Protein AF-A0A2E0UYL4-F1 (afdb_monomer)

Mean predicted aligned error: 21.03 Å

Radius of gyration: 40.2 Å; Cα contacts (8 Å, |Δi|>4): 1916; chains: 1; bounding box: 113×139×92 Å

Sequence (1053 aa):
MGMSSTVKRRVWIGVIVFVVMFIAVSFIFARQWLIHLPSVQQQIREKNGAVVMVTQPENHSSWPLDAVIPIQVDFQTEDSVQSLELYVDGNLVNQHNLTEGSAPEVIFWQPSRTGSTVLTARLITTAGLAYQSEAVTVFINDPAGAIVWLETAGGETLPELSQRFQAQPEIIQQENPDVNFNEPLSSGLLLKIKQQNLLNMAAVQLEPVDNPSQNPDLILPDLYLDSQPETVWSRVKVSLDNLSPVPKTQPNPPELSGFAVDCEAQLTFRDFSEMEDGFFVYRILPGSSDVKKIATLPADQSHHNLAYRDAPQALSAIYTVAAYNVLGESSSKPVEINFAPECSANQPVPASTGAFDYAVMVVDGDLKVEDHTVHFQQPVDLAYLYISVNQQDWERIPAGNQKFLSGAGDKFDLDIYLDQIINKNPATKLEVDMEIWGWSGKKLIDYGTIHVSVRRTVLRVCGLAGADCDDLLRTEINLPPASDPATLTYFFEWDTADRTETIDYVWQVAAKPFTGEEIRSTQSLIISRGVYNTKDPRFKFNLSYLYKDGPYDLGSWPYMGQSFDSNFFDDVYPPDTPFTLYVRVLPFDKDNNKLPTSNTVVLHYQTEWSDPLNPTYASNLPSRYQLEFLPETYRAPILVQESEWGCIVYDQNVYFTHPLFMAGAGIKEEDIKADPQNCNSPASPTCNGKQKPLQYTSGTKVCPNNYSEPSGFWNDVKTIITGVWDGVTGGWDYLAENLENAKNYLAEQIASVIPGCGAECTGYIKTGLEVGFTAVTGIPPTMPSYEEMVDEGIAYAVDMAAQEIGPMCDELCKEAIAAGLKEVIDYSRSTQPAPGCADEGQAHARGKEPFCPNLNGVTWHPSPGSIYEPAFIQLKISRPPAPGNIPQMAIPLETQKKYRVVIYSYGYNDSRVGDWFPICGFHEGLDGDNAIGYNDAGGGYHHKRQINVPLESALYLPKHLTLPSLSGGEGMEIPLVFDIQEYWRANHIYDVNQFGVNFEDFYQNCGNDWPYLYYDGITRLTAVEECLNDQNQWVPCSGGGMDVFETTNPAAP

Secondary structure (DSSP, 8-state):
----HHHHHHHHHHHHHHHHHHHHHHHHHHHHHHTTSPPHHHHS----PPEEEEEESPTT-EEETT--EEEEEEEE-SSPEEEEEEEETTEEEEEEE--S----EEEEE--SSSEEEEEEEEEEETTS-EEEPPPEEEEEESP--EEEEEE--SS--HHHHHHHHT--HHHHHHH-TTS-TTSPPPTT-EEEEEE--STTSS--------------------------------S----GGGSPPPPSSPPPPPEEEEEEETTEEEEEEE---SS-SEEEEEEE-TT----EEEEEEE--TT--EEEEEEPP-SS-EEEEEEEEETTEEEEPPPEEEPPPGGGG--PPPPPP-SSS-EEEEEEEESEEEETTEEEESS--SEEEEEEEETT-PPEEES-TT--S-TT-SSEEESHHHHHHHHHH---SEEEEEEEEEEEETTEEEEEEEEEEEEE-EEEEEESSTT--SSS-EESEEEEP--S-GGG-EEEEEEEETTTTS--EEEEEEESS---SSSTT--TTEEEEEEE-S----EEEEEGGGGSTTS-S------SS---EE-TTHHHHS-TT--EEEEEEEEEE-TT-PBPPPBPPEEEEESS---------SS-SSBP--EEEEEEEEEE--BPPPTTTTT-EEESS-EEE--GGGSGGGT--TTTT---TT-TT-TT-S--SS-PPPEEEPTT-EE-PPBP---S-TTSHHHHHHHSSTTTTTHHHHHHHHHHHHHHHHHHHHHHHHSTT--HHHHHHHHHHHHHHHHHHTS--SS---HHHHHHHHHHHHHHHHHHHHGGG--HHHHHHHHHHHHHHHHHHHHH---TT---HHHHHHTTB-------TT--EEEPTTSS-B-EEEEEEEEPPPPSSS--PPPPPHHHHTTEEEEEEEEEEE-TTTT-EEESSS------GGGGS--B-TT--B--EEE--S-EEE-SB--EEEEPP-PPTT-EEEEEEEEPBPP---TTHHHHHHHTT--HHHHHHHH--SHHHHHTTSEEEEEEEEEEE-TTS-EEEPBT--EEEEEEEPPPP-

Nearest PDB structures (foldseek):
  3n1f-assembly2_C  TM=7.687E-01  e=6.624E-03  Homo sapiens
  3n1g-assembly2_D  TM=6.951E-01  e=7.363E-03  Homo sapiens
  1tdq-assembly1_A  TM=2.647E-01  e=3.634E-06  Rattus norvegicus
  4gh7-assembly1_B  TM=2.540E-01  e=2.438E-05  Homo sapiens
  5i0e-assembly1_B  TM=2.339E-01  e=5.959E-03  Trueperella pyogenes

pLDDT: mean 76.4, std 19.01, range [26.25, 97.94]

Foldseek 3Di:
DDDDPVVVVVVVVVVVVVVVVVVVVVVVVVVVVVVPDDPPVVVPPPQPDKAKAFPPPAAAAEDELADFGKTKIFMDHPFAWQWKFKDKQNHTDDIGGDDDDRDIDIDTDHHPDFAKIWIKMWIAGPVRDIDIYDIGIYGYHHHQADWDWDFDQWQDALVNVCVVLVHDSVQQCVQVVVDDRVGRDGGGDITTDGRPDPPPPPDDDDDDDDDDDDDDDDDDDDDDDDDDDDDDDDDDCPPPVPDDPQDPDWFAAWAWDWEDDPQKIKIKIFGPGQAFQWKWKWKDDPPDPDIATQDTGGDDNPRDIDIDIGDGDQFKMKMWMWGGDPVGTDIYDIDIYGGDNVSNDDDDDDDDDDAFPWPQPDDGAQWDADPQKIFHPAFFPFKKKWKDKPNHDTDIPPDDLFPGDPPRTRIDHCCVPVVVVVVPDQDQWIWMKMWMWGHDPNDIDTRGIITIITWAKAKWKAADFPDDNPDDTDLEYEDPQDQFQQATKIKMAMDTPPPPAFFKKKKWKFQDDQPDDDQFRDPGTAWIDMDGGDPGRMDMDGCNLNAPPRDPPPDDDDDPPDIDHDNCSCVVAPTPRWTKMWMWMFIAGPVRRTDHIYHIRMYTYPDDPPPPPVVPQAFPFFAFKAKDWDQVFWDAKFAADLVQALKWFFQAKDWAPDPVLCVQQPDDPVVVCDDPPPPPDPPDPDDDPDPHTDIRHGGRMDHFAFDDDPPDPPVVVVLVPPAPPCQPVVLVVVVVVLVLVLLLVLLVQLLVVQPPRDPVLSVLLSVLLVQLVQQLLFFDDDDDDPVVRNLRSLLSSLVSSDVSSPPSCDVVSSVSSSVSSVVSVVVCQQPPFRSQQDPQSNQVVSSGGRDGRNQVPTDMGRDRSNDIAFIKIKMKMAGAAPDPPDWFDWDPPVQLQQKKKKKFKKFKAPVQQFPKDWLFADDPDRDDPSQPFDLDVPRDGTDIDGRHDIDMDTQFDMDMGRDDTHTHGDMGMRMDGTDGDADADRCSVVVCVVVVHDVVVRCSGGNGCSLVRAAQIKMKMKMFMWGQHPVRDTHGHRNTRMDMDMDGHHHDD

Structure (mmCIF, N/CA/C/O backbone):
data_AF-A0A2E0UYL4-F1
#
_entry.id   AF-A0A2E0UYL4-F1
#
loop_
_atom_site.group_PDB
_atom_site.id
_atom_site.type_symbol
_atom_site.label_atom_id
_atom_site.label_alt_id
_atom_site.label_comp_id
_atom_site.label_asym_id
_atom_site.label_entity_id
_atom_site.label_seq_id
_atom_site.pdbx_PDB_ins_code
_atom_site.Cartn_x
_atom_site.Cartn_y
_atom_site.Cartn_z
_atom_site.occupancy
_atom_site.B_iso_or_equiv
_atom_site.auth_seq_id
_atom_site.auth_comp_id
_atom_site.auth_asym_id
_atom_site.auth_atom_id
_atom_site.pdbx_PDB_model_num
ATOM 1 N N . MET A 1 1 ? -63.882 -59.070 34.289 1.00 48.66 1 MET A N 1
ATOM 2 C CA . MET A 1 1 ? -64.950 -58.228 33.703 1.00 48.66 1 MET A CA 1
ATOM 3 C C . MET A 1 1 ? -64.381 -57.515 32.484 1.00 48.66 1 MET A C 1
ATOM 5 O O . MET A 1 1 ? -63.601 -56.588 32.645 1.00 48.66 1 MET A O 1
ATOM 9 N N . GLY A 1 2 ? -64.665 -58.010 31.277 1.00 45.38 2 GLY A N 1
ATOM 10 C CA . GLY A 1 2 ? -64.175 -57.409 30.033 1.00 45.38 2 GLY A CA 1
ATOM 11 C C . GLY A 1 2 ? -65.104 -56.288 29.579 1.00 45.38 2 GLY A C 1
ATOM 12 O O . GLY A 1 2 ? -66.235 -56.558 29.186 1.00 45.38 2 GLY A O 1
ATOM 13 N N . MET A 1 3 ? -64.647 -55.035 29.645 1.00 44.16 3 MET A N 1
ATOM 14 C CA . MET A 1 3 ? -65.354 -53.923 29.004 1.00 44.16 3 MET A CA 1
ATOM 15 C C . MET A 1 3 ? -65.310 -54.114 27.484 1.00 44.16 3 MET A C 1
ATOM 17 O O . MET A 1 3 ? -64.235 -54.138 26.885 1.00 44.16 3 MET A O 1
ATOM 21 N N . SER A 1 4 ? -66.496 -54.255 26.887 1.00 58.97 4 SER A N 1
ATOM 22 C CA . SER A 1 4 ? -66.732 -54.358 25.443 1.00 58.97 4 SER A CA 1
ATOM 23 C C . SER A 1 4 ? -65.985 -53.268 24.662 1.00 58.97 4 SER A C 1
ATOM 25 O O . SER A 1 4 ? -65.967 -52.102 25.069 1.00 58.97 4 SER A O 1
ATOM 27 N N . SER A 1 5 ? -65.396 -53.631 23.518 1.00 60.19 5 SER A N 1
ATOM 28 C CA . SER A 1 5 ? -64.589 -52.751 22.652 1.00 60.19 5 SER A CA 1
ATOM 29 C C . SER A 1 5 ? -65.324 -51.479 22.206 1.00 60.19 5 SER A C 1
ATOM 31 O O . SER A 1 5 ? -64.700 -50.447 21.955 1.00 60.19 5 SER A O 1
ATOM 33 N N . THR A 1 6 ? -66.657 -51.503 22.195 1.00 61.97 6 THR A N 1
ATOM 34 C CA . THR A 1 6 ? -67.506 -50.339 21.912 1.00 61.97 6 THR A CA 1
ATOM 35 C C . THR A 1 6 ? -67.473 -49.276 23.011 1.00 61.97 6 THR A C 1
ATOM 37 O O . THR A 1 6 ? -67.615 -48.093 22.707 1.00 61.97 6 THR A O 1
ATOM 40 N N . VAL A 1 7 ? -67.223 -49.651 24.269 1.00 67.94 7 VAL A N 1
ATOM 41 C CA . VAL A 1 7 ? -67.116 -48.700 25.390 1.00 67.94 7 VAL A CA 1
ATOM 42 C C . VAL A 1 7 ? -65.754 -48.007 25.374 1.00 67.94 7 VAL A C 1
ATOM 44 O O . VAL A 1 7 ? -65.697 -46.786 25.494 1.00 67.94 7 VAL A O 1
ATOM 47 N N . LYS A 1 8 ? -64.664 -48.741 25.102 1.00 65.81 8 LYS A N 1
ATOM 48 C CA . LYS A 1 8 ? -63.320 -48.147 24.962 1.00 65.81 8 LYS A CA 1
ATOM 49 C C . LYS A 1 8 ? -63.257 -47.117 23.833 1.00 65.81 8 LYS A C 1
ATOM 51 O O . LYS A 1 8 ? -62.670 -46.056 24.015 1.00 65.81 8 LYS A O 1
ATOM 56 N N . ARG A 1 9 ? -63.909 -47.391 22.697 1.00 70.44 9 ARG A N 1
ATOM 57 C CA . ARG A 1 9 ? -63.929 -46.467 21.553 1.00 70.44 9 ARG A CA 1
ATOM 58 C C . ARG A 1 9 ? -64.723 -45.189 21.846 1.00 70.44 9 ARG A C 1
ATOM 60 O O . ARG A 1 9 ? -64.307 -44.115 21.435 1.00 70.44 9 ARG A O 1
ATOM 67 N N . ARG A 1 10 ? -65.824 -45.282 22.601 1.00 74.06 10 ARG A N 1
ATOM 68 C CA . ARG A 1 10 ? -66.617 -44.105 23.003 1.00 74.06 10 ARG A CA 1
ATOM 69 C C . ARG A 1 10 ? -65.906 -43.241 24.045 1.00 74.06 10 ARG A C 1
ATOM 71 O O . ARG A 1 10 ? -66.003 -42.023 23.968 1.00 74.06 10 ARG A O 1
ATOM 78 N N . VAL A 1 11 ? -65.152 -43.851 24.961 1.00 78.94 11 VAL A N 1
ATOM 79 C CA . VAL A 1 11 ? -64.342 -43.113 25.944 1.00 78.94 11 VAL A CA 1
ATOM 80 C C . VAL A 1 11 ? -63.179 -42.386 25.262 1.00 78.94 11 VAL A C 1
ATOM 82 O O . VAL A 1 11 ? -62.977 -41.207 25.521 1.00 78.94 11 VAL A O 1
ATOM 85 N N . TRP A 1 12 ? -62.476 -43.034 24.328 1.00 78.62 12 TRP A N 1
ATOM 86 C CA . TRP A 1 12 ? -61.375 -42.398 23.592 1.00 78.62 12 TRP A CA 1
ATOM 87 C C . TRP A 1 12 ? -61.822 -41.225 22.716 1.00 78.62 12 TRP A C 1
ATOM 89 O O . TRP A 1 12 ? -61.167 -40.188 22.708 1.00 78.62 12 TRP A O 1
ATOM 99 N N . ILE A 1 13 ? -62.966 -41.348 22.036 1.00 82.06 13 ILE A N 1
ATOM 100 C CA . ILE A 1 13 ? -63.533 -40.232 21.263 1.00 82.06 13 ILE A CA 1
ATOM 101 C C . ILE A 1 13 ? -63.910 -39.071 22.198 1.00 82.06 13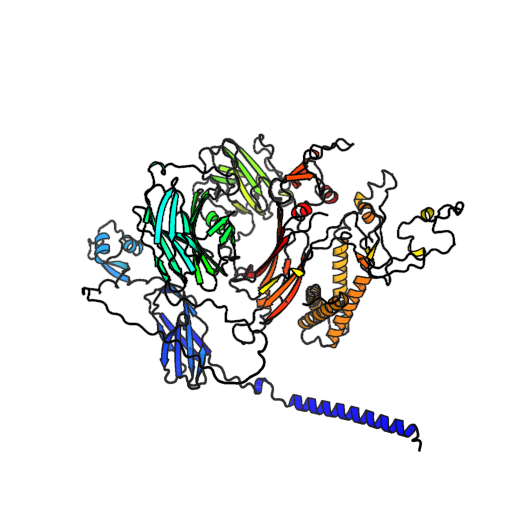 ILE A C 1
ATOM 103 O O . ILE A 1 13 ? -63.646 -37.919 21.870 1.00 82.06 13 ILE A O 1
ATOM 107 N N . GLY A 1 14 ? -64.450 -39.362 23.387 1.00 84.00 14 GLY A N 1
ATOM 108 C CA . GLY A 1 14 ? -64.742 -38.339 24.394 1.00 84.00 14 GLY A CA 1
ATOM 109 C C . GLY A 1 14 ? -63.496 -37.593 24.886 1.00 84.00 14 GLY A C 1
ATOM 110 O O . GLY A 1 14 ? -63.533 -36.373 25.008 1.00 84.00 14 GLY A O 1
ATOM 111 N N . VAL A 1 15 ? -62.383 -38.301 25.109 1.00 86.62 15 VAL A N 1
ATOM 112 C CA . VAL A 1 15 ? -61.111 -37.692 25.543 1.00 86.62 15 VAL A CA 1
ATOM 113 C C . VAL A 1 15 ? -60.525 -36.797 24.452 1.00 86.62 15 VAL A C 1
ATOM 115 O O . VAL A 1 15 ? -60.127 -35.675 24.745 1.00 86.62 15 VAL A O 1
ATOM 118 N N . ILE A 1 16 ? -60.531 -37.240 23.193 1.00 86.19 16 ILE A N 1
ATOM 119 C CA . ILE A 1 16 ? -59.999 -36.443 22.076 1.00 86.19 16 ILE A CA 1
ATOM 120 C C . ILE A 1 16 ? -60.816 -35.159 21.889 1.00 86.19 16 ILE A C 1
ATOM 122 O O . ILE A 1 16 ? -60.244 -34.079 21.775 1.00 86.19 16 ILE A O 1
ATOM 126 N N . VAL A 1 17 ? -62.149 -35.248 21.934 1.00 88.44 17 VAL A N 1
ATOM 127 C CA . VAL A 1 17 ? -63.020 -34.065 21.823 1.00 88.44 17 VAL A CA 1
ATOM 128 C C . VAL A 1 17 ? -62.790 -33.093 22.984 1.00 88.44 17 VAL A C 1
ATOM 130 O O . VAL A 1 17 ? -62.778 -31.881 22.774 1.00 88.44 17 VAL A O 1
ATOM 133 N N . PHE A 1 18 ? -62.559 -33.605 24.195 1.00 88.19 18 PHE A N 1
ATOM 134 C CA . PHE A 1 18 ? -62.275 -32.768 25.358 1.00 88.19 18 PHE A CA 1
ATOM 135 C C . PHE A 1 18 ? -60.924 -32.049 25.243 1.00 88.19 18 PHE A C 1
ATOM 137 O O . PHE A 1 18 ? -60.850 -30.856 25.519 1.00 88.19 18 PHE A O 1
ATOM 144 N N . VAL A 1 19 ? -59.877 -32.737 24.775 1.00 88.50 19 VAL A N 1
ATOM 145 C CA . VAL A 1 19 ? -58.544 -32.142 24.570 1.00 88.50 19 VAL A CA 1
ATOM 146 C C . VAL A 1 19 ? -58.582 -31.065 23.485 1.00 88.50 19 VAL A C 1
ATOM 148 O O . VAL A 1 19 ? -58.052 -29.977 23.691 1.00 88.50 19 VAL A O 1
ATOM 151 N N . VAL A 1 20 ? -59.271 -31.315 22.368 1.00 87.94 20 VAL A N 1
ATOM 152 C CA . VAL A 1 20 ? -59.408 -30.325 21.287 1.00 87.94 20 VAL A CA 1
ATOM 153 C C . VAL A 1 20 ? -60.190 -29.094 21.755 1.00 87.94 20 VAL A C 1
ATOM 155 O O . VAL A 1 20 ? -59.780 -27.970 21.471 1.00 87.94 20 VAL A O 1
ATOM 158 N N . MET A 1 21 ? -61.271 -29.274 22.526 1.00 89.50 21 MET A N 1
ATOM 159 C CA . MET A 1 21 ? -61.981 -28.135 23.120 1.00 89.50 21 MET A CA 1
ATOM 160 C C . MET A 1 21 ? -61.117 -27.371 24.122 1.00 89.50 21 MET A C 1
ATOM 162 O O . MET A 1 21 ? -61.168 -26.145 24.142 1.00 89.50 21 MET A O 1
ATOM 166 N N . PHE A 1 22 ? -60.312 -28.064 24.928 1.00 89.06 22 PHE A N 1
ATOM 167 C CA . PHE A 1 22 ? -59.435 -27.412 25.894 1.00 89.06 22 PHE A CA 1
ATOM 168 C C . PHE A 1 22 ? -58.374 -26.554 25.195 1.00 89.06 22 PHE A C 1
ATOM 170 O O . PHE A 1 22 ? -58.215 -25.390 25.544 1.00 89.06 22 PHE A O 1
ATOM 177 N N . ILE A 1 23 ? -57.736 -27.075 24.141 1.00 87.44 23 ILE A N 1
ATOM 178 C CA . ILE A 1 23 ? -56.755 -26.327 23.341 1.00 87.44 23 ILE A CA 1
ATOM 179 C C . ILE A 1 23 ? -57.410 -25.111 22.675 1.00 87.44 23 ILE A C 1
ATOM 181 O O . ILE A 1 23 ? -56.867 -24.012 22.752 1.00 87.44 23 ILE A O 1
ATOM 185 N N . ALA A 1 24 ? -58.599 -25.267 22.085 1.00 85.94 24 ALA A N 1
ATOM 186 C CA . ALA A 1 24 ? -59.314 -24.158 21.453 1.00 85.94 24 ALA A CA 1
ATOM 187 C C . ALA A 1 24 ? -59.693 -23.056 22.460 1.00 85.94 24 ALA A C 1
ATOM 189 O O . ALA A 1 24 ? -59.534 -21.870 22.171 1.00 85.94 24 ALA A O 1
ATOM 190 N N . VAL A 1 25 ? -60.144 -23.431 23.661 1.00 87.44 25 VAL A N 1
ATOM 191 C CA . VAL A 1 25 ? -60.469 -22.478 24.733 1.00 87.44 25 VAL A CA 1
ATOM 192 C C . VAL A 1 25 ? -59.208 -21.795 25.266 1.00 87.44 25 VAL A C 1
ATOM 194 O O . VAL A 1 25 ? -59.223 -20.579 25.448 1.00 87.44 25 VAL A O 1
ATOM 197 N N . SER A 1 26 ? -58.104 -22.527 25.445 1.00 79.56 26 SER A N 1
ATOM 198 C CA . SER A 1 26 ? -56.807 -21.952 25.820 1.00 79.56 26 SER A CA 1
ATOM 199 C C . SER A 1 26 ? -56.284 -20.974 24.768 1.00 79.56 26 SER A C 1
ATOM 201 O O . SER A 1 26 ? -55.766 -19.925 25.136 1.00 79.56 26 SER A O 1
ATOM 203 N N . PHE A 1 27 ? -56.484 -21.250 23.477 1.00 84.12 27 PHE A N 1
ATOM 204 C CA . PHE A 1 27 ? -56.085 -20.348 22.393 1.00 84.12 27 PHE A CA 1
ATOM 205 C C . PHE A 1 27 ? -56.922 -19.061 22.374 1.00 84.12 27 PHE A C 1
ATOM 207 O O . PHE A 1 27 ? -56.391 -17.971 22.171 1.00 84.12 27 PHE A O 1
ATOM 214 N N . ILE A 1 28 ? -58.228 -19.159 22.645 1.00 82.69 28 ILE A N 1
ATOM 215 C CA . ILE A 1 28 ? -59.113 -17.990 22.764 1.00 82.69 28 ILE A CA 1
ATOM 216 C C . ILE A 1 28 ? -58.736 -17.147 23.989 1.00 82.69 28 ILE A C 1
ATOM 218 O O . ILE A 1 28 ? -58.700 -15.921 23.889 1.00 82.69 28 ILE A O 1
ATOM 222 N N . PHE A 1 29 ? -58.406 -17.786 25.117 1.00 79.56 29 PHE A N 1
ATOM 223 C CA . PHE A 1 29 ? -57.945 -17.093 26.322 1.00 79.56 29 PHE A CA 1
ATOM 224 C C . PHE A 1 29 ? -56.581 -16.425 26.121 1.00 79.56 29 PHE A C 1
ATOM 226 O O . PHE A 1 29 ? -56.426 -15.262 26.478 1.00 79.56 29 PHE A O 1
ATOM 233 N N . ALA A 1 30 ? -55.621 -17.112 25.495 1.00 73.19 30 ALA A N 1
ATOM 234 C CA . ALA A 1 30 ? -54.313 -16.550 25.166 1.00 73.19 30 ALA A CA 1
ATOM 235 C C . ALA A 1 30 ? -54.443 -15.358 24.208 1.00 73.19 30 ALA A C 1
ATOM 237 O O . ALA A 1 30 ? -53.832 -14.316 24.428 1.00 73.19 30 ALA A O 1
ATOM 238 N N . ARG A 1 31 ? -55.314 -15.465 23.196 1.00 77.88 31 ARG A N 1
ATOM 239 C CA . ARG A 1 31 ? -55.600 -14.377 22.256 1.00 77.88 31 ARG A CA 1
ATOM 240 C C . ARG A 1 31 ? -56.281 -13.186 22.934 1.00 77.88 31 ARG A C 1
ATOM 242 O O . ARG A 1 31 ? -55.888 -12.056 22.675 1.00 77.88 31 ARG A O 1
ATOM 249 N N . GLN A 1 32 ? -57.277 -13.402 23.797 1.00 74.25 32 GLN A N 1
ATOM 250 C CA . GLN A 1 32 ? -57.901 -12.296 24.538 1.00 74.25 32 GLN A CA 1
ATOM 251 C C . GLN A 1 32 ? -56.935 -11.637 25.525 1.00 74.25 32 GLN A C 1
ATOM 253 O O . GLN A 1 32 ? -56.974 -10.420 25.680 1.00 74.25 32 GLN A O 1
ATOM 258 N N . TRP A 1 33 ? -56.051 -12.416 26.149 1.00 74.38 33 TRP A N 1
ATOM 259 C CA . TRP A 1 33 ? -55.024 -11.893 27.042 1.00 74.38 33 TRP A CA 1
ATOM 260 C C . TRP A 1 33 ? -53.981 -11.058 26.281 1.00 74.38 33 TRP A C 1
ATOM 262 O O . TRP A 1 33 ? -53.678 -9.946 26.700 1.00 74.38 33 TRP A O 1
ATOM 272 N N . LEU A 1 34 ? -53.539 -11.515 25.103 1.00 62.38 34 LEU A N 1
ATOM 273 C CA . LEU A 1 34 ? -52.629 -10.774 24.217 1.00 62.38 34 LEU A CA 1
ATOM 274 C C . LEU A 1 34 ? -53.230 -9.461 23.681 1.00 62.38 34 LEU A C 1
ATOM 276 O O . LEU A 1 34 ? -52.503 -8.490 23.512 1.00 62.38 34 LEU A O 1
ATOM 280 N N . ILE A 1 35 ? -54.549 -9.392 23.461 1.00 69.00 35 ILE A N 1
ATOM 281 C CA . ILE A 1 35 ? -55.239 -8.174 22.982 1.00 69.00 35 ILE A CA 1
ATOM 282 C C . ILE A 1 35 ? -55.480 -7.155 24.121 1.00 69.00 35 ILE A C 1
ATOM 284 O O . ILE A 1 35 ? -55.861 -6.015 23.862 1.00 69.00 35 ILE A O 1
ATOM 288 N N . HIS A 1 36 ? -55.290 -7.533 25.390 1.00 56.47 36 HIS A N 1
ATOM 289 C CA . HIS A 1 36 ? -55.456 -6.643 26.554 1.00 56.47 36 HIS A CA 1
ATOM 290 C C . HIS A 1 36 ? -54.142 -6.277 27.252 1.00 56.47 36 HIS A C 1
ATOM 292 O O . HIS A 1 36 ? -54.167 -5.560 28.254 1.00 56.47 36 HIS A O 1
ATOM 298 N N . LEU A 1 37 ? -52.997 -6.709 26.720 1.00 49.88 37 LEU A N 1
ATOM 299 C CA . LEU A 1 37 ? -51.716 -6.136 27.111 1.00 49.88 37 LEU A CA 1
ATOM 300 C C . LEU A 1 37 ? -51.650 -4.700 26.555 1.00 49.88 37 LEU A C 1
ATOM 302 O O . LEU A 1 37 ? -51.793 -4.519 25.344 1.00 49.88 37 LEU A O 1
ATOM 306 N N . PRO A 1 38 ? -51.466 -3.667 27.402 1.00 46.78 38 PRO A N 1
ATOM 307 C CA . PRO A 1 38 ? -51.198 -2.318 26.918 1.00 46.78 38 PRO A CA 1
ATOM 308 C C . PRO A 1 38 ? -49.975 -2.380 26.006 1.00 46.78 38 PRO A C 1
ATOM 310 O O . PRO A 1 38 ? -48.981 -3.005 26.389 1.00 46.78 38 PRO A O 1
ATOM 313 N N . SER A 1 39 ? -50.034 -1.759 24.823 1.00 49.41 39 SER A N 1
ATOM 314 C CA . SER A 1 39 ? -48.891 -1.713 23.903 1.00 49.41 39 SER A CA 1
ATOM 315 C C . SER A 1 39 ? -47.637 -1.267 24.656 1.00 49.41 39 SER A C 1
ATOM 317 O O . SER A 1 39 ? -47.732 -0.376 25.501 1.00 49.41 39 SER A O 1
ATOM 319 N N . VAL A 1 40 ? -46.470 -1.831 24.335 1.00 49.47 40 VAL A N 1
ATOM 320 C CA . VAL A 1 40 ? -45.180 -1.462 24.955 1.00 49.47 40 VAL A CA 1
ATOM 321 C C . VAL A 1 40 ? -44.953 0.064 24.926 1.00 49.47 40 VAL A C 1
ATOM 323 O O . VAL A 1 40 ? -44.466 0.633 25.898 1.00 49.47 40 VAL A O 1
ATOM 326 N N . GLN A 1 41 ? -45.467 0.751 23.900 1.00 43.59 41 GLN A N 1
ATOM 327 C CA . GLN A 1 41 ? -45.475 2.217 23.764 1.00 43.59 41 GLN A CA 1
ATOM 328 C C . GLN A 1 41 ? -46.310 2.992 24.808 1.00 43.59 41 GLN A C 1
ATOM 330 O O . GLN A 1 41 ? -46.115 4.187 24.968 1.00 43.59 41 GLN A O 1
ATOM 335 N N . GLN A 1 42 ? -47.244 2.359 25.525 1.00 44.91 42 GLN A N 1
ATOM 336 C CA . GLN A 1 42 ? -48.037 3.003 26.587 1.00 44.91 42 GLN A CA 1
ATOM 337 C C . GLN A 1 42 ? -47.480 2.749 27.993 1.00 44.91 42 GLN A C 1
ATOM 339 O O . GLN A 1 42 ? -47.828 3.476 28.922 1.00 44.91 42 GLN A O 1
ATOM 344 N N . GLN A 1 43 ? -46.634 1.727 28.167 1.00 42.25 43 GLN A N 1
ATOM 345 C CA . GLN A 1 43 ? -45.970 1.439 29.447 1.00 42.25 43 GLN A CA 1
ATOM 346 C C . GLN A 1 43 ? -44.635 2.179 29.575 1.00 42.25 43 GLN A C 1
ATOM 348 O O . GLN A 1 43 ? -44.221 2.514 30.683 1.00 42.25 43 GLN A O 1
ATOM 353 N N . ILE A 1 44 ? -44.012 2.519 28.446 1.00 42.81 44 ILE A N 1
ATOM 354 C CA . ILE A 1 44 ? -42.930 3.495 28.382 1.00 42.81 44 ILE A CA 1
ATOM 355 C C . ILE A 1 44 ? -43.592 4.856 28.181 1.00 42.81 44 ILE A C 1
ATOM 357 O O . ILE A 1 44 ? -43.801 5.309 27.061 1.00 42.81 44 ILE A O 1
ATOM 361 N N . ARG A 1 45 ? -43.972 5.518 29.276 1.00 36.69 45 ARG A N 1
ATOM 362 C CA . ARG A 1 45 ? -44.136 6.971 29.224 1.00 36.69 45 ARG A CA 1
ATOM 363 C C . ARG A 1 45 ? -42.724 7.498 28.983 1.00 36.69 45 ARG A C 1
ATOM 365 O O . ARG A 1 45 ? -41.954 7.559 29.938 1.00 36.69 45 ARG A O 1
ATOM 372 N N . GLU A 1 46 ? -42.361 7.751 27.723 1.00 45.50 46 GLU A N 1
ATOM 373 C CA . GLU A 1 46 ? -41.161 8.509 27.363 1.00 45.50 46 GLU A CA 1
ATOM 374 C C . GLU A 1 46 ? -41.201 9.778 28.209 1.00 45.50 46 GLU A C 1
ATOM 376 O O . GLU A 1 46 ? -42.003 10.685 27.988 1.00 45.50 46 GLU A O 1
ATOM 381 N N . LYS A 1 47 ? -40.418 9.787 29.287 1.00 49.03 47 LYS A N 1
ATOM 382 C CA . LYS A 1 47 ? -40.120 11.015 29.999 1.00 49.03 47 LYS A CA 1
ATOM 383 C C . LYS A 1 47 ? -39.277 11.770 28.982 1.00 49.03 47 LYS A C 1
ATOM 385 O O . LYS A 1 47 ? -38.175 11.309 28.700 1.00 49.03 47 LYS A O 1
ATOM 390 N N . ASN A 1 48 ? -39.844 12.798 28.350 1.00 61.62 48 ASN A N 1
ATOM 391 C CA . ASN A 1 48 ? -39.149 13.614 27.358 1.00 61.62 48 ASN A CA 1
ATOM 392 C C . ASN A 1 48 ? -37.806 14.031 27.970 1.00 61.62 48 ASN A C 1
ATOM 394 O O . ASN A 1 48 ? -37.775 14.840 28.898 1.00 61.62 48 ASN A O 1
ATOM 398 N N . GLY A 1 49 ? -36.722 13.373 27.548 1.00 77.94 49 GLY A N 1
ATOM 399 C CA . GLY A 1 49 ? -35.388 13.635 28.070 1.00 77.94 49 GLY A CA 1
ATOM 400 C C . GLY A 1 49 ? -35.025 15.081 27.777 1.00 77.94 49 GLY A C 1
ATOM 401 O O . GLY A 1 49 ? -35.469 15.638 26.771 1.00 77.94 49 GLY A O 1
ATOM 402 N N . ALA A 1 50 ? -34.250 15.711 28.657 1.00 87.31 50 ALA A N 1
ATOM 403 C CA . ALA A 1 50 ? -33.783 17.047 28.351 1.00 87.31 50 ALA A CA 1
ATOM 404 C C . ALA A 1 50 ? -32.835 16.995 27.147 1.00 87.31 50 ALA A C 1
ATOM 4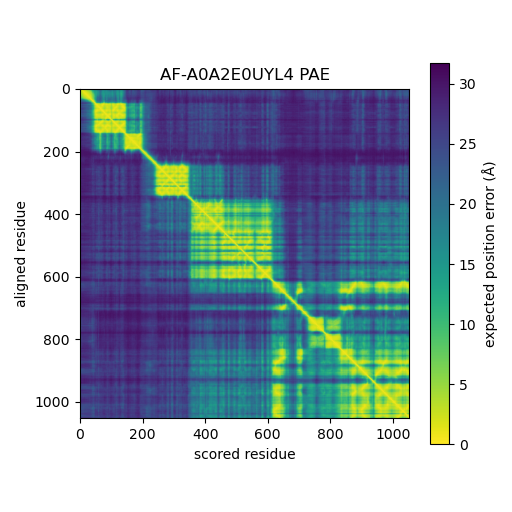06 O O . ALA A 1 50 ? -31.919 16.172 27.108 1.00 87.31 50 ALA A O 1
ATOM 407 N N . VAL A 1 51 ? -33.040 17.888 26.186 1.00 91.38 51 VAL A N 1
ATOM 408 C CA . VAL A 1 51 ? -32.104 18.108 25.078 1.00 91.38 51 VAL A CA 1
ATOM 409 C C . VAL A 1 51 ? -31.224 19.290 25.459 1.00 91.38 51 VAL A C 1
ATOM 411 O O . VAL A 1 51 ? -31.756 20.317 25.874 1.00 91.38 51 VAL A O 1
ATOM 414 N N . VAL A 1 52 ? -29.903 19.151 25.334 1.00 95.38 52 VAL A N 1
ATOM 415 C CA . VAL A 1 52 ? -28.909 20.206 25.596 1.00 95.38 52 VAL A CA 1
ATOM 416 C C . VAL A 1 52 ? -28.041 20.345 24.352 1.00 95.38 52 VAL A C 1
ATOM 418 O O . VAL A 1 52 ? -27.511 19.352 23.864 1.00 95.38 52 VAL A O 1
ATOM 421 N N . MET A 1 53 ? -27.889 21.555 23.824 1.00 96.00 53 MET A N 1
ATOM 422 C CA . MET A 1 53 ? -27.124 21.828 22.606 1.00 96.00 53 MET A CA 1
ATOM 423 C C . MET A 1 53 ? -26.267 23.074 22.797 1.00 96.00 53 MET A C 1
ATOM 425 O O . MET A 1 53 ? -26.760 24.102 23.251 1.00 96.00 53 MET A O 1
ATOM 429 N N . VAL A 1 54 ? -24.994 23.000 22.415 1.00 97.12 54 VAL A N 1
ATOM 430 C CA . VAL A 1 54 ? -24.141 24.185 22.262 1.00 97.12 54 VAL A CA 1
ATOM 431 C C . VAL A 1 54 ? -24.397 24.734 20.859 1.00 97.12 54 VAL A C 1
ATOM 433 O O . VAL A 1 54 ? -24.032 24.095 19.877 1.00 97.12 54 VAL A O 1
ATOM 436 N N . THR A 1 55 ? -25.086 25.870 20.752 1.00 95.75 55 THR A N 1
ATOM 437 C CA . THR A 1 55 ? -25.475 26.471 19.464 1.00 95.75 55 THR A CA 1
ATOM 438 C C . THR A 1 55 ? -24.490 27.526 18.976 1.00 95.75 55 THR A C 1
ATOM 440 O O . THR A 1 55 ? -24.417 27.783 17.775 1.00 95.75 55 THR A O 1
ATOM 443 N N . GLN A 1 56 ? -23.696 28.098 19.882 1.00 94.12 56 GLN A N 1
ATOM 444 C CA . GLN A 1 56 ? -22.507 28.885 19.559 1.00 94.12 56 GLN A CA 1
ATOM 445 C C . GLN A 1 56 ? -21.380 28.531 20.532 1.00 94.12 56 GLN A C 1
ATOM 447 O O . GLN A 1 56 ? -21.675 28.259 21.695 1.00 94.12 56 GLN A O 1
ATOM 452 N N . PRO A 1 57 ? -20.109 28.559 20.108 1.00 96.81 57 PRO A N 1
ATOM 453 C CA . PRO A 1 57 ? -19.642 28.783 18.737 1.00 96.81 57 PRO A CA 1
ATOM 454 C C . PRO A 1 57 ? -19.997 27.615 17.790 1.00 96.81 57 PRO A C 1
ATOM 456 O O . PRO A 1 57 ? -20.336 26.528 18.248 1.00 96.81 57 PRO A O 1
ATOM 459 N N . GLU A 1 58 ? -19.949 27.833 16.471 1.00 93.69 58 GLU A N 1
ATOM 460 C CA . GLU A 1 58 ? -20.175 26.753 15.494 1.00 93.69 58 GLU A CA 1
ATOM 461 C C . GLU A 1 58 ? -19.069 25.691 15.594 1.00 93.69 58 GLU A C 1
ATOM 463 O O . GLU A 1 58 ? -17.903 26.015 15.859 1.00 93.69 58 GLU A O 1
ATOM 468 N N . ASN A 1 59 ? -19.422 24.422 15.362 1.00 94.88 59 ASN A N 1
ATOM 469 C CA . ASN A 1 59 ? -18.446 23.336 15.330 1.00 94.88 59 ASN A CA 1
ATOM 470 C C . ASN A 1 59 ? -17.408 23.595 14.229 1.00 94.88 59 ASN A C 1
ATOM 472 O O . ASN A 1 59 ? -17.758 23.934 13.102 1.00 94.88 59 ASN A O 1
ATOM 476 N N . HIS A 1 60 ? -16.136 23.438 14.578 1.00 90.75 60 HIS A N 1
ATOM 477 C CA . HIS A 1 60 ? -14.950 23.759 13.785 1.00 90.75 60 HIS A CA 1
ATOM 478 C C . HIS A 1 60 ? -14.711 25.253 13.510 1.00 90.75 60 HIS A C 1
ATOM 480 O O . HIS A 1 60 ? -13.881 25.593 12.667 1.00 90.75 60 HIS A O 1
ATOM 486 N N . SER A 1 61 ? -15.368 26.163 14.233 1.00 92.69 61 SER A N 1
ATOM 487 C CA . SER A 1 61 ? -15.046 27.593 14.140 1.00 92.69 61 SER A CA 1
ATOM 488 C C . SER A 1 61 ? -13.667 27.921 14.723 1.00 92.69 61 SER A C 1
ATOM 490 O O . SER A 1 61 ? -13.152 27.227 15.605 1.00 92.69 61 SER A O 1
ATOM 492 N N . SER A 1 62 ? -13.059 28.992 14.212 1.00 88.94 62 SER A N 1
ATOM 493 C CA . SER A 1 62 ? -11.708 29.411 14.574 1.00 88.94 62 SER A CA 1
ATOM 494 C C . SER A 1 62 ? -11.713 30.747 15.312 1.00 88.94 62 SER A C 1
ATOM 496 O O . SER A 1 62 ? -12.352 31.704 14.874 1.00 88.94 62 SER A O 1
ATOM 498 N N . TRP A 1 63 ? -10.998 30.800 16.432 1.00 95.44 63 TRP A N 1
ATOM 499 C CA . TRP A 1 63 ? -10.948 31.942 17.340 1.00 95.44 63 TRP A CA 1
ATOM 500 C C . TRP A 1 63 ? -9.503 32.206 17.757 1.00 95.44 63 TRP A C 1
ATOM 502 O O . TRP A 1 63 ? -8.741 31.261 17.929 1.00 95.44 63 TRP A O 1
ATOM 512 N N . PRO A 1 64 ? -9.076 33.461 17.926 1.00 90.62 64 PRO A N 1
ATOM 513 C CA . PRO A 1 64 ? -7.739 33.733 18.431 1.00 90.62 64 PRO A CA 1
ATOM 514 C C . PRO A 1 64 ? -7.660 33.494 19.948 1.00 90.62 64 PRO A C 1
ATOM 516 O O . PRO A 1 64 ? -8.656 33.634 20.658 1.00 90.62 64 PRO A O 1
ATOM 519 N N . LEU A 1 65 ? -6.467 33.166 20.453 1.00 91.94 65 LEU A N 1
ATOM 520 C CA . LEU A 1 65 ? -6.197 32.893 21.874 1.00 91.94 65 LEU A CA 1
ATOM 521 C C . LEU A 1 65 ? -6.676 34.009 22.823 1.00 91.94 65 LEU A C 1
ATOM 523 O O . LEU A 1 65 ? -7.047 33.755 23.966 1.00 91.94 65 LEU A O 1
ATOM 527 N N . ASP A 1 66 ? -6.663 35.256 22.357 1.00 88.06 66 ASP A N 1
ATOM 528 C CA . ASP A 1 66 ? -7.077 36.443 23.105 1.00 88.06 66 ASP A CA 1
ATOM 529 C C . ASP A 1 66 ? -8.561 36.817 22.922 1.00 88.06 66 ASP A C 1
ATOM 531 O O . ASP A 1 66 ? -9.015 37.798 23.516 1.00 88.06 66 ASP A O 1
ATOM 535 N N . ALA A 1 67 ? -9.343 36.046 22.156 1.00 91.12 67 ALA A N 1
ATOM 536 C CA . ALA A 1 67 ? -10.785 36.254 22.052 1.00 91.12 67 ALA A CA 1
ATOM 537 C C . ALA A 1 67 ? -11.541 35.701 23.264 1.00 91.12 67 ALA A C 1
ATOM 539 O O . ALA A 1 67 ? -11.296 34.600 23.752 1.00 91.12 67 ALA A O 1
ATOM 540 N N . VAL A 1 68 ? -12.555 36.455 23.686 1.00 93.25 68 VAL A N 1
ATOM 541 C CA . VAL A 1 68 ? -13.601 35.960 24.582 1.00 93.25 68 VAL A CA 1
ATOM 542 C C . VAL A 1 68 ? -14.695 35.338 23.717 1.00 93.25 68 VAL A C 1
ATOM 544 O O . VAL A 1 68 ? -15.428 36.048 23.029 1.00 93.25 68 VAL A O 1
ATOM 547 N N . ILE A 1 69 ? -14.786 34.013 23.736 1.00 95.75 69 ILE A N 1
ATOM 548 C CA . ILE A 1 69 ? -15.706 33.220 22.923 1.00 95.75 69 ILE A CA 1
ATOM 549 C C . ILE A 1 69 ? -17.060 33.128 23.648 1.00 95.75 69 ILE A C 1
ATOM 551 O O . ILE A 1 69 ? -17.107 32.645 24.785 1.00 95.75 69 ILE A O 1
ATOM 555 N N . PRO A 1 70 ? -18.171 33.586 23.037 1.00 95.88 70 PRO A N 1
ATOM 556 C CA . PRO A 1 70 ? -19.505 33.389 23.588 1.00 95.88 70 PRO A CA 1
ATOM 557 C C . PRO A 1 70 ? -19.974 31.954 23.321 1.00 95.88 70 PRO A C 1
ATOM 559 O O . PRO A 1 70 ? -20.093 31.532 22.172 1.00 95.88 70 PRO A O 1
ATOM 562 N N . ILE A 1 71 ? -20.255 31.211 24.388 1.00 97.12 71 ILE A N 1
ATOM 563 C CA . ILE A 1 71 ? -20.779 29.849 24.323 1.00 97.12 71 ILE A CA 1
ATOM 564 C C . ILE A 1 71 ? -22.265 29.895 24.653 1.00 97.12 71 ILE A C 1
ATOM 566 O O . ILE A 1 71 ? -22.641 30.017 25.818 1.00 97.12 71 ILE A O 1
ATOM 570 N N . GLN A 1 72 ? -23.105 29.836 23.625 1.00 97.38 72 GLN A N 1
ATOM 571 C CA . GLN A 1 72 ? -24.553 29.798 23.784 1.00 97.38 72 GLN A CA 1
ATOM 572 C C . GLN A 1 72 ? -25.013 28.347 23.910 1.00 97.38 72 GLN A C 1
ATOM 574 O O . GLN A 1 72 ? -24.760 27.530 23.023 1.00 97.38 72 GLN A O 1
ATOM 579 N N . VAL A 1 73 ? -25.694 28.034 25.011 1.00 96.25 73 VAL A N 1
ATOM 580 C CA . VAL A 1 73 ? -26.263 26.714 25.273 1.00 96.25 73 VAL A CA 1
ATOM 581 C C . VAL A 1 73 ? -27.779 26.813 25.311 1.00 96.25 73 VAL A C 1
ATOM 583 O O . VAL A 1 73 ? -28.349 27.479 26.176 1.00 96.25 73 VAL A O 1
ATOM 586 N N . ASP A 1 74 ? -28.423 26.102 24.394 1.00 95.44 74 ASP A N 1
ATOM 587 C CA . ASP A 1 74 ? -29.870 25.947 24.351 1.00 95.44 74 ASP A CA 1
ATOM 588 C C . ASP A 1 74 ? -30.252 24.601 24.965 1.00 95.44 74 ASP A C 1
ATOM 590 O O . ASP A 1 74 ? -29.647 23.568 24.671 1.00 95.44 74 ASP A O 1
ATOM 594 N N . PHE A 1 75 ? -31.276 24.589 25.813 1.00 93.56 75 PHE A N 1
ATOM 595 C CA . PHE A 1 75 ? -31.797 23.346 26.365 1.00 93.56 75 PHE A CA 1
ATOM 596 C C . PHE A 1 75 ? -33.318 23.365 26.507 1.00 93.56 75 PHE A C 1
ATOM 598 O O . PHE A 1 75 ? -33.937 24.403 26.744 1.00 93.56 75 PHE A O 1
ATOM 605 N N . GLN A 1 76 ? -33.934 22.192 26.374 1.00 92.25 76 GLN A N 1
ATOM 606 C CA . GLN A 1 76 ? -35.364 21.977 26.603 1.00 92.25 76 GLN A CA 1
ATOM 607 C C . GLN A 1 76 ? -35.536 20.837 27.595 1.00 92.25 76 GLN A C 1
ATOM 609 O O . GLN A 1 76 ? -35.045 19.741 27.356 1.00 92.25 76 GLN A O 1
ATOM 614 N N . THR A 1 77 ? -36.220 21.097 28.709 1.00 90.19 77 THR A N 1
ATOM 615 C CA . THR A 1 77 ? -36.486 20.118 29.770 1.00 90.19 77 THR A CA 1
ATOM 616 C C . THR A 1 77 ? -37.827 20.409 30.435 1.00 90.19 77 THR A C 1
ATOM 618 O O . THR A 1 77 ? -38.193 21.571 30.613 1.00 90.19 77 THR A O 1
ATOM 621 N N . GLU A 1 78 ? -38.556 19.358 30.815 1.00 89.25 78 GLU A N 1
ATOM 622 C CA . GLU A 1 78 ? -39.750 19.472 31.667 1.00 89.25 78 GLU A CA 1
ATOM 623 C C . GLU A 1 78 ? -39.392 19.542 33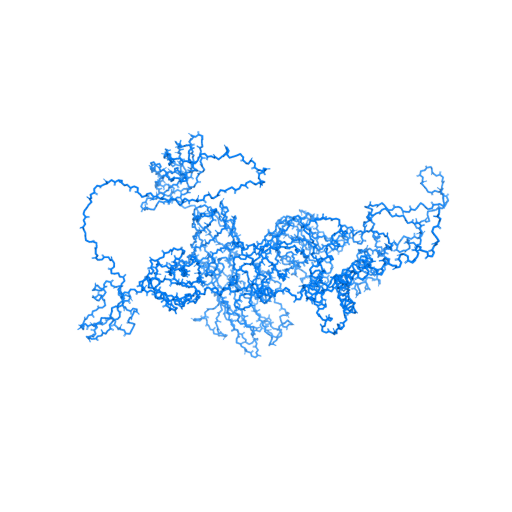.163 1.00 89.25 78 GLU A C 1
ATOM 625 O O . GLU A 1 78 ? -40.174 20.047 33.967 1.00 89.25 78 GLU A O 1
ATOM 630 N N . ASP A 1 79 ? -38.211 19.044 33.544 1.00 88.44 79 ASP A N 1
ATOM 631 C CA . ASP A 1 79 ? -37.705 19.081 34.917 1.00 88.44 79 ASP A CA 1
ATOM 632 C C . ASP A 1 79 ? -37.050 20.449 35.210 1.00 88.44 79 ASP A C 1
ATOM 634 O O . ASP A 1 79 ? -36.310 20.977 34.374 1.00 88.44 79 ASP A O 1
ATOM 638 N N . SER A 1 80 ? -37.261 21.008 36.411 1.00 90.44 80 SER A N 1
ATOM 639 C CA . SER A 1 80 ? -36.602 22.254 36.835 1.00 90.44 80 SER A CA 1
ATOM 640 C C . SER A 1 80 ? -35.082 22.091 36.851 1.00 90.44 80 SER A C 1
ATOM 642 O O . SER A 1 80 ? -34.564 21.128 37.425 1.00 90.44 80 SER A O 1
ATOM 644 N N . VAL A 1 81 ? -34.364 23.045 36.259 1.00 93.56 81 VAL A N 1
ATOM 645 C CA . VAL A 1 81 ? -32.898 23.039 36.157 1.00 93.56 81 VAL A CA 1
ATOM 646 C C . VAL A 1 81 ? -32.259 23.553 37.446 1.00 93.56 81 VAL A C 1
ATOM 648 O O . VAL A 1 81 ? -32.725 24.532 38.017 1.00 93.56 81 VAL A O 1
ATOM 651 N N . GLN A 1 82 ? -31.203 22.881 37.905 1.00 94.19 82 GLN A N 1
ATOM 652 C CA . GLN A 1 82 ? -30.386 23.284 39.049 1.00 94.19 82 GLN A CA 1
ATOM 653 C C . GLN A 1 82 ? -29.146 24.062 38.592 1.00 94.19 82 GLN A C 1
ATOM 655 O O . GLN A 1 82 ? -28.889 25.160 39.085 1.00 94.19 82 GLN A O 1
ATOM 660 N N . SER A 1 83 ? -28.385 23.514 37.642 1.00 95.31 83 SER A N 1
ATOM 661 C CA . SER A 1 83 ? -27.177 24.160 37.125 1.00 95.31 83 SER A CA 1
ATOM 662 C C . SER A 1 83 ? -26.859 23.755 35.690 1.00 95.31 83 SER A C 1
ATOM 664 O O . SER A 1 83 ? -27.218 22.667 35.245 1.00 95.31 83 SER A O 1
ATOM 666 N N . LEU A 1 84 ? -26.137 24.626 34.992 1.00 96.75 84 LEU A N 1
ATOM 667 C CA . LEU A 1 84 ? -25.502 24.362 33.710 1.00 96.75 84 LEU A CA 1
ATOM 668 C C . LEU A 1 84 ? -23.983 24.428 33.882 1.00 96.75 84 LEU A C 1
ATOM 670 O O . LEU A 1 84 ? -23.450 25.405 34.400 1.00 96.75 84 LEU A O 1
ATOM 674 N N . GLU A 1 85 ? -23.289 23.387 33.454 1.00 97.69 85 GLU A N 1
ATOM 675 C CA . GLU A 1 85 ? -21.840 23.245 33.558 1.00 97.69 85 GLU A CA 1
ATOM 676 C C . GLU A 1 85 ? -21.209 23.255 32.165 1.00 97.69 85 GLU A C 1
ATOM 678 O O . GLU A 1 85 ? -21.714 22.605 31.252 1.00 97.69 85 GLU A O 1
ATOM 683 N N . LEU A 1 86 ? -20.096 23.967 32.003 1.00 97.88 86 LEU A N 1
ATOM 684 C CA . LEU A 1 86 ? -19.309 23.998 30.773 1.00 97.88 86 LEU A CA 1
ATOM 685 C C . LEU A 1 86 ? -17.982 23.273 30.982 1.00 97.88 86 LEU A C 1
ATOM 687 O O . LEU A 1 86 ? -17.194 23.627 31.864 1.00 97.88 86 LEU A O 1
ATOM 691 N N . TYR A 1 87 ? -17.717 22.320 30.100 1.00 97.62 87 TYR A N 1
ATOM 692 C CA . TYR A 1 87 ? -16.499 21.536 30.048 1.00 97.62 87 TYR A CA 1
ATOM 693 C C . TYR A 1 87 ? -15.669 21.887 28.817 1.00 97.62 87 TYR A C 1
ATOM 695 O O . TYR A 1 87 ? -16.200 22.001 27.712 1.00 97.62 87 TYR A O 1
ATOM 703 N N . VAL A 1 88 ? -14.359 21.999 29.020 1.00 96.56 88 VAL A N 1
ATOM 704 C CA . VAL A 1 88 ? -13.354 22.283 27.994 1.00 96.56 88 VAL A CA 1
ATOM 705 C C . VAL A 1 88 ? -12.282 21.203 28.083 1.00 96.56 88 VAL A C 1
ATOM 707 O O . VAL A 1 88 ? -11.633 21.054 29.120 1.00 96.56 88 VAL A O 1
ATOM 710 N N . ASP A 1 89 ? -12.132 20.406 27.026 1.00 94.31 89 ASP A N 1
ATOM 711 C CA . ASP A 1 89 ? -11.230 19.244 26.986 1.00 94.31 89 ASP A CA 1
ATOM 712 C C . ASP A 1 89 ? -11.442 18.288 28.180 1.00 94.31 89 ASP A C 1
ATOM 714 O O . ASP A 1 89 ? -10.498 17.780 28.782 1.00 94.31 89 ASP A O 1
ATOM 718 N N . GLY A 1 90 ? -12.708 18.091 28.568 1.00 91.94 90 GLY A N 1
ATOM 719 C CA . GLY A 1 90 ? -13.110 17.246 29.699 1.00 91.94 90 GLY A CA 1
ATOM 720 C C . GLY A 1 90 ? -12.962 17.887 31.086 1.00 91.94 90 GLY A C 1
ATOM 721 O O . GLY A 1 90 ? -13.408 17.297 32.069 1.00 91.94 90 GLY A O 1
ATOM 722 N N . ASN A 1 91 ? -12.409 19.099 31.190 1.00 94.00 91 ASN A N 1
ATOM 723 C CA . ASN A 1 91 ? -12.258 19.820 32.457 1.00 94.00 91 ASN A CA 1
ATOM 724 C C . ASN A 1 91 ? -13.412 20.801 32.674 1.00 94.00 91 ASN A C 1
ATOM 726 O O . ASN A 1 91 ? -13.771 21.537 31.761 1.00 94.00 91 ASN A O 1
ATOM 730 N N . LEU A 1 92 ? -13.976 20.846 33.883 1.00 95.94 92 LEU A N 1
ATOM 731 C CA . LEU A 1 92 ? -15.014 21.818 34.239 1.00 95.94 92 LEU A CA 1
ATOM 732 C C . LEU A 1 92 ? -14.398 23.222 34.316 1.00 95.94 92 LEU A C 1
ATOM 734 O O . LEU A 1 92 ? -13.546 23.472 35.167 1.00 95.94 92 LEU A O 1
ATOM 738 N N . VAL A 1 93 ? -14.841 24.136 33.452 1.00 94.81 93 VAL A N 1
ATOM 739 C CA . VAL A 1 93 ? -14.317 25.514 33.388 1.00 94.81 93 VAL A CA 1
ATOM 740 C C . VAL A 1 93 ? -15.304 26.534 33.946 1.00 94.81 93 VAL A C 1
ATOM 742 O O . VAL A 1 93 ? -14.886 27.553 34.493 1.00 94.81 93 VAL A O 1
ATOM 745 N N . ASN A 1 94 ? -16.610 26.278 33.842 1.00 96.12 94 ASN A N 1
ATOM 746 C CA . ASN A 1 94 ? -17.634 27.180 34.367 1.00 96.12 94 ASN A CA 1
ATOM 747 C C . ASN A 1 94 ? -18.862 26.401 34.867 1.00 96.12 94 ASN A C 1
ATOM 749 O O . ASN A 1 94 ? -19.197 25.354 34.318 1.00 96.12 94 ASN A O 1
ATOM 753 N N . GLN A 1 95 ? -19.542 26.923 35.889 1.00 96.12 95 GLN A N 1
ATOM 754 C CA . GLN A 1 95 ? -20.808 26.404 36.403 1.00 96.12 95 GLN A CA 1
ATOM 755 C C . GLN A 1 95 ? -21.745 27.573 36.715 1.00 96.12 95 GLN A C 1
ATOM 757 O O . GLN A 1 95 ? -21.429 28.440 37.532 1.00 96.12 95 GLN A O 1
ATOM 762 N N . HIS A 1 96 ? -22.918 27.573 36.088 1.00 93.25 96 HIS A N 1
ATOM 763 C CA . HIS A 1 96 ? -23.953 28.580 36.269 1.00 93.25 96 HIS A CA 1
ATOM 764 C C . HIS A 1 96 ? -25.171 27.970 36.972 1.00 93.25 96 HIS A C 1
ATOM 766 O O . HIS A 1 96 ? -25.741 26.986 36.503 1.00 93.25 96 HIS A O 1
ATOM 772 N N . ASN A 1 97 ? -25.580 28.541 38.106 1.00 93.44 97 ASN A N 1
ATOM 773 C CA . ASN A 1 97 ? -26.792 28.116 38.810 1.00 93.44 97 ASN A CA 1
ATOM 774 C C . ASN A 1 97 ? -27.996 28.839 38.209 1.00 93.44 97 ASN A C 1
ATOM 776 O O . ASN A 1 97 ? -28.073 30.064 38.276 1.00 93.44 97 ASN A O 1
ATOM 780 N N . LEU A 1 98 ? -28.933 28.084 37.638 1.00 91.81 98 LEU A N 1
ATOM 781 C CA . LEU A 1 98 ? -30.068 28.645 36.910 1.00 91.81 98 LEU A CA 1
ATOM 782 C C . LEU A 1 98 ? -31.271 28.805 37.844 1.00 91.81 98 LEU A C 1
ATOM 784 O O . LEU A 1 98 ? -31.752 27.845 38.442 1.00 91.81 98 LEU A O 1
ATOM 788 N N . THR A 1 99 ? -31.782 30.028 37.966 1.00 80.31 99 THR A N 1
ATOM 789 C CA . THR A 1 99 ? -33.009 30.333 38.716 1.00 80.31 99 THR A CA 1
ATOM 790 C C . THR A 1 99 ? -34.201 30.406 37.756 1.00 80.31 99 THR A C 1
ATOM 792 O O . THR A 1 99 ? -34.568 31.491 37.328 1.00 80.31 99 THR A O 1
ATOM 795 N N . GLU A 1 100 ? -34.762 29.243 37.407 1.00 73.75 100 GLU A N 1
ATOM 796 C CA . GLU A 1 100 ? -36.019 29.016 36.654 1.00 73.75 100 GLU A CA 1
ATOM 797 C C . GLU A 1 100 ? -36.185 29.707 35.274 1.00 73.75 100 GLU A C 1
ATOM 799 O O . GLU A 1 100 ? -36.518 30.885 35.172 1.00 73.75 100 GLU A O 1
ATOM 804 N N . GLY A 1 101 ? -36.096 28.920 34.188 1.00 63.16 101 GLY A N 1
ATOM 805 C CA . GLY A 1 101 ? -36.548 29.310 32.842 1.00 63.16 101 GLY A CA 1
ATOM 806 C C . GLY A 1 101 ? -35.841 28.571 31.696 1.00 63.16 101 GLY A C 1
ATOM 807 O O . GLY A 1 101 ? -34.678 28.204 31.814 1.00 63.16 101 GLY A O 1
ATOM 808 N N . SER A 1 102 ? -36.550 28.358 30.581 1.00 63.00 102 SER A N 1
ATOM 809 C CA . SER A 1 102 ? -36.054 27.755 29.330 1.00 63.00 102 SER A CA 1
ATOM 810 C C . SER A 1 102 ? -35.463 28.817 28.389 1.00 63.00 102 SER A C 1
ATOM 812 O O . SER A 1 102 ? -35.989 29.044 27.295 1.00 63.00 102 SER A O 1
ATOM 814 N N . ALA A 1 103 ? -34.446 29.544 28.850 1.00 74.75 103 ALA A N 1
ATOM 815 C CA . ALA A 1 103 ? -33.747 30.540 28.042 1.00 74.75 103 ALA A CA 1
ATOM 816 C C . ALA A 1 103 ? -32.375 30.006 27.593 1.00 74.75 103 ALA A C 1
ATOM 818 O O . ALA A 1 103 ? -31.773 29.228 28.335 1.00 74.75 103 ALA A O 1
ATOM 819 N N . PRO A 1 104 ? -31.876 30.436 26.418 1.00 79.50 104 PRO A N 1
ATOM 820 C CA . PRO A 1 104 ? -30.473 30.276 26.062 1.00 79.50 104 PRO A CA 1
ATOM 821 C C . PRO A 1 104 ? -29.595 30.873 27.155 1.00 79.50 104 PRO A C 1
ATOM 823 O O . PRO A 1 104 ? -29.807 32.027 27.537 1.00 79.50 104 PRO A O 1
ATOM 826 N N . GLU A 1 105 ? -28.603 30.125 27.621 1.00 92.31 105 GLU A N 1
ATOM 827 C CA . GLU A 1 105 ? -27.587 30.654 28.529 1.00 92.31 105 GLU A CA 1
ATOM 828 C C . GLU A 1 105 ? -26.312 30.938 27.736 1.00 92.31 105 GLU A C 1
ATOM 830 O O . GLU A 1 105 ? -25.868 30.098 26.953 1.00 92.31 105 GLU A O 1
ATOM 835 N N . VAL A 1 106 ? -25.723 32.123 27.919 1.00 93.44 106 VAL A N 1
ATOM 836 C CA . VAL A 1 106 ? -24.479 32.511 27.238 1.00 93.44 106 VAL A CA 1
ATOM 837 C C . VAL A 1 106 ? -23.346 32.563 28.252 1.00 93.44 106 VAL A C 1
ATOM 839 O O . VAL A 1 106 ? -23.296 33.444 29.110 1.00 93.44 106 VAL A O 1
ATOM 842 N N . ILE A 1 107 ? -22.404 31.635 28.120 1.00 95.00 107 ILE A N 1
ATOM 843 C CA . ILE A 1 107 ? -21.204 31.542 28.947 1.00 95.00 107 ILE A CA 1
ATOM 844 C C . ILE A 1 107 ? -20.033 32.119 28.155 1.00 95.00 107 ILE A C 1
ATOM 846 O O . ILE A 1 107 ? -19.722 31.654 27.065 1.00 95.00 107 ILE A O 1
ATOM 850 N N . PHE A 1 108 ? -19.350 33.120 28.699 1.00 93.00 108 PHE A N 1
ATOM 851 C CA . PHE A 1 108 ? -18.144 33.664 28.076 1.00 93.00 108 PHE A CA 1
ATOM 852 C C . PHE A 1 108 ? -16.915 32.883 28.540 1.00 93.00 108 PHE A C 1
ATOM 854 O O . PHE A 1 108 ? -16.670 32.759 29.743 1.00 93.00 108 PHE A O 1
ATOM 861 N N . TRP A 1 109 ? -16.137 32.374 27.589 1.00 96.25 109 TRP A N 1
ATOM 862 C CA . TRP A 1 109 ? -14.916 31.618 27.848 1.00 96.25 109 TRP A CA 1
ATOM 863 C C . TRP A 1 109 ? -13.749 32.197 27.050 1.00 96.25 109 TRP A C 1
ATOM 865 O O . TRP A 1 109 ? -13.891 32.500 25.870 1.00 96.25 109 TRP A O 1
ATOM 875 N N . GLN A 1 110 ? -12.593 32.351 27.694 1.00 96.38 110 GLN A N 1
ATOM 876 C CA . GLN A 1 110 ? -11.354 32.742 27.028 1.00 96.38 110 GLN A CA 1
ATOM 877 C C . GLN A 1 110 ? -10.393 31.543 27.002 1.00 96.38 110 GLN A C 1
ATOM 879 O O . GLN A 1 110 ? -10.108 30.986 28.070 1.00 96.38 110 GLN A O 1
ATOM 884 N N . PRO A 1 111 ? -9.886 31.140 25.825 1.00 95.25 111 PRO A N 1
ATOM 885 C CA . PRO A 1 111 ? -8.915 30.061 25.716 1.00 95.25 111 PRO A CA 1
ATOM 886 C C . PRO A 1 111 ? -7.599 30.359 26.444 1.00 95.25 111 PRO A C 1
ATOM 888 O O . PRO A 1 111 ? -7.136 31.495 26.489 1.00 95.25 111 PRO A O 1
ATOM 891 N N . SER A 1 112 ? -6.968 29.320 26.996 1.00 90.88 112 SER A N 1
ATOM 892 C CA . SER A 1 112 ? -5.673 29.422 27.692 1.00 90.88 112 SER A CA 1
ATOM 893 C C . SER A 1 112 ? -4.487 28.882 26.886 1.00 90.88 112 SER A C 1
ATOM 895 O O . SER A 1 112 ? -3.342 29.094 27.280 1.00 90.88 112 SER A O 1
ATOM 897 N N . ARG A 1 113 ? -4.744 28.190 25.769 1.00 92.94 113 ARG A N 1
ATOM 898 C CA . ARG A 1 113 ? -3.736 27.630 24.858 1.00 92.94 113 ARG A CA 1
ATOM 899 C C . ARG A 1 113 ? -4.242 27.619 23.418 1.00 92.94 113 ARG A C 1
ATOM 901 O O . ARG A 1 113 ? -5.451 27.576 23.201 1.00 92.94 113 ARG A O 1
ATOM 908 N N . THR A 1 114 ? -3.319 27.642 22.464 1.00 90.94 114 THR A N 1
ATOM 909 C CA . THR A 1 114 ? -3.611 27.423 21.043 1.00 90.94 114 THR A CA 1
ATOM 910 C C . THR A 1 114 ? -3.852 25.935 20.757 1.00 90.94 114 THR A C 1
ATOM 912 O O . THR A 1 114 ? -3.509 25.070 21.568 1.00 90.94 114 THR A O 1
ATOM 915 N N . GLY A 1 115 ? -4.466 25.632 19.613 1.00 93.38 115 GLY A N 1
ATOM 916 C CA . GLY A 1 115 ? -4.793 24.276 19.171 1.00 93.38 115 GLY A CA 1
ATOM 917 C C . GLY A 1 115 ? -6.293 23.973 19.151 1.00 93.38 115 GLY A C 1
ATOM 918 O O . GLY A 1 115 ? -7.137 24.858 19.269 1.00 93.38 115 GLY A O 1
ATOM 919 N N . SER A 1 116 ? -6.634 22.701 18.946 1.00 92.19 116 SER A N 1
ATOM 920 C CA . SER A 1 116 ? -8.024 22.239 18.939 1.00 92.19 116 SER A CA 1
ATOM 921 C C . SER A 1 116 ? -8.510 21.973 20.363 1.00 92.19 116 SER A C 1
ATOM 923 O O . SER A 1 116 ? -7.828 21.290 21.127 1.00 92.19 116 SER A O 1
ATOM 925 N N . THR A 1 117 ? -9.693 22.487 20.696 1.00 94.06 117 THR A N 1
ATOM 926 C CA . THR A 1 117 ? -10.328 22.301 22.002 1.00 94.06 117 THR A CA 1
ATOM 927 C C . THR A 1 117 ? -11.785 21.879 21.838 1.00 94.06 117 THR A C 1
ATOM 929 O O . THR A 1 117 ? -12.497 22.383 20.970 1.00 94.06 117 THR A O 1
ATOM 932 N N . VAL A 1 118 ? -12.236 20.955 22.685 1.00 95.56 118 VAL A N 1
ATOM 933 C CA . VAL A 1 118 ? -13.596 20.408 22.680 1.00 95.56 118 VAL A CA 1
ATOM 934 C C . VAL A 1 118 ? -14.430 21.025 23.799 1.00 95.56 118 VAL A C 1
ATOM 936 O O . VAL A 1 118 ? -14.087 20.921 24.977 1.00 95.56 118 VAL A O 1
ATOM 939 N N . LEU A 1 119 ? -15.561 21.619 23.428 1.00 97.19 119 LEU A N 1
ATOM 940 C CA . LEU A 1 119 ? -16.564 22.200 24.311 1.00 97.19 119 LEU A CA 1
ATOM 941 C C . LEU A 1 119 ? -17.732 21.224 24.481 1.00 97.19 119 LEU A C 1
ATOM 943 O O . LEU A 1 119 ? -18.291 20.732 23.502 1.00 97.19 119 LEU A O 1
ATOM 947 N N . THR A 1 120 ? -18.133 20.964 25.723 1.00 97.25 120 THR A N 1
ATOM 948 C CA . THR A 1 120 ? -19.383 20.249 26.036 1.00 97.25 120 THR A CA 1
ATOM 949 C C . THR A 1 120 ? -20.114 20.957 27.166 1.00 97.25 120 THR A C 1
ATOM 951 O O . THR A 1 120 ? -19.489 21.476 28.089 1.00 97.25 120 THR A O 1
ATOM 954 N N . ALA A 1 121 ? -21.442 20.981 27.112 1.00 97.69 121 ALA A N 1
ATOM 955 C CA . ALA A 1 121 ? -22.279 21.525 28.171 1.00 97.69 121 ALA A CA 1
ATOM 956 C C . ALA A 1 121 ? -23.034 20.397 28.882 1.00 97.69 121 ALA A C 1
ATOM 958 O O . ALA A 1 121 ? -23.503 19.456 28.241 1.00 97.69 121 ALA A O 1
ATOM 959 N N . ARG A 1 122 ? -23.169 20.480 30.207 1.00 97.44 122 ARG A N 1
ATOM 960 C CA . ARG A 1 122 ? -23.895 19.509 31.030 1.00 97.44 122 ARG A CA 1
ATOM 961 C C . ARG A 1 122 ? -24.956 20.210 31.873 1.00 97.44 122 ARG A C 1
ATOM 963 O O . ARG A 1 122 ? -24.646 21.038 32.722 1.00 97.44 122 ARG A O 1
ATOM 970 N N . LEU A 1 123 ? -26.215 19.868 31.640 1.00 96.19 123 LEU A N 1
ATOM 971 C CA . LEU A 1 123 ? -27.374 20.361 32.376 1.00 96.19 123 LEU A CA 1
ATOM 972 C C . LEU A 1 123 ? -27.681 19.418 33.540 1.00 96.19 123 LEU A C 1
ATOM 974 O O . LEU A 1 123 ? -27.923 18.234 33.320 1.00 96.19 123 LEU A O 1
ATOM 978 N N . ILE A 1 124 ? -27.725 19.937 34.764 1.00 95.31 124 ILE A N 1
ATOM 979 C CA . ILE A 1 124 ? -28.138 19.198 35.961 1.00 95.31 124 ILE A CA 1
ATOM 980 C C . ILE A 1 124 ? -29.502 19.719 36.400 1.00 95.31 124 ILE A C 1
ATOM 982 O O . ILE A 1 124 ? -29.688 20.913 36.635 1.00 95.31 124 ILE A O 1
ATOM 986 N N . THR A 1 125 ? -30.471 18.821 36.518 1.00 94.00 125 THR A N 1
ATOM 987 C CA . THR A 1 125 ? -31.816 19.135 37.016 1.00 94.00 125 THR A CA 1
ATOM 988 C C . THR A 1 125 ? -31.874 19.069 38.540 1.00 94.00 125 THR A C 1
ATOM 990 O O . THR A 1 125 ? -31.083 18.384 39.179 1.00 94.00 125 THR A O 1
ATOM 993 N N . THR A 1 126 ? -32.872 19.714 39.138 1.00 92.12 126 THR A N 1
ATOM 994 C CA . THR A 1 126 ? -33.169 19.642 40.583 1.00 92.12 126 THR A CA 1
ATOM 995 C C . THR A 1 126 ? -33.468 18.223 41.084 1.00 92.12 126 THR A C 1
ATOM 997 O O . THR A 1 126 ? -33.374 17.965 42.281 1.00 92.12 126 THR A O 1
ATOM 1000 N N . ALA A 1 127 ? -33.791 17.292 40.179 1.00 90.62 127 ALA A N 1
ATOM 1001 C CA . ALA A 1 127 ? -33.942 15.867 40.470 1.00 90.62 127 ALA A CA 1
ATOM 1002 C C . ALA A 1 127 ? -32.604 15.096 40.486 1.00 90.62 127 ALA A C 1
ATOM 1004 O O . ALA A 1 127 ? -32.604 13.889 40.716 1.00 90.62 127 ALA A O 1
ATOM 1005 N N . GLY A 1 128 ? -31.476 15.764 40.218 1.00 90.12 128 GLY A N 1
ATOM 1006 C CA . GLY A 1 128 ? -30.147 15.155 40.123 1.00 90.12 128 GLY A CA 1
ATOM 1007 C C . GLY A 1 128 ? -29.868 14.448 38.794 1.00 90.12 128 GLY A C 1
ATOM 1008 O O . GLY A 1 128 ? -28.852 13.769 38.674 1.00 90.12 128 GLY A O 1
ATOM 1009 N N . LEU A 1 129 ? -30.746 14.585 37.793 1.00 92.06 129 LEU A N 1
ATOM 1010 C CA . LEU A 1 129 ? -30.511 14.039 36.452 1.00 92.06 129 LEU A CA 1
ATOM 1011 C C . LEU A 1 129 ? -29.573 14.965 35.679 1.00 92.06 129 LEU A C 1
ATOM 1013 O O . LEU A 1 129 ? -29.811 16.175 35.654 1.00 92.06 129 LEU A O 1
ATOM 1017 N N . ALA A 1 130 ? -28.555 14.385 35.043 1.00 94.00 130 ALA A N 1
ATOM 1018 C CA . ALA A 1 130 ? -27.588 15.089 34.214 1.00 94.00 130 ALA A CA 1
ATOM 1019 C C . ALA A 1 130 ? -27.803 14.758 32.730 1.00 94.00 130 ALA A C 1
ATOM 1021 O O . ALA A 1 130 ? -27.937 13.590 32.368 1.00 94.00 130 ALA A O 1
ATOM 1022 N N . TYR A 1 131 ? -27.796 15.783 31.884 1.00 94.75 131 TYR A N 1
ATOM 1023 C CA . TYR A 1 131 ? -27.918 15.676 30.431 1.00 94.75 131 TYR A CA 1
ATOM 1024 C C . TYR A 1 131 ? -26.749 16.413 29.788 1.00 94.75 131 TYR A C 1
ATOM 1026 O O . TYR A 1 131 ? -26.423 17.519 30.211 1.00 94.75 131 TYR A O 1
ATOM 1034 N N . GLN A 1 132 ? -26.098 15.813 28.799 1.00 96.31 132 GLN A N 1
ATOM 1035 C CA . GLN A 1 132 ? -24.889 16.359 28.183 1.00 96.31 132 GLN A CA 1
ATOM 1036 C C . GLN A 1 132 ? -25.146 16.693 26.714 1.00 96.31 132 GLN A C 1
ATOM 1038 O O . GLN A 1 132 ? -25.862 15.959 26.035 1.00 96.31 132 GLN A O 1
ATOM 1043 N N . SER A 1 133 ? -24.581 17.801 26.238 1.00 97.19 133 SER A N 1
ATOM 1044 C CA . SER A 1 133 ? -24.622 18.174 24.829 1.00 97.19 133 SER A CA 1
ATOM 1045 C C . SER A 1 133 ? -23.702 17.301 23.984 1.00 97.19 133 SER A C 1
ATOM 1047 O O . SER A 1 133 ? -22.761 16.682 24.488 1.00 97.19 133 SER A O 1
ATOM 1049 N N . GLU A 1 134 ? -23.901 17.347 22.671 1.00 94.88 134 GLU A N 1
ATOM 1050 C CA . GLU A 1 134 ? -22.857 16.942 21.732 1.00 94.88 134 GLU A CA 1
ATOM 1051 C C . GLU A 1 134 ? -21.600 17.814 21.902 1.00 94.88 134 GLU A C 1
ATOM 1053 O O . GLU A 1 134 ? -21.647 18.929 22.438 1.00 94.88 134 GLU A O 1
ATOM 1058 N N . ALA A 1 135 ? -20.462 17.266 21.479 1.00 94.75 135 ALA A N 1
ATOM 1059 C CA . ALA A 1 135 ? -19.168 17.924 21.538 1.00 94.75 135 ALA A CA 1
ATOM 1060 C C . ALA A 1 135 ? -19.004 18.914 20.377 1.00 94.75 135 ALA A C 1
ATOM 1062 O O . ALA A 1 135 ? -19.129 18.537 19.214 1.00 94.75 135 ALA A O 1
ATOM 1063 N N . VAL A 1 136 ? -18.667 20.164 20.696 1.00 95.75 136 VAL A N 1
ATOM 1064 C CA . VAL A 1 136 ? -18.335 21.209 19.719 1.00 95.75 136 VAL A CA 1
ATOM 1065 C C . VAL A 1 136 ? -16.831 21.435 19.751 1.00 95.75 136 VAL A C 1
ATOM 1067 O O . VAL A 1 136 ? -16.278 21.832 20.771 1.00 95.75 136 VAL A O 1
ATOM 1070 N N . THR A 1 137 ? -16.151 21.179 18.642 1.00 94.06 137 THR A N 1
ATOM 1071 C CA . THR A 1 137 ? -14.711 21.423 18.506 1.00 94.06 137 THR A CA 1
ATOM 1072 C C . THR A 1 137 ? -14.480 22.848 18.020 1.00 94.06 137 THR A C 1
ATOM 1074 O O . THR A 1 137 ? -15.116 23.274 17.067 1.00 94.06 137 THR A O 1
ATOM 1077 N N . VAL A 1 138 ? -13.550 23.587 18.619 1.00 94.56 138 VAL A N 1
ATOM 1078 C CA . VAL A 1 138 ? -13.104 24.902 18.132 1.00 94.56 138 VAL A CA 1
ATOM 1079 C C . VAL A 1 138 ? -11.593 24.922 17.941 1.00 94.56 138 VAL A C 1
ATOM 1081 O O . VAL A 1 138 ? -10.864 24.199 18.622 1.00 94.56 138 VAL A O 1
ATOM 1084 N N . PHE A 1 139 ? -11.117 25.742 17.005 1.00 93.94 139 PHE A N 1
ATOM 1085 C CA . PHE A 1 139 ? -9.694 25.917 16.718 1.00 93.94 139 PHE A CA 1
ATOM 1086 C C . PHE A 1 139 ? -9.200 27.247 17.270 1.00 93.94 139 PHE A C 1
ATOM 1088 O O . PHE A 1 139 ? -9.610 28.312 16.806 1.00 93.94 139 PHE A O 1
ATOM 1095 N N . ILE A 1 140 ? -8.316 27.180 18.260 1.00 96.56 140 ILE A N 1
ATOM 1096 C CA . ILE A 1 140 ? -7.724 28.348 18.895 1.00 96.56 140 ILE A CA 1
ATOM 1097 C C . ILE A 1 140 ? -6.404 28.678 18.203 1.00 96.56 140 ILE A C 1
ATOM 1099 O O . ILE A 1 140 ? -5.410 27.970 18.368 1.00 96.56 140 ILE A O 1
ATOM 1103 N N . ASN A 1 141 ? -6.391 29.751 17.423 1.00 88.69 141 ASN A N 1
ATOM 1104 C CA . ASN A 1 141 ? -5.185 30.240 16.761 1.00 88.69 141 ASN A CA 1
ATOM 1105 C C . ASN A 1 141 ? -4.363 31.108 17.713 1.00 88.69 141 ASN A C 1
ATOM 1107 O O . ASN A 1 141 ? -4.837 31.509 18.780 1.00 88.69 141 ASN A O 1
ATOM 1111 N N . ASP A 1 142 ? -3.153 31.462 17.287 1.00 84.81 142 ASP A N 1
ATOM 1112 C CA . ASP A 1 142 ? -2.344 32.480 17.952 1.00 84.81 142 ASP A CA 1
ATOM 1113 C C . ASP A 1 142 ? -3.157 33.754 18.246 1.00 84.81 142 ASP A C 1
ATOM 1115 O O . ASP A 1 142 ? -4.086 34.091 17.495 1.00 84.81 142 ASP A O 1
ATOM 1119 N N . PRO A 1 143 ? -2.842 34.467 19.345 1.00 81.75 143 PRO A N 1
ATOM 1120 C CA . PRO A 1 143 ? -3.550 35.687 19.707 1.00 81.75 143 PRO A CA 1
ATOM 1121 C C . PRO A 1 143 ? -3.546 36.653 18.520 1.00 81.75 143 PRO A C 1
ATOM 1123 O O . PRO A 1 143 ? -2.506 36.914 17.906 1.00 81.75 143 PRO A O 1
ATOM 1126 N N . ALA A 1 144 ? -4.719 37.191 18.182 1.00 72.44 144 ALA A N 1
ATOM 1127 C CA . ALA A 1 144 ? -4.849 38.110 17.059 1.00 72.44 144 ALA A CA 1
ATOM 1128 C C . ALA A 1 144 ? -4.103 39.421 17.339 1.00 72.44 144 ALA A C 1
ATOM 1130 O O . ALA A 1 144 ? -3.806 40.160 16.402 1.00 72.44 144 ALA A O 1
ATOM 1131 N N . GLY A 1 145 ? -3.762 39.692 18.602 1.00 71.06 145 GLY A N 1
ATOM 1132 C CA . GLY A 1 145 ? -3.085 40.903 19.022 1.00 71.06 145 GLY A CA 1
ATOM 1133 C C . GLY A 1 145 ? -4.041 42.092 19.004 1.00 71.06 145 GLY A C 1
ATOM 1134 O O . GLY A 1 145 ? -5.030 42.139 18.268 1.00 71.06 145 GLY A O 1
ATOM 1135 N N . ALA A 1 146 ? -3.737 43.108 19.808 1.00 69.00 146 ALA A N 1
ATOM 1136 C CA . ALA A 1 146 ? -4.491 44.350 19.754 1.00 69.00 146 ALA A CA 1
ATOM 1137 C C . ALA A 1 146 ? -4.174 45.073 18.433 1.00 69.00 146 ALA A C 1
ATOM 1139 O O . ALA A 1 146 ? -3.028 45.452 18.177 1.00 69.00 146 ALA A O 1
ATOM 1140 N N . ILE A 1 147 ? -5.191 45.273 17.591 1.00 73.44 147 ILE A N 1
ATOM 1141 C CA . ILE A 1 147 ? -5.088 46.140 16.415 1.00 73.44 147 ILE A CA 1
ATOM 1142 C C . ILE A 1 147 ? -5.304 47.578 16.884 1.00 73.44 147 ILE A C 1
ATOM 1144 O O . ILE A 1 147 ? -6.400 47.950 17.304 1.00 73.44 147 ILE A O 1
ATOM 1148 N N . VAL A 1 148 ? -4.260 48.394 16.795 1.00 81.44 148 VAL A N 1
ATOM 1149 C CA . VAL A 1 148 ? -4.322 49.830 17.064 1.00 81.44 148 VAL A CA 1
ATOM 1150 C C . VAL A 1 148 ? -4.349 50.564 15.730 1.00 81.44 148 VAL A C 1
ATOM 1152 O O . VAL A 1 148 ? -3.452 50.401 14.904 1.00 81.44 148 VAL A O 1
ATOM 1155 N N . TRP A 1 149 ? -5.376 51.387 15.521 1.00 85.31 149 TRP A N 1
ATOM 1156 C CA . TRP A 1 149 ? -5.404 52.341 14.416 1.00 85.31 149 TRP A CA 1
ATOM 1157 C C . TRP A 1 149 ? -4.648 53.596 14.832 1.00 85.31 149 TRP A C 1
ATOM 1159 O O . TRP A 1 149 ? -5.015 54.258 15.803 1.00 85.31 149 TRP A O 1
ATOM 1169 N N . LEU A 1 150 ? -3.582 53.908 14.108 1.00 91.62 150 LEU A N 1
ATOM 1170 C CA . LEU A 1 150 ? -2.757 55.079 14.341 1.00 91.62 150 LEU A CA 1
ATOM 1171 C C . LEU A 1 150 ? -3.004 56.120 13.257 1.00 91.62 150 LEU A C 1
ATOM 1173 O O . LEU A 1 150 ? -2.818 55.827 12.087 1.00 91.62 150 LEU A O 1
ATOM 1177 N N . GLU A 1 151 ? -3.299 57.355 13.646 1.00 94.69 151 GLU A N 1
ATOM 1178 C CA . GLU A 1 151 ? -3.236 58.502 12.739 1.00 94.69 151 GLU A CA 1
ATOM 1179 C C . GLU A 1 151 ? -1.817 59.100 12.749 1.00 94.69 151 GLU A C 1
ATOM 1181 O O . GLU A 1 151 ? -1.292 59.448 13.811 1.00 94.69 151 GLU A O 1
ATOM 1186 N N . THR A 1 152 ? -1.166 59.182 11.587 1.00 94.56 152 THR A N 1
ATOM 1187 C CA . THR A 1 152 ? 0.223 59.656 11.464 1.00 94.56 152 THR A CA 1
ATOM 1188 C C . THR A 1 152 ? 0.341 61.173 11.634 1.00 94.56 152 THR A C 1
ATOM 1190 O O . THR A 1 152 ? -0.497 61.947 11.168 1.00 94.56 152 THR A O 1
ATOM 1193 N N . ALA A 1 153 ? 1.431 61.645 12.241 1.00 88.00 153 ALA A N 1
ATOM 1194 C CA . ALA A 1 153 ? 1.657 63.078 12.472 1.00 88.00 153 ALA A CA 1
ATOM 1195 C C . ALA A 1 153 ? 2.172 63.839 11.231 1.00 88.00 153 ALA A C 1
ATOM 1197 O O . ALA A 1 153 ? 2.074 65.066 11.173 1.00 88.00 153 ALA A O 1
ATOM 1198 N N . GLY A 1 154 ? 2.642 63.132 10.201 1.00 86.38 154 GLY A N 1
ATOM 1199 C CA . GLY A 1 154 ? 3.277 63.717 9.021 1.00 86.38 154 GLY A CA 1
ATOM 1200 C C . GLY A 1 154 ? 4.792 63.823 9.184 1.00 86.38 154 GLY A C 1
ATOM 1201 O O . GLY A 1 154 ? 5.274 64.409 10.148 1.00 86.38 154 GLY A O 1
ATOM 1202 N N . GLY A 1 155 ? 5.544 63.255 8.244 1.00 92.31 155 GLY A N 1
ATOM 1203 C CA . GLY A 1 155 ? 7.000 63.130 8.320 1.00 92.31 155 GLY A CA 1
ATOM 1204 C C . GLY A 1 155 ? 7.498 61.900 9.088 1.00 92.31 155 GLY A C 1
ATOM 1205 O O . GLY A 1 155 ? 8.703 61.677 9.107 1.00 92.31 155 GLY A O 1
ATOM 1206 N N . GLU A 1 156 ? 6.602 61.106 9.686 1.00 95.69 156 GLU A N 1
ATOM 1207 C CA . GLU A 1 156 ? 6.953 59.859 10.381 1.00 95.69 156 GLU A CA 1
ATOM 1208 C C . GLU A 1 156 ? 7.440 58.798 9.384 1.00 95.69 156 GLU A C 1
ATOM 1210 O O . GLU A 1 156 ? 6.919 58.690 8.272 1.00 95.69 156 GLU A O 1
ATOM 1215 N N . THR A 1 157 ? 8.428 58.003 9.787 1.00 95.44 157 THR A N 1
ATOM 1216 C CA . THR A 1 157 ? 8.989 56.907 8.983 1.00 95.44 157 THR A CA 1
ATOM 1217 C C . THR A 1 157 ? 8.664 55.538 9.583 1.00 95.44 157 THR A C 1
ATOM 1219 O O . THR A 1 157 ? 8.399 55.408 10.780 1.00 95.44 157 THR A O 1
ATOM 1222 N N . LEU A 1 158 ? 8.699 54.484 8.763 1.00 93.69 158 LEU A N 1
ATOM 1223 C CA . LEU A 1 158 ? 8.420 53.116 9.214 1.00 93.69 158 LEU A CA 1
ATOM 1224 C C . LEU A 1 158 ? 9.318 52.648 10.381 1.00 93.69 158 LEU A C 1
ATOM 1226 O O . LEU A 1 158 ? 8.772 52.076 11.324 1.00 93.69 158 LEU A O 1
ATOM 1230 N N . PRO A 1 159 ? 10.641 52.924 10.409 1.00 93.12 159 PRO A N 1
ATOM 1231 C CA . PRO A 1 159 ? 11.480 52.579 11.559 1.00 93.12 159 PRO A CA 1
ATOM 1232 C C . PRO A 1 159 ? 11.068 53.296 12.853 1.00 93.12 159 PRO A C 1
ATOM 1234 O O . PRO A 1 159 ? 11.074 52.687 13.921 1.00 93.12 159 PRO A O 1
ATOM 1237 N N . GLU A 1 160 ? 10.663 54.568 12.772 1.00 92.12 160 GLU A N 1
ATOM 1238 C CA . GLU A 1 160 ? 10.197 55.332 13.939 1.00 92.12 160 GLU A CA 1
ATOM 1239 C C . GLU A 1 160 ? 8.881 54.769 14.487 1.00 92.12 160 GLU A C 1
ATOM 1241 O O . GLU A 1 160 ? 8.712 54.642 15.702 1.00 92.12 160 GLU A O 1
ATOM 1246 N N . LEU A 1 161 ? 7.960 54.384 13.598 1.00 93.00 161 LEU A N 1
ATOM 1247 C CA . LEU A 1 161 ? 6.708 53.731 13.975 1.00 93.00 161 LEU A CA 1
ATOM 1248 C C . LEU A 1 161 ? 6.950 52.337 14.565 1.00 93.00 161 LEU A C 1
ATOM 1250 O O . LEU A 1 161 ? 6.410 52.021 15.624 1.00 93.00 161 LEU A O 1
ATOM 1254 N N . SER A 1 162 ? 7.806 51.536 13.932 1.00 91.31 162 SER A N 1
ATOM 1255 C CA . SER A 1 162 ? 8.218 50.218 14.420 1.00 91.31 162 SER A CA 1
ATOM 1256 C C . SER A 1 162 ? 8.776 50.296 15.842 1.00 91.31 162 SER A C 1
ATOM 1258 O O . SER A 1 162 ? 8.313 49.584 16.736 1.00 91.31 162 SER A O 1
ATOM 1260 N N . GLN A 1 163 ? 9.689 51.238 16.089 1.00 90.75 163 GLN A N 1
ATOM 1261 C CA . GLN A 1 163 ? 10.272 51.449 17.408 1.00 90.75 163 GLN A CA 1
ATOM 1262 C C . GLN A 1 163 ? 9.236 51.941 18.431 1.00 90.75 163 GLN A C 1
ATOM 1264 O O . GLN A 1 163 ? 9.248 51.490 19.577 1.00 90.75 163 GLN A O 1
ATOM 1269 N N . ARG A 1 164 ? 8.322 52.842 18.037 1.00 90.38 164 ARG A N 1
ATOM 1270 C CA . ARG A 1 164 ? 7.301 53.398 18.942 1.00 90.38 164 ARG A CA 1
ATOM 1271 C C . ARG A 1 164 ? 6.277 52.359 19.391 1.00 90.38 164 ARG A C 1
ATOM 1273 O O . ARG A 1 164 ? 5.847 52.406 20.541 1.00 90.38 164 ARG A O 1
ATOM 1280 N N . PHE A 1 165 ? 5.884 51.446 18.505 1.00 87.94 165 PHE A N 1
ATOM 1281 C CA . PHE A 1 165 ? 4.852 50.442 18.787 1.00 87.94 165 PHE A CA 1
ATOM 1282 C C . PHE A 1 165 ? 5.404 49.042 19.062 1.00 87.94 165 PHE A C 1
ATOM 1284 O O . PHE A 1 165 ? 4.610 48.128 19.268 1.00 87.94 165 PHE A O 1
ATOM 1291 N N . GLN A 1 166 ? 6.733 48.886 19.097 1.00 87.06 166 GLN A N 1
ATOM 1292 C CA . GLN A 1 166 ? 7.418 47.601 19.278 1.00 87.06 166 GLN A CA 1
ATOM 1293 C C . GLN A 1 166 ? 6.923 46.525 18.291 1.00 87.06 166 GLN A C 1
ATOM 1295 O O . GLN A 1 166 ? 6.768 45.361 18.651 1.00 87.06 166 GLN A O 1
ATOM 1300 N N . ALA A 1 167 ? 6.648 46.921 17.047 1.00 85.94 167 ALA A N 1
ATOM 1301 C CA . ALA A 1 167 ? 6.205 46.027 15.979 1.00 85.94 167 ALA A CA 1
ATOM 1302 C C . ALA A 1 167 ? 7.269 45.977 14.880 1.00 85.94 167 ALA A C 1
ATOM 1304 O O . ALA A 1 167 ? 7.857 47.008 14.557 1.00 85.94 167 ALA A O 1
ATOM 1305 N N . GLN A 1 168 ? 7.531 44.800 14.309 1.00 87.12 168 GLN A N 1
ATOM 1306 C CA . GLN A 1 168 ? 8.495 44.654 13.211 1.00 87.12 168 GLN A CA 1
ATOM 1307 C C . GLN A 1 168 ? 8.063 45.515 12.002 1.00 87.12 168 GLN A C 1
ATOM 1309 O O . GLN A 1 168 ? 6.866 45.535 11.685 1.00 87.12 168 GLN A O 1
ATOM 1314 N N . PRO A 1 169 ? 8.987 46.236 11.332 1.00 90.75 169 PRO A N 1
ATOM 1315 C CA . PRO A 1 169 ? 8.679 47.057 10.156 1.00 90.75 169 PRO A CA 1
ATOM 1316 C C . PRO A 1 169 ? 7.897 46.296 9.079 1.00 90.75 169 PRO A C 1
ATOM 1318 O O . PRO A 1 169 ? 6.940 46.825 8.515 1.00 90.75 169 PRO A O 1
ATOM 1321 N N . GLU A 1 170 ? 8.258 45.034 8.851 1.00 89.88 170 GLU A N 1
ATOM 1322 C CA . GLU A 1 170 ? 7.673 44.156 7.838 1.00 89.88 170 GLU A CA 1
ATOM 1323 C C . GLU A 1 170 ? 6.196 43.874 8.132 1.00 89.88 170 GLU A C 1
ATOM 1325 O O . GLU A 1 170 ? 5.379 43.859 7.217 1.00 89.88 170 GLU A O 1
ATOM 1330 N N . ILE A 1 171 ? 5.828 43.736 9.410 1.00 84.50 171 ILE A N 1
ATOM 1331 C CA . ILE A 1 171 ? 4.445 43.482 9.837 1.00 84.50 171 ILE A CA 1
ATOM 1332 C C . ILE A 1 171 ? 3.588 44.738 9.659 1.00 84.50 171 ILE A C 1
ATOM 1334 O O . ILE A 1 171 ? 2.461 44.657 9.172 1.00 84.50 171 ILE A O 1
ATOM 1338 N N . ILE A 1 172 ? 4.118 45.918 10.003 1.00 91.19 172 ILE A N 1
ATOM 1339 C CA . ILE A 1 172 ? 3.419 47.189 9.754 1.00 91.19 172 ILE A CA 1
ATOM 1340 C C . ILE A 1 172 ? 3.231 47.394 8.243 1.00 91.19 172 ILE A C 1
ATOM 1342 O O . ILE A 1 172 ? 2.163 47.832 7.818 1.00 91.19 172 ILE A O 1
ATOM 1346 N N . GLN A 1 173 ? 4.229 47.050 7.426 1.00 93.56 173 GLN A N 1
ATOM 1347 C CA . GLN A 1 173 ? 4.133 47.157 5.972 1.00 93.56 173 GLN A CA 1
ATOM 1348 C C . GLN A 1 173 ? 3.137 46.157 5.371 1.00 93.56 173 GLN A C 1
ATOM 1350 O O . GLN A 1 173 ? 2.331 46.538 4.524 1.00 93.56 173 GLN A O 1
ATOM 1355 N N . GLN A 1 174 ? 3.138 44.909 5.838 1.00 88.44 174 GLN A N 1
ATOM 1356 C CA . GLN A 1 174 ? 2.223 43.862 5.381 1.00 88.44 174 GLN A CA 1
ATOM 1357 C C . GLN A 1 174 ? 0.754 44.192 5.686 1.00 88.44 174 GLN A C 1
ATOM 1359 O O . GLN A 1 174 ? -0.119 43.922 4.865 1.00 88.44 174 GLN A O 1
ATOM 1364 N N . GLU A 1 175 ? 0.473 44.804 6.839 1.00 90.69 175 GLU A N 1
ATOM 1365 C CA . GLU A 1 175 ? -0.886 45.210 7.232 1.00 90.69 175 GLU A CA 1
ATOM 1366 C C . GLU A 1 175 ? -1.357 46.506 6.547 1.00 90.69 175 GLU A C 1
ATOM 1368 O O . GLU A 1 175 ? -2.541 46.839 6.608 1.00 90.69 175 GLU A O 1
ATOM 1373 N N . ASN A 1 176 ? -0.450 47.239 5.889 1.00 94.06 176 ASN A N 1
ATOM 1374 C CA . ASN A 1 176 ? -0.736 48.491 5.186 1.00 94.06 176 ASN A CA 1
ATOM 1375 C C . ASN A 1 176 ? -0.093 48.489 3.782 1.00 94.06 176 ASN A C 1
ATOM 1377 O O . ASN A 1 176 ? 0.730 49.361 3.488 1.00 94.06 176 ASN A O 1
ATOM 1381 N N . PRO A 1 177 ? -0.450 47.531 2.900 1.00 92.50 177 PRO A N 1
ATOM 1382 C CA . PRO A 1 177 ? 0.241 47.316 1.624 1.00 92.50 177 PRO A CA 1
ATOM 1383 C C . PRO A 1 177 ? 0.138 48.511 0.665 1.00 92.50 177 PRO A C 1
ATOM 1385 O O . PRO A 1 177 ? 1.002 48.696 -0.190 1.00 92.50 177 PRO A O 1
ATOM 1388 N N . ASP A 1 178 ? -0.887 49.349 0.833 1.00 93.50 178 ASP A N 1
ATOM 1389 C CA . ASP A 1 178 ? -1.129 50.535 0.005 1.00 93.50 178 ASP A CA 1
ATOM 1390 C C . ASP A 1 178 ? -0.289 51.756 0.423 1.00 93.50 178 ASP A C 1
ATOM 1392 O O . ASP A 1 178 ? -0.337 52.806 -0.224 1.00 93.50 178 ASP A O 1
ATOM 1396 N N . VAL A 1 179 ? 0.477 51.653 1.513 1.00 93.44 179 VAL A N 1
ATOM 1397 C CA . VAL A 1 179 ? 1.288 52.751 2.042 1.00 93.44 179 VAL A CA 1
ATOM 1398 C C . VAL A 1 179 ? 2.734 52.603 1.578 1.00 93.44 179 VAL A C 1
ATOM 1400 O O . VAL A 1 179 ? 3.419 51.627 1.879 1.00 93.44 179 VAL A O 1
ATOM 1403 N N . ASN A 1 180 ? 3.239 53.610 0.862 1.00 94.06 180 ASN A N 1
ATOM 1404 C CA . ASN A 1 180 ? 4.645 53.653 0.471 1.00 94.06 180 ASN A CA 1
ATOM 1405 C C . ASN A 1 180 ? 5.522 54.117 1.644 1.00 94.06 180 ASN A C 1
ATOM 1407 O O . ASN A 1 180 ? 5.716 55.311 1.856 1.00 94.06 180 ASN A O 1
ATOM 1411 N N . PHE A 1 181 ? 6.089 53.163 2.376 1.00 94.06 181 PHE A N 1
ATOM 1412 C CA . PHE A 1 181 ? 6.963 53.424 3.523 1.00 94.06 181 PHE A CA 1
ATOM 1413 C C . PHE A 1 181 ? 8.392 53.874 3.165 1.00 94.06 181 PHE A C 1
ATOM 1415 O O . PHE A 1 181 ? 9.177 54.168 4.068 1.00 94.06 181 PHE A O 1
ATOM 1422 N N . ASN A 1 182 ? 8.741 53.960 1.873 1.00 91.81 182 ASN A N 1
ATOM 1423 C CA . ASN A 1 182 ? 10.035 54.494 1.423 1.00 91.81 182 ASN A CA 1
ATOM 1424 C C . ASN A 1 182 ? 10.083 56.033 1.429 1.00 91.81 182 ASN A C 1
ATOM 1426 O O . ASN A 1 182 ? 11.146 56.619 1.220 1.00 91.81 182 ASN A O 1
ATOM 1430 N N . GLU A 1 183 ? 8.946 56.689 1.663 1.00 93.06 183 GLU A N 1
ATOM 1431 C CA . GLU A 1 183 ? 8.826 58.139 1.790 1.00 93.06 183 GLU A CA 1
ATOM 1432 C C . GLU A 1 183 ? 8.265 58.504 3.177 1.00 93.06 183 GLU A C 1
ATOM 1434 O O . GLU A 1 183 ? 7.533 57.708 3.771 1.00 93.06 183 GLU A O 1
ATOM 1439 N N . PRO A 1 184 ? 8.589 59.692 3.729 1.00 93.94 184 PRO A N 1
ATOM 1440 C CA . PRO A 1 184 ? 7.976 60.154 4.970 1.00 93.94 184 PRO A CA 1
ATOM 1441 C C . PRO A 1 184 ? 6.450 60.206 4.838 1.00 93.94 184 PRO A C 1
ATOM 1443 O O . PRO A 1 184 ? 5.917 60.770 3.881 1.00 93.94 184 PRO A O 1
ATOM 1446 N N . LEU A 1 185 ? 5.744 59.641 5.814 1.00 95.56 185 LEU A N 1
ATOM 1447 C CA . LEU A 1 185 ? 4.296 59.465 5.753 1.00 95.56 185 LEU A CA 1
ATOM 1448 C C . LEU A 1 185 ? 3.575 60.815 5.815 1.00 95.56 185 LEU A C 1
ATOM 1450 O O . LEU A 1 185 ? 3.965 61.702 6.572 1.00 95.56 185 LEU A O 1
ATOM 1454 N N . SER A 1 186 ? 2.499 60.989 5.047 1.00 92.81 186 SER A N 1
ATOM 1455 C CA . SER A 1 186 ? 1.655 62.189 5.125 1.00 92.81 186 SER A CA 1
ATOM 1456 C C . SER A 1 186 ? 0.925 62.263 6.468 1.00 92.81 186 SER A C 1
ATOM 1458 O O . SER A 1 186 ? 0.593 61.229 7.034 1.00 92.81 186 SER A O 1
ATOM 1460 N N . SER A 1 187 ? 0.650 63.468 6.972 1.00 93.50 187 SER A N 1
ATOM 1461 C CA . SER A 1 187 ? -0.146 63.668 8.196 1.00 93.50 187 SER A CA 1
ATOM 1462 C C . SER A 1 187 ? -1.595 63.212 7.991 1.00 93.50 187 SER A C 1
ATOM 1464 O O . SER A 1 187 ? -2.147 63.437 6.912 1.00 93.50 187 SER A O 1
ATOM 1466 N N . GLY A 1 188 ? -2.206 62.596 9.003 1.00 87.50 188 GLY A N 1
ATOM 1467 C CA . GLY A 1 188 ? -3.599 62.136 8.970 1.00 87.50 188 GLY A CA 1
ATOM 1468 C C . GLY A 1 188 ? -3.821 60.765 8.319 1.00 87.50 188 GLY A C 1
ATOM 1469 O O . GLY A 1 188 ? -4.965 60.372 8.098 1.00 87.50 188 GLY A O 1
ATOM 1470 N N . LEU A 1 189 ? -2.756 60.034 7.970 1.00 93.62 189 LEU A N 1
ATOM 1471 C CA . LEU A 1 189 ? -2.872 58.690 7.402 1.00 93.62 189 LEU A CA 1
ATOM 1472 C C . LEU A 1 189 ? -3.194 57.694 8.521 1.00 93.62 189 LEU A C 1
ATOM 1474 O O . LEU A 1 189 ? -2.480 57.638 9.519 1.00 93.62 189 LEU A O 1
ATOM 1478 N N . LEU A 1 190 ? -4.256 56.905 8.354 1.00 92.56 190 LEU A N 1
ATOM 1479 C CA . LEU A 1 190 ? -4.616 55.849 9.298 1.00 92.56 190 LEU A CA 1
ATOM 1480 C C . LEU A 1 190 ? -3.848 54.568 8.971 1.00 92.56 190 LEU A C 1
ATOM 1482 O O . LEU A 1 190 ? -4.071 53.960 7.928 1.00 92.56 190 LEU A O 1
ATOM 1486 N N . LEU A 1 191 ? -2.971 54.159 9.881 1.00 92.81 191 LEU A N 1
ATOM 1487 C CA . LEU A 1 191 ? -2.215 52.916 9.814 1.00 92.81 191 LEU A CA 1
ATOM 1488 C C . LEU A 1 191 ? -2.795 51.876 10.762 1.00 92.81 191 LEU A C 1
ATOM 1490 O O . LEU A 1 191 ? -3.082 52.161 11.926 1.00 92.81 191 LEU A O 1
ATOM 1494 N N . LYS A 1 192 ? -2.911 50.647 10.272 1.00 92.00 192 LYS A N 1
ATOM 1495 C CA . LYS A 1 192 ? -3.272 49.471 11.055 1.00 92.00 192 LYS A CA 1
ATOM 1496 C C . LYS A 1 192 ? -2.006 48.866 11.661 1.00 92.00 192 LYS A C 1
ATOM 1498 O O . LYS A 1 192 ? -1.158 48.365 10.929 1.00 92.00 192 LYS A O 1
ATOM 1503 N N . ILE A 1 193 ? -1.855 48.914 12.983 1.00 88.00 193 ILE A N 1
ATOM 1504 C CA . ILE A 1 193 ? -0.681 48.362 13.676 1.00 88.00 193 ILE A CA 1
ATOM 1505 C C . ILE A 1 193 ? -1.124 47.217 14.584 1.00 88.00 193 ILE A C 1
ATOM 1507 O O . ILE A 1 193 ? -1.916 47.414 15.504 1.00 88.00 193 ILE A O 1
ATOM 1511 N N . LYS A 1 194 ? -0.595 46.017 14.340 1.00 79.50 194 LYS A N 1
ATOM 1512 C CA . LYS A 1 194 ? -0.823 44.826 15.167 1.00 79.50 194 LYS A CA 1
ATOM 1513 C C . LYS A 1 194 ? 0.218 44.806 16.296 1.00 79.50 194 LYS A C 1
ATOM 1515 O O . LYS A 1 194 ? 1.399 44.589 16.034 1.00 79.50 194 LYS A O 1
ATOM 1520 N N . GLN A 1 195 ? -0.180 45.088 17.539 1.00 74.31 195 GLN A N 1
ATOM 1521 C CA . GLN A 1 195 ? 0.733 45.021 18.689 1.00 74.31 195 GLN A CA 1
ATOM 1522 C C . GLN A 1 195 ? 0.931 43.564 19.113 1.00 74.31 195 GLN A C 1
ATOM 1524 O O . GLN A 1 195 ? -0.011 42.919 19.568 1.00 74.31 195 GLN A O 1
ATOM 1529 N N . GLN A 1 196 ? 2.156 43.049 18.985 1.00 61.59 196 GLN A N 1
ATOM 1530 C CA . GLN A 1 196 ? 2.450 41.635 19.249 1.00 61.59 196 GLN A CA 1
ATOM 1531 C C . GLN A 1 196 ? 2.792 41.292 20.708 1.00 61.59 196 GLN A C 1
ATOM 1533 O O . GLN A 1 196 ? 3.000 40.123 20.993 1.00 61.59 196 GLN A O 1
ATOM 1538 N N . ASN A 1 197 ? 2.824 42.235 21.660 1.00 53.03 197 ASN A N 1
ATOM 1539 C CA . ASN A 1 197 ? 3.071 41.898 23.071 1.00 53.03 197 ASN A CA 1
ATOM 1540 C C . ASN A 1 197 ? 2.681 43.032 24.034 1.00 53.03 197 ASN A C 1
ATOM 1542 O O . ASN A 1 197 ? 3.397 44.022 24.146 1.00 53.03 197 ASN A O 1
ATOM 1546 N N . LEU A 1 198 ? 1.593 42.870 24.796 1.00 47.75 198 LEU A N 1
ATOM 1547 C CA . LEU A 1 198 ? 1.288 43.725 25.960 1.00 47.75 198 LEU A CA 1
ATOM 1548 C C . LEU A 1 198 ? 1.579 43.046 27.311 1.00 47.75 198 LEU A C 1
ATOM 1550 O O . LEU A 1 198 ? 1.523 43.705 28.346 1.00 47.75 198 LEU A O 1
ATOM 1554 N N . LEU A 1 199 ? 1.942 41.758 27.332 1.00 46.53 199 LEU A N 1
ATOM 1555 C CA . LEU A 1 199 ? 2.106 41.005 28.585 1.00 46.53 199 LEU A CA 1
ATOM 1556 C C . LEU A 1 199 ? 3.486 41.146 29.259 1.00 46.53 199 LEU A C 1
ATOM 1558 O O . LEU A 1 199 ? 3.631 40.734 30.405 1.00 46.53 199 LEU A O 1
ATOM 1562 N N . ASN A 1 200 ? 4.470 41.807 28.635 1.00 43.88 200 ASN A N 1
ATOM 1563 C CA . ASN A 1 200 ? 5.837 41.907 29.183 1.00 43.88 200 ASN A CA 1
ATOM 1564 C C . ASN A 1 200 ? 6.197 43.232 29.887 1.00 43.88 200 ASN A C 1
ATOM 1566 O O . ASN A 1 200 ? 7.351 43.419 30.265 1.00 43.88 200 ASN A O 1
ATOM 1570 N N . MET A 1 201 ? 5.254 44.153 30.126 1.00 38.06 201 MET A N 1
ATOM 1571 C CA . MET A 1 201 ? 5.569 45.460 30.744 1.00 38.06 201 MET A CA 1
ATOM 1572 C C . MET A 1 201 ? 5.223 45.613 32.240 1.00 38.06 201 MET A C 1
ATOM 1574 O O . MET A 1 201 ? 5.391 46.706 32.778 1.00 38.06 201 MET A O 1
ATOM 1578 N N . ALA A 1 202 ? 4.803 44.557 32.952 1.00 38.47 202 ALA A N 1
ATOM 1579 C CA . ALA A 1 202 ? 4.371 44.669 34.358 1.00 38.47 202 ALA A CA 1
ATOM 1580 C C . ALA A 1 202 ? 5.186 43.874 35.405 1.00 38.47 202 ALA A C 1
ATOM 1582 O O . ALA A 1 202 ? 4.747 43.777 36.548 1.00 38.47 202 ALA A O 1
ATOM 1583 N N . ALA A 1 203 ? 6.377 43.356 35.086 1.00 35.28 203 ALA A N 1
ATOM 1584 C CA . ALA A 1 203 ? 7.249 42.703 36.074 1.00 35.28 203 ALA A CA 1
ATOM 1585 C C . ALA A 1 203 ? 8.499 43.551 36.372 1.00 35.28 203 ALA A C 1
ATOM 1587 O O . ALA A 1 203 ? 9.601 43.281 35.900 1.00 35.28 203 ALA A O 1
ATOM 1588 N N . VAL A 1 204 ? 8.314 44.615 37.159 1.00 33.41 204 VAL A N 1
ATOM 1589 C CA . VAL A 1 204 ? 9.400 45.411 37.749 1.00 33.41 204 VAL A CA 1
ATOM 1590 C C . VAL A 1 204 ? 9.799 44.802 39.099 1.00 33.41 204 VAL A C 1
ATOM 1592 O O . VAL A 1 204 ? 8.990 44.753 40.017 1.00 33.41 204 VAL A O 1
ATOM 1595 N N . GLN A 1 205 ? 11.060 44.361 39.171 1.00 38.41 205 GLN A N 1
ATOM 1596 C CA . GLN A 1 205 ? 11.960 44.238 40.333 1.00 38.41 205 GLN A CA 1
ATOM 1597 C C . GLN A 1 205 ? 11.373 43.891 41.715 1.00 38.41 205 GLN A C 1
ATOM 1599 O O . GLN A 1 205 ? 10.906 44.781 42.419 1.00 38.41 205 GLN A O 1
ATOM 1604 N N . LEU A 1 206 ? 11.655 42.670 42.193 1.00 28.58 206 LEU A N 1
ATOM 1605 C CA . LEU A 1 206 ? 12.149 42.432 43.559 1.00 28.58 206 LEU A CA 1
ATOM 1606 C C . LEU A 1 206 ? 13.209 41.307 43.552 1.00 28.58 206 LEU A C 1
ATOM 1608 O O . LEU A 1 206 ? 13.070 40.311 42.850 1.00 28.58 206 LEU A O 1
ATOM 1612 N N . GLU A 1 207 ? 14.288 41.541 44.300 1.00 32.16 207 GLU A N 1
ATOM 1613 C CA . GLU A 1 207 ? 15.493 40.713 44.484 1.00 32.16 207 GLU A CA 1
ATOM 1614 C C . GLU A 1 207 ? 15.257 39.374 45.228 1.00 32.16 207 GLU A C 1
ATOM 1616 O O . GLU A 1 207 ? 14.194 39.190 45.827 1.00 32.16 207 GLU A O 1
ATOM 1621 N N . PRO A 1 208 ? 16.234 38.433 45.215 1.00 36.66 208 PRO A N 1
ATOM 1622 C CA . PRO A 1 208 ? 16.046 37.069 45.701 1.00 36.66 208 PRO A CA 1
ATOM 1623 C C . PRO A 1 208 ? 16.099 36.987 47.232 1.00 36.66 208 PRO A C 1
ATOM 1625 O O . PRO A 1 208 ? 17.021 37.501 47.866 1.00 36.66 208 PRO A O 1
ATOM 1628 N N . VAL A 1 209 ? 15.137 36.273 47.818 1.00 29.05 209 VAL A N 1
ATOM 1629 C CA . VAL A 1 209 ? 15.168 35.830 49.218 1.00 29.05 209 VAL A CA 1
ATOM 1630 C C . VAL A 1 209 ? 14.979 34.313 49.260 1.00 29.05 209 VAL A C 1
ATOM 1632 O O . VAL A 1 209 ? 14.215 33.744 48.486 1.00 29.05 209 VAL A O 1
ATOM 1635 N N . ASP A 1 210 ? 15.747 33.713 50.162 1.00 30.55 210 ASP A N 1
ATOM 1636 C CA . ASP A 1 210 ? 15.972 32.303 50.464 1.00 30.55 210 ASP A CA 1
ATOM 1637 C C . ASP A 1 210 ? 14.794 31.312 50.354 1.00 30.55 210 ASP A C 1
ATOM 1639 O O . ASP A 1 210 ? 13.636 31.597 50.652 1.00 30.55 210 ASP A O 1
ATOM 1643 N N . ASN A 1 211 ? 15.188 30.073 50.042 1.00 35.41 211 ASN A N 1
ATOM 1644 C CA . ASN A 1 211 ? 14.462 28.807 50.199 1.00 35.41 211 ASN A CA 1
ATOM 1645 C C . ASN A 1 211 ? 13.782 28.702 51.592 1.00 35.41 211 ASN A C 1
ATOM 1647 O O . ASN A 1 211 ? 14.431 29.013 52.597 1.00 35.41 211 ASN A O 1
ATOM 1651 N N . PRO A 1 212 ? 12.526 28.214 51.704 1.00 33.50 212 PRO A N 1
ATOM 1652 C CA . PRO A 1 212 ? 12.356 26.787 52.009 1.00 33.50 212 PRO A CA 1
ATOM 1653 C C . PRO A 1 212 ? 11.109 26.109 51.393 1.00 33.50 212 PRO A C 1
ATOM 1655 O O . PRO A 1 212 ? 10.101 26.731 51.076 1.00 33.50 212 PRO A O 1
ATOM 1658 N N . SER A 1 213 ? 11.197 24.777 51.324 1.00 35.50 213 SER A N 1
ATOM 1659 C CA . SER A 1 213 ? 10.148 23.759 51.141 1.00 35.50 213 SER A CA 1
ATOM 1660 C C . SER A 1 213 ? 8.696 24.140 51.495 1.00 35.50 213 SER A C 1
ATOM 1662 O O . SER A 1 213 ? 8.463 24.625 52.601 1.00 35.50 213 SER A O 1
ATOM 1664 N N . GLN A 1 214 ? 7.723 23.701 50.680 1.00 31.33 214 GLN A N 1
ATOM 1665 C CA . GLN A 1 214 ? 6.677 22.736 51.081 1.00 31.33 214 GLN A CA 1
ATOM 1666 C C . GLN A 1 214 ? 5.768 22.299 49.906 1.00 31.33 214 GLN A C 1
ATOM 1668 O O . GLN A 1 214 ? 5.306 23.108 49.112 1.00 31.33 214 GLN A O 1
ATOM 1673 N N . ASN A 1 215 ? 5.560 20.981 49.858 1.00 34.94 215 ASN A N 1
ATOM 1674 C CA . ASN A 1 215 ? 4.485 20.169 49.273 1.00 34.94 215 ASN A CA 1
ATOM 1675 C C . ASN A 1 215 ? 3.164 20.884 48.886 1.00 34.94 215 ASN A C 1
ATOM 1677 O O . ASN A 1 215 ? 2.614 21.611 49.714 1.00 34.94 215 ASN A O 1
ATOM 1681 N N . PRO A 1 216 ? 2.550 20.524 47.743 1.00 33.75 216 PRO A N 1
ATOM 1682 C CA . PRO A 1 216 ? 1.104 20.392 47.654 1.00 33.75 216 PRO A CA 1
ATOM 1683 C C . PRO A 1 216 ? 0.710 18.918 47.491 1.00 33.75 216 PRO A C 1
ATOM 1685 O O . PRO A 1 216 ? 1.024 18.267 46.495 1.00 33.75 216 PRO A O 1
ATOM 1688 N N . ASP A 1 217 ? -0.010 18.424 48.496 1.00 31.28 217 ASP A N 1
ATOM 1689 C CA . ASP A 1 217 ? -0.678 17.129 48.510 1.00 31.28 217 ASP A CA 1
ATOM 1690 C C . ASP A 1 217 ? -1.561 16.938 47.266 1.00 31.28 217 ASP A C 1
ATOM 1692 O O . ASP A 1 217 ? -2.541 17.656 47.054 1.00 31.28 217 ASP A O 1
ATOM 1696 N N . LEU A 1 218 ? -1.249 15.913 46.473 1.00 28.56 218 LEU A N 1
ATOM 1697 C CA . LEU A 1 218 ? -2.175 15.318 45.515 1.00 28.56 218 LEU A CA 1
ATOM 1698 C C . LEU A 1 218 ? -3.078 14.344 46.280 1.00 28.56 218 LEU A C 1
ATOM 1700 O O . LEU A 1 218 ? -2.706 13.208 46.574 1.00 28.56 218 LEU A O 1
ATOM 1704 N N . ILE A 1 219 ? -4.274 14.816 46.627 1.00 30.27 219 ILE A N 1
ATOM 1705 C CA . ILE A 1 219 ? -5.363 13.979 47.132 1.00 30.27 219 ILE A CA 1
ATOM 1706 C C . ILE A 1 219 ? -5.895 13.158 45.951 1.00 30.27 219 ILE A C 1
ATOM 1708 O O . ILE A 1 219 ? -6.522 13.697 45.040 1.00 30.27 219 ILE A O 1
ATOM 1712 N N . LEU A 1 220 ? -5.630 11.850 45.963 1.00 32.28 220 LEU A N 1
ATOM 1713 C CA . LEU A 1 220 ? -6.321 10.878 45.114 1.00 32.28 220 LEU A CA 1
ATOM 1714 C C . LEU A 1 220 ? -7.793 10.766 45.564 1.00 32.28 220 LEU A C 1
ATOM 1716 O O . LEU A 1 220 ? -8.047 10.779 46.770 1.00 32.28 220 LEU A O 1
ATOM 1720 N N . PRO A 1 221 ? -8.768 10.638 44.646 1.00 31.38 221 PRO A N 1
ATOM 1721 C CA . PRO A 1 221 ? -10.160 10.439 45.024 1.00 31.38 221 PRO A CA 1
ATOM 1722 C C . PRO A 1 221 ? -10.359 9.053 45.649 1.00 31.38 221 PRO A C 1
ATOM 1724 O O . PRO A 1 221 ? -9.998 8.037 45.052 1.00 31.38 221 PRO A O 1
ATOM 1727 N N . ASP A 1 222 ? -10.978 9.024 46.831 1.00 31.94 222 ASP A N 1
ATOM 1728 C CA . ASP A 1 222 ? -11.504 7.818 47.472 1.00 31.94 222 ASP A CA 1
ATOM 1729 C C . ASP A 1 222 ? -12.501 7.117 46.533 1.00 31.94 222 ASP A C 1
ATOM 1731 O O . ASP A 1 222 ? -13.621 7.585 46.309 1.00 31.94 222 ASP A O 1
ATOM 1735 N N . LEU A 1 223 ? -12.106 5.962 45.997 1.00 30.73 223 LEU A N 1
ATOM 1736 C CA . LEU A 1 223 ? -13.027 5.025 45.362 1.00 30.73 223 LEU A CA 1
ATOM 1737 C C . LEU A 1 223 ? -13.839 4.327 46.457 1.00 30.73 223 LEU A C 1
ATOM 1739 O O . LEU A 1 223 ? -13.360 3.438 47.162 1.00 30.73 223 LEU A O 1
ATOM 1743 N N . TYR A 1 224 ? -15.089 4.764 46.582 1.00 29.84 224 TYR A N 1
ATOM 1744 C CA . TYR A 1 224 ? -16.129 4.153 47.399 1.00 29.84 224 TYR A CA 1
ATOM 1745 C C . TYR A 1 224 ? -16.374 2.709 46.920 1.00 29.84 224 TYR A C 1
ATOM 1747 O O . TYR A 1 224 ? -17.018 2.479 45.897 1.00 29.84 224 TYR A O 1
ATOM 1755 N N . LEU A 1 225 ? -15.834 1.727 47.647 1.00 32.31 225 LEU A N 1
ATOM 1756 C CA . LEU A 1 225 ? -16.204 0.319 47.505 1.00 32.31 225 LEU A CA 1
ATOM 1757 C C . LEU A 1 225 ? -17.515 0.097 48.271 1.00 32.31 225 LEU A C 1
ATOM 1759 O O . LEU A 1 225 ? -17.504 -0.039 49.496 1.00 32.31 225 LEU A O 1
ATOM 1763 N N . ASP A 1 226 ? -18.640 0.075 47.556 1.00 30.34 226 ASP A N 1
ATOM 1764 C CA . ASP A 1 226 ? -19.892 -0.423 48.120 1.00 30.34 226 ASP A CA 1
ATOM 1765 C C . ASP A 1 226 ? -19.882 -1.960 48.171 1.00 30.34 226 ASP A C 1
ATOM 1767 O O . ASP A 1 226 ? -19.260 -2.666 47.374 1.00 30.34 226 ASP A O 1
ATOM 1771 N N . SER A 1 227 ? -20.524 -2.459 49.209 1.00 34.91 227 SER A N 1
ATOM 1772 C CA . SER A 1 227 ? -20.319 -3.750 49.836 1.00 34.91 227 SER A CA 1
ATOM 1773 C C . SER A 1 227 ? -21.278 -4.850 49.346 1.00 34.91 227 SER A C 1
ATOM 1775 O O . SER A 1 227 ? -22.483 -4.735 49.532 1.00 34.91 227 SER A O 1
ATOM 1777 N N . GLN A 1 228 ? -20.682 -5.980 48.918 1.00 37.53 228 GLN A N 1
ATOM 1778 C CA . GLN A 1 228 ? -21.120 -7.387 49.126 1.00 37.53 228 GLN A CA 1
ATOM 1779 C C . GLN A 1 228 ? -22.312 -7.947 48.296 1.00 37.53 228 GLN A C 1
ATOM 1781 O O . GLN A 1 228 ? -23.170 -7.184 47.865 1.00 37.53 228 GLN A O 1
ATOM 1786 N N . PRO A 1 229 ? -22.489 -9.292 48.186 1.00 45.38 229 PRO A N 1
ATOM 1787 C CA . PRO A 1 229 ? -21.529 -10.400 48.338 1.00 45.38 229 PRO A CA 1
ATOM 1788 C C . PRO A 1 229 ? -21.537 -11.443 47.188 1.00 45.38 229 PRO A C 1
ATOM 1790 O O . PRO A 1 229 ? -22.550 -11.719 46.557 1.00 45.38 229 PRO A O 1
ATOM 1793 N N . GLU A 1 230 ? -20.376 -12.084 47.029 1.00 36.84 230 GLU A N 1
ATOM 1794 C CA . GLU A 1 230 ? -20.149 -13.509 46.726 1.00 36.84 230 GLU A CA 1
ATOM 1795 C C . GLU A 1 230 ? -20.975 -14.208 45.623 1.00 36.84 230 GLU A C 1
ATOM 1797 O O . GLU A 1 230 ? -22.111 -14.626 45.821 1.00 36.84 230 GLU A O 1
ATOM 1802 N N . THR A 1 231 ? -20.321 -14.555 44.509 1.00 38.66 231 THR A N 1
ATOM 1803 C CA . THR A 1 231 ? -19.860 -15.934 44.228 1.00 38.66 231 THR A CA 1
ATOM 1804 C C . THR A 1 231 ? -19.194 -16.022 42.845 1.00 38.66 231 THR A C 1
ATOM 1806 O O . THR A 1 231 ? -19.567 -15.324 41.912 1.00 38.66 231 THR A O 1
ATOM 1809 N N . VAL A 1 232 ? -18.234 -16.948 42.719 1.00 37.00 232 VAL A N 1
ATOM 1810 C CA . VAL A 1 232 ? -17.594 -17.425 41.472 1.00 37.00 232 VAL A CA 1
ATOM 1811 C C . VAL A 1 232 ? -16.385 -16.628 40.945 1.00 37.00 232 VAL A C 1
ATOM 1813 O O . VAL A 1 232 ? -16.353 -16.210 39.798 1.00 37.00 232 VAL A O 1
ATOM 1816 N N . TRP A 1 233 ? -15.309 -16.553 41.737 1.00 29.55 233 TRP A N 1
ATOM 1817 C CA . TRP A 1 233 ? -13.939 -16.506 41.195 1.00 29.55 233 TRP A CA 1
ATOM 1818 C C . TRP A 1 233 ? -13.018 -17.410 42.022 1.00 29.55 233 TRP A C 1
ATOM 1820 O O . TRP A 1 233 ? -12.427 -17.007 43.018 1.00 29.55 233 TRP A O 1
ATOM 1830 N N . SER A 1 234 ? -12.890 -18.670 41.607 1.00 32.94 234 SER A N 1
ATOM 1831 C CA . SER A 1 234 ? -11.792 -19.540 42.032 1.00 32.94 234 SER A CA 1
ATOM 1832 C C . SER A 1 234 ? -11.250 -20.270 40.808 1.00 32.94 234 SER A C 1
ATOM 1834 O O . SER A 1 234 ? -11.721 -21.360 40.491 1.00 32.94 234 SER A O 1
ATOM 1836 N N . ARG A 1 235 ? -10.312 -19.629 40.101 1.00 36.19 235 ARG A N 1
ATOM 1837 C CA . ARG A 1 235 ? -9.244 -20.214 39.261 1.00 36.19 235 ARG A CA 1
ATOM 1838 C C . ARG A 1 235 ? -8.623 -19.103 38.419 1.00 36.19 235 ARG A C 1
ATOM 1840 O O . ARG A 1 235 ? -8.986 -18.942 37.274 1.00 36.19 235 ARG A O 1
ATOM 1847 N N . VAL A 1 236 ? -7.728 -18.335 39.023 1.00 33.47 236 VAL A N 1
ATOM 1848 C CA . VAL A 1 236 ? -6.453 -17.868 38.459 1.00 33.47 236 VAL A CA 1
ATOM 1849 C C . VAL A 1 236 ? -5.749 -17.247 39.667 1.00 33.47 236 VAL A C 1
ATOM 1851 O O . VAL A 1 236 ? -6.036 -16.134 40.093 1.00 33.47 236 VAL A O 1
ATOM 1854 N N . LYS A 1 237 ? -4.899 -18.040 40.318 1.00 29.73 237 LYS A N 1
ATOM 1855 C CA . LYS A 1 237 ? -3.992 -17.562 41.359 1.00 29.73 237 LYS A CA 1
ATOM 1856 C C . LYS A 1 237 ? -2.684 -17.245 40.635 1.00 29.73 237 LYS A C 1
ATOM 1858 O O . LYS A 1 237 ? -1.788 -18.082 40.619 1.00 29.73 237 LYS A O 1
ATOM 1863 N N . VAL A 1 238 ? -2.611 -16.098 39.950 1.00 37.38 238 VAL A N 1
ATOM 1864 C CA . VAL A 1 238 ? -1.300 -15.561 39.557 1.00 37.38 238 VAL A CA 1
ATOM 1865 C C . VAL A 1 238 ? -0.629 -15.127 40.850 1.00 37.38 238 VAL A C 1
ATOM 1867 O O . VAL A 1 238 ? -1.184 -14.355 41.631 1.00 37.38 238 VAL A O 1
ATOM 1870 N N . SER A 1 239 ? 0.527 -15.719 41.110 1.00 34.12 239 SER A N 1
ATOM 1871 C CA . SER A 1 239 ? 1.390 -15.387 42.231 1.00 34.12 239 SER A CA 1
ATOM 1872 C C . SER A 1 239 ? 1.853 -13.935 42.088 1.00 34.12 239 SER A C 1
ATOM 1874 O O . SER A 1 239 ? 2.766 -13.651 41.321 1.00 34.12 239 SER A O 1
ATOM 1876 N N . LEU A 1 240 ? 1.213 -13.019 42.819 1.00 39.81 240 LEU A N 1
ATOM 1877 C CA . LEU A 1 240 ? 1.628 -11.615 42.967 1.00 39.81 240 LEU A CA 1
ATOM 1878 C C . LEU A 1 240 ? 2.950 -11.461 43.745 1.00 39.81 240 LEU A C 1
ATOM 1880 O O . LEU A 1 240 ? 3.462 -10.354 43.863 1.00 39.81 240 LEU A O 1
ATOM 1884 N N . ASP A 1 241 ? 3.538 -12.563 44.213 1.00 39.62 241 ASP A N 1
ATOM 1885 C CA . ASP A 1 241 ? 4.819 -12.577 44.928 1.00 39.62 241 ASP A CA 1
ATOM 1886 C C . ASP A 1 241 ? 6.045 -12.337 44.011 1.00 39.62 241 ASP A C 1
ATOM 1888 O O . ASP A 1 241 ? 7.166 -12.294 44.507 1.00 39.62 241 ASP A O 1
ATOM 1892 N N . ASN A 1 242 ? 5.847 -12.152 42.694 1.00 39.66 242 ASN A N 1
ATOM 1893 C CA . ASN A 1 242 ? 6.912 -11.890 41.708 1.00 39.66 242 ASN A CA 1
ATOM 1894 C C . ASN A 1 242 ? 6.899 -10.469 41.109 1.00 39.66 242 ASN A C 1
ATOM 1896 O O . ASN A 1 242 ? 7.612 -10.216 40.139 1.00 39.66 242 ASN A O 1
ATOM 1900 N N . LEU A 1 243 ? 6.111 -9.531 41.643 1.00 43.12 243 LEU A N 1
ATOM 1901 C CA . LEU A 1 243 ? 6.261 -8.129 41.244 1.00 43.12 243 LEU A CA 1
ATOM 1902 C C . LEU A 1 243 ? 7.535 -7.569 41.884 1.00 43.12 243 LEU A C 1
ATOM 1904 O O . LEU A 1 243 ? 7.623 -7.478 43.110 1.00 43.12 243 LEU A O 1
ATOM 1908 N N . SER A 1 244 ? 8.516 -7.210 41.049 1.00 53.41 244 SER A N 1
ATOM 1909 C CA . SER A 1 244 ? 9.711 -6.481 41.476 1.00 53.41 244 SER A CA 1
ATOM 1910 C C . SER A 1 244 ? 9.306 -5.289 42.353 1.00 53.41 244 SER A C 1
ATOM 1912 O O . SER A 1 244 ? 8.330 -4.601 42.034 1.00 53.41 244 SER A O 1
ATOM 1914 N N . PRO A 1 245 ? 9.998 -5.047 43.480 1.00 64.75 245 PRO A N 1
ATOM 1915 C CA . PRO A 1 245 ? 9.652 -3.951 44.371 1.00 64.75 245 PRO A CA 1
ATOM 1916 C C . PRO A 1 245 ? 9.713 -2.630 43.601 1.00 64.75 245 PRO A C 1
ATOM 1918 O O . PRO A 1 245 ? 10.742 -2.301 43.020 1.00 64.75 245 PRO A O 1
ATOM 1921 N N . VAL A 1 246 ? 8.612 -1.872 43.612 1.00 67.31 246 VAL A N 1
ATOM 1922 C CA . VAL A 1 246 ? 8.583 -0.510 43.061 1.00 67.31 246 VAL A CA 1
ATOM 1923 C C . VAL A 1 246 ? 9.708 0.293 43.730 1.00 67.31 246 VAL A C 1
ATOM 1925 O O . VAL A 1 246 ? 9.730 0.351 44.971 1.00 67.31 246 VAL A O 1
ATOM 1928 N N . PRO A 1 247 ? 10.641 0.886 42.959 1.00 74.25 247 PRO A N 1
ATOM 1929 C CA . PRO A 1 247 ? 11.740 1.666 43.511 1.00 74.25 247 PRO A CA 1
ATOM 1930 C C . PRO A 1 247 ? 11.202 2.760 44.433 1.00 74.25 247 PRO A C 1
ATOM 1932 O O . PRO A 1 247 ? 10.224 3.431 44.110 1.00 74.25 247 PRO A O 1
ATOM 1935 N N . LYS A 1 248 ? 11.816 2.932 45.608 1.00 85.69 248 LYS A N 1
ATOM 1936 C CA . LYS A 1 248 ? 11.428 3.980 46.578 1.00 85.69 248 LYS A CA 1
ATOM 1937 C C . LYS A 1 248 ? 12.314 5.219 46.510 1.00 85.69 248 LYS A C 1
ATOM 1939 O O . LYS A 1 248 ? 11.999 6.224 47.142 1.00 85.69 248 LYS A O 1
ATOM 1944 N N . THR A 1 249 ? 13.426 5.139 45.787 1.00 90.69 249 THR A N 1
ATOM 1945 C CA . THR A 1 249 ? 14.387 6.228 45.613 1.00 90.69 249 THR A CA 1
ATOM 1946 C C . THR A 1 249 ? 14.888 6.254 44.172 1.00 90.69 249 THR A C 1
ATOM 1948 O O . THR A 1 249 ? 14.905 5.220 43.500 1.00 90.69 249 THR A O 1
ATOM 1951 N N . GLN A 1 250 ? 15.313 7.431 43.709 1.00 90.12 250 GLN A N 1
ATOM 1952 C CA . GLN A 1 250 ? 16.122 7.548 42.494 1.00 90.12 250 GLN A CA 1
ATOM 1953 C C . GLN A 1 250 ? 17.385 6.674 42.611 1.00 90.12 250 GLN A C 1
ATOM 1955 O O . GLN A 1 250 ? 17.849 6.431 43.736 1.00 90.12 250 GLN A O 1
ATOM 1960 N N . PRO A 1 251 ? 17.926 6.181 41.486 1.00 95.25 251 PRO A N 1
ATOM 1961 C CA . PRO A 1 251 ? 19.122 5.349 41.493 1.00 95.25 251 PRO A CA 1
ATOM 1962 C C . PRO A 1 251 ? 20.336 6.168 41.950 1.00 95.25 251 PRO A C 1
ATOM 1964 O O . PRO A 1 251 ? 20.356 7.394 41.836 1.00 95.25 251 PRO A O 1
ATOM 1967 N N . ASN A 1 252 ? 21.364 5.513 42.485 1.00 95.06 252 ASN A N 1
ATOM 1968 C CA . ASN A 1 252 ? 22.630 6.191 42.771 1.00 95.06 252 ASN A CA 1
ATOM 1969 C C . ASN A 1 252 ? 23.345 6.545 41.450 1.00 95.06 252 ASN A C 1
ATOM 1971 O O . ASN A 1 252 ? 23.313 5.740 40.521 1.00 95.06 252 ASN A O 1
ATOM 1975 N N . PRO A 1 253 ? 24.009 7.713 41.344 1.00 96.12 253 PRO A N 1
ATOM 1976 C CA . PRO A 1 253 ? 24.736 8.071 40.130 1.00 96.12 253 PRO A CA 1
ATOM 1977 C C . PRO A 1 253 ? 25.928 7.125 39.903 1.00 96.12 253 PRO A C 1
ATOM 1979 O O . PRO A 1 253 ? 26.643 6.817 40.865 1.00 96.12 253 PRO A O 1
ATOM 1982 N N . PRO A 1 254 ? 26.196 6.701 38.656 1.00 96.31 254 PRO A N 1
ATOM 1983 C CA . PRO A 1 254 ? 27.324 5.826 38.358 1.00 96.31 254 PRO A CA 1
ATOM 1984 C C . PRO A 1 254 ? 28.662 6.582 38.444 1.00 96.31 254 PRO A C 1
ATOM 1986 O O . PRO A 1 254 ? 28.733 7.803 38.261 1.00 96.31 254 PRO A O 1
ATOM 1989 N N . GLU A 1 255 ? 29.759 5.864 38.697 1.00 97.50 255 GLU A N 1
ATOM 1990 C CA . GLU A 1 255 ? 31.118 6.417 38.572 1.00 97.50 255 GLU A CA 1
ATOM 1991 C C . GLU A 1 255 ? 31.624 6.203 37.153 1.00 97.50 255 GLU A C 1
ATOM 1993 O O . GLU A 1 255 ? 31.809 5.068 36.732 1.00 97.50 255 GLU A O 1
ATOM 1998 N N . LEU A 1 256 ? 31.846 7.299 36.425 1.00 97.94 256 LEU A N 1
ATOM 1999 C CA . LEU A 1 256 ? 32.297 7.297 35.037 1.00 97.94 256 LEU A CA 1
ATOM 2000 C C . LEU A 1 256 ? 33.797 7.592 34.940 1.00 97.94 256 LEU A C 1
ATOM 2002 O O . LEU A 1 256 ? 34.314 8.515 35.570 1.00 97.94 256 LEU A O 1
ATOM 2006 N N . SER A 1 257 ? 34.473 6.847 34.074 1.00 96.94 257 SER A N 1
ATOM 2007 C CA . SER A 1 257 ? 35.822 7.109 33.577 1.00 96.94 257 SER A CA 1
ATOM 2008 C C . SER A 1 257 ? 35.854 6.898 32.062 1.00 96.94 257 SER A C 1
ATOM 2010 O O . SER A 1 257 ? 34.997 6.211 31.510 1.00 96.94 257 SER A O 1
ATOM 2012 N N . GLY A 1 258 ? 36.824 7.480 31.362 1.00 96.50 258 GLY A N 1
ATOM 2013 C CA . GLY A 1 258 ? 36.953 7.259 29.927 1.00 96.50 258 GLY A CA 1
ATOM 2014 C C . GLY A 1 258 ? 38.265 7.774 29.357 1.00 96.50 258 GLY A C 1
ATOM 2015 O O . GLY A 1 258 ? 38.936 8.607 29.967 1.00 96.50 258 GLY A O 1
ATOM 2016 N N . PHE A 1 259 ? 38.652 7.229 28.210 1.00 96.50 259 PHE A N 1
ATOM 2017 C CA . PHE A 1 259 ? 39.867 7.586 27.481 1.00 96.50 259 PHE A CA 1
ATOM 2018 C C . PHE A 1 259 ? 39.682 7.330 25.980 1.00 96.50 259 PHE A C 1
ATOM 2020 O O . PHE A 1 259 ? 38.794 6.581 25.581 1.00 96.50 259 PHE A O 1
ATOM 2027 N N . ALA A 1 260 ? 40.503 7.966 25.145 1.00 94.62 260 ALA A N 1
ATOM 2028 C CA . ALA A 1 260 ? 40.482 7.746 23.701 1.00 94.62 260 ALA A CA 1
ATOM 2029 C C . ALA A 1 260 ? 41.331 6.518 23.318 1.00 94.62 260 ALA A C 1
ATOM 2031 O O . ALA A 1 260 ? 42.465 6.386 23.787 1.00 94.62 260 ALA A O 1
ATOM 2032 N N . VAL A 1 261 ? 40.807 5.651 22.448 1.00 93.06 261 VAL A N 1
ATOM 2033 C CA . VAL A 1 261 ? 41.515 4.513 21.830 1.00 93.06 261 VAL A CA 1
ATOM 2034 C C . VAL A 1 261 ? 41.186 4.513 20.347 1.00 93.06 261 VAL A C 1
ATOM 2036 O O . VAL A 1 261 ? 40.016 4.467 19.999 1.00 93.06 261 VAL A O 1
ATOM 2039 N N . ASP A 1 262 ? 42.195 4.577 19.477 1.00 89.56 262 ASP A N 1
ATOM 2040 C CA . ASP A 1 262 ? 42.005 4.519 18.018 1.00 89.56 262 ASP A CA 1
ATOM 2041 C C . ASP A 1 262 ? 40.939 5.506 17.496 1.00 89.56 262 ASP A C 1
ATOM 2043 O O . ASP A 1 262 ? 40.114 5.181 16.651 1.00 89.56 262 ASP A O 1
ATOM 2047 N N . CYS A 1 263 ? 40.964 6.732 18.028 1.00 90.25 263 CYS A N 1
ATOM 2048 C CA . CYS A 1 263 ? 40.003 7.806 17.760 1.00 90.25 263 CYS A CA 1
ATOM 2049 C C . CYS A 1 263 ? 38.581 7.602 18.303 1.00 90.25 263 CYS A C 1
ATOM 2051 O O . CYS A 1 263 ? 37.799 8.540 18.212 1.00 90.25 263 CYS A O 1
ATOM 2053 N N . GLU A 1 264 ? 38.267 6.474 18.938 1.00 92.38 264 GLU A N 1
ATOM 2054 C CA . GLU A 1 264 ? 37.002 6.209 19.636 1.00 92.38 264 GLU A CA 1
ATOM 2055 C C . GLU A 1 264 ? 37.085 6.605 21.116 1.00 92.38 264 GLU A C 1
ATOM 2057 O O . GLU A 1 264 ? 38.137 6.481 21.753 1.00 92.38 264 GLU A O 1
ATOM 2062 N N . ALA A 1 265 ? 35.974 7.066 21.698 1.00 95.44 265 ALA A N 1
ATOM 2063 C CA . ALA A 1 265 ? 35.893 7.250 23.146 1.00 95.44 265 ALA A CA 1
ATOM 2064 C C . ALA A 1 265 ? 35.502 5.926 23.797 1.00 95.44 265 ALA A C 1
ATOM 2066 O O . ALA A 1 265 ? 34.406 5.414 23.581 1.00 95.44 265 ALA A O 1
ATOM 2067 N N . GLN A 1 266 ? 36.384 5.390 24.638 1.00 96.75 266 GLN A N 1
ATOM 2068 C CA . GLN A 1 266 ? 36.088 4.230 25.460 1.00 96.75 266 GLN A CA 1
ATOM 2069 C C . GLN A 1 266 ? 35.685 4.698 26.858 1.00 96.75 266 GLN A C 1
ATOM 2071 O O . GLN A 1 266 ? 36.517 5.156 27.644 1.00 96.75 266 GLN A O 1
ATOM 2076 N N . LEU A 1 267 ? 34.394 4.587 27.164 1.00 97.50 267 LEU A N 1
ATOM 2077 C CA . LEU A 1 267 ? 33.824 4.863 28.477 1.00 97.50 267 LEU A CA 1
ATOM 2078 C C . LEU A 1 267 ? 33.816 3.583 29.306 1.00 97.50 267 LEU A C 1
ATOM 2080 O O . LEU A 1 267 ? 33.503 2.502 28.813 1.00 97.50 267 LEU A O 1
ATOM 2084 N N . THR A 1 268 ? 34.154 3.699 30.583 1.00 96.75 268 THR A N 1
ATOM 2085 C CA . THR A 1 268 ? 33.988 2.640 31.575 1.00 96.75 268 THR A CA 1
ATOM 2086 C C . THR A 1 268 ? 33.317 3.236 32.795 1.00 96.75 268 THR A C 1
ATOM 2088 O O . THR A 1 268 ? 33.849 4.180 33.386 1.00 96.75 268 THR A O 1
ATOM 2091 N N . PHE A 1 269 ? 32.164 2.699 33.175 1.00 96.94 269 PHE A N 1
ATOM 2092 C CA . PHE A 1 269 ? 31.419 3.177 34.329 1.00 96.94 269 PHE A CA 1
ATOM 2093 C C . PHE A 1 269 ? 31.007 2.038 35.252 1.00 96.94 269 PHE A C 1
ATOM 2095 O O . PHE A 1 269 ? 30.837 0.900 34.821 1.00 96.94 269 PHE A O 1
ATOM 2102 N N . ARG A 1 270 ? 30.899 2.348 36.541 1.00 96.12 270 ARG A N 1
ATOM 2103 C CA . ARG A 1 270 ? 30.513 1.396 37.578 1.00 96.12 270 ARG A CA 1
ATOM 2104 C C . ARG A 1 270 ? 29.184 1.794 38.186 1.00 96.12 270 ARG A C 1
ATOM 2106 O O . ARG A 1 270 ? 29.018 2.942 38.603 1.00 96.12 270 ARG A O 1
ATOM 2113 N N . ASP A 1 271 ? 28.283 0.827 38.263 1.00 94.62 271 ASP A N 1
ATOM 2114 C CA . ASP A 1 271 ? 26.986 1.014 38.888 1.00 94.62 271 ASP A CA 1
ATOM 2115 C C . ASP A 1 271 ? 27.041 0.881 40.419 1.00 94.62 271 ASP A C 1
ATOM 2117 O O . ASP A 1 271 ? 27.708 0.001 40.974 1.00 94.62 271 ASP A O 1
ATOM 2121 N N . PHE A 1 272 ? 26.321 1.771 41.099 1.00 92.88 272 PHE A N 1
ATOM 2122 C CA . PHE A 1 272 ? 26.130 1.789 42.552 1.00 92.88 272 PHE A CA 1
ATOM 2123 C C . PHE A 1 272 ? 24.659 1.695 42.959 1.00 92.88 272 PHE A C 1
ATOM 2125 O O . PHE A 1 272 ? 24.330 1.870 44.138 1.00 92.88 272 PHE A O 1
ATOM 2132 N N . SER A 1 273 ? 23.771 1.494 41.996 1.00 89.94 273 SER A N 1
ATOM 2133 C CA . SER A 1 273 ? 22.353 1.294 42.200 1.00 89.94 273 SER A CA 1
ATOM 2134 C C . SER A 1 273 ? 22.012 -0.207 42.108 1.00 89.94 273 SER A C 1
ATOM 2136 O O . SER A 1 273 ? 22.796 -1.005 41.610 1.00 89.94 273 SER A O 1
ATOM 2138 N N . GLU A 1 274 ? 20.899 -0.607 42.728 1.00 90.06 274 GLU A N 1
ATOM 2139 C CA . GLU A 1 274 ? 20.278 -1.944 42.579 1.00 90.06 274 GLU A CA 1
ATOM 2140 C C . GLU A 1 274 ? 18.837 -1.814 42.031 1.00 90.06 274 GLU A C 1
ATOM 2142 O O . GLU A 1 274 ? 18.082 -2.784 41.966 1.00 90.06 274 GLU A O 1
ATOM 2147 N N . MET A 1 275 ? 18.406 -0.580 41.743 1.00 90.25 275 MET A N 1
ATOM 2148 C CA . MET A 1 275 ? 17.019 -0.194 41.447 1.00 90.25 275 MET A CA 1
ATOM 2149 C C . MET A 1 275 ? 16.898 0.694 40.198 1.00 90.25 275 MET A C 1
ATOM 2151 O O . MET A 1 275 ? 15.930 1.444 40.063 1.00 90.25 275 MET A O 1
ATOM 2155 N N . GLU A 1 276 ? 17.901 0.681 39.336 1.00 93.38 276 GLU A N 1
ATOM 2156 C CA . GLU A 1 276 ? 17.916 1.316 38.026 1.00 93.38 276 GLU A CA 1
ATOM 2157 C C . GLU A 1 276 ? 17.249 0.402 36.996 1.00 93.38 276 GLU A C 1
ATOM 2159 O O . GLU A 1 276 ? 17.386 -0.818 37.034 1.00 93.38 276 GLU A O 1
ATOM 2164 N N . ASP A 1 277 ? 16.516 1.009 36.072 1.00 92.31 277 ASP A N 1
ATOM 2165 C CA . ASP A 1 277 ? 15.962 0.338 34.899 1.00 92.31 277 ASP A CA 1
ATOM 2166 C C . ASP A 1 277 ? 16.996 0.332 33.748 1.00 92.31 277 ASP A C 1
ATOM 2168 O O . ASP A 1 277 ? 16.932 -0.500 32.840 1.00 92.31 277 ASP A O 1
ATOM 2172 N N . GLY A 1 278 ? 17.999 1.219 33.814 1.00 94.19 278 GLY A N 1
ATOM 2173 C CA . GLY A 1 278 ? 19.136 1.266 32.898 1.00 94.19 278 GLY A CA 1
ATOM 2174 C C . GLY A 1 278 ? 19.998 2.518 33.052 1.00 94.19 278 GLY A C 1
ATOM 2175 O O . GLY A 1 278 ? 19.943 3.216 34.069 1.00 94.19 278 GLY A O 1
ATOM 2176 N N . PHE A 1 279 ? 20.784 2.817 32.016 1.00 96.88 279 PHE A N 1
ATOM 2177 C CA . PHE A 1 279 ? 21.649 3.994 31.945 1.00 96.88 279 PHE A CA 1
ATOM 2178 C C . PHE A 1 279 ? 21.452 4.776 30.644 1.00 96.88 279 PHE A C 1
ATOM 2180 O O . PHE A 1 279 ? 21.309 4.188 29.577 1.00 96.88 279 PHE A O 1
ATOM 2187 N N . PHE A 1 280 ? 21.531 6.100 30.709 1.00 95.94 280 PHE A N 1
ATOM 2188 C CA . PHE A 1 280 ? 21.672 6.974 29.547 1.00 95.94 280 PHE A CA 1
ATOM 2189 C C . PHE A 1 280 ? 23.109 7.469 29.434 1.00 95.94 280 PHE A C 1
ATOM 2191 O O . PHE A 1 280 ? 23.704 7.877 30.429 1.00 95.94 280 PHE A O 1
ATOM 2198 N N . VAL A 1 281 ? 23.665 7.466 28.226 1.00 96.19 281 VAL A N 1
ATOM 2199 C CA . VAL A 1 281 ? 24.976 8.052 27.925 1.00 96.19 281 VAL A CA 1
ATOM 2200 C C . VAL A 1 281 ? 24.756 9.363 27.186 1.00 96.19 281 VAL A C 1
ATOM 2202 O O . VAL A 1 281 ? 24.095 9.386 26.150 1.00 96.19 281 VAL A O 1
ATOM 2205 N N . TYR A 1 282 ? 25.332 10.448 27.693 1.00 95.69 282 TYR A N 1
ATOM 2206 C CA . TYR A 1 282 ? 25.259 11.776 27.091 1.00 95.69 282 TYR A CA 1
ATOM 2207 C C . TYR A 1 282 ? 26.639 12.266 26.648 1.00 95.69 282 TYR A C 1
ATOM 2209 O O . TYR A 1 282 ? 27.648 11.963 27.290 1.00 95.69 282 TYR A O 1
ATOM 2217 N N . ARG A 1 283 ? 26.666 13.086 25.594 1.00 95.75 283 ARG A N 1
ATOM 2218 C CA . ARG A 1 283 ? 27.854 13.722 25.016 1.00 95.75 283 ARG A CA 1
ATOM 2219 C C . ARG A 1 283 ? 27.620 15.213 24.781 1.00 95.75 283 ARG A C 1
ATOM 2221 O O . ARG A 1 283 ? 26.566 15.607 24.291 1.00 95.75 283 ARG A O 1
ATOM 2228 N N . ILE A 1 284 ? 28.633 16.023 25.070 1.00 92.81 284 ILE A N 1
ATOM 2229 C CA . ILE A 1 284 ? 28.698 17.456 24.757 1.00 92.81 284 ILE A CA 1
ATOM 2230 C C . ILE A 1 284 ? 29.962 17.692 23.930 1.00 92.81 284 ILE A C 1
ATOM 2232 O O . ILE A 1 284 ? 31.064 17.329 24.356 1.00 92.81 284 ILE A O 1
ATOM 2236 N N . LEU A 1 285 ? 29.807 18.284 22.746 1.00 89.56 285 LEU A N 1
ATOM 2237 C CA . LEU A 1 285 ? 30.929 18.631 21.870 1.00 89.56 285 LEU A CA 1
ATOM 2238 C C . LEU A 1 285 ? 31.519 20.008 22.238 1.00 89.56 285 LEU A C 1
ATOM 2240 O O . LEU A 1 285 ? 30.804 20.866 22.761 1.00 89.56 285 LEU A O 1
ATOM 2244 N N . PRO A 1 286 ? 32.807 20.278 21.957 1.00 83.62 286 PRO A N 1
ATOM 2245 C CA . PRO A 1 286 ? 33.457 21.522 22.343 1.00 83.62 286 PRO A CA 1
ATOM 2246 C C . PRO A 1 286 ? 32.823 22.695 21.606 1.00 83.62 286 PRO A C 1
ATOM 2248 O O . PRO A 1 286 ? 32.715 22.689 20.382 1.00 83.62 286 PRO A O 1
ATOM 2251 N N . GLY A 1 287 ? 32.412 23.712 22.359 1.00 79.75 287 GLY A N 1
ATOM 2252 C CA . GLY A 1 287 ? 31.723 24.881 21.812 1.00 79.75 287 GLY A CA 1
ATOM 2253 C C . GLY A 1 287 ? 30.222 24.689 21.574 1.00 79.75 287 GLY A C 1
ATOM 2254 O O . GLY A 1 287 ? 29.566 25.665 21.222 1.00 79.75 287 GLY A O 1
ATOM 2255 N N . SER A 1 288 ? 29.672 23.493 21.807 1.00 79.25 288 SER A N 1
ATOM 2256 C CA . SER A 1 288 ? 28.226 23.262 21.848 1.00 79.25 288 SER A CA 1
ATOM 2257 C C . SER A 1 288 ? 27.701 23.404 23.282 1.00 79.25 288 SER A C 1
ATOM 2259 O O . SER A 1 288 ? 28.356 22.985 24.238 1.00 79.25 288 SER A O 1
ATOM 2261 N N . SER A 1 289 ? 26.523 24.011 23.435 1.00 72.75 289 SER A N 1
ATOM 2262 C CA . SER A 1 289 ? 25.739 23.983 24.678 1.00 72.75 289 SER A CA 1
ATOM 2263 C C . SER A 1 289 ? 24.811 22.770 24.766 1.00 72.75 289 SER A C 1
ATOM 2265 O O . SER A 1 289 ? 24.183 22.566 25.804 1.00 72.75 289 SER A O 1
ATOM 2267 N N . ASP A 1 290 ? 24.716 21.985 23.695 1.00 74.44 290 ASP A N 1
ATOM 2268 C CA . ASP A 1 290 ? 23.706 20.948 23.556 1.00 74.44 290 ASP A CA 1
ATOM 2269 C C . ASP A 1 290 ? 24.220 19.635 24.144 1.00 74.44 290 ASP A C 1
ATOM 2271 O O . ASP A 1 290 ? 25.273 19.110 23.769 1.00 74.44 290 ASP A O 1
ATOM 2275 N N . VAL A 1 291 ? 23.458 19.106 25.099 1.00 84.88 291 VAL A N 1
ATOM 2276 C CA . VAL A 1 291 ? 23.700 17.796 25.701 1.00 84.88 291 VAL A CA 1
ATOM 2277 C C . VAL A 1 291 ? 22.958 16.759 24.870 1.00 84.88 291 VAL A C 1
ATOM 2279 O O . VAL A 1 291 ? 21.731 16.718 24.882 1.00 84.88 291 VAL A O 1
ATOM 2282 N N . LYS A 1 292 ? 23.691 15.911 24.147 1.00 84.00 292 LYS A N 1
ATOM 2283 C CA . LYS A 1 292 ? 23.105 14.892 23.269 1.00 84.00 292 LYS A CA 1
ATOM 2284 C C . LYS A 1 292 ? 23.107 13.527 23.949 1.00 84.00 292 LYS A C 1
ATOM 2286 O O . LYS A 1 292 ? 24.171 13.052 24.338 1.00 84.00 292 LYS A O 1
ATOM 2291 N N . LYS A 1 293 ? 21.945 12.877 24.072 1.00 92.62 293 LYS A N 1
ATOM 2292 C CA . LYS A 1 293 ? 21.851 11.464 24.480 1.00 92.62 293 LYS A CA 1
ATOM 2293 C C . LYS A 1 293 ? 22.306 10.591 23.307 1.00 92.62 293 LYS A C 1
ATOM 2295 O O . LYS A 1 293 ? 21.733 10.691 22.230 1.00 92.62 293 LYS A O 1
ATOM 2300 N N . ILE A 1 294 ? 23.349 9.789 23.500 1.00 91.38 294 ILE A N 1
ATOM 2301 C CA . ILE A 1 294 ? 23.975 8.980 22.441 1.00 91.38 294 ILE A CA 1
ATOM 2302 C C . ILE A 1 294 ? 23.786 7.470 22.621 1.00 91.38 294 ILE A C 1
ATOM 2304 O O . ILE A 1 294 ? 24.037 6.731 21.679 1.00 91.38 294 ILE A O 1
ATOM 2308 N N . ALA A 1 295 ? 23.359 7.005 23.800 1.00 91.06 295 ALA A N 1
ATOM 2309 C CA . ALA A 1 295 ? 22.992 5.605 24.012 1.00 91.06 295 ALA A CA 1
ATOM 2310 C C . ALA A 1 295 ? 22.055 5.418 25.211 1.00 91.06 295 ALA A C 1
ATOM 2312 O O . ALA A 1 295 ? 22.126 6.170 26.189 1.00 91.06 295 ALA A O 1
ATOM 2313 N N . THR A 1 296 ? 21.250 4.356 25.151 1.00 91.38 296 THR A N 1
ATOM 2314 C CA . THR A 1 296 ? 20.503 3.783 26.277 1.00 91.38 296 THR A CA 1
ATOM 2315 C C . THR A 1 296 ? 21.037 2.373 26.540 1.00 91.38 296 THR A C 1
ATOM 2317 O O . THR A 1 296 ? 21.064 1.537 25.641 1.00 91.38 296 THR A O 1
ATOM 2320 N N . LEU A 1 297 ? 21.496 2.102 27.759 1.00 90.88 297 LEU A N 1
ATOM 2321 C CA . LEU A 1 297 ? 22.087 0.827 28.169 1.00 90.88 297 LEU A CA 1
ATOM 2322 C C . LEU A 1 297 ? 21.179 0.144 29.207 1.00 90.88 297 LEU A C 1
ATOM 2324 O O . LEU A 1 297 ? 20.560 0.845 30.011 1.00 90.88 297 LEU A O 1
ATOM 2328 N N . PRO A 1 298 ? 21.076 -1.197 29.214 1.00 91.06 298 PRO A N 1
ATOM 2329 C CA . PRO A 1 298 ? 20.259 -1.915 30.192 1.00 91.06 298 PRO A CA 1
ATOM 2330 C C . PRO A 1 298 ? 20.851 -1.823 31.608 1.00 91.06 298 PRO A C 1
ATOM 2332 O O . PRO A 1 298 ? 22.040 -1.539 31.769 1.00 91.06 298 PRO A O 1
ATOM 2335 N N . ALA A 1 299 ? 20.030 -2.090 32.629 1.00 91.31 299 ALA A N 1
ATOM 2336 C CA . ALA A 1 299 ? 20.482 -2.206 34.018 1.00 91.31 299 ALA A CA 1
ATOM 2337 C C . ALA A 1 299 ? 21.520 -3.329 34.193 1.00 91.31 299 ALA A C 1
ATOM 2339 O O . ALA A 1 299 ? 21.475 -4.343 33.487 1.00 91.31 299 ALA A O 1
ATOM 2340 N N . ASP A 1 300 ? 22.427 -3.178 35.162 1.00 87.44 300 ASP A N 1
ATOM 2341 C CA . ASP A 1 300 ? 23.441 -4.185 35.480 1.00 87.44 300 ASP A CA 1
ATOM 2342 C C . ASP A 1 300 ? 23.511 -4.457 36.982 1.00 87.44 300 ASP A C 1
ATOM 2344 O O . ASP A 1 300 ? 24.298 -3.874 37.727 1.00 87.44 300 ASP A O 1
ATOM 2348 N N . GLN A 1 301 ? 22.769 -5.476 37.412 1.00 82.75 301 GLN A N 1
ATOM 2349 C CA . GLN A 1 301 ? 22.747 -5.895 38.813 1.00 82.75 301 GLN A CA 1
ATOM 2350 C C . GLN A 1 301 ? 24.054 -6.545 39.297 1.00 82.75 301 GLN A C 1
ATOM 2352 O O . GLN A 1 301 ? 24.150 -6.964 40.450 1.00 82.75 301 GLN A O 1
ATOM 2357 N N . SER A 1 302 ? 25.067 -6.694 38.437 1.00 82.50 302 SER A N 1
ATOM 2358 C CA . SER A 1 302 ? 26.329 -7.333 38.813 1.00 82.50 302 SER A CA 1
ATOM 2359 C C . SER A 1 302 ? 27.342 -6.384 39.470 1.00 82.50 302 SER A C 1
ATOM 2361 O O . SER A 1 302 ? 28.370 -6.850 39.969 1.00 82.50 302 SER A O 1
ATOM 2363 N N . HIS A 1 303 ? 27.058 -5.071 39.518 1.00 82.31 303 HIS A N 1
ATOM 2364 C CA . HIS A 1 303 ? 27.963 -4.014 40.010 1.00 82.31 303 HIS A CA 1
ATOM 2365 C C . HIS A 1 303 ? 29.366 -4.043 39.374 1.00 82.31 303 HIS A C 1
ATOM 2367 O O . HIS A 1 303 ? 30.355 -3.573 39.968 1.00 82.31 303 HIS A O 1
ATOM 2373 N N . HIS A 1 304 ? 29.476 -4.647 38.190 1.00 88.94 304 HIS A N 1
ATOM 2374 C CA . HIS A 1 304 ? 30.707 -4.703 37.427 1.00 88.94 304 HIS A CA 1
ATOM 2375 C C . HIS A 1 304 ? 30.947 -3.379 36.697 1.00 88.94 304 HIS A C 1
ATOM 2377 O O . HIS A 1 304 ? 30.120 -2.469 36.675 1.00 88.94 304 HIS A O 1
ATOM 2383 N N . ASN A 1 305 ? 32.146 -3.253 36.131 1.00 90.75 305 ASN A N 1
ATOM 2384 C CA . ASN A 1 305 ? 32.450 -2.142 35.247 1.00 90.75 305 ASN A CA 1
ATOM 2385 C C . ASN A 1 305 ? 31.814 -2.419 33.883 1.00 90.75 305 ASN A C 1
ATOM 2387 O O . ASN A 1 305 ? 32.219 -3.353 33.188 1.00 90.75 305 ASN A O 1
ATOM 2391 N N . LEU A 1 306 ? 30.861 -1.580 33.505 1.00 94.19 306 LEU A N 1
ATOM 2392 C CA . LEU A 1 306 ? 30.269 -1.531 32.179 1.00 94.19 306 LEU A CA 1
ATOM 2393 C C . LEU A 1 306 ? 31.164 -0.714 31.252 1.00 94.19 306 LEU A C 1
ATOM 2395 O O . LEU A 1 306 ? 31.805 0.247 31.681 1.00 94.19 306 LEU A O 1
ATOM 2399 N N . ALA A 1 307 ? 31.214 -1.093 29.976 1.00 95.44 307 ALA A N 1
ATOM 2400 C CA . ALA A 1 307 ? 31.988 -0.386 28.966 1.00 95.44 307 ALA A CA 1
ATOM 2401 C C . ALA A 1 307 ? 31.100 0.023 27.791 1.00 95.44 307 ALA A C 1
ATOM 2403 O O . ALA A 1 307 ? 30.276 -0.761 27.327 1.00 95.44 307 ALA A O 1
ATOM 2404 N N . TYR A 1 308 ? 31.311 1.237 27.293 1.00 96.50 308 TYR A N 1
ATOM 2405 C CA . TYR A 1 308 ? 30.648 1.773 26.109 1.00 96.50 308 TYR A CA 1
ATOM 2406 C C . TYR A 1 308 ? 31.692 2.396 25.180 1.00 96.50 308 TYR A C 1
ATOM 2408 O O . TYR A 1 308 ? 32.668 2.984 25.651 1.00 96.50 308 TYR A O 1
ATOM 2416 N N . ARG A 1 309 ? 31.510 2.241 23.867 1.00 95.19 309 ARG A N 1
ATOM 2417 C CA . ARG A 1 309 ? 32.376 2.831 22.842 1.00 95.19 309 ARG A CA 1
ATOM 2418 C C . ARG A 1 309 ? 31.565 3.810 22.014 1.00 95.19 309 ARG A C 1
ATOM 2420 O O . ARG A 1 309 ? 30.526 3.432 21.486 1.00 95.19 309 ARG A O 1
ATOM 2427 N N . ASP A 1 310 ? 32.055 5.035 21.906 1.00 93.94 310 ASP A N 1
ATOM 2428 C CA . ASP A 1 310 ? 31.505 6.045 21.008 1.00 93.94 310 ASP A CA 1
ATOM 2429 C C . ASP A 1 310 ? 32.394 6.186 19.767 1.00 93.94 310 ASP A C 1
ATOM 2431 O O . ASP A 1 310 ? 33.626 6.162 19.875 1.00 93.94 310 ASP A O 1
ATOM 2435 N N . ALA A 1 311 ? 31.753 6.323 18.606 1.00 85.62 311 ALA A N 1
ATOM 2436 C CA . ALA A 1 311 ? 32.389 6.352 17.292 1.00 85.62 311 ALA A CA 1
ATOM 2437 C C . ALA A 1 311 ? 33.412 7.500 17.163 1.00 85.62 311 ALA A C 1
ATOM 2439 O O . ALA A 1 311 ? 33.354 8.461 17.940 1.00 85.62 311 ALA A O 1
ATOM 2440 N N . PRO A 1 312 ? 34.334 7.444 16.179 1.00 78.00 312 PRO A N 1
ATOM 2441 C CA . PRO A 1 312 ? 35.452 8.370 16.109 1.00 78.00 312 PRO A CA 1
ATOM 2442 C C . PRO A 1 312 ? 35.063 9.852 16.138 1.00 78.00 312 PRO A C 1
ATOM 2444 O O . PRO A 1 312 ? 34.209 10.284 15.366 1.00 78.00 312 PRO A O 1
ATOM 2447 N N . GLN A 1 313 ? 35.705 10.638 17.008 1.00 77.25 313 GLN A N 1
ATOM 2448 C CA . GLN A 1 313 ? 35.444 12.078 17.147 1.00 77.25 313 GLN A CA 1
ATOM 2449 C C . GLN A 1 313 ? 36.657 12.914 16.713 1.00 77.25 313 GLN A C 1
ATOM 2451 O O . GLN A 1 313 ? 37.806 12.587 17.011 1.00 77.25 313 GLN A O 1
ATOM 2456 N N . ALA A 1 314 ? 36.398 14.033 16.027 1.00 72.06 314 ALA A N 1
ATOM 2457 C CA . ALA A 1 314 ? 37.444 14.906 15.486 1.00 72.06 314 ALA A CA 1
ATOM 2458 C C . ALA A 1 314 ? 38.059 15.877 16.521 1.00 72.06 314 ALA A C 1
ATOM 2460 O O . ALA A 1 314 ? 39.089 16.491 16.246 1.00 72.06 314 ALA A O 1
ATOM 2461 N N . LEU A 1 315 ? 37.432 16.046 17.693 1.00 81.62 315 LEU A N 1
ATOM 2462 C CA . LEU A 1 315 ? 37.799 16.998 18.756 1.00 81.62 315 LEU A CA 1
ATOM 2463 C C . LEU A 1 315 ? 37.534 16.387 20.139 1.00 81.62 315 LEU A C 1
ATOM 2465 O O . LEU A 1 315 ? 36.978 15.297 20.211 1.00 81.62 315 LEU A O 1
ATOM 2469 N N . SER A 1 316 ? 37.902 17.077 21.232 1.00 90.25 316 SER A N 1
ATOM 2470 C CA . SER A 1 316 ? 37.547 16.645 22.596 1.00 90.25 316 SER A CA 1
ATOM 2471 C C . SER A 1 316 ? 36.032 16.488 22.775 1.00 90.25 316 SER A C 1
ATOM 2473 O O . SER A 1 316 ? 35.262 17.033 22.001 1.00 90.25 316 SER A O 1
ATOM 2475 N N . ALA A 1 317 ? 35.571 15.722 23.757 1.00 93.12 317 ALA A N 1
ATOM 2476 C CA . ALA A 1 317 ? 34.146 15.616 24.072 1.00 93.12 317 ALA A CA 1
ATOM 2477 C C . ALA A 1 317 ? 33.948 15.368 25.568 1.00 93.12 317 ALA A C 1
ATOM 2479 O O . ALA A 1 317 ? 34.759 14.690 26.203 1.00 93.12 317 ALA A O 1
ATOM 2480 N N . ILE A 1 318 ? 32.876 15.922 26.133 1.00 95.50 318 ILE A N 1
ATOM 2481 C CA . ILE A 1 318 ? 32.500 15.723 27.535 1.00 95.50 318 ILE A CA 1
ATOM 2482 C C . ILE A 1 318 ? 31.384 14.685 27.592 1.00 95.50 318 ILE A C 1
ATOM 2484 O O . ILE A 1 318 ? 30.344 14.865 26.964 1.00 95.50 318 ILE A O 1
ATOM 2488 N N . TYR A 1 319 ? 31.584 13.627 28.372 1.00 97.38 319 TYR A N 1
ATOM 2489 C CA . TYR A 1 319 ? 30.618 12.546 28.550 1.00 97.38 319 TYR A CA 1
ATOM 2490 C C . TYR A 1 319 ? 30.036 12.543 29.959 1.00 97.38 319 TYR A C 1
ATOM 2492 O O . TYR A 1 319 ? 30.754 12.789 30.927 1.00 97.38 319 TYR A O 1
ATOM 2500 N N . THR A 1 320 ? 28.754 12.204 30.082 1.00 97.38 320 THR A N 1
ATOM 2501 C CA . THR A 1 320 ? 28.115 11.834 31.358 1.00 97.38 320 THR A CA 1
ATOM 2502 C C . THR A 1 320 ? 27.313 10.553 31.169 1.00 97.38 320 THR A C 1
ATOM 2504 O O . THR A 1 320 ? 26.821 10.290 30.075 1.00 97.38 320 THR A O 1
ATOM 2507 N N . VAL A 1 321 ? 27.189 9.742 32.218 1.00 97.69 321 VAL A N 1
ATOM 2508 C CA . VAL A 1 321 ? 26.307 8.567 32.230 1.00 97.69 321 VAL A CA 1
ATOM 2509 C C . VAL A 1 321 ? 25.318 8.739 33.372 1.00 97.69 321 VAL A C 1
ATOM 2511 O O . VAL A 1 321 ? 25.735 9.029 34.490 1.00 97.69 321 VAL A O 1
ATOM 2514 N N . ALA A 1 322 ? 24.021 8.601 33.119 1.00 97.00 322 ALA A N 1
ATOM 2515 C CA . ALA A 1 322 ? 22.985 8.715 34.137 1.00 97.00 322 ALA A CA 1
ATOM 2516 C C . ALA A 1 322 ? 22.288 7.376 34.340 1.00 97.00 322 ALA A C 1
ATOM 2518 O O . ALA A 1 322 ? 21.761 6.823 33.385 1.00 97.00 322 ALA A O 1
ATOM 2519 N N . ALA A 1 323 ? 22.266 6.866 35.571 1.00 96.81 323 ALA A N 1
ATOM 2520 C CA . ALA A 1 323 ? 21.374 5.762 35.915 1.00 96.81 323 ALA A CA 1
ATOM 2521 C C . ALA A 1 323 ? 19.940 6.304 35.989 1.00 96.81 323 ALA A C 1
ATOM 2523 O O . ALA A 1 323 ? 19.744 7.405 36.513 1.00 96.81 323 ALA A O 1
ATOM 2524 N N . TYR A 1 324 ? 18.949 5.568 35.489 1.00 96.25 324 TYR A N 1
ATOM 2525 C CA . TYR A 1 324 ? 17.552 6.010 35.502 1.00 96.25 324 TYR A CA 1
ATOM 2526 C C . TYR A 1 324 ? 16.609 4.932 36.027 1.00 96.25 324 TYR A C 1
ATOM 2528 O O . TYR A 1 324 ? 16.876 3.743 35.894 1.00 96.25 324 TYR A O 1
ATOM 2536 N N . ASN A 1 325 ? 15.495 5.355 36.620 1.00 94.12 325 ASN A N 1
ATOM 2537 C CA . ASN A 1 325 ? 14.328 4.512 36.867 1.00 94.12 325 ASN A CA 1
ATOM 2538 C C . ASN A 1 325 ? 13.038 5.342 36.790 1.00 94.12 325 ASN A C 1
ATOM 2540 O O . ASN A 1 325 ? 13.068 6.538 36.491 1.00 94.12 325 ASN A O 1
ATOM 2544 N N . VAL A 1 326 ? 11.894 4.735 37.113 1.00 86.44 326 VAL A N 1
ATOM 2545 C CA . VAL A 1 326 ? 10.586 5.422 37.159 1.00 86.44 326 VAL A CA 1
ATOM 2546 C C . VAL A 1 326 ? 10.524 6.677 38.054 1.00 86.44 326 VAL A C 1
ATOM 2548 O O . VAL A 1 326 ? 9.597 7.470 37.906 1.00 86.44 326 VAL A O 1
ATOM 2551 N N . LEU A 1 327 ? 11.472 6.877 38.979 1.00 88.12 327 LEU A N 1
ATOM 2552 C CA . LEU A 1 327 ? 11.544 8.050 39.863 1.00 88.12 327 LEU A CA 1
ATOM 2553 C C . LEU A 1 327 ? 12.490 9.154 39.356 1.00 88.12 327 LEU A C 1
ATOM 2555 O O . LEU A 1 327 ? 12.532 10.232 39.956 1.00 88.12 327 LEU A O 1
ATOM 2559 N N . GLY A 1 328 ? 13.245 8.920 38.279 1.00 91.06 328 GLY A N 1
ATOM 2560 C CA . GLY A 1 328 ? 14.104 9.916 37.633 1.00 91.06 328 GLY A CA 1
ATOM 2561 C C . GLY A 1 328 ? 15.523 9.428 37.341 1.00 91.06 328 GLY A C 1
ATOM 2562 O O . GLY A 1 328 ? 15.818 8.236 37.409 1.00 91.06 328 GLY A O 1
ATOM 2563 N N . GLU A 1 329 ? 16.398 10.380 37.012 1.00 95.81 329 GLU A N 1
ATOM 2564 C CA . GLU A 1 329 ? 17.776 10.150 36.563 1.00 95.81 329 GLU A CA 1
ATOM 2565 C C . GLU A 1 329 ? 18.803 10.686 37.568 1.00 95.81 329 GLU A C 1
ATOM 2567 O O . GLU A 1 329 ? 18.620 11.761 38.142 1.00 95.81 329 GLU A O 1
ATOM 2572 N N . SER A 1 330 ? 19.922 9.975 37.716 1.00 96.88 330 SER A N 1
ATOM 2573 C CA . SER A 1 330 ? 21.072 10.377 38.532 1.00 96.88 330 SER A CA 1
ATOM 2574 C C . SER A 1 330 ? 22.356 10.334 37.708 1.00 96.88 330 SER A C 1
ATOM 2576 O O . SER A 1 330 ? 22.906 9.265 37.438 1.00 96.88 330 SER A O 1
ATOM 2578 N N . SER A 1 331 ? 22.851 11.508 37.312 1.00 96.56 331 SER A N 1
ATOM 2579 C CA . SER A 1 331 ? 24.014 11.649 36.427 1.00 96.56 331 SER A CA 1
ATOM 2580 C C . SER A 1 331 ? 25.358 11.491 37.149 1.00 96.56 331 SER A C 1
ATOM 2582 O O . SER A 1 331 ? 25.560 11.991 38.259 1.00 96.56 331 SER A O 1
ATOM 2584 N N . SER A 1 332 ? 26.317 10.848 36.481 1.00 97.56 332 SER A N 1
ATOM 2585 C CA . SER A 1 332 ? 27.722 10.788 36.883 1.00 97.56 332 SER A CA 1
ATOM 2586 C C . SER A 1 332 ? 28.373 12.171 36.857 1.00 97.56 332 SER A C 1
ATOM 2588 O O . SER A 1 332 ? 27.875 13.127 36.257 1.00 97.56 332 SER A O 1
ATOM 2590 N N . LYS A 1 333 ? 29.578 12.272 37.427 1.00 95.81 333 LYS A N 1
ATOM 2591 C CA . LYS A 1 333 ? 30.453 13.409 37.115 1.00 95.81 333 LYS A CA 1
ATOM 2592 C C . LYS A 1 333 ? 30.854 13.357 35.631 1.00 95.81 333 LYS A C 1
ATOM 2594 O O . LYS A 1 333 ? 31.100 12.254 35.131 1.00 95.81 333 LYS A O 1
ATOM 2599 N N . PRO A 1 334 ? 30.929 14.509 34.940 1.00 96.12 334 PRO A N 1
ATOM 2600 C CA . PRO A 1 334 ? 31.368 14.553 33.555 1.00 96.12 334 PRO A CA 1
ATOM 2601 C C . PRO A 1 334 ? 32.840 14.161 33.415 1.00 96.12 334 PRO A C 1
ATOM 2603 O O . PRO A 1 334 ? 33.665 14.515 34.262 1.00 96.12 334 PRO A O 1
ATOM 2606 N N . VAL A 1 335 ? 33.169 13.470 32.325 1.00 97.06 335 VAL A N 1
ATOM 2607 C CA . VAL A 1 335 ? 34.540 13.124 31.931 1.00 97.06 335 VAL A CA 1
ATOM 2608 C C . VAL A 1 335 ? 34.827 13.732 30.565 1.00 97.06 335 VAL A C 1
ATOM 2610 O O . VAL A 1 335 ? 34.138 13.435 29.595 1.00 97.06 335 VAL A O 1
ATOM 2613 N N . GLU A 1 336 ? 35.851 14.578 30.488 1.00 96.12 336 GLU A N 1
ATOM 2614 C CA . GLU A 1 336 ? 36.348 15.113 29.221 1.00 96.12 336 GLU A CA 1
ATOM 2615 C C . GLU A 1 336 ? 37.388 14.160 28.622 1.00 96.12 336 GLU A C 1
ATOM 2617 O O . GLU A 1 336 ? 38.389 13.828 29.263 1.00 96.12 336 GLU A O 1
ATOM 2622 N N . ILE A 1 337 ? 37.158 13.732 27.383 1.00 96.38 337 ILE A N 1
ATOM 2623 C CA . ILE A 1 337 ? 38.075 12.896 26.611 1.00 96.38 337 ILE A CA 1
ATOM 2624 C C . ILE A 1 337 ? 38.664 13.749 25.496 1.00 96.38 337 ILE A C 1
ATOM 2626 O O . ILE A 1 337 ? 37.937 14.327 24.694 1.00 96.38 337 ILE A O 1
ATOM 2630 N N . ASN A 1 338 ? 39.993 13.819 25.445 1.00 94.69 338 ASN A N 1
ATOM 2631 C CA . ASN A 1 338 ? 40.731 14.528 24.405 1.00 94.69 338 ASN A CA 1
ATOM 2632 C C . ASN A 1 338 ? 41.230 13.529 23.357 1.00 94.69 338 ASN A C 1
ATOM 2634 O O . ASN A 1 338 ? 41.909 12.563 23.707 1.00 94.69 338 ASN A O 1
ATOM 2638 N N . PHE A 1 339 ? 40.922 13.777 22.085 1.00 90.69 339 PHE A N 1
ATOM 2639 C CA . PHE A 1 339 ? 41.344 12.937 20.964 1.00 90.69 339 PHE A CA 1
ATOM 2640 C C . PHE A 1 339 ? 42.625 13.483 20.327 1.00 90.69 339 PHE A C 1
ATOM 2642 O O . PHE A 1 339 ? 42.909 14.683 20.393 1.00 90.69 339 PHE A O 1
ATOM 2649 N N . ALA A 1 340 ? 43.427 12.596 19.733 1.00 86.69 340 ALA A N 1
ATOM 2650 C CA . ALA A 1 340 ? 44.646 12.997 19.044 1.00 86.69 340 ALA A CA 1
ATOM 2651 C C . ALA A 1 340 ? 44.308 13.810 17.773 1.00 86.69 340 ALA A C 1
ATOM 2653 O O . ALA A 1 340 ? 43.324 13.500 17.101 1.00 86.69 340 ALA A O 1
ATOM 2654 N N . PRO A 1 341 ? 45.118 14.817 17.391 1.00 81.06 341 PRO A N 1
ATOM 2655 C CA . PRO A 1 341 ? 44.859 15.636 16.203 1.00 81.06 341 PRO A CA 1
ATOM 2656 C C . PRO A 1 341 ? 44.732 14.836 14.895 1.00 81.06 341 PRO A C 1
ATOM 2658 O O . PRO A 1 341 ? 44.030 15.270 13.982 1.00 81.06 341 PRO A O 1
ATOM 2661 N N . GLU A 1 342 ? 45.380 13.670 14.792 1.00 82.56 342 GLU A N 1
ATOM 2662 C CA . GLU A 1 342 ? 45.268 12.767 13.637 1.00 82.56 342 GLU A CA 1
ATOM 2663 C C . GLU A 1 342 ? 43.869 12.159 13.416 1.00 82.56 342 GLU A C 1
ATOM 2665 O O . GLU A 1 342 ? 43.592 11.686 12.317 1.00 82.56 342 GLU A O 1
ATOM 2670 N N . CYS A 1 343 ? 42.958 12.242 14.389 1.00 79.50 343 CYS A N 1
ATOM 2671 C CA . CYS A 1 343 ? 41.581 11.742 14.284 1.00 79.50 343 CYS A CA 1
ATOM 2672 C C . CYS A 1 343 ? 40.649 12.608 13.409 1.00 79.50 343 CYS A C 1
ATOM 2674 O O . CYS A 1 343 ? 39.457 12.340 13.313 1.00 79.50 343 CYS A O 1
ATOM 2676 N N . SER A 1 344 ? 41.177 13.650 12.759 1.00 65.62 344 SER A N 1
ATOM 2677 C CA . SER A 1 344 ? 40.415 14.657 12.002 1.00 65.62 344 SER A CA 1
ATOM 2678 C C . SER A 1 344 ? 40.363 14.432 10.476 1.00 65.62 344 SER A C 1
ATOM 2680 O O . SER A 1 344 ? 39.908 15.313 9.747 1.00 65.62 344 SER A O 1
ATOM 2682 N N . ALA A 1 345 ? 40.817 13.281 9.958 1.00 49.38 345 ALA A N 1
ATOM 2683 C CA . ALA A 1 345 ? 40.960 13.049 8.515 1.00 49.38 345 ALA A CA 1
ATOM 2684 C C . ALA A 1 345 ? 39.907 12.086 7.921 1.00 49.38 345 ALA A C 1
ATOM 2686 O O . ALA A 1 345 ? 39.990 10.873 8.091 1.00 49.38 345 ALA A O 1
ATOM 2687 N N . ASN A 1 346 ? 38.964 12.664 7.166 1.00 52.25 346 ASN A N 1
ATOM 2688 C CA . ASN A 1 346 ? 38.013 12.055 6.222 1.00 52.25 346 ASN A CA 1
ATOM 2689 C C . ASN A 1 346 ? 38.394 10.651 5.695 1.00 52.25 346 ASN A C 1
ATOM 2691 O O . ASN A 1 346 ? 39.293 10.523 4.860 1.00 52.25 346 ASN A O 1
ATOM 2695 N N . GLN A 1 347 ? 37.632 9.624 6.073 1.00 36.78 347 GLN A N 1
ATOM 2696 C CA . GLN A 1 347 ? 37.530 8.375 5.310 1.00 36.78 347 GLN A CA 1
ATOM 2697 C C . GLN A 1 347 ? 36.222 8.412 4.497 1.00 36.78 347 GLN A C 1
ATOM 2699 O O . GLN A 1 347 ? 35.153 8.491 5.100 1.00 36.78 347 GLN A O 1
ATOM 2704 N N . PRO A 1 348 ? 36.269 8.398 3.152 1.00 39.78 348 PRO A N 1
ATOM 2705 C CA . PRO A 1 348 ? 35.072 8.257 2.329 1.00 39.78 348 PRO A CA 1
ATOM 2706 C C . PRO A 1 348 ? 34.556 6.813 2.398 1.00 39.78 348 PRO A C 1
ATOM 2708 O O . PRO A 1 348 ? 35.303 5.869 2.138 1.00 39.78 348 PRO A O 1
ATOM 2711 N N . VAL A 1 349 ? 33.280 6.649 2.746 1.00 36.44 349 VAL A N 1
ATOM 2712 C CA . VAL A 1 349 ? 32.561 5.367 2.680 1.00 36.44 349 VAL A CA 1
ATOM 2713 C C . VAL A 1 349 ? 32.353 5.000 1.195 1.00 36.44 349 VAL A C 1
ATOM 2715 O O . VAL A 1 349 ? 32.035 5.892 0.405 1.00 36.44 349 VAL A O 1
ATOM 2718 N N . PRO A 1 350 ? 32.578 3.741 0.767 1.00 33.72 350 PRO A N 1
ATOM 2719 C CA . PRO A 1 350 ? 32.397 3.341 -0.627 1.00 33.72 350 PRO A CA 1
ATOM 2720 C C . PRO A 1 350 ? 30.913 3.330 -1.019 1.00 33.72 350 PRO A C 1
ATOM 2722 O O . PRO A 1 350 ? 30.086 2.798 -0.287 1.00 33.72 350 PRO A O 1
ATOM 2725 N N . ALA A 1 351 ? 30.604 3.907 -2.183 1.00 33.03 351 ALA A N 1
ATOM 2726 C CA . ALA A 1 351 ? 29.256 3.997 -2.743 1.00 33.03 351 ALA A CA 1
ATOM 2727 C C . ALA A 1 351 ? 28.703 2.613 -3.137 1.00 33.03 351 ALA A C 1
ATOM 2729 O O . ALA A 1 351 ? 29.363 1.867 -3.868 1.00 33.03 351 ALA A O 1
ATOM 2730 N N . SER A 1 352 ? 27.498 2.288 -2.667 1.00 31.78 352 SER A N 1
ATOM 2731 C CA . SER A 1 352 ? 26.686 1.153 -3.118 1.00 31.78 352 SER A CA 1
ATOM 2732 C C . SER A 1 352 ? 25.829 1.551 -4.321 1.00 31.78 352 SER A C 1
ATOM 2734 O O . SER A 1 352 ? 25.377 2.684 -4.428 1.00 31.78 352 SER A O 1
ATOM 2736 N N . THR A 1 353 ? 25.617 0.620 -5.248 1.00 34.09 353 THR A N 1
ATOM 2737 C CA . THR A 1 353 ? 24.896 0.841 -6.509 1.00 34.09 353 THR A CA 1
ATOM 2738 C C . THR A 1 353 ? 23.496 0.221 -6.477 1.00 34.09 353 THR A C 1
ATOM 2740 O O . THR A 1 353 ? 23.403 -1.005 -6.464 1.00 34.09 353 THR A O 1
ATOM 2743 N N . GLY A 1 354 ? 22.442 1.040 -6.598 1.00 34.34 354 GLY A N 1
ATOM 2744 C CA . GLY A 1 354 ? 21.134 0.631 -7.143 1.00 34.34 354 GLY A CA 1
ATOM 2745 C C . GLY A 1 354 ? 19.900 0.981 -6.297 1.00 34.34 354 GLY A C 1
ATOM 2746 O O . GLY A 1 354 ? 19.865 0.627 -5.128 1.00 34.34 354 GLY A O 1
ATOM 2747 N N . ALA A 1 355 ? 18.894 1.576 -6.967 1.00 40.34 355 ALA A N 1
ATOM 2748 C CA . ALA A 1 355 ? 17.620 2.137 -6.475 1.00 40.34 355 ALA A CA 1
ATOM 2749 C C . ALA A 1 355 ? 17.797 3.334 -5.534 1.00 40.34 355 ALA A C 1
ATOM 2751 O O . ALA A 1 355 ? 18.737 3.316 -4.755 1.00 40.34 355 ALA A O 1
ATOM 2752 N N . PHE A 1 356 ? 16.981 4.390 -5.714 1.00 49.09 356 PHE A N 1
ATOM 2753 C CA . PHE A 1 356 ? 17.033 5.690 -5.010 1.00 49.09 356 PHE A CA 1
ATOM 2754 C C . PHE A 1 356 ? 18.154 5.776 -3.968 1.00 49.09 356 PHE A C 1
ATOM 2756 O O . PHE A 1 356 ? 18.019 5.216 -2.887 1.00 49.09 356 PHE A O 1
ATOM 2763 N N . ASP A 1 357 ? 19.271 6.434 -4.297 1.00 48.03 357 ASP A N 1
ATOM 2764 C CA . ASP A 1 357 ? 20.404 6.532 -3.371 1.00 48.03 357 ASP A CA 1
ATOM 2765 C C . ASP A 1 357 ? 20.035 7.527 -2.258 1.00 48.03 357 ASP A C 1
ATOM 2767 O O . ASP A 1 357 ? 20.427 8.700 -2.251 1.00 48.03 357 ASP A O 1
ATOM 2771 N N . TYR A 1 358 ? 19.164 7.074 -1.358 1.00 55.66 358 TYR A N 1
ATOM 2772 C CA . TYR A 1 358 ? 18.913 7.686 -0.077 1.00 55.66 358 TYR A CA 1
ATOM 2773 C C . TYR A 1 358 ? 20.175 7.445 0.730 1.00 55.66 358 TYR A C 1
ATOM 2775 O O . TYR A 1 358 ? 20.328 6.444 1.429 1.00 55.66 358 TYR A O 1
ATOM 2783 N N . ALA A 1 359 ? 21.104 8.389 0.650 1.00 49.31 359 ALA A N 1
ATOM 2784 C CA . ALA A 1 359 ? 22.165 8.458 1.629 1.00 49.31 359 ALA A CA 1
ATOM 2785 C C . ALA A 1 359 ? 21.510 8.887 2.954 1.00 49.31 359 ALA A C 1
ATOM 2787 O O . ALA A 1 359 ? 21.446 10.077 3.279 1.00 49.31 359 ALA A O 1
ATOM 2788 N N . VAL A 1 360 ? 20.961 7.917 3.697 1.00 53.22 360 VAL A N 1
ATOM 2789 C CA . VAL A 1 360 ? 20.546 8.090 5.092 1.00 53.22 360 VAL A CA 1
ATOM 2790 C C . VAL A 1 360 ? 21.832 8.319 5.872 1.00 53.22 360 VAL A C 1
ATOM 2792 O O . VAL A 1 360 ? 22.537 7.385 6.249 1.00 53.22 360 VAL A O 1
ATOM 2795 N N . MET A 1 361 ? 22.219 9.586 5.994 1.00 52.72 361 MET A N 1
ATOM 2796 C CA . MET A 1 361 ? 23.557 9.937 6.459 1.00 52.72 361 MET A CA 1
ATOM 2797 C C . MET A 1 361 ? 23.650 9.994 7.979 1.00 52.72 361 MET A C 1
ATOM 2799 O O . MET A 1 361 ? 24.757 9.878 8.500 1.00 52.72 361 MET A O 1
ATOM 2803 N N . VAL A 1 362 ? 22.531 10.141 8.698 1.00 57.69 362 VAL A N 1
ATOM 2804 C CA . VAL A 1 362 ? 22.529 10.166 10.165 1.00 57.69 362 VAL A CA 1
ATOM 2805 C C . VAL A 1 362 ? 21.177 9.695 10.700 1.00 57.69 362 VAL A C 1
ATOM 2807 O O . VAL A 1 362 ? 20.149 10.318 10.436 1.00 57.69 362 VAL A O 1
ATOM 2810 N N . VAL A 1 363 ? 21.192 8.616 11.482 1.00 64.06 363 VAL A N 1
ATOM 2811 C CA . VAL A 1 363 ? 20.085 8.246 12.369 1.00 64.06 363 VAL A CA 1
ATOM 2812 C C . VAL A 1 363 ? 20.521 8.606 13.783 1.00 64.06 363 VAL A C 1
ATOM 2814 O O . VAL A 1 363 ? 21.514 8.073 14.279 1.00 64.06 363 VAL A O 1
ATOM 2817 N N . ASP A 1 364 ? 19.816 9.540 14.410 1.00 57.88 364 ASP A N 1
ATOM 2818 C CA . ASP A 1 364 ? 20.024 9.910 15.803 1.00 57.88 364 ASP A CA 1
ATOM 2819 C C . ASP A 1 364 ? 18.932 9.258 16.661 1.00 57.88 364 ASP A C 1
ATOM 2821 O O . ASP A 1 364 ? 17.748 9.457 16.407 1.00 57.88 364 ASP A O 1
ATOM 2825 N N . GLY A 1 365 ? 19.316 8.510 17.702 1.00 63.28 365 GLY A N 1
ATOM 2826 C CA . GLY A 1 365 ? 18.378 7.918 18.668 1.00 63.28 365 GLY A CA 1
ATOM 2827 C C . GLY A 1 365 ? 18.264 6.392 18.598 1.00 63.28 365 GLY A C 1
ATOM 2828 O O . GLY A 1 365 ? 19.201 5.707 18.191 1.00 63.28 365 GLY A O 1
ATOM 2829 N N . ASP A 1 366 ? 17.118 5.862 19.036 1.00 67.19 366 ASP A N 1
ATOM 2830 C CA . ASP A 1 366 ? 16.847 4.416 19.155 1.00 67.19 366 ASP A CA 1
ATOM 2831 C C . ASP A 1 366 ? 16.251 3.823 17.857 1.00 67.19 366 ASP A C 1
ATOM 2833 O O . ASP A 1 366 ? 15.614 2.767 17.863 1.00 67.19 366 ASP A O 1
ATOM 2837 N N . LEU A 1 367 ? 16.440 4.508 16.730 1.00 72.62 367 LEU A N 1
ATOM 2838 C CA . LEU A 1 367 ? 15.926 4.125 15.418 1.00 72.62 367 LEU A CA 1
ATOM 2839 C C . LEU A 1 367 ? 16.979 3.347 14.632 1.00 72.62 367 LEU A C 1
ATOM 2841 O O . LEU A 1 367 ? 18.173 3.641 14.687 1.00 72.62 367 LEU A O 1
ATOM 2845 N N . LYS A 1 368 ? 16.527 2.365 13.857 1.00 78.19 368 LYS A N 1
ATOM 2846 C CA . LYS A 1 368 ? 17.355 1.674 12.868 1.00 78.19 368 LYS A CA 1
ATOM 2847 C C . LYS A 1 368 ? 16.650 1.769 11.522 1.00 78.19 368 LYS A C 1
ATOM 2849 O O . LYS A 1 368 ? 15.485 1.405 11.432 1.00 78.19 368 LYS A O 1
ATOM 2854 N N . VAL A 1 369 ? 17.330 2.276 10.500 1.00 75.25 369 VAL A N 1
ATOM 2855 C CA . VAL A 1 369 ? 16.784 2.349 9.139 1.00 75.25 369 VAL A CA 1
ATOM 2856 C C . VAL A 1 369 ? 17.489 1.296 8.297 1.00 75.25 369 VAL A C 1
ATOM 2858 O O . VAL A 1 369 ? 18.709 1.350 8.159 1.00 75.25 369 VAL A O 1
ATOM 2861 N N . GLU A 1 370 ? 16.736 0.332 7.778 1.00 76.62 370 GLU A N 1
ATOM 2862 C CA . GLU A 1 370 ? 17.216 -0.700 6.851 1.00 76.62 370 GLU A CA 1
ATOM 2863 C C . GLU A 1 370 ? 16.269 -0.723 5.656 1.00 76.62 370 GLU A C 1
ATOM 2865 O O . GLU A 1 370 ? 15.063 -0.804 5.853 1.00 76.62 370 GLU A O 1
ATOM 2870 N N . ASP A 1 371 ? 16.795 -0.593 4.436 1.00 74.19 371 ASP A N 1
ATOM 2871 C CA . ASP A 1 371 ? 16.007 -0.649 3.192 1.00 74.19 371 ASP A CA 1
ATOM 2872 C C . ASP A 1 371 ? 14.748 0.245 3.227 1.00 74.19 371 ASP A C 1
ATOM 2874 O O . ASP A 1 371 ? 13.627 -0.210 3.019 1.00 74.19 371 ASP A O 1
ATOM 2878 N N . HIS A 1 372 ? 14.934 1.516 3.615 1.00 75.44 372 HIS A N 1
ATOM 2879 C CA . HIS A 1 372 ? 13.887 2.547 3.803 1.00 75.44 372 HIS A CA 1
ATOM 2880 C C . HIS A 1 372 ? 12.812 2.208 4.846 1.00 75.44 372 HIS A C 1
ATOM 2882 O O . HIS A 1 372 ? 11.904 2.997 5.110 1.00 75.44 372 HIS A O 1
ATOM 2888 N N . THR A 1 373 ? 12.961 1.078 5.526 1.00 79.75 373 THR A N 1
ATOM 2889 C CA . THR A 1 373 ? 12.117 0.664 6.628 1.00 79.75 373 THR A CA 1
ATOM 2890 C C . THR A 1 373 ? 12.724 1.151 7.934 1.00 79.75 373 THR A C 1
ATOM 2892 O O . THR A 1 373 ? 13.859 0.837 8.298 1.00 79.75 373 THR A O 1
ATOM 2895 N N . VAL A 1 374 ? 11.948 1.934 8.672 1.00 82.88 374 VAL A N 1
ATOM 2896 C CA . VAL A 1 374 ? 12.295 2.361 10.021 1.00 82.88 374 VAL A CA 1
ATOM 2897 C C . VAL A 1 374 ? 11.867 1.269 10.985 1.00 82.88 374 VAL A C 1
ATOM 2899 O O . VAL A 1 374 ? 10.679 1.016 11.157 1.00 82.88 374 VAL A O 1
ATOM 2902 N N . HIS A 1 375 ? 12.837 0.643 11.637 1.00 84.19 375 HIS A N 1
ATOM 2903 C CA . HIS A 1 375 ? 12.633 -0.316 12.710 1.00 84.19 375 HIS A CA 1
ATOM 2904 C C . HIS A 1 375 ? 12.671 0.392 14.063 1.00 84.19 375 HIS A C 1
ATOM 2906 O O . HIS A 1 375 ? 13.647 1.069 14.409 1.00 84.19 375 HIS A O 1
ATOM 2912 N N . PHE A 1 376 ? 11.623 0.184 14.854 1.00 83.50 376 PHE A N 1
ATOM 2913 C CA . PHE A 1 376 ? 11.587 0.603 16.245 1.00 83.50 376 PHE A CA 1
ATOM 2914 C C . PHE A 1 376 ? 12.239 -0.477 17.113 1.00 83.50 376 PHE A C 1
ATOM 2916 O O . PHE A 1 376 ? 11.870 -1.647 17.044 1.00 83.50 376 PHE A O 1
ATOM 2923 N N . GLN A 1 377 ? 13.182 -0.104 17.985 1.00 78.12 377 GLN A N 1
ATOM 2924 C CA . GLN A 1 377 ? 13.751 -1.055 18.956 1.00 78.12 377 GLN A CA 1
ATOM 2925 C C . GLN A 1 377 ? 12.698 -1.630 19.917 1.00 78.12 377 GLN A C 1
ATOM 2927 O O . GLN A 1 377 ? 12.862 -2.732 20.441 1.00 78.12 377 GLN A O 1
ATOM 2932 N N . GLN A 1 378 ? 11.623 -0.877 20.156 1.00 80.31 378 GLN A N 1
ATOM 2933 C CA . GLN A 1 378 ? 10.459 -1.307 20.918 1.00 80.31 378 GLN A CA 1
ATOM 2934 C C . GLN A 1 378 ? 9.209 -1.074 20.074 1.00 80.31 378 GLN A C 1
ATOM 2936 O O . GLN A 1 378 ? 9.046 0.054 19.599 1.00 80.31 378 GLN A O 1
ATOM 2941 N N . PRO A 1 379 ? 8.324 -2.078 19.929 1.00 79.31 379 PRO A N 1
ATOM 2942 C CA . PRO A 1 379 ? 7.084 -1.913 19.190 1.00 79.31 379 PRO A CA 1
ATOM 2943 C C . PRO A 1 379 ? 6.279 -0.718 19.705 1.00 79.31 379 PRO A C 1
ATOM 2945 O O . PRO A 1 379 ? 6.123 -0.525 20.919 1.00 79.31 379 PRO A O 1
ATOM 2948 N N . VAL A 1 380 ? 5.772 0.073 18.768 1.00 85.62 380 VAL A N 1
ATOM 2949 C CA . VAL A 1 380 ? 4.854 1.178 19.037 1.00 85.62 380 VAL A CA 1
ATOM 2950 C C . VAL A 1 380 ? 3.423 0.740 18.770 1.00 85.62 380 VAL A C 1
ATOM 2952 O O . VAL A 1 380 ? 3.148 0.029 17.813 1.00 85.62 380 VAL A O 1
ATOM 2955 N N . ASP A 1 381 ? 2.501 1.205 19.603 1.00 80.81 381 ASP A N 1
ATOM 2956 C CA . ASP A 1 381 ? 1.063 1.079 19.378 1.00 80.81 381 ASP A CA 1
ATOM 2957 C C . ASP A 1 381 ? 0.612 2.012 18.238 1.00 80.81 381 ASP A C 1
ATOM 2959 O O . ASP A 1 381 ? -0.314 1.707 17.493 1.00 80.81 381 ASP A O 1
ATOM 2963 N N . LEU A 1 382 ? 1.231 3.197 18.149 1.00 87.19 382 LEU A N 1
ATOM 2964 C CA . LEU A 1 382 ? 0.896 4.277 17.219 1.00 87.19 382 LEU A CA 1
ATOM 2965 C C . LEU A 1 382 ? 2.147 5.126 16.958 1.00 87.19 382 LEU A C 1
ATOM 2967 O O . LEU A 1 382 ? 2.865 5.425 17.908 1.00 87.19 382 LEU A O 1
ATOM 2971 N N . ALA A 1 383 ? 2.374 5.600 15.730 1.00 90.50 383 ALA A N 1
ATOM 2972 C CA . ALA A 1 383 ? 3.472 6.526 15.420 1.00 90.50 383 ALA A CA 1
ATOM 2973 C C . ALA A 1 383 ? 3.030 7.692 14.535 1.00 90.50 383 ALA A C 1
ATOM 2975 O O . ALA A 1 383 ? 2.034 7.599 13.829 1.00 90.50 383 ALA A O 1
ATOM 2976 N N . TYR A 1 384 ? 3.751 8.805 14.584 1.00 93.31 384 TYR A N 1
ATOM 2977 C CA . TYR A 1 384 ? 3.670 9.912 13.630 1.00 93.31 384 TYR A CA 1
ATOM 2978 C C . TYR A 1 384 ? 5.057 10.534 13.482 1.00 93.31 384 TYR A C 1
ATOM 2980 O O . TYR A 1 384 ? 5.901 10.374 14.362 1.00 93.31 384 TYR A O 1
ATOM 2988 N N . LEU A 1 385 ? 5.301 11.249 12.387 1.00 92.88 385 LEU A N 1
ATOM 2989 C CA . LEU A 1 385 ? 6.565 11.957 12.191 1.00 92.88 385 LEU A CA 1
ATOM 2990 C C . LEU A 1 385 ? 6.332 13.418 11.821 1.00 92.88 385 LEU A C 1
ATOM 2992 O O . LEU A 1 385 ? 5.304 13.758 11.237 1.00 92.88 385 LEU A O 1
ATOM 2996 N N . TYR A 1 386 ? 7.267 14.284 12.183 1.00 94.00 386 TYR A N 1
ATOM 2997 C CA . TYR A 1 386 ? 7.410 15.596 11.568 1.00 94.00 386 TYR A CA 1
ATOM 2998 C C . TYR A 1 386 ? 8.488 15.510 10.496 1.00 94.00 386 TYR A C 1
ATOM 3000 O O . TYR A 1 386 ? 9.462 14.787 10.671 1.00 94.00 386 TYR A O 1
ATOM 3008 N N . ILE A 1 387 ? 8.317 16.229 9.394 1.00 92.81 387 ILE A N 1
ATOM 3009 C CA . ILE A 1 387 ? 9.257 16.266 8.279 1.00 92.81 387 ILE A CA 1
ATOM 3010 C C . ILE A 1 387 ? 9.522 17.706 7.851 1.00 92.81 387 ILE A C 1
ATOM 3012 O O . ILE A 1 387 ? 8.597 18.497 7.694 1.00 92.81 387 ILE A O 1
ATOM 3016 N N . SER A 1 388 ? 10.788 18.047 7.652 1.00 92.75 388 SER A N 1
ATOM 3017 C CA . SER A 1 388 ? 11.249 19.303 7.071 1.00 92.75 388 SER A CA 1
ATOM 3018 C C . SER A 1 388 ? 12.057 18.986 5.819 1.00 92.75 388 SER A C 1
ATOM 3020 O O . SER A 1 388 ? 12.948 18.141 5.837 1.00 92.75 388 SER A O 1
ATOM 3022 N N . VAL A 1 389 ? 11.743 19.651 4.707 1.00 91.56 389 VAL A N 1
ATOM 3023 C CA . VAL A 1 389 ? 12.467 19.478 3.441 1.00 91.56 389 VAL A CA 1
ATOM 3024 C C . VAL A 1 389 ? 13.218 20.749 3.109 1.00 91.56 389 VAL A C 1
ATOM 3026 O O . VAL A 1 389 ? 12.631 21.822 3.032 1.00 91.56 389 VAL A O 1
ATOM 3029 N N . ASN A 1 390 ? 14.520 20.635 2.872 1.00 91.25 390 ASN A N 1
ATOM 3030 C CA . ASN A 1 390 ? 15.441 21.740 2.634 1.00 91.25 390 ASN A CA 1
ATOM 3031 C C . ASN A 1 390 ? 15.362 22.816 3.732 1.00 91.25 390 ASN A C 1
ATOM 3033 O O . ASN A 1 390 ? 15.400 24.007 3.420 1.00 91.25 390 ASN A O 1
ATOM 3037 N N . GLN A 1 391 ? 15.242 22.395 4.999 1.00 90.44 391 GLN A N 1
ATOM 3038 C CA . GLN A 1 391 ? 15.113 23.276 6.172 1.00 90.44 391 GLN A CA 1
ATOM 3039 C C . GLN A 1 391 ? 13.890 24.212 6.114 1.00 90.44 391 GLN A C 1
ATOM 3041 O O . GLN A 1 391 ? 13.915 25.316 6.660 1.00 90.44 391 GLN A O 1
ATOM 3046 N N . GLN A 1 392 ? 12.829 23.801 5.415 1.00 90.56 392 GLN A N 1
ATOM 3047 C CA . GLN A 1 392 ? 11.541 24.496 5.429 1.00 90.56 392 GLN A CA 1
ATOM 3048 C C . GLN A 1 392 ? 10.744 24.165 6.701 1.00 90.56 392 GLN A C 1
ATOM 3050 O O . GLN A 1 392 ? 11.198 23.396 7.552 1.00 90.56 392 GLN A O 1
ATOM 3055 N N . ASP A 1 393 ? 9.562 24.763 6.848 1.00 90.00 393 ASP A N 1
ATOM 3056 C CA . ASP A 1 393 ? 8.690 24.513 7.995 1.00 90.00 393 ASP A CA 1
ATOM 3057 C C . ASP A 1 393 ? 8.380 23.017 8.150 1.00 90.00 393 ASP A C 1
ATOM 3059 O O . ASP A 1 393 ? 8.198 22.293 7.169 1.00 90.00 393 ASP A O 1
ATOM 3063 N N . TRP A 1 394 ? 8.329 22.565 9.403 1.00 91.50 394 TRP A N 1
ATOM 3064 C CA . TRP A 1 394 ? 8.012 21.183 9.736 1.00 91.50 394 TRP A CA 1
ATOM 3065 C C . TRP A 1 394 ? 6.543 20.878 9.429 1.00 91.50 394 TRP A C 1
ATOM 3067 O O . TRP A 1 394 ? 5.634 21.518 9.962 1.00 91.50 394 TRP A O 1
ATOM 3077 N N . GLU A 1 395 ? 6.307 19.859 8.611 1.00 89.38 395 GLU A N 1
ATOM 3078 C CA . GLU A 1 395 ? 4.988 19.300 8.331 1.00 89.38 395 GLU A CA 1
ATOM 3079 C C . GLU A 1 395 ? 4.796 18.003 9.124 1.00 89.38 395 GLU A C 1
ATOM 3081 O O . GLU A 1 395 ? 5.722 17.219 9.296 1.00 89.38 395 GLU A O 1
ATOM 3086 N N . ARG A 1 396 ? 3.591 17.756 9.637 1.00 89.12 396 ARG A N 1
ATOM 3087 C CA . ARG A 1 396 ? 3.274 16.516 10.355 1.00 89.12 396 ARG A CA 1
ATOM 3088 C C . ARG A 1 396 ? 2.732 15.464 9.396 1.00 89.12 396 ARG A C 1
ATOM 3090 O O . ARG A 1 396 ? 1.801 15.754 8.651 1.00 89.12 396 ARG A O 1
ATOM 3097 N N . ILE A 1 397 ? 3.214 14.231 9.515 1.00 85.88 397 ILE A N 1
ATOM 3098 C CA . ILE A 1 397 ? 2.776 13.075 8.737 1.00 85.88 397 ILE A CA 1
ATOM 3099 C C . ILE A 1 397 ? 2.249 11.960 9.668 1.00 85.88 397 ILE A C 1
ATOM 3101 O O . ILE A 1 397 ? 2.951 11.532 10.589 1.00 85.88 397 ILE A O 1
ATOM 3105 N N . PRO A 1 398 ? 1.021 11.462 9.437 1.00 80.56 398 PRO A N 1
ATOM 3106 C CA . PRO A 1 398 ? 0.072 11.964 8.447 1.00 80.56 398 PRO A CA 1
ATOM 3107 C C . PRO A 1 398 ? -0.485 13.350 8.814 1.00 80.56 398 PRO A C 1
ATOM 3109 O O . PRO A 1 398 ? -0.624 13.695 9.996 1.00 80.56 398 PRO A O 1
ATOM 3112 N N . ALA A 1 399 ? -0.812 14.137 7.789 1.00 72.94 399 ALA A N 1
ATOM 3113 C CA . ALA A 1 399 ? -1.481 15.426 7.934 1.00 72.94 399 ALA A CA 1
ATOM 3114 C C . ALA A 1 399 ? -3.014 15.255 8.006 1.00 72.94 399 ALA A C 1
ATOM 3116 O O . ALA A 1 399 ? -3.583 14.259 7.553 1.00 72.94 399 ALA A O 1
ATOM 3117 N N . GLY A 1 400 ? -3.717 16.253 8.548 1.00 72.00 400 GLY A N 1
ATOM 3118 C CA . GLY A 1 400 ? -5.185 16.279 8.578 1.00 72.00 400 GLY A CA 1
ATOM 3119 C C . GLY A 1 400 ? -5.818 15.337 9.615 1.00 72.00 400 GLY A C 1
ATOM 3120 O O . GLY A 1 400 ? -5.397 15.293 10.769 1.00 72.00 400 GLY A O 1
ATOM 3121 N N . ASN A 1 401 ? -6.883 14.624 9.222 1.00 61.84 401 ASN A N 1
ATOM 3122 C CA . ASN A 1 401 ? -7.678 13.776 10.127 1.00 61.84 401 ASN A CA 1
ATOM 3123 C C . ASN A 1 401 ? -6.983 12.459 10.506 1.00 61.84 401 ASN A C 1
ATOM 3125 O O . ASN A 1 401 ? -7.369 11.821 11.489 1.00 61.84 401 ASN A O 1
ATOM 3129 N N . GLN A 1 402 ? -5.970 12.047 9.742 1.00 56.66 402 GLN A N 1
ATOM 3130 C CA . GLN A 1 402 ? -5.152 10.892 10.079 1.00 56.66 402 GLN A CA 1
ATOM 3131 C C . GLN A 1 402 ? -4.173 11.273 11.187 1.00 56.66 402 GLN A C 1
ATOM 3133 O O . GLN A 1 402 ? -3.292 12.116 11.024 1.00 56.66 402 GLN A O 1
ATOM 3138 N N . LYS A 1 403 ? -4.337 10.650 12.354 1.00 77.19 403 LYS A N 1
ATOM 3139 C CA . LYS A 1 403 ? -3.494 10.964 13.507 1.00 77.19 403 LYS A CA 1
ATOM 3140 C C . LYS A 1 403 ? -2.204 10.151 13.540 1.00 77.19 403 LYS A C 1
ATOM 3142 O O . LYS A 1 403 ? -1.270 10.623 14.169 1.00 77.19 403 LYS A O 1
ATOM 3147 N N . PHE A 1 404 ? -2.114 8.994 12.888 1.00 85.31 404 PHE A N 1
ATOM 3148 C CA . PHE A 1 404 ? -0.968 8.092 13.039 1.00 85.31 404 PHE A CA 1
ATOM 3149 C C . PHE A 1 404 ? -0.652 7.340 11.742 1.00 85.31 404 PHE A C 1
ATOM 3151 O O . PHE A 1 404 ? -1.553 7.106 10.939 1.00 85.31 404 PHE A O 1
ATOM 3158 N N . LEU A 1 405 ? 0.623 6.994 11.558 1.00 82.19 405 LEU A N 1
ATOM 3159 C CA . LEU A 1 405 ? 1.164 6.196 10.461 1.00 82.19 405 LEU A CA 1
ATOM 3160 C C . LEU A 1 405 ? 0.503 4.811 10.464 1.00 82.19 405 LEU A C 1
ATOM 3162 O O . LEU A 1 405 ? 0.397 4.167 11.510 1.00 82.19 405 LEU A O 1
ATOM 3166 N N . SER A 1 406 ? 0.056 4.351 9.297 1.00 70.25 406 SER A N 1
ATOM 3167 C CA . SER A 1 406 ? -0.478 2.999 9.129 1.00 70.25 406 SER A CA 1
ATOM 3168 C C . SER A 1 406 ? 0.642 1.970 9.243 1.00 70.25 406 SER A C 1
ATOM 3170 O O . SER A 1 406 ? 1.717 2.173 8.680 1.00 70.25 406 SER A O 1
ATOM 3172 N N . GLY A 1 407 ? 0.384 0.868 9.949 1.00 66.38 407 GLY A N 1
ATOM 3173 C CA . GLY A 1 407 ? 1.386 -0.175 10.180 1.00 66.38 407 GLY A CA 1
ATOM 3174 C C . GLY A 1 407 ? 2.432 0.184 11.239 1.00 66.38 407 GLY A C 1
ATOM 3175 O O . GLY A 1 407 ? 3.427 -0.518 11.346 1.00 66.38 407 GLY A O 1
ATOM 3176 N N . ALA A 1 408 ? 2.226 1.249 12.025 1.00 67.12 408 ALA A N 1
ATOM 3177 C CA . ALA A 1 408 ? 3.066 1.530 13.184 1.00 67.12 408 ALA A CA 1
ATOM 3178 C C . ALA A 1 408 ? 3.013 0.335 14.156 1.00 67.12 408 ALA A C 1
ATOM 3180 O O . ALA A 1 408 ? 1.958 0.016 14.699 1.00 67.12 408 ALA A O 1
ATOM 3181 N N . GLY A 1 409 ? 4.149 -0.341 14.304 1.00 80.62 409 GLY A N 1
ATOM 3182 C CA . GLY A 1 409 ? 4.313 -1.566 15.078 1.00 80.62 409 GLY A CA 1
ATOM 3183 C C . GLY A 1 409 ? 5.784 -1.760 15.421 1.00 80.62 409 GLY A C 1
ATOM 3184 O O . GLY A 1 409 ? 6.393 -0.924 16.081 1.00 80.62 409 GLY A O 1
ATOM 3185 N N . ASP A 1 410 ? 6.381 -2.845 14.947 1.00 79.25 410 ASP A N 1
ATOM 3186 C CA . ASP A 1 410 ? 7.828 -3.073 15.005 1.00 79.25 410 ASP A CA 1
ATOM 3187 C C . ASP A 1 410 ? 8.598 -2.267 13.946 1.00 79.25 410 ASP A C 1
ATOM 3189 O O . ASP A 1 410 ? 9.757 -1.906 14.164 1.00 79.25 410 ASP A O 1
ATOM 3193 N N . LYS A 1 411 ? 7.961 -1.953 12.813 1.00 85.12 411 LYS A N 1
ATOM 3194 C CA . LYS A 1 411 ? 8.578 -1.199 11.719 1.00 85.12 411 LYS A CA 1
ATOM 3195 C C . LYS A 1 411 ? 7.565 -0.460 10.849 1.00 85.12 411 LYS A C 1
ATOM 3197 O O . LYS A 1 411 ? 6.394 -0.819 10.840 1.00 85.12 411 LYS A O 1
ATOM 3202 N N . PHE A 1 412 ? 8.009 0.538 10.090 1.00 83.25 412 PHE A N 1
ATOM 3203 C CA . PHE A 1 412 ? 7.200 1.152 9.034 1.00 83.25 412 PHE A CA 1
ATOM 3204 C C . PHE A 1 412 ? 8.054 1.575 7.837 1.00 83.25 412 PHE A C 1
ATOM 3206 O O . PHE A 1 412 ? 9.223 1.916 7.993 1.00 83.25 412 PHE A O 1
ATOM 3213 N N . ASP A 1 413 ? 7.454 1.554 6.650 1.00 77.81 413 ASP A N 1
ATOM 3214 C CA . ASP A 1 413 ? 8.103 1.919 5.390 1.00 77.81 413 ASP A CA 1
ATOM 3215 C C . ASP A 1 413 ? 8.003 3.437 5.144 1.00 77.81 413 ASP A C 1
ATOM 3217 O O . ASP A 1 413 ? 6.905 4.012 5.161 1.00 77.81 413 ASP A O 1
ATOM 3221 N N . LEU A 1 414 ? 9.152 4.095 4.959 1.00 77.56 414 LEU A N 1
ATOM 3222 C CA . LEU A 1 414 ? 9.231 5.526 4.670 1.00 77.56 414 LEU A CA 1
ATOM 3223 C C . LEU A 1 414 ? 8.862 5.870 3.230 1.00 77.56 414 LEU A C 1
ATOM 3225 O O . LEU A 1 414 ? 8.447 7.007 3.006 1.00 77.56 414 LEU A O 1
ATOM 3229 N N . ASP A 1 415 ? 8.978 4.949 2.272 1.00 72.56 415 ASP A N 1
ATOM 3230 C CA . ASP A 1 415 ? 8.779 5.260 0.850 1.00 72.56 415 ASP A CA 1
ATOM 3231 C C . ASP A 1 415 ? 7.335 5.716 0.577 1.00 72.56 415 ASP A C 1
ATOM 3233 O O . ASP A 1 415 ? 7.107 6.718 -0.105 1.00 72.56 415 ASP A O 1
ATOM 3237 N N . ILE A 1 416 ? 6.359 5.097 1.257 1.00 66.44 416 ILE A N 1
ATOM 3238 C CA . ILE A 1 416 ? 4.932 5.491 1.254 1.00 66.44 416 ILE A CA 1
ATOM 3239 C C . ILE A 1 416 ? 4.758 6.985 1.610 1.00 66.44 416 ILE A C 1
ATOM 3241 O O . ILE A 1 416 ? 3.903 7.700 1.069 1.00 66.44 416 ILE A O 1
ATOM 3245 N N . TYR A 1 417 ? 5.585 7.410 2.563 1.00 75.75 417 TYR A N 1
ATOM 3246 C CA . TYR A 1 417 ? 5.806 8.740 3.122 1.00 75.75 417 TYR A CA 1
ATOM 3247 C C . TYR A 1 417 ? 6.379 9.754 2.143 1.00 75.75 417 TYR A C 1
ATOM 3249 O O . TYR A 1 417 ? 5.807 10.794 1.789 1.00 75.75 417 TYR A O 1
ATOM 3257 N N . LEU A 1 418 ? 7.615 9.433 1.795 1.00 75.25 418 LEU A N 1
ATOM 3258 C CA . LEU A 1 418 ? 8.568 10.327 1.187 1.00 75.25 418 LEU A CA 1
ATOM 3259 C C . LEU A 1 418 ? 8.176 10.641 -0.248 1.00 75.25 418 LEU A C 1
ATOM 3261 O O . LEU A 1 418 ? 8.278 11.803 -0.632 1.00 75.25 418 LEU A O 1
ATOM 3265 N N . ASP A 1 419 ? 7.627 9.684 -0.996 1.00 69.81 419 ASP A N 1
ATOM 3266 C CA . ASP A 1 419 ? 7.249 9.879 -2.396 1.00 69.81 419 ASP A CA 1
ATOM 3267 C C . ASP A 1 419 ? 6.343 11.096 -2.604 1.00 69.81 419 ASP A C 1
ATOM 3269 O O . ASP A 1 419 ? 6.535 11.875 -3.536 1.00 69.81 419 ASP A O 1
ATOM 3273 N N . GLN A 1 420 ? 5.377 11.333 -1.717 1.00 67.88 420 GLN A N 1
ATOM 3274 C CA . GLN A 1 420 ? 4.445 12.458 -1.854 1.00 67.88 420 GLN A CA 1
ATOM 3275 C C . GLN A 1 420 ? 5.136 13.806 -1.668 1.00 67.88 420 GLN A C 1
ATOM 3277 O O . GLN A 1 420 ? 4.902 14.762 -2.411 1.00 67.88 420 GLN A O 1
ATOM 3282 N N . ILE A 1 421 ? 5.984 13.878 -0.651 1.00 74.56 421 ILE A N 1
ATOM 3283 C CA . ILE A 1 421 ? 6.689 15.093 -0.256 1.00 74.56 421 ILE A CA 1
ATOM 3284 C C . ILE A 1 421 ? 7.761 15.409 -1.298 1.00 74.56 421 ILE A C 1
ATOM 3286 O O . ILE A 1 421 ? 7.876 16.539 -1.781 1.00 74.56 421 ILE A O 1
ATOM 3290 N N . ILE A 1 422 ? 8.491 14.375 -1.706 1.00 73.94 422 ILE A N 1
ATOM 3291 C CA . ILE A 1 422 ? 9.486 14.405 -2.765 1.00 73.94 422 ILE A CA 1
ATOM 3292 C C . ILE A 1 422 ? 8.823 14.869 -4.068 1.00 73.94 422 ILE A C 1
ATOM 3294 O O . ILE A 1 422 ? 9.320 15.800 -4.702 1.00 73.94 422 ILE A O 1
ATOM 3298 N N . ASN A 1 423 ? 7.672 14.315 -4.460 1.00 70.56 423 ASN A N 1
ATOM 3299 C CA . ASN A 1 423 ? 6.981 14.688 -5.702 1.00 70.56 423 ASN A CA 1
ATOM 3300 C C . ASN A 1 423 ? 6.426 16.124 -5.704 1.00 70.56 423 ASN A C 1
ATOM 3302 O O . ASN A 1 423 ? 6.319 16.724 -6.775 1.00 70.56 423 ASN A O 1
ATOM 3306 N N . LYS A 1 424 ? 6.125 16.710 -4.536 1.00 76.12 424 LYS A N 1
ATOM 3307 C CA . LYS A 1 424 ? 5.713 18.123 -4.414 1.00 76.12 424 LYS A CA 1
ATOM 3308 C C . LYS A 1 424 ? 6.876 19.101 -4.568 1.00 76.12 424 LYS A C 1
ATOM 3310 O O . LYS A 1 424 ? 6.674 20.241 -4.989 1.00 76.12 424 LYS A O 1
ATOM 3315 N N . ASN A 1 425 ? 8.093 18.684 -4.232 1.00 82.38 425 ASN A N 1
ATOM 3316 C CA . ASN A 1 425 ? 9.266 19.532 -4.369 1.00 82.38 425 ASN A CA 1
ATOM 3317 C C . ASN A 1 425 ? 9.850 19.388 -5.787 1.00 82.38 425 ASN A C 1
ATOM 3319 O O . ASN A 1 425 ? 9.996 18.271 -6.264 1.00 82.38 425 ASN A O 1
ATOM 3323 N N . PRO A 1 426 ? 10.212 20.460 -6.506 1.00 81.62 426 PRO A N 1
ATOM 3324 C CA . PRO A 1 426 ? 10.842 20.324 -7.818 1.00 81.62 426 PRO A CA 1
ATOM 3325 C C . PRO A 1 426 ? 12.360 20.076 -7.749 1.00 81.62 426 PRO A C 1
ATOM 3327 O O . PRO A 1 426 ? 12.958 19.776 -8.782 1.00 81.62 426 PRO A O 1
ATOM 3330 N N . ALA A 1 427 ? 13.015 20.230 -6.594 1.00 87.25 427 ALA A N 1
ATOM 3331 C CA . ALA A 1 427 ? 14.474 20.157 -6.506 1.00 87.25 427 ALA A CA 1
ATOM 3332 C C . ALA A 1 427 ? 15.015 18.728 -6.714 1.00 87.25 427 ALA A C 1
ATOM 3334 O O . ALA A 1 427 ? 14.436 17.743 -6.250 1.00 87.25 427 ALA A O 1
ATOM 3335 N N . THR A 1 428 ? 16.144 18.628 -7.419 1.00 87.56 428 THR A N 1
ATOM 3336 C CA . THR A 1 428 ? 16.851 17.367 -7.709 1.00 87.56 428 THR A CA 1
ATOM 3337 C C . THR A 1 428 ? 17.612 16.832 -6.502 1.00 87.56 428 THR A C 1
ATOM 3339 O O . THR A 1 428 ? 17.756 15.620 -6.356 1.00 87.56 428 THR A O 1
ATOM 3342 N N . LYS A 1 429 ? 18.044 17.730 -5.613 1.00 90.12 429 LYS A N 1
ATOM 3343 C CA . LYS A 1 429 ? 18.614 17.419 -4.306 1.00 90.12 429 LYS A CA 1
ATOM 3344 C C . LYS A 1 429 ? 17.659 17.897 -3.215 1.00 90.12 429 LYS A C 1
ATOM 3346 O O . LYS A 1 429 ? 17.293 19.074 -3.210 1.00 90.12 429 LYS A O 1
ATOM 3351 N N . LEU A 1 430 ? 17.268 16.997 -2.322 1.00 89.94 430 LEU A N 1
ATOM 3352 C CA . LEU A 1 430 ? 16.455 17.309 -1.151 1.00 89.94 430 LEU A CA 1
ATOM 3353 C C . LEU A 1 430 ? 17.221 16.907 0.103 1.00 89.94 430 LEU A C 1
ATOM 3355 O O . LEU A 1 430 ? 17.718 15.791 0.178 1.00 89.94 430 LEU A O 1
ATOM 3359 N N . GLU A 1 431 ? 17.298 17.800 1.076 1.00 91.06 431 GLU A N 1
ATOM 3360 C CA . GLU A 1 431 ? 17.706 17.452 2.436 1.00 91.06 431 GLU A CA 1
ATOM 3361 C C . GLU A 1 431 ? 16.432 17.277 3.256 1.00 91.06 431 GLU A C 1
ATOM 3363 O O . GLU A 1 431 ? 15.645 18.214 3.362 1.00 91.06 431 GLU A O 1
ATOM 3368 N N . VAL A 1 432 ? 16.179 16.081 3.767 1.00 89.88 432 VAL A N 1
ATOM 3369 C CA . VAL A 1 432 ? 14.952 15.743 4.484 1.00 89.88 432 VAL A CA 1
ATOM 3370 C C . VAL A 1 432 ? 15.310 15.439 5.930 1.00 89.88 432 VAL A C 1
ATOM 3372 O O . VAL A 1 432 ? 15.987 14.456 6.213 1.00 89.88 432 VAL A O 1
ATOM 3375 N N . ASP A 1 433 ? 14.845 16.281 6.842 1.00 91.62 433 ASP A N 1
ATOM 3376 C CA . ASP A 1 433 ? 14.930 16.066 8.280 1.00 91.62 433 ASP A CA 1
ATOM 3377 C C . ASP A 1 433 ? 13.598 15.498 8.766 1.00 91.62 433 ASP A C 1
ATOM 3379 O O . ASP A 1 433 ? 12.541 16.050 8.472 1.00 91.62 433 ASP A O 1
ATOM 3383 N N . MET A 1 434 ? 13.628 14.391 9.500 1.00 93.19 434 MET A N 1
ATOM 3384 C CA . MET A 1 434 ? 12.444 13.761 10.079 1.00 93.19 434 MET A CA 1
ATOM 3385 C C . MET A 1 434 ? 12.603 13.614 11.584 1.00 93.19 434 MET A C 1
ATOM 3387 O O . MET A 1 434 ? 13.688 13.300 12.055 1.00 93.19 434 MET A O 1
ATOM 3391 N N . GLU A 1 435 ? 11.520 13.788 12.331 1.00 94.12 435 GLU A N 1
ATOM 3392 C CA . GLU A 1 435 ? 11.452 13.591 13.780 1.00 94.12 435 GLU A CA 1
ATOM 3393 C C . GLU A 1 435 ? 10.316 12.616 14.091 1.00 94.12 435 GLU A C 1
ATOM 3395 O O . GLU A 1 435 ? 9.159 12.893 13.768 1.00 94.12 435 GLU A O 1
ATOM 3400 N N . ILE A 1 436 ? 10.633 11.460 14.679 1.00 93.31 436 ILE A N 1
ATOM 3401 C CA . ILE A 1 436 ? 9.687 10.347 14.823 1.00 93.31 436 ILE A CA 1
ATOM 3402 C C . ILE A 1 436 ? 9.215 10.216 16.266 1.00 93.31 436 ILE A C 1
ATOM 3404 O O . ILE A 1 436 ? 9.998 10.036 17.197 1.00 93.31 436 ILE A O 1
ATOM 3408 N N . TRP A 1 437 ? 7.896 10.198 16.427 1.00 94.38 437 TRP A N 1
ATOM 3409 C CA . TRP A 1 437 ? 7.217 10.060 17.706 1.00 94.38 437 TRP A CA 1
ATOM 3410 C C . TRP A 1 437 ? 6.331 8.819 17.709 1.00 94.38 437 TRP A C 1
ATOM 3412 O O . TRP A 1 437 ? 5.619 8.546 16.743 1.00 94.38 437 TRP A O 1
ATOM 3422 N N . GLY A 1 438 ? 6.320 8.088 18.821 1.00 92.06 438 GLY A N 1
ATOM 3423 C CA . GLY A 1 438 ? 5.508 6.886 18.979 1.00 92.06 438 GLY A CA 1
ATOM 3424 C C . GLY A 1 438 ? 4.877 6.764 20.358 1.00 92.06 438 GLY A C 1
ATOM 3425 O O . GLY A 1 438 ? 5.340 7.351 21.331 1.00 92.06 438 GLY A O 1
ATOM 3426 N N . TRP A 1 439 ? 3.792 6.008 20.453 1.00 90.25 439 TRP A N 1
ATOM 3427 C CA . TRP A 1 439 ? 3.193 5.596 21.718 1.00 90.25 439 TRP A CA 1
ATOM 3428 C C . TRP A 1 439 ? 3.554 4.142 21.982 1.00 90.25 439 TRP A C 1
ATOM 3430 O O . TRP A 1 439 ? 3.367 3.313 21.104 1.00 90.25 439 TRP A O 1
ATOM 3440 N N . SER A 1 440 ? 4.017 3.820 23.187 1.00 86.50 440 SER A N 1
ATOM 3441 C CA . SER A 1 440 ? 4.166 2.434 23.638 1.00 86.50 440 SER A CA 1
ATOM 3442 C C . SER A 1 440 ? 3.644 2.318 25.065 1.00 86.50 440 SER A C 1
ATOM 3444 O O . SER A 1 440 ? 4.067 3.056 25.963 1.00 86.50 440 SER A O 1
ATOM 3446 N N . GLY A 1 441 ? 2.638 1.468 25.281 1.00 82.75 441 GLY A N 1
ATOM 3447 C CA . GLY A 1 441 ? 2.067 1.243 26.610 1.00 82.75 441 GLY A CA 1
ATOM 3448 C C . GLY A 1 441 ? 1.448 2.503 27.228 1.00 82.75 441 GLY A C 1
ATOM 3449 O O . GLY A 1 441 ? 1.565 2.725 28.433 1.00 82.75 441 GLY A O 1
ATOM 3450 N N . LYS A 1 442 ? 0.788 3.337 26.407 1.00 80.69 442 LYS A N 1
ATOM 3451 C CA . LYS A 1 442 ? 0.212 4.656 26.771 1.00 80.69 442 LYS A CA 1
ATOM 3452 C C . LYS A 1 442 ? 1.229 5.757 27.101 1.00 80.69 442 LYS A C 1
ATOM 3454 O O . LYS A 1 442 ? 0.822 6.829 27.552 1.00 80.69 442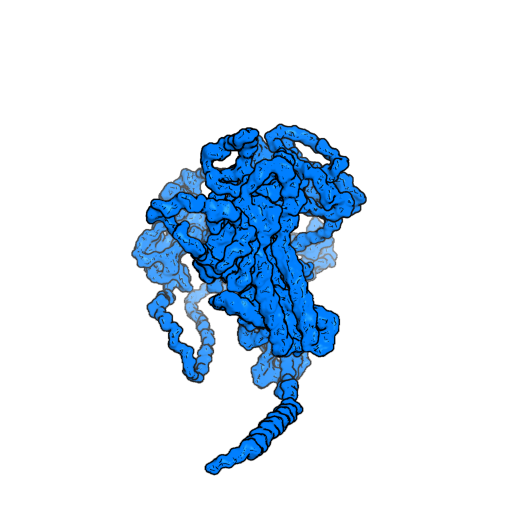 LYS A O 1
ATOM 3459 N N . LYS A 1 443 ? 2.525 5.526 26.897 1.00 83.31 443 LYS A N 1
ATOM 3460 C CA . LYS A 1 443 ? 3.562 6.549 27.049 1.00 83.31 443 LYS A CA 1
ATOM 3461 C C . LYS A 1 443 ? 3.961 7.068 25.672 1.00 83.31 443 LYS A C 1
ATOM 3463 O O . LYS A 1 443 ? 4.254 6.271 24.789 1.00 83.31 443 LYS A O 1
ATOM 3468 N N . LEU A 1 444 ? 3.982 8.389 25.509 1.00 88.94 444 LEU A N 1
ATOM 3469 C CA . LEU A 1 444 ? 4.580 9.033 24.341 1.00 88.94 444 LEU A CA 1
ATOM 3470 C C . LEU A 1 444 ? 6.110 8.954 24.457 1.00 88.94 444 LEU A C 1
ATOM 3472 O O . LEU A 1 444 ? 6.673 9.282 25.505 1.00 88.94 444 LEU A O 1
ATOM 3476 N N . ILE A 1 445 ? 6.758 8.509 23.390 1.00 88.50 445 ILE A N 1
ATOM 3477 C CA . ILE A 1 445 ? 8.196 8.290 23.271 1.00 88.50 445 ILE A CA 1
ATOM 3478 C C . ILE A 1 445 ? 8.675 9.036 22.022 1.00 88.50 445 ILE A C 1
ATOM 3480 O O . ILE A 1 445 ? 8.100 8.889 20.943 1.00 88.50 445 ILE A O 1
ATOM 3484 N N . ASP A 1 446 ? 9.714 9.847 22.191 1.00 91.75 446 ASP A N 1
ATOM 3485 C CA . 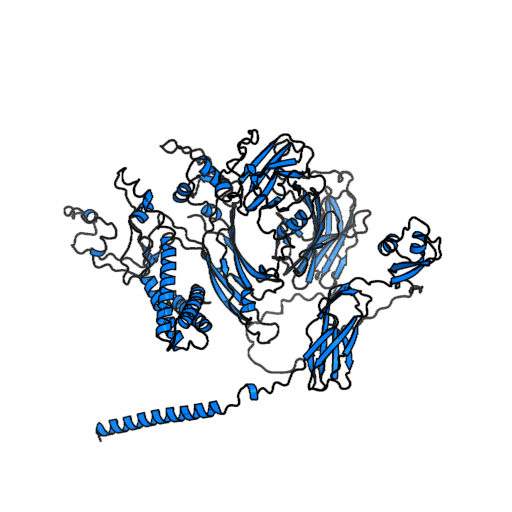ASP A 1 446 ? 10.514 10.395 21.096 1.00 91.75 446 ASP A CA 1
ATOM 3486 C C . ASP A 1 446 ? 11.547 9.338 20.695 1.00 91.75 446 ASP A C 1
ATOM 3488 O O . ASP A 1 446 ? 12.354 8.914 21.530 1.00 91.75 446 ASP A O 1
ATOM 3492 N N . TYR A 1 447 ? 11.478 8.873 19.450 1.00 86.75 447 TYR A N 1
ATOM 3493 C CA . TYR A 1 447 ? 12.395 7.860 18.934 1.00 86.75 447 TYR A CA 1
ATOM 3494 C C . TYR A 1 447 ? 13.652 8.471 18.305 1.00 86.75 447 TYR A C 1
ATOM 3496 O O . TYR A 1 447 ? 14.654 7.767 18.154 1.00 86.75 447 TYR A O 1
ATOM 3504 N N . GLY A 1 448 ? 13.632 9.773 18.016 1.00 89.56 448 GLY A N 1
ATOM 3505 C CA . GLY A 1 448 ? 14.759 10.528 17.493 1.00 89.56 448 GLY A CA 1
ATOM 3506 C C . GLY A 1 448 ? 14.529 11.092 16.095 1.00 89.56 448 GLY A C 1
ATOM 3507 O O . GLY A 1 448 ? 13.413 11.110 15.563 1.00 89.56 448 GLY A O 1
ATOM 3508 N N . THR A 1 449 ? 15.618 11.580 15.506 1.00 88.38 449 THR A N 1
ATOM 3509 C CA . THR A 1 449 ? 15.614 12.265 14.215 1.00 88.38 449 THR A CA 1
ATOM 3510 C C . THR A 1 449 ? 16.384 11.489 13.155 1.00 88.38 449 THR A C 1
ATOM 3512 O O . THR A 1 449 ? 17.399 10.842 13.422 1.00 88.38 449 THR A O 1
ATOM 3515 N N . ILE A 1 450 ? 15.902 11.563 11.919 1.00 88.75 450 ILE A N 1
ATOM 3516 C CA . ILE A 1 450 ? 16.535 10.958 10.749 1.00 88.75 450 ILE A CA 1
ATOM 3517 C C . ILE A 1 450 ? 16.833 12.069 9.752 1.00 88.75 450 ILE A C 1
ATOM 3519 O O . ILE A 1 450 ? 15.931 12.806 9.363 1.00 88.75 450 ILE A O 1
ATOM 3523 N N . HIS A 1 451 ? 18.086 12.157 9.313 1.00 87.75 451 HIS A N 1
ATOM 3524 C CA . HIS A 1 451 ? 18.480 13.028 8.213 1.00 87.75 451 HIS A CA 1
ATOM 3525 C C . HIS A 1 451 ? 18.721 12.202 6.948 1.00 87.75 451 HIS A C 1
ATOM 3527 O O . HIS A 1 451 ? 19.597 11.328 6.912 1.00 87.75 451 HIS A O 1
ATOM 3533 N N . VAL A 1 452 ? 17.961 12.498 5.896 1.00 85.50 452 VAL A N 1
ATOM 3534 C CA . VAL A 1 452 ? 18.016 11.811 4.605 1.00 85.50 452 VAL A CA 1
ATOM 3535 C C . VAL A 1 452 ? 18.352 12.811 3.511 1.00 85.50 452 VAL A C 1
ATOM 3537 O O . VAL A 1 452 ? 17.604 13.753 3.266 1.00 85.50 452 VAL A O 1
ATOM 3540 N N . SER A 1 453 ? 19.458 12.581 2.807 1.00 84.62 453 SER A N 1
ATOM 3541 C CA . SER A 1 453 ? 19.769 13.339 1.596 1.00 84.62 453 SER A CA 1
ATOM 3542 C C . SER A 1 453 ? 19.245 12.569 0.391 1.00 84.62 453 SER A C 1
ATOM 3544 O O . SER A 1 453 ? 19.771 11.510 0.048 1.00 84.62 453 SER A O 1
ATOM 3546 N N . VAL A 1 454 ? 18.194 13.084 -0.246 1.00 83.88 454 VAL A N 1
ATOM 3547 C CA . VAL A 1 454 ? 17.595 12.479 -1.437 1.00 83.88 454 VAL A CA 1
ATOM 3548 C C . VAL A 1 454 ? 18.237 13.086 -2.676 1.00 83.88 454 VAL A C 1
ATOM 3550 O O . VAL A 1 454 ? 18.104 14.285 -2.951 1.00 83.88 454 VAL A O 1
ATOM 3553 N N . ARG A 1 455 ? 18.904 12.243 -3.461 1.00 84.25 455 ARG A N 1
ATOM 3554 C CA . ARG A 1 455 ? 19.411 12.591 -4.790 1.00 84.25 455 ARG A CA 1
ATOM 3555 C C . ARG A 1 455 ? 18.569 11.902 -5.842 1.00 84.25 455 ARG A C 1
ATOM 3557 O O . ARG A 1 455 ? 18.448 10.683 -5.847 1.00 84.25 455 ARG A O 1
ATOM 3564 N N . ARG A 1 456 ? 17.981 12.679 -6.748 1.00 87.25 456 ARG A N 1
ATOM 3565 C CA . ARG A 1 456 ? 17.084 12.126 -7.762 1.00 87.25 456 ARG A CA 1
ATOM 3566 C C . ARG A 1 456 ? 17.183 12.835 -9.095 1.00 87.25 456 ARG A C 1
ATOM 3568 O O . ARG A 1 456 ? 17.722 13.938 -9.223 1.00 87.25 456 ARG A O 1
ATOM 3575 N N . THR A 1 457 ? 16.561 12.191 -10.069 1.00 90.69 457 THR A N 1
ATOM 3576 C CA . THR A 1 457 ? 16.232 12.792 -11.349 1.00 90.69 457 THR A CA 1
ATOM 3577 C C . THR A 1 457 ? 14.799 13.318 -11.299 1.00 90.69 457 THR A C 1
ATOM 3579 O O . THR A 1 457 ? 13.897 12.654 -10.795 1.00 90.69 457 THR A O 1
ATOM 3582 N N . VAL A 1 458 ? 14.570 14.519 -11.816 1.00 91.62 458 VAL A N 1
ATOM 3583 C CA . VAL A 1 458 ? 13.246 15.138 -11.911 1.00 91.62 458 VAL A CA 1
ATOM 3584 C C . VAL A 1 458 ? 12.925 15.351 -13.381 1.00 91.62 458 VAL A C 1
ATOM 3586 O O . VAL A 1 458 ? 13.717 15.967 -14.079 1.00 91.62 458 VAL A O 1
ATOM 3589 N N . LEU A 1 459 ? 11.780 14.859 -13.848 1.00 93.19 459 LEU A N 1
ATOM 3590 C CA . LEU A 1 459 ? 11.231 15.064 -15.184 1.00 93.19 459 LEU A CA 1
ATOM 3591 C C . LEU A 1 459 ? 10.007 15.975 -15.110 1.00 93.19 459 LEU A C 1
ATOM 3593 O O . LEU A 1 459 ? 9.140 15.832 -14.244 1.00 93.19 459 LEU A O 1
ATOM 3597 N N . ARG A 1 460 ? 9.932 16.902 -16.059 1.00 92.00 460 ARG A N 1
ATOM 3598 C CA . ARG A 1 460 ? 8.873 17.895 -16.183 1.00 92.00 460 ARG A CA 1
ATOM 3599 C C . ARG A 1 460 ? 8.470 18.045 -17.650 1.00 92.00 460 ARG A C 1
ATOM 3601 O O . ARG A 1 460 ? 9.257 17.754 -18.548 1.00 92.00 460 ARG A O 1
ATOM 3608 N N . VAL A 1 461 ? 7.257 18.524 -17.895 1.00 92.56 461 VAL A N 1
ATOM 3609 C CA . VAL A 1 461 ? 6.715 18.819 -19.230 1.00 92.56 461 VAL A CA 1
ATOM 3610 C C . VAL A 1 461 ? 6.280 20.278 -19.321 1.00 92.56 461 VAL A C 1
ATOM 3612 O O . VAL A 1 461 ? 5.776 20.836 -18.342 1.00 92.56 461 VAL A O 1
ATOM 3615 N N . CYS A 1 462 ? 6.462 20.912 -20.484 1.00 89.19 462 CYS A N 1
ATOM 3616 C CA . CYS A 1 462 ? 5.928 22.256 -20.701 1.00 89.19 462 CYS A CA 1
ATOM 3617 C C . CYS A 1 462 ? 4.392 22.204 -20.790 1.00 89.19 462 CYS A C 1
ATOM 3619 O O . CYS A 1 462 ? 3.828 21.393 -21.526 1.00 89.19 462 CYS A O 1
ATOM 3621 N N . GLY A 1 463 ? 3.706 23.115 -20.096 1.00 79.25 463 GLY A N 1
ATOM 3622 C CA . GLY A 1 463 ? 2.239 23.129 -20.018 1.00 79.25 463 GLY A CA 1
ATOM 3623 C C . GLY A 1 463 ? 1.481 23.404 -21.328 1.00 79.25 463 GLY A C 1
ATOM 3624 O O . GLY A 1 463 ? 0.271 23.201 -21.375 1.00 79.25 463 GLY A O 1
ATOM 3625 N N . LEU A 1 464 ? 2.149 23.863 -22.393 1.00 81.38 464 LEU A N 1
ATOM 3626 C CA . LEU A 1 464 ? 1.525 24.194 -23.680 1.00 81.38 464 LEU A CA 1
ATOM 3627 C C . LEU A 1 464 ? 2.165 23.403 -24.825 1.00 81.38 464 LEU A C 1
ATOM 3629 O O . LEU A 1 464 ? 3.388 23.374 -24.966 1.00 81.38 464 LEU A O 1
ATOM 3633 N N . ALA A 1 465 ? 1.329 22.813 -25.685 1.00 82.00 465 ALA A N 1
ATOM 3634 C CA . ALA A 1 465 ? 1.793 22.102 -26.873 1.00 82.00 465 ALA A CA 1
ATOM 3635 C C . ALA A 1 465 ? 2.596 23.043 -27.793 1.00 82.00 465 ALA A C 1
ATOM 3637 O O . ALA A 1 465 ? 2.116 24.104 -28.192 1.00 82.00 465 ALA A O 1
ATOM 3638 N N . GLY A 1 466 ? 3.820 22.646 -28.140 1.00 78.19 466 GLY A N 1
ATOM 3639 C CA . GLY A 1 466 ? 4.714 23.367 -29.047 1.00 78.19 466 GLY A CA 1
ATOM 3640 C C . GLY A 1 466 ? 5.408 24.613 -28.479 1.00 78.19 466 GLY A C 1
ATOM 3641 O O . GLY A 1 466 ? 6.199 25.209 -29.209 1.00 78.19 466 GLY A O 1
ATOM 3642 N N . ALA A 1 467 ? 5.149 25.004 -27.226 1.00 77.06 467 ALA A N 1
ATOM 3643 C CA . ALA A 1 467 ? 5.845 26.114 -26.571 1.00 77.06 467 ALA A CA 1
ATOM 3644 C C . ALA A 1 467 ? 7.207 25.674 -26.000 1.00 77.06 467 ALA A C 1
ATOM 3646 O O . ALA A 1 467 ? 7.352 24.527 -25.576 1.00 77.06 467 ALA A O 1
ATOM 3647 N N . ASP A 1 468 ? 8.186 26.585 -25.981 1.00 76.00 468 ASP A N 1
ATOM 3648 C CA . ASP A 1 468 ? 9.424 26.404 -25.208 1.00 76.00 468 ASP A CA 1
ATOM 3649 C C . ASP A 1 468 ? 9.124 26.608 -23.709 1.00 76.00 468 ASP A C 1
ATOM 3651 O O . ASP A 1 468 ? 8.171 27.304 -23.346 1.00 76.00 468 ASP A O 1
ATOM 3655 N N . CYS A 1 469 ? 9.894 25.962 -22.838 1.00 70.19 469 CYS A N 1
ATOM 3656 C CA . CYS A 1 469 ? 9.562 25.720 -21.424 1.00 70.19 469 CYS A CA 1
ATOM 3657 C C . CYS A 1 469 ? 9.735 26.934 -20.483 1.00 70.19 469 CYS A C 1
ATOM 3659 O O . CYS A 1 469 ? 9.817 26.750 -19.271 1.00 70.19 469 CYS A O 1
ATOM 3661 N N . ASP A 1 470 ? 9.756 28.162 -21.004 1.00 70.69 470 ASP A N 1
ATOM 3662 C CA . ASP A 1 470 ? 10.312 29.322 -20.293 1.00 70.69 470 ASP A CA 1
ATOM 3663 C C . ASP A 1 470 ? 9.589 29.727 -18.988 1.00 70.69 470 ASP A C 1
ATOM 3665 O O . ASP A 1 470 ? 10.221 30.403 -18.188 1.00 70.69 470 ASP A O 1
ATOM 3669 N N . ASP A 1 471 ? 8.347 29.295 -18.695 1.00 55.75 471 ASP A N 1
ATOM 3670 C CA . ASP A 1 471 ? 7.663 29.721 -17.449 1.00 55.75 471 ASP A CA 1
ATOM 3671 C C . ASP A 1 471 ? 6.746 28.696 -16.737 1.00 55.75 471 ASP A C 1
ATOM 3673 O O . ASP A 1 471 ? 6.299 28.963 -15.622 1.00 55.75 471 ASP A O 1
ATOM 3677 N N . LEU A 1 472 ? 6.434 27.520 -17.303 1.00 74.31 472 LEU A N 1
ATOM 3678 C CA . LEU A 1 472 ? 5.417 26.610 -16.731 1.00 74.31 472 LEU A CA 1
ATOM 3679 C C . LEU A 1 472 ? 5.759 25.127 -16.931 1.00 74.31 472 LEU A C 1
ATOM 3681 O O . LEU A 1 472 ? 5.178 24.429 -17.766 1.00 74.31 472 LEU A O 1
ATOM 3685 N N . LEU A 1 473 ? 6.695 24.652 -16.113 1.00 81.00 473 LEU A N 1
ATOM 3686 C CA . LEU A 1 473 ? 7.002 23.234 -15.964 1.00 81.00 473 LEU A CA 1
ATOM 3687 C C . LEU A 1 473 ? 5.970 22.555 -15.049 1.00 81.00 473 LEU A C 1
ATOM 3689 O O . LEU A 1 473 ? 5.599 23.083 -13.997 1.00 81.00 473 LEU A O 1
ATOM 3693 N N . ARG A 1 474 ? 5.493 21.382 -15.463 1.00 84.06 474 ARG A N 1
ATOM 3694 C CA . ARG A 1 474 ? 4.489 20.572 -14.758 1.00 84.06 474 ARG A CA 1
ATOM 3695 C C . ARG A 1 474 ? 4.943 19.115 -14.683 1.00 84.06 474 ARG A C 1
ATOM 3697 O O . ARG A 1 474 ? 5.729 18.675 -15.517 1.00 84.06 474 ARG A O 1
ATOM 3704 N N . THR A 1 475 ? 4.432 18.364 -13.715 1.00 86.69 475 THR A N 1
ATOM 3705 C CA . THR A 1 475 ? 4.563 16.896 -13.648 1.00 86.69 475 THR A CA 1
ATOM 3706 C C . THR A 1 475 ? 3.320 16.178 -14.178 1.00 86.69 475 THR A C 1
ATOM 3708 O O . THR A 1 475 ? 3.334 14.970 -14.365 1.00 86.69 475 THR A O 1
ATOM 3711 N N . GLU A 1 476 ? 2.257 16.915 -14.484 1.00 88.44 476 GLU A N 1
ATOM 3712 C CA . GLU A 1 476 ? 1.004 16.378 -15.004 1.00 88.44 476 GLU A CA 1
ATOM 3713 C C . GLU A 1 476 ? 0.310 17.445 -15.853 1.00 88.44 476 GLU A C 1
ATOM 3715 O O . GLU A 1 476 ? 0.300 18.625 -15.482 1.00 88.44 476 GLU A O 1
ATOM 3720 N N . ILE A 1 477 ? -0.226 17.058 -17.015 1.00 88.94 477 ILE A N 1
ATOM 3721 C CA . ILE A 1 477 ? -0.940 17.978 -17.908 1.00 88.94 477 ILE A CA 1
ATOM 3722 C C . ILE A 1 477 ? -2.168 17.334 -18.546 1.00 88.94 477 ILE A C 1
ATOM 3724 O O . ILE A 1 477 ? -2.162 16.169 -18.945 1.00 88.94 477 ILE A O 1
ATOM 3728 N N . ASN A 1 478 ? -3.197 18.158 -18.739 1.00 89.12 478 ASN A N 1
ATOM 3729 C CA . ASN A 1 478 ? -4.295 17.854 -19.644 1.00 89.12 478 ASN A CA 1
ATOM 3730 C C . ASN A 1 478 ? -3.907 18.253 -21.059 1.00 89.12 478 ASN A C 1
ATOM 3732 O O . ASN A 1 478 ? -3.624 19.421 -21.344 1.00 89.12 478 ASN A O 1
ATOM 3736 N N . LEU A 1 479 ? -3.911 17.275 -21.951 1.00 89.25 479 LEU A N 1
ATOM 3737 C CA . LEU A 1 479 ? -3.767 17.516 -23.369 1.00 89.25 479 LEU A CA 1
ATOM 3738 C C . LEU A 1 479 ? -5.032 18.240 -23.852 1.00 89.25 479 LEU A C 1
ATOM 3740 O O . LEU A 1 479 ? -6.144 17.868 -23.464 1.00 89.25 479 LEU A O 1
ATOM 3744 N N . PRO A 1 480 ? -4.903 19.289 -24.682 1.00 85.56 480 PRO A N 1
ATOM 3745 C CA . PRO A 1 480 ? -6.066 19.957 -25.225 1.00 85.56 480 PRO A CA 1
ATOM 3746 C C . PRO A 1 480 ? -6.880 18.937 -26.032 1.00 85.56 480 PRO A C 1
ATOM 3748 O O . PRO A 1 480 ? -6.288 18.068 -26.683 1.00 85.56 480 PRO A O 1
ATOM 3751 N N . PRO A 1 481 ? -8.219 19.050 -26.044 1.00 77.19 481 PRO A N 1
ATOM 3752 C CA . PRO A 1 481 ? -9.067 18.266 -26.930 1.00 77.19 481 PRO A CA 1
ATOM 3753 C C . PRO A 1 481 ? -8.831 18.734 -28.373 1.00 77.19 481 PRO A C 1
ATOM 3755 O O . PRO A 1 481 ? -9.586 19.523 -28.938 1.00 77.19 481 PRO A O 1
ATOM 3758 N N . ALA A 1 482 ? -7.707 18.320 -28.951 1.00 71.25 482 ALA A N 1
ATOM 3759 C CA . ALA A 1 482 ? -7.419 18.472 -30.360 1.00 71.25 482 ALA A CA 1
ATOM 3760 C C . ALA A 1 482 ? -8.243 17.440 -31.129 1.00 71.25 482 ALA A C 1
ATOM 3762 O O . ALA A 1 482 ? -8.415 16.314 -30.661 1.00 71.25 482 ALA A O 1
ATOM 3763 N N . SER A 1 483 ? -8.695 17.821 -32.324 1.00 65.75 483 SER A N 1
ATOM 3764 C CA . SER A 1 483 ? -9.363 16.912 -33.263 1.00 65.75 483 SER A CA 1
ATOM 3765 C C . SER A 1 483 ? -8.453 15.791 -33.768 1.00 65.75 483 SER A C 1
ATOM 3767 O O . SER A 1 483 ? -8.921 14.907 -34.466 1.00 65.75 483 SER A O 1
ATOM 3769 N N . ASP A 1 484 ? -7.148 15.889 -33.507 1.00 83.69 484 ASP A N 1
ATOM 3770 C CA . ASP A 1 484 ? -6.182 14.837 -33.784 1.00 83.69 484 ASP A CA 1
ATOM 3771 C C . ASP A 1 484 ? -5.022 14.926 -32.769 1.00 83.69 484 ASP A C 1
ATOM 3773 O O . ASP A 1 484 ? -4.204 15.858 -32.856 1.00 83.69 484 ASP A O 1
ATOM 3777 N N . PRO A 1 485 ? -4.930 13.999 -31.794 1.00 84.06 485 PRO A N 1
ATOM 3778 C CA . PRO A 1 485 ? -3.837 13.971 -30.828 1.00 84.06 485 PRO A CA 1
ATOM 3779 C C . PRO A 1 485 ? -2.470 13.803 -31.503 1.00 84.06 485 PRO A C 1
ATOM 3781 O O . PRO A 1 485 ? -1.485 14.301 -30.962 1.00 84.06 485 PRO A O 1
ATOM 3784 N N . ALA A 1 486 ? -2.387 13.211 -32.701 1.00 85.31 486 ALA A N 1
ATOM 3785 C CA . ALA A 1 486 ? -1.132 13.043 -33.434 1.00 85.31 486 ALA A CA 1
ATOM 3786 C C . ALA A 1 486 ? -0.472 14.381 -33.822 1.00 85.31 486 ALA A C 1
ATOM 3788 O O . ALA A 1 486 ? 0.730 14.439 -34.076 1.00 85.31 486 ALA A O 1
ATOM 3789 N N . THR A 1 487 ? -1.224 15.485 -33.834 1.00 87.25 487 THR A N 1
ATOM 3790 C CA . THR A 1 487 ? -0.682 16.825 -34.122 1.00 87.25 487 THR A CA 1
ATOM 3791 C C . THR A 1 487 ? 0.011 17.478 -32.925 1.00 87.25 487 THR A C 1
ATOM 3793 O O . THR A 1 487 ? 0.720 18.477 -33.084 1.00 87.25 487 THR A O 1
ATOM 3796 N N . LEU A 1 488 ? -0.177 16.934 -31.721 1.00 89.62 488 LEU A N 1
ATOM 3797 C CA . LEU A 1 488 ? 0.330 17.527 -30.495 1.00 89.62 488 LEU A CA 1
ATOM 3798 C C . LEU A 1 488 ? 1.801 17.186 -30.283 1.00 89.62 488 LEU A C 1
ATOM 3800 O O . LEU A 1 488 ? 2.256 16.059 -30.475 1.00 89.62 488 LEU A O 1
ATOM 3804 N N . THR A 1 489 ? 2.568 18.183 -29.851 1.00 91.06 489 THR A N 1
ATOM 3805 C CA . THR A 1 489 ? 3.960 17.984 -29.466 1.00 91.06 489 THR A CA 1
ATOM 3806 C C . THR A 1 489 ? 4.275 18.688 -28.162 1.00 91.06 489 THR A C 1
ATOM 3808 O O . THR A 1 489 ? 3.965 19.866 -28.009 1.00 91.06 489 THR A O 1
ATOM 3811 N N . TYR A 1 490 ? 4.967 17.985 -27.274 1.00 91.75 490 TYR A N 1
ATOM 3812 C CA . TYR A 1 490 ? 5.407 18.491 -25.987 1.00 91.75 490 TYR A CA 1
ATOM 3813 C C . TYR A 1 490 ? 6.921 18.426 -25.860 1.00 91.75 490 TYR A C 1
ATOM 3815 O O . TYR A 1 490 ? 7.576 17.532 -26.403 1.00 91.75 490 TYR A O 1
ATOM 3823 N N . PHE A 1 491 ? 7.464 19.398 -25.140 1.00 91.69 491 PHE A N 1
ATOM 3824 C CA . PHE A 1 491 ? 8.848 19.385 -24.706 1.00 91.69 491 PHE A CA 1
ATOM 3825 C C . PHE A 1 491 ? 8.892 18.961 -23.246 1.00 91.69 491 PHE A C 1
ATOM 3827 O O . PHE A 1 491 ? 8.081 19.390 -22.423 1.00 91.69 491 PHE A O 1
ATOM 3834 N N . PHE A 1 492 ? 9.840 18.087 -22.970 1.00 93.19 492 PHE A N 1
ATOM 3835 C CA . PHE A 1 492 ? 10.141 17.585 -21.651 1.00 93.19 492 PHE A CA 1
ATOM 3836 C C . PHE A 1 492 ? 11.513 18.093 -21.260 1.00 93.19 492 PHE A C 1
ATOM 3838 O O . PHE A 1 492 ? 12.410 18.144 -22.100 1.00 93.19 492 PHE A O 1
ATOM 3845 N N . GLU A 1 493 ? 11.666 18.440 -19.994 1.00 93.19 493 GLU A N 1
ATOM 3846 C CA . GLU A 1 493 ? 12.929 18.825 -19.388 1.00 93.19 493 GLU A CA 1
ATOM 3847 C C . GLU A 1 493 ? 13.169 17.924 -18.186 1.00 93.19 493 GLU A C 1
ATOM 3849 O O . GLU A 1 493 ? 12.268 17.721 -17.369 1.00 93.19 493 GLU A O 1
ATOM 3854 N N . TRP A 1 494 ? 14.374 17.377 -18.078 1.00 92.50 494 TRP A N 1
ATOM 3855 C CA . TRP A 1 494 ? 14.772 16.601 -16.917 1.00 92.50 494 TRP A CA 1
ATOM 3856 C C . TRP A 1 494 ? 16.068 17.121 -16.309 1.00 92.50 494 TRP A C 1
ATOM 3858 O O . TRP A 1 494 ? 16.934 17.647 -16.996 1.00 92.50 494 TRP A O 1
ATOM 3868 N N . ASP A 1 495 ? 16.232 16.965 -15.007 1.00 91.19 495 ASP A N 1
ATOM 3869 C CA . ASP A 1 495 ? 17.462 17.340 -14.319 1.00 91.19 495 ASP A CA 1
ATOM 3870 C C . ASP A 1 495 ? 17.818 16.287 -13.274 1.00 91.19 495 ASP A C 1
ATOM 3872 O O . ASP A 1 495 ? 16.941 15.562 -12.816 1.00 91.19 495 ASP A O 1
ATOM 3876 N N . THR A 1 496 ? 19.091 16.169 -12.906 1.00 89.56 496 THR A N 1
ATOM 3877 C CA . THR A 1 496 ? 19.552 15.163 -11.937 1.00 89.56 496 THR A CA 1
ATOM 3878 C C . THR A 1 496 ? 20.559 15.762 -10.963 1.00 89.56 496 THR A C 1
ATOM 3880 O O . THR A 1 496 ? 21.328 16.649 -11.332 1.00 89.56 496 THR A O 1
ATOM 3883 N N . ALA A 1 497 ? 20.548 15.317 -9.704 1.00 85.19 497 ALA A N 1
ATOM 3884 C CA . ALA A 1 497 ? 21.417 15.872 -8.660 1.00 85.19 497 ALA A CA 1
ATOM 3885 C C . ALA A 1 497 ? 22.911 15.690 -8.974 1.00 85.19 497 ALA A C 1
ATOM 3887 O O . ALA A 1 497 ? 23.727 16.556 -8.661 1.00 85.19 497 ALA A O 1
ATOM 3888 N N . ASP A 1 498 ? 23.262 14.587 -9.636 1.00 77.94 498 ASP A N 1
ATOM 3889 C CA . ASP A 1 498 ? 24.647 14.202 -9.920 1.00 77.94 498 ASP A CA 1
ATOM 3890 C C . ASP A 1 498 ? 25.122 14.672 -11.302 1.00 77.94 498 ASP A C 1
ATOM 3892 O O . ASP A 1 498 ? 26.047 14.112 -11.898 1.00 77.94 498 ASP A O 1
ATOM 3896 N N . ARG A 1 499 ? 24.498 15.735 -11.827 1.00 71.06 499 ARG A N 1
ATOM 3897 C CA . ARG A 1 499 ? 24.782 16.296 -13.149 1.00 71.06 499 ARG A CA 1
ATOM 3898 C C . ARG A 1 499 ? 26.108 17.049 -13.181 1.00 71.06 499 ARG A C 1
ATOM 3900 O O . ARG A 1 499 ? 26.167 18.266 -13.336 1.00 71.06 499 ARG A O 1
ATOM 3907 N N . THR A 1 500 ? 27.202 16.314 -13.059 1.00 66.25 500 THR A N 1
ATOM 3908 C CA . THR A 1 500 ? 28.536 16.833 -13.364 1.00 66.25 500 THR A CA 1
ATOM 3909 C C . THR A 1 500 ? 28.857 16.618 -14.840 1.00 66.25 500 THR A C 1
ATOM 3911 O O . THR A 1 500 ? 29.344 17.539 -15.492 1.00 66.25 500 THR A O 1
ATOM 3914 N N . GLU A 1 501 ? 28.513 15.448 -15.394 1.00 68.12 501 GLU A N 1
ATOM 3915 C CA . GLU A 1 501 ? 28.817 15.061 -16.780 1.00 68.12 501 GLU A CA 1
ATOM 3916 C C . GLU A 1 501 ? 27.814 14.030 -17.345 1.00 68.12 501 GLU A C 1
ATOM 3918 O O . GLU A 1 501 ? 28.226 13.131 -18.062 1.00 68.12 501 GLU A O 1
ATOM 3923 N N . THR A 1 502 ? 26.516 14.087 -17.020 1.00 62.22 502 THR A N 1
ATOM 3924 C CA . THR A 1 502 ? 25.532 13.134 -17.584 1.00 62.22 502 THR A CA 1
ATOM 3925 C C . THR A 1 502 ? 25.506 13.242 -19.112 1.00 62.22 502 THR A C 1
ATOM 3927 O O . THR A 1 502 ? 25.312 14.337 -19.645 1.00 62.22 502 THR A O 1
ATOM 3930 N N . ILE A 1 503 ? 25.755 12.126 -19.805 1.00 70.38 503 ILE A N 1
ATOM 3931 C CA . ILE A 1 503 ? 25.994 12.102 -21.259 1.00 70.38 503 ILE A CA 1
ATOM 3932 C C . ILE A 1 503 ? 24.780 11.523 -21.991 1.00 70.38 503 ILE A C 1
ATOM 3934 O O . ILE A 1 503 ? 24.376 12.073 -23.020 1.00 70.38 503 ILE A O 1
ATOM 3938 N N . ASP A 1 504 ? 24.167 10.477 -21.430 1.00 88.62 504 ASP A N 1
ATOM 3939 C CA . ASP A 1 504 ? 23.136 9.678 -22.090 1.00 88.62 504 ASP A CA 1
ATOM 3940 C C . ASP A 1 504 ? 21.874 9.556 -21.215 1.00 88.62 504 ASP A C 1
ATOM 3942 O O . ASP A 1 504 ? 21.929 9.639 -19.989 1.00 88.62 504 ASP A O 1
ATOM 3946 N N . TYR A 1 505 ? 20.709 9.356 -21.829 1.00 90.75 505 TYR A N 1
ATOM 3947 C CA . TYR A 1 505 ? 19.475 9.016 -21.113 1.00 90.75 505 TYR A CA 1
ATOM 3948 C C . TYR A 1 505 ? 18.503 8.229 -21.986 1.00 90.75 505 TYR A C 1
ATOM 3950 O O . TYR A 1 505 ? 18.527 8.333 -23.207 1.00 90.75 505 TYR A O 1
ATOM 3958 N N . VAL A 1 506 ? 17.604 7.467 -21.367 1.00 89.75 506 VAL A N 1
ATOM 3959 C CA . VAL A 1 506 ? 16.488 6.791 -22.039 1.00 89.75 506 VAL A CA 1
ATOM 3960 C C . VAL A 1 506 ? 15.183 7.400 -21.557 1.00 89.75 506 VAL A C 1
ATOM 3962 O O . VAL A 1 506 ? 14.919 7.382 -20.363 1.00 89.75 506 VAL A O 1
ATOM 3965 N N . TRP A 1 507 ? 14.344 7.913 -22.452 1.00 92.44 507 TRP A N 1
ATOM 3966 C CA . TRP A 1 507 ? 12.973 8.293 -22.103 1.00 92.44 507 TRP A CA 1
ATOM 3967 C C . TRP A 1 507 ? 11.989 7.205 -22.518 1.00 92.44 507 TRP A C 1
ATOM 3969 O O . TRP A 1 507 ? 12.208 6.485 -23.495 1.00 92.44 507 TRP A O 1
ATOM 3979 N N . GLN A 1 508 ? 10.915 7.069 -21.750 1.00 91.62 508 GLN A N 1
ATOM 3980 C CA . GLN A 1 508 ? 9.938 5.995 -21.887 1.00 91.62 508 GLN A CA 1
ATOM 3981 C C . GLN A 1 508 ? 8.524 6.537 -21.804 1.00 91.62 508 GLN A C 1
ATOM 3983 O O . GLN A 1 508 ? 8.288 7.495 -21.074 1.00 91.62 508 GLN A O 1
ATOM 3988 N N . VAL A 1 509 ? 7.596 5.897 -22.512 1.00 92.00 509 VAL A N 1
ATOM 3989 C CA . VAL A 1 509 ? 6.162 6.200 -22.494 1.00 92.00 509 VAL A CA 1
ATOM 3990 C C . VAL A 1 509 ? 5.398 4.899 -22.305 1.00 92.00 509 VAL A C 1
ATOM 3992 O O . VAL A 1 509 ? 5.654 3.943 -23.035 1.00 92.00 509 VAL A O 1
ATOM 3995 N N . ALA A 1 510 ? 4.460 4.860 -21.363 1.00 90.00 510 ALA A N 1
ATOM 3996 C CA . ALA A 1 510 ? 3.620 3.702 -21.076 1.00 90.00 510 ALA A CA 1
ATOM 3997 C C . ALA A 1 510 ? 2.128 4.072 -20.988 1.00 90.00 510 ALA A C 1
ATOM 3999 O O . ALA A 1 510 ? 1.788 5.202 -20.643 1.00 90.00 510 ALA A O 1
ATOM 4000 N N . ALA A 1 511 ? 1.243 3.112 -21.283 1.00 86.50 511 ALA A N 1
ATOM 4001 C CA . ALA A 1 511 ? -0.218 3.252 -21.158 1.00 86.50 511 ALA A CA 1
ATOM 4002 C C . ALA A 1 511 ? -0.748 2.985 -19.732 1.00 86.50 511 ALA A C 1
ATOM 4004 O O . ALA A 1 511 ? -1.915 3.236 -19.445 1.00 86.50 511 ALA A O 1
ATOM 4005 N N . LYS A 1 512 ? 0.089 2.445 -18.838 1.00 81.06 512 LYS A N 1
ATOM 4006 C CA . LYS A 1 512 ? -0.199 2.241 -17.408 1.00 81.06 512 LYS A CA 1
ATOM 4007 C C . LYS A 1 512 ? 0.967 2.792 -16.571 1.00 81.06 512 LYS A C 1
ATOM 4009 O O . LYS A 1 512 ? 2.059 2.950 -17.131 1.00 81.06 512 LYS A O 1
ATOM 4014 N N . PRO A 1 513 ? 0.759 3.079 -15.269 1.00 82.94 513 PRO A N 1
ATOM 4015 C CA . PRO A 1 513 ? 1.826 3.531 -14.382 1.00 82.94 513 PRO A CA 1
ATOM 4016 C C . PRO A 1 513 ? 3.034 2.590 -14.392 1.00 82.94 513 PRO A C 1
ATOM 4018 O O . PRO A 1 513 ? 2.890 1.377 -14.551 1.00 82.94 513 PRO A O 1
ATOM 4021 N N . PHE A 1 514 ? 4.228 3.147 -14.191 1.00 78.81 514 PHE A N 1
ATOM 4022 C CA . PHE A 1 514 ? 5.437 2.344 -14.045 1.00 78.81 514 PHE A CA 1
ATOM 4023 C C . PHE A 1 514 ? 5.476 1.655 -12.680 1.00 78.81 514 PHE A C 1
ATOM 4025 O O . PHE A 1 514 ? 5.367 2.322 -11.659 1.00 78.81 514 PHE A O 1
ATOM 4032 N N . THR A 1 515 ? 5.662 0.334 -12.666 1.00 65.00 515 THR A N 1
ATOM 4033 C CA . THR A 1 515 ? 5.641 -0.505 -11.451 1.00 65.00 515 THR A CA 1
ATOM 4034 C C . THR A 1 515 ? 7.032 -0.970 -11.005 1.00 65.00 515 THR A C 1
ATOM 4036 O O . THR A 1 515 ? 7.147 -1.920 -10.247 1.00 65.00 515 THR A O 1
ATOM 4039 N N . GLY A 1 516 ? 8.107 -0.352 -11.501 1.00 66.62 516 GLY A N 1
ATOM 4040 C CA . GLY A 1 516 ? 9.479 -0.693 -11.109 1.00 66.62 516 GLY A CA 1
ATOM 4041 C C . GLY A 1 516 ? 10.523 0.055 -11.930 1.00 66.62 516 GLY A C 1
ATOM 4042 O O . GLY A 1 516 ? 10.193 0.637 -12.964 1.00 66.62 516 GLY A O 1
ATOM 4043 N N . GLU A 1 517 ? 11.787 0.038 -11.515 1.00 64.25 517 GLU A N 1
ATOM 4044 C CA . GLU A 1 517 ? 12.844 0.872 -12.104 1.00 64.25 517 GLU A CA 1
ATOM 4045 C C . GLU A 1 517 ? 13.465 0.356 -13.416 1.00 64.25 517 GLU A C 1
ATOM 4047 O O . GLU A 1 517 ? 14.262 1.062 -14.050 1.00 64.25 517 GLU A O 1
ATOM 4052 N N . GLU A 1 518 ? 13.185 -0.881 -13.819 1.00 65.19 518 GLU A N 1
ATOM 4053 C CA . GLU A 1 518 ? 13.816 -1.438 -15.013 1.00 65.19 518 GLU A CA 1
ATOM 4054 C C . GLU A 1 518 ? 13.326 -0.752 -16.288 1.00 65.19 518 GLU A C 1
ATOM 4056 O O . GLU A 1 518 ? 12.156 -0.393 -16.408 1.00 65.19 518 GLU A O 1
ATOM 4061 N N . ILE A 1 519 ? 14.199 -0.681 -17.300 1.00 59.00 519 ILE A N 1
ATOM 4062 C CA . ILE A 1 519 ? 13.885 -0.192 -18.655 1.00 59.00 519 ILE A CA 1
ATOM 4063 C C . ILE A 1 519 ? 12.657 -0.930 -19.246 1.00 59.00 519 ILE A C 1
ATOM 4065 O O . ILE A 1 519 ? 12.044 -0.453 -20.194 1.00 59.00 519 ILE A O 1
ATOM 4069 N N . ARG A 1 520 ? 12.251 -2.095 -18.726 1.00 57.97 520 ARG A N 1
ATOM 4070 C CA . ARG A 1 520 ? 11.199 -2.933 -19.328 1.00 57.97 520 ARG A CA 1
ATOM 4071 C C . ARG A 1 520 ? 10.153 -3.463 -18.349 1.00 57.97 520 ARG A C 1
ATOM 4073 O O . ARG A 1 520 ? 9.421 -4.382 -18.696 1.00 57.97 520 ARG A O 1
ATOM 4080 N N . SER A 1 521 ? 10.040 -2.877 -17.159 1.00 53.25 521 SER A N 1
ATOM 4081 C CA . SER A 1 521 ? 9.172 -3.383 -16.082 1.00 53.25 521 SER A CA 1
ATOM 4082 C C . SER A 1 521 ? 7.661 -3.213 -16.303 1.00 53.25 521 SER A C 1
ATOM 4084 O O . SER A 1 521 ? 6.894 -3.526 -15.400 1.00 53.25 521 SER A O 1
ATOM 4086 N N . THR A 1 522 ? 7.188 -2.738 -17.464 1.00 57.38 522 THR A N 1
ATOM 4087 C CA . THR A 1 522 ? 5.743 -2.555 -17.691 1.00 57.38 522 THR A CA 1
ATOM 4088 C C . THR A 1 522 ? 5.258 -3.283 -18.937 1.00 57.38 522 THR A C 1
ATOM 4090 O O . THR A 1 522 ? 5.740 -3.044 -20.043 1.00 57.38 522 THR A O 1
ATOM 4093 N N . GLN A 1 523 ? 4.227 -4.118 -18.770 1.00 59.88 523 GLN A N 1
ATOM 4094 C CA . GLN A 1 523 ? 3.465 -4.737 -19.869 1.00 59.88 523 GLN A CA 1
ATOM 4095 C C . GLN A 1 523 ? 2.795 -3.698 -20.792 1.00 59.88 523 GLN A C 1
ATOM 4097 O O . GLN A 1 523 ? 2.291 -4.031 -21.857 1.00 59.88 523 GLN A O 1
ATOM 4102 N N . SER A 1 524 ? 2.779 -2.432 -20.373 1.00 74.00 524 SER A N 1
ATOM 4103 C CA . SER A 1 524 ? 2.167 -1.297 -21.056 1.00 74.00 524 SER A CA 1
ATOM 4104 C C . SER A 1 524 ? 3.176 -0.320 -21.655 1.00 74.00 524 SER A C 1
ATOM 4106 O O . SER A 1 524 ? 2.776 0.789 -22.007 1.00 74.00 524 SER A O 1
ATOM 4108 N N . LEU A 1 525 ? 4.469 -0.658 -21.709 1.00 82.12 525 LEU A N 1
ATOM 4109 C CA . LEU A 1 525 ? 5.470 0.185 -22.360 1.00 82.12 525 LEU A CA 1
ATOM 4110 C C . LEU A 1 525 ? 5.088 0.354 -23.836 1.00 82.12 525 LEU A C 1
ATOM 4112 O O . LEU A 1 525 ? 4.857 -0.630 -24.527 1.00 82.12 525 LEU A O 1
ATOM 4116 N N . ILE A 1 526 ? 4.998 1.591 -24.314 1.00 84.56 526 ILE A N 1
ATOM 4117 C CA . ILE A 1 526 ? 4.647 1.916 -25.703 1.00 84.56 526 ILE A CA 1
ATOM 4118 C C . ILE A 1 526 ? 5.908 2.305 -26.469 1.00 84.56 526 ILE A C 1
ATOM 4120 O O . ILE A 1 526 ? 6.174 1.751 -27.532 1.00 84.56 526 ILE A O 1
ATOM 4124 N N . ILE A 1 527 ? 6.680 3.243 -25.907 1.00 86.75 527 ILE A N 1
ATOM 4125 C CA . ILE A 1 527 ? 7.902 3.788 -26.506 1.00 86.75 527 ILE A CA 1
ATOM 4126 C C . ILE A 1 527 ? 9.027 3.724 -25.476 1.00 86.75 527 ILE A C 1
ATOM 4128 O O . ILE A 1 527 ? 8.835 4.087 -24.315 1.00 86.75 527 ILE A O 1
ATOM 4132 N N . SER A 1 528 ? 10.226 3.332 -25.902 1.00 86.19 528 SER A N 1
ATOM 4133 C CA . SER A 1 528 ? 11.458 3.529 -25.132 1.00 86.19 528 SER A CA 1
ATOM 4134 C C . SER A 1 528 ? 12.595 3.941 -26.048 1.00 86.19 528 SER A C 1
ATOM 4136 O O . SER A 1 528 ? 12.955 3.195 -26.960 1.00 86.19 528 SER A O 1
ATOM 4138 N N . ARG A 1 529 ? 13.211 5.097 -25.781 1.00 85.44 529 ARG A N 1
ATOM 4139 C CA . ARG A 1 529 ? 14.216 5.677 -26.673 1.00 85.44 529 ARG A CA 1
ATOM 4140 C C . ARG A 1 529 ? 15.414 6.256 -25.926 1.00 85.44 529 ARG A C 1
ATOM 4142 O O . ARG A 1 529 ? 15.258 7.100 -25.051 1.00 85.44 529 ARG A O 1
ATOM 4149 N N . GLY A 1 530 ? 16.612 5.847 -26.343 1.00 84.94 530 GLY A N 1
ATOM 4150 C CA . GLY A 1 530 ? 17.882 6.420 -25.895 1.00 84.94 530 GLY A CA 1
ATOM 4151 C C . GLY A 1 530 ? 18.247 7.716 -26.624 1.00 84.94 530 GLY A C 1
ATOM 4152 O O . GLY A 1 530 ? 18.008 7.859 -27.824 1.00 84.94 530 GLY A O 1
ATOM 4153 N N . VAL A 1 531 ? 18.854 8.647 -25.898 1.00 84.44 531 VAL A N 1
ATOM 4154 C CA . VAL A 1 531 ? 19.453 9.889 -26.384 1.00 84.44 531 VAL A CA 1
ATOM 4155 C C . VAL A 1 531 ? 20.891 9.920 -25.883 1.00 84.44 531 VAL A C 1
ATOM 4157 O O . VAL A 1 531 ? 21.127 9.714 -24.696 1.00 84.44 531 VAL A O 1
ATOM 4160 N N . TYR A 1 532 ? 21.838 10.161 -26.792 1.00 82.25 532 TYR A N 1
ATOM 4161 C CA . TYR A 1 532 ? 23.267 10.039 -26.511 1.00 82.25 532 TYR A CA 1
ATOM 4162 C C . TYR A 1 532 ? 24.005 11.371 -26.612 1.00 82.25 532 TYR A C 1
ATOM 4164 O O . TYR A 1 532 ? 23.703 12.190 -27.484 1.00 82.25 532 TYR A O 1
ATOM 4172 N N . ASN A 1 533 ? 25.032 11.534 -25.781 1.00 76.19 533 ASN A N 1
ATOM 4173 C CA . ASN A 1 533 ? 25.974 12.651 -25.767 1.00 76.19 533 ASN A CA 1
ATOM 4174 C C . ASN A 1 533 ? 25.317 14.027 -25.854 1.00 76.19 533 ASN A C 1
ATOM 4176 O O . ASN A 1 533 ? 25.765 14.923 -26.579 1.00 76.19 533 ASN A O 1
ATOM 4180 N N . THR A 1 534 ? 24.227 14.185 -25.112 1.00 75.44 534 THR A N 1
ATOM 4181 C CA . THR A 1 534 ? 23.472 15.425 -25.088 1.00 75.44 534 THR A CA 1
ATOM 4182 C C . THR A 1 534 ? 23.758 16.187 -23.810 1.00 75.44 534 THR A C 1
ATOM 4184 O O . THR A 1 534 ? 23.554 15.719 -22.697 1.00 75.44 534 THR A O 1
ATOM 4187 N N . LYS A 1 535 ? 24.207 17.429 -23.985 1.00 80.81 535 LYS A N 1
ATOM 4188 C CA . LYS A 1 535 ? 24.234 18.408 -22.895 1.00 80.81 535 LYS A CA 1
ATOM 4189 C C . LYS A 1 535 ? 22.851 19.005 -22.642 1.00 80.81 535 LYS A C 1
ATOM 4191 O O . LYS A 1 535 ? 22.651 19.628 -21.602 1.00 80.81 535 LYS A O 1
ATOM 4196 N N . ASP A 1 536 ? 21.932 18.847 -23.598 1.00 85.69 536 ASP A N 1
ATOM 4197 C CA . ASP A 1 536 ? 20.574 19.366 -23.516 1.00 85.69 536 ASP A CA 1
ATOM 4198 C C . ASP A 1 536 ? 19.714 18.406 -22.669 1.00 85.69 536 ASP A C 1
ATOM 4200 O O . ASP A 1 536 ? 19.523 17.251 -23.074 1.00 85.69 536 ASP A O 1
ATOM 4204 N N . PRO A 1 537 ? 19.202 18.861 -21.506 1.00 88.25 537 PRO A N 1
ATOM 4205 C CA . PRO A 1 537 ? 18.295 18.090 -20.654 1.00 88.25 537 PRO A CA 1
ATOM 4206 C C . PRO A 1 537 ? 16.887 17.946 -21.240 1.00 88.25 537 PRO A C 1
ATOM 4208 O O . PRO A 1 537 ? 15.963 17.534 -20.541 1.00 88.25 537 PRO A O 1
ATOM 4211 N N . ARG A 1 538 ? 16.677 18.353 -22.493 1.00 90.12 538 ARG A N 1
ATOM 4212 C CA . ARG A 1 538 ? 15.351 18.412 -23.091 1.00 90.12 538 ARG A CA 1
ATOM 4213 C C . ARG A 1 538 ? 15.183 17.393 -24.202 1.00 90.12 538 ARG A C 1
ATOM 4215 O O . ARG A 1 538 ? 16.094 17.154 -24.995 1.00 90.12 538 ARG A O 1
ATOM 4222 N N . PHE A 1 539 ? 13.978 16.839 -24.297 1.00 91.56 539 PHE A N 1
ATOM 4223 C CA . PHE A 1 539 ? 13.542 16.059 -25.453 1.00 91.56 539 PHE A CA 1
ATOM 4224 C C . PHE A 1 539 ? 12.146 16.471 -25.906 1.00 91.56 539 PHE A C 1
ATOM 4226 O O . PHE A 1 539 ? 11.343 17.019 -25.153 1.00 91.56 539 PHE A O 1
ATOM 4233 N N . LYS A 1 540 ? 11.868 16.209 -27.182 1.00 91.31 540 LYS A N 1
ATOM 4234 C CA . LYS A 1 540 ? 10.592 16.503 -27.829 1.00 91.31 540 LYS A CA 1
ATOM 4235 C C . LYS A 1 540 ? 9.830 15.200 -28.043 1.00 91.31 540 LYS A C 1
ATOM 4237 O O . LYS A 1 540 ? 10.334 14.306 -28.724 1.00 91.31 540 LYS A O 1
ATOM 4242 N N . PHE A 1 541 ? 8.613 15.124 -27.522 1.00 91.44 541 PHE A N 1
ATOM 4243 C CA . PHE A 1 541 ? 7.706 13.999 -27.718 1.00 91.44 541 PHE A CA 1
ATOM 4244 C C . PHE A 1 541 ? 6.495 14.453 -28.536 1.00 91.44 541 PHE A C 1
ATOM 4246 O O . PHE A 1 541 ? 5.697 15.281 -28.095 1.00 91.44 541 PHE A O 1
ATOM 4253 N N . ASN A 1 542 ? 6.399 13.947 -29.765 1.00 90.50 542 ASN A N 1
ATOM 4254 C CA . ASN A 1 542 ? 5.263 14.181 -30.647 1.00 90.50 542 ASN A CA 1
ATOM 4255 C C . ASN A 1 542 ? 4.321 12.978 -30.541 1.00 90.50 542 ASN A C 1
ATOM 4257 O O . ASN A 1 542 ? 4.754 11.842 -30.719 1.00 90.50 542 ASN A O 1
ATOM 4261 N N . LEU A 1 543 ? 3.043 13.224 -30.261 1.00 90.38 543 LEU A N 1
ATOM 4262 C CA . LEU A 1 543 ? 2.065 12.158 -30.064 1.00 90.38 543 LEU A CA 1
ATOM 4263 C C . LEU A 1 543 ? 1.774 11.363 -31.343 1.00 90.38 543 LEU A C 1
ATOM 4265 O O . LEU A 1 543 ? 1.308 10.234 -31.239 1.00 90.38 543 LEU A O 1
ATOM 4269 N N . SER A 1 544 ? 2.103 11.882 -32.535 1.00 88.56 544 SER A N 1
ATOM 4270 C CA . SER A 1 544 ? 2.044 11.087 -33.775 1.00 88.56 544 SER A CA 1
ATOM 4271 C C . SER A 1 544 ? 2.874 9.810 -33.702 1.00 88.56 544 SER A C 1
ATOM 4273 O O . SER A 1 544 ? 2.541 8.855 -34.389 1.00 88.56 544 SER A O 1
ATOM 4275 N N . TYR A 1 545 ? 3.904 9.753 -32.850 1.00 87.31 545 TYR A N 1
ATOM 4276 C CA . TYR A 1 545 ? 4.730 8.555 -32.674 1.00 87.31 545 TYR A CA 1
ATOM 4277 C C . TYR A 1 545 ? 3.956 7.366 -32.088 1.00 87.31 545 TYR A C 1
ATOM 4279 O O . TYR A 1 545 ? 4.436 6.242 -32.157 1.00 87.31 545 TYR A O 1
ATOM 4287 N N . LEU A 1 546 ? 2.776 7.605 -31.509 1.00 86.00 546 LEU A N 1
ATOM 4288 C CA . LEU A 1 546 ? 1.906 6.562 -30.967 1.00 86.00 546 LEU A CA 1
ATOM 4289 C C . LEU A 1 546 ? 1.039 5.886 -32.044 1.00 86.00 546 LEU A C 1
ATOM 4291 O O . LEU A 1 546 ? 0.453 4.842 -31.780 1.00 86.00 546 LEU A O 1
ATOM 4295 N N . TYR A 1 547 ? 0.940 6.462 -33.245 1.00 84.56 547 TYR A N 1
ATOM 4296 C CA . TYR A 1 547 ? 0.019 6.010 -34.291 1.00 84.56 547 TYR A CA 1
ATOM 4297 C C . TYR A 1 547 ? 0.771 5.450 -35.499 1.00 84.56 547 TYR A C 1
ATOM 4299 O O . TYR A 1 547 ? 1.890 5.868 -35.802 1.00 84.56 547 TYR A O 1
ATOM 4307 N N . LYS A 1 548 ? 0.138 4.518 -36.228 1.00 79.12 548 LYS A N 1
ATOM 4308 C CA . LYS A 1 548 ? 0.753 3.800 -37.363 1.00 79.12 548 LYS A CA 1
ATOM 4309 C C . LYS A 1 548 ? 1.207 4.723 -38.499 1.00 79.12 548 LYS A C 1
ATOM 4311 O O . LYS A 1 548 ? 2.178 4.416 -39.181 1.00 79.12 548 LYS A O 1
ATOM 4316 N N . ASP A 1 549 ? 0.540 5.861 -38.682 1.00 78.31 549 ASP A N 1
ATOM 4317 C CA . ASP A 1 549 ? 0.896 6.860 -39.700 1.00 78.31 549 ASP A CA 1
ATOM 4318 C C . ASP A 1 549 ? 1.970 7.862 -39.228 1.00 78.31 549 ASP A C 1
ATOM 4320 O O . ASP A 1 549 ? 2.389 8.748 -39.983 1.00 78.31 549 ASP A O 1
ATOM 4324 N N . GLY A 1 550 ? 2.433 7.735 -37.981 1.00 77.56 550 GLY A N 1
ATOM 4325 C CA . GLY A 1 550 ? 3.529 8.520 -37.434 1.00 77.56 550 GLY A CA 1
ATOM 4326 C C . GLY A 1 550 ? 4.857 8.269 -38.155 1.00 77.56 550 GLY A C 1
ATOM 4327 O O . GLY A 1 550 ? 5.078 7.209 -38.748 1.00 77.56 550 GLY A O 1
ATOM 4328 N N . PRO A 1 551 ? 5.796 9.229 -38.126 1.00 74.06 551 PRO A N 1
ATOM 4329 C CA . PRO A 1 551 ? 7.121 9.015 -38.688 1.00 74.06 551 PRO A CA 1
ATOM 4330 C C . PRO A 1 551 ? 7.860 7.922 -37.894 1.00 74.06 551 PRO A C 1
ATOM 4332 O O . PRO A 1 551 ? 8.366 8.174 -36.806 1.00 74.06 551 PRO A O 1
ATOM 4335 N N . TYR A 1 552 ? 7.964 6.724 -38.478 1.00 61.59 552 TYR A N 1
ATOM 4336 C CA . TYR A 1 552 ? 8.718 5.579 -37.937 1.00 61.59 552 TYR A CA 1
ATOM 4337 C C . TYR A 1 552 ? 10.222 5.849 -37.748 1.00 61.59 552 TYR A C 1
ATOM 4339 O O . TYR A 1 552 ? 10.908 5.092 -37.067 1.00 61.59 552 TYR A O 1
ATOM 4347 N N . ASP A 1 553 ? 10.759 6.905 -38.363 1.00 57.97 553 ASP A N 1
ATOM 4348 C CA . ASP A 1 553 ? 12.176 7.249 -38.268 1.00 57.97 553 ASP A CA 1
ATOM 4349 C C . ASP A 1 553 ? 12.395 8.387 -37.272 1.00 57.97 553 ASP A C 1
ATOM 4351 O O . ASP A 1 553 ? 12.472 9.566 -37.625 1.00 57.97 553 ASP A O 1
ATOM 4355 N N . LEU A 1 554 ? 12.504 8.023 -35.995 1.00 56.03 554 LEU A N 1
ATOM 4356 C CA . LEU A 1 554 ? 12.909 8.967 -34.960 1.00 56.03 554 LEU A CA 1
ATOM 4357 C C . LEU A 1 554 ? 14.404 9.318 -35.022 1.00 56.03 554 LEU A C 1
ATOM 4359 O O . LEU A 1 554 ? 14.806 10.269 -34.354 1.00 56.03 554 LEU A O 1
ATOM 4363 N N . GLY A 1 555 ? 15.227 8.636 -35.824 1.00 50.91 555 GLY A N 1
ATOM 4364 C CA . GLY A 1 555 ? 16.675 8.839 -35.886 1.00 50.91 555 GLY A CA 1
ATOM 4365 C C . GLY A 1 555 ? 17.465 7.927 -34.933 1.00 50.91 555 GLY A C 1
ATOM 4366 O O . GLY A 1 555 ? 17.415 8.081 -33.712 1.00 50.91 555 GLY A O 1
ATOM 4367 N N . SER A 1 556 ? 18.183 6.990 -35.561 1.00 43.00 556 SER A N 1
ATOM 4368 C CA . SER A 1 556 ? 19.371 6.192 -35.179 1.00 43.00 556 SER A CA 1
ATOM 4369 C C . SER A 1 556 ? 19.601 5.689 -33.736 1.00 43.00 556 SER A C 1
ATOM 4371 O O . SER A 1 556 ? 20.085 6.408 -32.863 1.00 43.00 556 SER A O 1
ATOM 4373 N N . TRP A 1 557 ? 19.431 4.366 -33.622 1.00 45.22 557 TRP A N 1
ATOM 4374 C CA . TRP A 1 557 ? 20.188 3.334 -32.877 1.00 45.22 557 TRP A CA 1
ATOM 4375 C C . TRP A 1 557 ? 21.655 3.147 -33.387 1.00 45.22 557 TRP A C 1
ATOM 4377 O O . TRP A 1 557 ? 21.976 3.825 -34.366 1.00 45.22 557 TRP A O 1
ATOM 4387 N N . PRO A 1 558 ? 22.531 2.190 -32.934 1.00 48.78 558 PRO A N 1
ATOM 4388 C CA . PRO A 1 558 ? 22.538 1.242 -31.793 1.00 48.78 558 PRO A CA 1
ATOM 4389 C C . PRO A 1 558 ? 23.886 1.198 -31.004 1.00 48.78 558 PRO A C 1
ATOM 4391 O O . PRO A 1 558 ? 24.944 0.996 -31.593 1.00 48.78 558 PRO A O 1
ATOM 4394 N N . TYR A 1 559 ? 23.877 1.206 -29.667 1.00 43.19 559 TYR A N 1
ATOM 4395 C CA . TYR A 1 559 ? 24.943 0.502 -28.911 1.00 43.19 559 TYR A CA 1
ATOM 4396 C C . TYR A 1 559 ? 24.435 -0.299 -27.699 1.00 43.19 559 TYR A C 1
ATOM 4398 O O . TYR A 1 559 ? 25.191 -1.083 -27.138 1.00 43.19 559 TYR A O 1
ATOM 4406 N N . MET A 1 560 ? 23.133 -0.219 -27.376 1.00 46.62 560 MET A N 1
ATOM 4407 C CA . MET A 1 560 ? 22.476 -1.096 -26.386 1.00 46.62 560 MET A CA 1
ATOM 4408 C C . MET A 1 560 ? 21.222 -1.831 -26.904 1.00 46.62 560 MET A C 1
ATOM 4410 O O . MET A 1 560 ? 20.405 -2.292 -26.121 1.00 46.62 560 MET A O 1
ATOM 4414 N N . GLY A 1 561 ? 21.054 -1.973 -28.225 1.00 44.31 561 GLY A N 1
ATOM 4415 C CA . GLY A 1 561 ? 20.157 -2.982 -28.813 1.00 44.31 561 GLY A CA 1
ATOM 4416 C C . GLY A 1 561 ? 18.649 -2.915 -28.501 1.00 44.31 561 GLY A C 1
ATOM 4417 O O . GLY A 1 561 ? 17.970 -3.894 -28.800 1.00 44.31 561 GLY A O 1
ATOM 4418 N N . GLN A 1 562 ? 18.091 -1.829 -27.943 1.00 49.66 562 GLN A N 1
ATOM 4419 C CA . GLN A 1 562 ? 16.705 -1.842 -27.447 1.00 49.66 562 GLN A CA 1
ATOM 4420 C C . GLN A 1 562 ? 15.978 -0.478 -27.507 1.00 49.66 562 GLN A C 1
ATOM 4422 O O . GLN A 1 562 ? 15.833 0.201 -26.497 1.00 49.66 562 GLN A O 1
ATOM 4427 N N . SER A 1 563 ? 15.456 -0.074 -28.661 1.00 50.97 563 SER A N 1
ATOM 4428 C CA . SER A 1 563 ? 14.216 0.715 -28.723 1.00 50.97 563 SER A CA 1
ATOM 4429 C C . SER A 1 563 ? 13.040 -0.229 -28.911 1.00 50.97 563 SER A C 1
ATOM 4431 O O . SER A 1 563 ? 13.104 -1.209 -29.655 1.00 50.97 563 SER A O 1
ATOM 4433 N N . PHE A 1 564 ? 11.994 0.036 -28.150 1.00 54.56 564 PHE A N 1
ATOM 4434 C CA . PHE A 1 564 ? 10.737 -0.678 -28.220 1.00 54.56 564 PHE A CA 1
ATOM 4435 C C . PHE A 1 564 ? 9.717 0.337 -28.702 1.00 54.56 564 PHE A C 1
ATOM 4437 O O . PHE A 1 564 ? 9.460 1.298 -27.983 1.00 54.56 564 PHE A O 1
ATOM 4444 N N . ASP A 1 565 ? 9.207 0.132 -29.911 1.00 62.34 565 ASP A N 1
ATOM 4445 C CA . ASP A 1 565 ? 8.079 0.877 -30.454 1.00 62.34 565 ASP A CA 1
ATOM 4446 C C . ASP A 1 565 ? 6.955 -0.140 -30.654 1.00 62.34 565 ASP A C 1
ATOM 4448 O O . ASP A 1 565 ? 7.005 -0.984 -31.553 1.00 62.34 565 ASP A O 1
ATOM 4452 N N . SER A 1 566 ? 5.972 -0.118 -29.757 1.00 58.22 566 SER A N 1
ATOM 4453 C CA . SER A 1 566 ? 4.755 -0.911 -29.908 1.00 58.22 566 SER A CA 1
ATOM 4454 C C . SER A 1 566 ? 3.927 -0.342 -31.057 1.00 58.22 566 SER A C 1
ATOM 4456 O O . SER A 1 566 ? 3.529 0.819 -31.036 1.00 58.22 566 SER A O 1
ATOM 4458 N N . ASN A 1 567 ? 3.616 -1.179 -32.044 1.00 59.22 567 ASN A N 1
ATOM 4459 C CA . ASN A 1 567 ? 2.692 -0.862 -33.133 1.00 59.22 567 ASN A CA 1
ATOM 4460 C C . ASN A 1 567 ? 1.209 -1.045 -32.749 1.00 59.22 567 ASN A C 1
ATOM 4462 O O . ASN A 1 567 ? 0.347 -0.898 -33.615 1.00 59.22 567 ASN A O 1
ATOM 4466 N N . PHE A 1 568 ? 0.914 -1.368 -31.484 1.00 67.81 568 PHE A N 1
ATOM 4467 C CA . PHE A 1 568 ? -0.429 -1.729 -31.021 1.00 67.81 568 PHE A CA 1
ATOM 4468 C C . PHE A 1 568 ? -1.195 -0.584 -30.359 1.00 67.81 568 PHE A C 1
ATOM 4470 O O . PHE A 1 568 ? -2.379 -0.748 -30.083 1.00 67.81 568 PHE A O 1
ATOM 4477 N N . PHE A 1 569 ? -0.567 0.566 -30.085 1.00 80.69 569 PHE A N 1
ATOM 4478 C CA . PHE A 1 569 ? -1.270 1.656 -29.398 1.00 80.69 569 PHE A CA 1
ATOM 4479 C C . PHE A 1 569 ? -2.514 2.109 -30.178 1.00 80.69 569 PHE A C 1
ATOM 4481 O O . PHE A 1 569 ? -3.574 2.233 -29.582 1.00 80.69 569 PHE A O 1
ATOM 4488 N N . ASP A 1 570 ? -2.414 2.224 -31.503 1.00 80.62 570 ASP A N 1
ATOM 4489 C CA . ASP A 1 570 ? -3.528 2.549 -32.411 1.00 80.62 570 ASP A CA 1
ATOM 4490 C C . ASP A 1 570 ? -4.649 1.485 -32.416 1.00 80.62 570 ASP A C 1
ATOM 4492 O O . ASP A 1 570 ? -5.816 1.795 -32.636 1.00 80.62 570 ASP A O 1
ATOM 4496 N N . ASP A 1 571 ? -4.317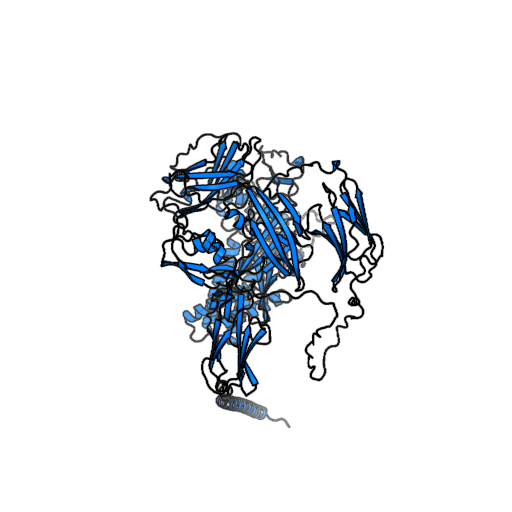 0.220 -32.129 1.00 77.31 571 ASP A N 1
ATOM 4497 C CA . ASP A 1 571 ? -5.304 -0.868 -32.064 1.00 77.31 571 ASP A CA 1
ATOM 4498 C C . ASP A 1 571 ? -6.108 -0.843 -30.750 1.00 77.31 571 ASP A C 1
ATOM 4500 O O . ASP A 1 571 ? -7.252 -1.298 -30.717 1.00 77.31 571 ASP A O 1
ATOM 4504 N N . VAL A 1 572 ? -5.526 -0.302 -29.674 1.00 76.94 572 VAL A N 1
ATOM 4505 C CA . VAL A 1 572 ? -6.157 -0.205 -28.344 1.00 76.94 572 VAL A CA 1
ATOM 4506 C C . VAL A 1 572 ? -6.809 1.164 -28.122 1.00 76.94 572 VAL A C 1
ATOM 4508 O O . VAL A 1 572 ? -7.889 1.251 -27.541 1.00 76.94 572 VAL A O 1
ATOM 4511 N N . TYR A 1 573 ? -6.165 2.225 -28.602 1.00 83.06 573 TYR A N 1
ATOM 4512 C CA . TYR A 1 573 ? -6.568 3.621 -28.455 1.00 83.06 573 TYR A CA 1
ATOM 4513 C C . TYR A 1 573 ? -6.592 4.299 -29.833 1.00 83.06 573 TYR A C 1
ATOM 4515 O O . TYR A 1 573 ? -5.694 5.085 -30.150 1.00 83.06 573 TYR A O 1
ATOM 4523 N N . PRO A 1 574 ? -7.604 4.009 -30.672 1.00 83.56 574 PRO A N 1
ATOM 4524 C CA . PRO A 1 574 ? -7.755 4.695 -31.948 1.00 83.56 574 PRO A CA 1
ATOM 4525 C C . PRO A 1 574 ? -7.939 6.209 -31.734 1.00 83.56 574 PRO A C 1
ATOM 4527 O O . PRO A 1 574 ? -8.370 6.621 -30.644 1.00 83.56 574 PRO A O 1
ATOM 4530 N N . PRO A 1 575 ? -7.658 7.044 -32.758 1.00 79.62 575 PRO A N 1
ATOM 4531 C CA . PRO A 1 575 ? -7.873 8.487 -32.690 1.00 79.62 575 PRO A CA 1
ATOM 4532 C C . PRO A 1 575 ? -9.261 8.811 -32.117 1.00 79.62 575 PRO A C 1
ATOM 4534 O O . PRO A 1 575 ? -10.237 8.148 -32.461 1.00 79.62 575 PRO A O 1
ATOM 4537 N N . ASP A 1 576 ? -9.329 9.800 -31.222 1.00 80.56 576 ASP A N 1
ATOM 4538 C CA . ASP A 1 576 ? -10.514 10.203 -30.438 1.00 80.56 576 ASP A CA 1
ATOM 4539 C C . ASP A 1 576 ? -10.880 9.332 -29.218 1.00 80.56 576 ASP A C 1
ATOM 4541 O O . ASP A 1 576 ? -11.859 9.628 -28.532 1.00 80.56 576 ASP A O 1
ATOM 4545 N N . THR A 1 577 ? -10.103 8.298 -28.882 1.00 85.81 577 THR A N 1
ATOM 4546 C CA . THR A 1 577 ? -10.322 7.531 -27.641 1.00 85.81 577 THR A CA 1
ATOM 4547 C C . THR A 1 577 ? -9.613 8.198 -26.458 1.00 85.81 577 THR A C 1
ATOM 4549 O O . THR A 1 577 ? -8.432 8.528 -26.582 1.00 85.81 577 THR A O 1
ATOM 4552 N N . PRO A 1 578 ? -10.270 8.380 -25.296 1.00 90.12 578 PRO A N 1
ATOM 4553 C CA . PRO A 1 578 ? -9.599 8.861 -24.094 1.00 90.12 578 PRO A CA 1
ATOM 4554 C C . PRO A 1 578 ? -8.466 7.930 -23.648 1.00 90.12 578 PRO A C 1
ATOM 4556 O O . PRO A 1 578 ? -8.638 6.711 -23.608 1.00 90.12 578 PRO A O 1
ATOM 4559 N N . PHE A 1 579 ? -7.322 8.497 -23.270 1.00 91.38 579 PHE A N 1
ATOM 4560 C CA . PHE A 1 579 ? -6.188 7.736 -22.744 1.00 91.38 579 PHE A CA 1
ATOM 4561 C C . PHE A 1 579 ? -5.364 8.545 -21.738 1.00 91.38 579 PHE A C 1
ATOM 4563 O O . PHE A 1 579 ? -5.422 9.776 -21.679 1.00 91.38 579 PHE A O 1
ATOM 4570 N N . THR A 1 580 ? -4.540 7.836 -20.969 1.00 91.94 580 THR A N 1
ATOM 4571 C CA . THR A 1 580 ? -3.534 8.418 -20.079 1.00 91.94 580 THR A CA 1
ATOM 4572 C C . THR A 1 580 ? -2.170 7.827 -20.413 1.00 91.94 580 THR A C 1
ATOM 4574 O O . THR A 1 580 ? -2.048 6.618 -20.607 1.00 91.94 580 THR A O 1
ATOM 4577 N N . LEU A 1 581 ? -1.149 8.678 -20.512 1.00 93.31 581 LEU A N 1
ATOM 4578 C CA . LEU A 1 581 ? 0.232 8.257 -20.745 1.00 93.31 581 LEU A CA 1
ATOM 4579 C C . LEU A 1 581 ? 1.101 8.599 -19.547 1.00 93.31 581 LEU A C 1
ATOM 4581 O O . LEU A 1 581 ? 0.973 9.668 -18.957 1.00 93.31 581 LEU A O 1
ATOM 4585 N N . TYR A 1 582 ? 2.044 7.713 -19.268 1.00 92.88 582 TYR A N 1
ATOM 4586 C CA . TYR A 1 582 ? 3.031 7.844 -18.210 1.00 92.88 582 TYR A CA 1
ATOM 4587 C C . TYR A 1 582 ? 4.404 7.959 -18.860 1.00 92.88 582 TYR A C 1
ATOM 4589 O O . TYR A 1 582 ? 4.810 7.070 -19.608 1.00 92.88 582 TYR A O 1
ATOM 4597 N N . VAL A 1 583 ? 5.116 9.054 -18.604 1.00 94.19 583 VAL A N 1
ATOM 4598 C CA . VAL A 1 583 ? 6.416 9.363 -19.215 1.00 94.19 583 VAL A CA 1
ATOM 4599 C C . VAL A 1 583 ? 7.495 9.426 -18.142 1.00 94.19 583 VAL A C 1
ATOM 4601 O O . VAL A 1 583 ? 7.290 10.060 -17.115 1.00 94.19 583 VAL A O 1
ATOM 4604 N N . ARG A 1 584 ? 8.660 8.814 -18.364 1.00 93.81 584 ARG A N 1
ATOM 4605 C CA . ARG A 1 584 ? 9.815 8.914 -17.447 1.00 93.81 584 ARG A CA 1
ATOM 4606 C C . ARG A 1 584 ? 11.148 8.940 -18.192 1.00 93.81 584 ARG A C 1
ATOM 4608 O O . ARG A 1 584 ? 11.192 8.639 -19.384 1.00 93.81 584 ARG A O 1
ATOM 4615 N N . VAL A 1 585 ? 12.231 9.258 -17.485 1.00 92.88 585 VAL A N 1
ATOM 4616 C CA . VAL A 1 585 ? 13.617 9.274 -17.972 1.00 92.88 585 VAL A CA 1
ATOM 4617 C C . VAL A 1 585 ? 14.521 8.433 -17.070 1.00 92.88 585 VAL A C 1
ATOM 4619 O O . VAL A 1 585 ? 14.433 8.501 -15.850 1.00 92.88 585 VAL A O 1
ATOM 4622 N N . LEU A 1 586 ? 15.420 7.666 -17.681 1.00 91.50 586 LEU A N 1
ATOM 4623 C CA . LEU A 1 586 ? 16.475 6.881 -17.050 1.00 91.50 586 LEU A CA 1
ATOM 4624 C C . LEU A 1 586 ? 17.820 7.466 -17.505 1.00 91.50 586 LEU A C 1
ATOM 4626 O O . LEU A 1 586 ? 18.234 7.196 -18.636 1.00 91.50 586 LEU A O 1
ATOM 4630 N N . PRO A 1 587 ? 18.469 8.319 -16.700 1.00 90.62 587 PRO A N 1
ATOM 4631 C CA . PRO A 1 587 ? 19.742 8.916 -17.074 1.00 90.62 587 PRO A CA 1
ATOM 4632 C C . PRO A 1 587 ? 20.918 7.963 -16.845 1.00 90.62 587 PRO A C 1
ATOM 4634 O O . PRO A 1 587 ? 20.869 7.084 -15.987 1.00 90.62 587 PRO A O 1
ATOM 4637 N N . PHE A 1 588 ? 21.991 8.169 -17.605 1.00 87.81 588 PHE A N 1
ATOM 4638 C CA . PHE A 1 588 ? 23.245 7.431 -17.503 1.00 87.81 588 PHE A CA 1
ATOM 4639 C C . PHE A 1 588 ? 24.422 8.406 -17.462 1.00 87.81 588 PHE A C 1
ATOM 4641 O O . PHE A 1 588 ? 24.475 9.397 -18.203 1.00 87.81 588 PHE A O 1
ATOM 4648 N N . ASP A 1 589 ? 25.377 8.138 -16.579 1.00 86.69 589 ASP A N 1
ATOM 4649 C CA . ASP A 1 589 ? 26.623 8.895 -16.547 1.00 86.69 589 ASP A CA 1
ATOM 4650 C C . ASP A 1 589 ? 27.541 8.541 -17.738 1.00 86.69 589 ASP A C 1
ATOM 4652 O O . ASP A 1 589 ? 27.227 7.701 -18.584 1.00 86.69 589 ASP A O 1
ATOM 4656 N N . LYS A 1 590 ? 28.696 9.207 -17.830 1.00 84.06 590 LYS A N 1
ATOM 4657 C CA . LYS A 1 590 ? 29.687 8.982 -18.898 1.00 84.06 590 LYS A CA 1
ATOM 4658 C C . LYS A 1 590 ? 30.275 7.571 -18.938 1.00 84.06 590 LYS A C 1
ATOM 4660 O O . LYS A 1 590 ? 30.803 7.165 -19.972 1.00 84.06 590 LYS A O 1
ATOM 4665 N N . ASP A 1 591 ? 30.240 6.879 -17.805 1.00 85.00 591 ASP A N 1
ATOM 4666 C CA . ASP A 1 591 ? 30.759 5.529 -17.627 1.00 85.00 591 ASP A CA 1
ATOM 4667 C C . ASP A 1 591 ? 29.639 4.494 -17.851 1.00 85.00 591 ASP A C 1
ATOM 4669 O O . ASP A 1 591 ? 29.850 3.293 -17.680 1.00 85.00 591 ASP A O 1
ATOM 4673 N N . ASN A 1 592 ? 28.471 4.959 -18.319 1.00 83.50 592 ASN A N 1
ATOM 4674 C CA . ASN A 1 592 ? 27.270 4.184 -18.593 1.00 83.50 592 ASN A CA 1
ATOM 4675 C C . ASN A 1 592 ? 26.658 3.544 -17.335 1.00 83.50 592 ASN A C 1
ATOM 4677 O O . ASN A 1 592 ? 25.911 2.567 -17.434 1.00 83.50 592 ASN A O 1
ATOM 4681 N N . ASN A 1 593 ? 26.944 4.094 -16.151 1.00 84.56 593 ASN A N 1
ATOM 4682 C CA . ASN A 1 593 ? 26.236 3.719 -14.935 1.00 84.56 593 ASN A CA 1
ATOM 4683 C C . ASN A 1 593 ? 24.859 4.382 -14.944 1.00 84.56 593 ASN A C 1
ATOM 4685 O O . ASN A 1 593 ? 24.722 5.575 -15.231 1.00 84.56 593 ASN A O 1
ATOM 4689 N N . LYS A 1 594 ? 23.830 3.598 -14.620 1.00 83.69 594 LYS A N 1
ATOM 4690 C CA . LYS A 1 594 ? 22.465 4.099 -14.466 1.00 83.69 594 LYS A CA 1
ATOM 4691 C C . LYS A 1 594 ? 22.409 5.038 -13.255 1.00 83.69 594 LYS A C 1
ATOM 4693 O O . LYS A 1 594 ? 22.785 4.647 -12.155 1.00 83.69 594 LYS A O 1
ATOM 4698 N N . LEU A 1 595 ? 21.916 6.253 -13.470 1.00 86.12 595 LEU A N 1
ATOM 4699 C CA . LEU A 1 595 ? 21.583 7.220 -12.423 1.00 86.12 595 LEU A CA 1
ATOM 4700 C C . LEU A 1 595 ? 20.125 7.018 -11.958 1.00 86.12 595 LEU A C 1
ATOM 4702 O O . LEU A 1 595 ? 19.363 6.329 -12.647 1.00 86.12 595 LEU A O 1
ATOM 4706 N N . PRO A 1 596 ? 19.696 7.614 -10.824 1.00 85.69 596 PRO A N 1
ATOM 4707 C CA . PRO A 1 596 ? 18.321 7.483 -10.344 1.00 85.69 596 PRO A CA 1
ATOM 4708 C C . PRO A 1 596 ? 17.291 7.806 -11.431 1.00 85.69 596 PRO A C 1
ATOM 4710 O O . PRO A 1 596 ? 17.425 8.798 -12.156 1.00 85.69 596 PRO A O 1
ATOM 4713 N N . THR A 1 597 ? 16.262 6.967 -11.553 1.00 88.94 597 THR A N 1
ATOM 4714 C CA . THR A 1 597 ? 15.170 7.162 -12.521 1.00 88.94 597 THR A CA 1
ATOM 4715 C C . THR A 1 597 ? 14.388 8.433 -12.175 1.00 88.94 597 THR A C 1
ATOM 4717 O O . THR A 1 597 ? 14.307 8.824 -11.012 1.00 88.94 597 THR A O 1
ATOM 4720 N N . SER A 1 598 ? 13.833 9.122 -13.174 1.00 90.62 598 SER A N 1
ATOM 4721 C CA . SER A 1 598 ? 13.016 10.309 -12.923 1.00 90.62 598 SER A CA 1
ATOM 4722 C C . SER A 1 598 ? 11.671 9.970 -12.282 1.00 90.62 598 SER A C 1
ATOM 4724 O O . SER A 1 598 ? 11.164 8.859 -12.445 1.00 90.62 598 SER A O 1
ATOM 4726 N N . ASN A 1 599 ? 11.012 10.969 -11.685 1.00 87.88 599 ASN A N 1
ATOM 4727 C CA . ASN A 1 599 ? 9.564 10.891 -11.465 1.00 87.88 599 ASN A CA 1
ATOM 4728 C C . ASN A 1 599 ? 8.819 10.650 -12.793 1.00 87.88 599 ASN A C 1
ATOM 4730 O O . ASN A 1 599 ? 9.346 10.892 -13.887 1.00 87.88 599 ASN A O 1
ATOM 4734 N N . THR A 1 600 ? 7.571 10.203 -12.682 1.00 90.00 600 THR A N 1
ATOM 4735 C CA . THR A 1 600 ? 6.689 10.021 -13.836 1.00 90.00 600 THR A CA 1
ATOM 4736 C C . THR A 1 600 ? 5.938 11.315 -14.126 1.00 90.00 600 THR A C 1
ATOM 4738 O O . THR A 1 600 ? 5.412 11.948 -13.213 1.00 90.00 600 THR A O 1
ATOM 4741 N N . VAL A 1 601 ? 5.891 11.705 -15.396 1.00 92.12 601 VAL A N 1
ATOM 4742 C CA . VAL A 1 601 ? 5.002 12.745 -15.902 1.00 92.12 601 VAL A CA 1
ATOM 4743 C C . VAL A 1 601 ? 3.756 12.105 -16.493 1.00 92.12 601 VAL A C 1
ATOM 4745 O O . VAL A 1 601 ? 3.875 11.196 -17.314 1.00 92.12 601 VAL A O 1
ATOM 4748 N N . VAL A 1 602 ? 2.576 12.592 -16.114 1.00 91.38 602 VAL A N 1
ATOM 4749 C CA . VAL A 1 602 ? 1.297 12.038 -16.578 1.00 91.38 602 VAL A CA 1
ATOM 4750 C C . VAL A 1 602 ? 0.639 12.964 -17.605 1.00 91.38 602 VAL A C 1
ATOM 4752 O O . VAL A 1 602 ? 0.559 14.179 -17.418 1.00 91.38 602 VAL A O 1
ATOM 4755 N N . LEU A 1 603 ? 0.198 12.397 -18.729 1.00 93.44 603 LEU A N 1
ATOM 4756 C CA . LEU A 1 603 ? -0.485 13.111 -19.808 1.00 93.44 603 LEU A CA 1
ATOM 4757 C C . LEU A 1 603 ? -1.913 12.580 -19.952 1.00 93.44 603 LEU A C 1
ATOM 4759 O O . LEU A 1 603 ? -2.097 11.405 -20.265 1.00 93.44 603 LEU A O 1
ATOM 4763 N N . HIS A 1 604 ? -2.909 13.447 -19.794 1.00 92.00 604 HIS A N 1
ATOM 4764 C CA . HIS A 1 604 ? -4.327 13.090 -19.886 1.00 92.00 604 HIS A CA 1
ATOM 4765 C C . HIS A 1 604 ? -4.930 13.564 -21.208 1.00 92.00 604 HIS A C 1
ATOM 4767 O O . HIS A 1 604 ? -4.990 14.767 -21.457 1.00 92.00 604 HIS A O 1
ATOM 4773 N N . TYR A 1 605 ? -5.406 12.652 -22.058 1.00 91.94 605 TYR A N 1
ATOM 4774 C CA . TYR A 1 605 ? -6.178 12.995 -23.256 1.00 91.94 605 TYR A CA 1
ATOM 4775 C C . TYR A 1 605 ? -7.633 12.596 -23.061 1.00 91.94 605 TYR A C 1
ATOM 4777 O O . TYR A 1 605 ? -7.943 11.409 -23.034 1.00 91.94 605 TYR A O 1
ATOM 4785 N N . GLN A 1 606 ? -8.521 13.583 -22.911 1.00 88.44 606 GLN A N 1
ATOM 4786 C CA . GLN A 1 606 ? -9.968 13.393 -22.702 1.00 88.44 606 GLN A CA 1
ATOM 4787 C C . GLN A 1 606 ? -10.363 12.495 -21.510 1.00 88.44 606 GLN A C 1
ATOM 4789 O O . GLN A 1 606 ? -11.545 12.234 -21.303 1.00 88.44 606 GLN A O 1
ATOM 4794 N N . THR A 1 607 ? -9.407 12.040 -20.705 1.00 83.75 607 THR A N 1
ATOM 4795 C CA . THR A 1 607 ? -9.654 11.451 -19.392 1.00 83.75 607 THR A CA 1
ATOM 4796 C C . THR A 1 607 ? -9.860 12.581 -18.401 1.00 83.75 607 THR A C 1
ATOM 4798 O O . THR A 1 607 ? -9.132 13.575 -18.460 1.00 83.75 607 THR A O 1
ATOM 4801 N N . GLU A 1 608 ? -10.833 12.454 -17.502 1.00 70.56 608 GLU A N 1
ATOM 4802 C CA . GLU A 1 608 ? -10.996 13.439 -16.437 1.00 70.56 608 GLU A CA 1
ATOM 4803 C C . GLU A 1 608 ? -9.701 13.531 -15.628 1.00 70.56 608 GLU A C 1
ATOM 4805 O O . GLU A 1 608 ? -9.173 12.528 -15.146 1.00 70.56 608 GLU A O 1
ATOM 4810 N N . TRP A 1 609 ? -9.190 14.755 -15.501 1.00 60.34 609 TRP A N 1
ATOM 4811 C CA . TRP A 1 609 ? -8.196 15.081 -14.496 1.00 60.34 609 TRP A CA 1
ATOM 4812 C C . TRP A 1 609 ? -8.884 14.957 -13.148 1.00 60.34 609 TRP A C 1
ATOM 4814 O O . TRP A 1 609 ? -9.572 15.878 -12.704 1.00 60.34 609 TRP A O 1
ATOM 4824 N N . SER A 1 610 ? -8.738 13.803 -12.503 1.00 51.28 610 SER A N 1
ATOM 4825 C CA . SER A 1 610 ? -8.848 13.789 -11.058 1.00 51.28 610 SER A CA 1
ATOM 4826 C C . SER A 1 610 ? -7.651 14.593 -10.580 1.00 51.28 610 SER A C 1
ATOM 4828 O O . SER A 1 610 ? -6.538 14.072 -10.576 1.00 51.28 610 SER A O 1
ATOM 4830 N N . ASP A 1 611 ? -7.866 15.875 -10.269 1.00 43.25 611 ASP A N 1
ATOM 4831 C CA . ASP A 1 611 ? -6.911 16.657 -9.491 1.00 43.25 611 ASP A CA 1
ATOM 4832 C C . ASP A 1 611 ? -6.387 15.708 -8.407 1.00 43.25 611 ASP A C 1
ATOM 4834 O O . ASP A 1 611 ? -7.222 15.090 -7.725 1.00 43.25 611 ASP A O 1
ATOM 4838 N N . PRO A 1 612 ? -5.067 15.499 -8.262 1.00 44.34 612 PRO A N 1
ATOM 4839 C CA . PRO A 1 612 ? -4.526 14.828 -7.097 1.00 44.34 612 PRO A CA 1
ATOM 4840 C C . PRO A 1 612 ? -4.730 15.757 -5.887 1.00 44.34 612 PRO A C 1
ATOM 4842 O O . PRO A 1 612 ? -3.785 16.141 -5.202 1.00 44.34 612 PRO A O 1
ATOM 4845 N N . LEU A 1 613 ? -5.988 16.141 -5.619 1.00 37.72 613 LEU A N 1
ATOM 4846 C CA . LEU A 1 613 ? -6.537 16.424 -4.311 1.00 37.72 613 LEU A CA 1
ATOM 4847 C C . LEU A 1 613 ? -5.900 15.387 -3.416 1.00 37.72 613 LEU A C 1
ATOM 4849 O O . LEU A 1 613 ? -6.232 14.212 -3.579 1.00 37.72 613 LEU A O 1
ATOM 4853 N N . ASN A 1 614 ? -4.939 15.847 -2.594 1.00 39.16 614 ASN A N 1
ATOM 4854 C CA . ASN A 1 614 ? -4.200 15.080 -1.592 1.00 39.16 614 ASN A CA 1
ATOM 4855 C C . ASN A 1 614 ? -4.971 13.795 -1.339 1.00 39.16 614 ASN A C 1
ATOM 4857 O O . ASN A 1 614 ? -6.050 13.930 -0.738 1.00 39.16 614 ASN A O 1
ATOM 4861 N N . PRO A 1 615 ? -4.541 12.638 -1.899 1.00 43.19 615 PRO A N 1
ATOM 4862 C CA . PRO A 1 615 ? -5.341 11.428 -1.848 1.00 43.19 615 PRO A CA 1
ATOM 4863 C C . PRO A 1 615 ? -5.775 11.329 -0.410 1.00 43.19 615 PRO A C 1
ATOM 4865 O O . PRO A 1 615 ? -4.934 11.403 0.486 1.00 43.19 615 PRO A O 1
ATOM 4868 N N . THR A 1 616 ? -7.077 11.423 -0.157 1.00 46.50 616 THR A N 1
ATOM 4869 C CA . THR A 1 616 ? -7.529 11.494 1.225 1.00 46.50 616 THR A CA 1
ATOM 4870 C C . THR A 1 616 ? -7.352 10.063 1.696 1.00 46.50 616 THR A C 1
ATOM 4872 O O . THR A 1 616 ? -8.238 9.240 1.508 1.00 46.50 616 THR A O 1
ATOM 4875 N N . TYR A 1 617 ? -6.136 9.739 2.160 1.00 55.28 617 TYR A N 1
ATOM 4876 C CA . TYR A 1 617 ? -5.646 8.378 2.391 1.00 55.28 617 TYR A CA 1
ATOM 4877 C C . TYR A 1 617 ? -6.486 7.655 3.436 1.00 55.28 617 TYR A C 1
ATOM 4879 O O . TYR A 1 617 ? -6.347 6.451 3.621 1.00 55.28 617 TYR A O 1
ATOM 4887 N N . ALA A 1 618 ? -7.351 8.394 4.131 1.00 57.78 618 ALA A N 1
ATOM 4888 C CA . ALA A 1 618 ? -8.458 7.812 4.832 1.00 57.78 618 ALA A CA 1
ATOM 4889 C C . ALA A 1 618 ? -9.760 8.550 4.560 1.00 57.78 618 ALA A C 1
ATOM 4891 O O . ALA A 1 618 ? -9.809 9.777 4.431 1.00 57.78 618 ALA A O 1
ATOM 4892 N N . SER A 1 619 ? -10.832 7.770 4.557 1.00 78.00 619 SER A N 1
ATOM 4893 C CA . SER A 1 619 ? -12.182 8.293 4.655 1.00 78.00 619 SER A CA 1
ATOM 4894 C C . SER A 1 619 ? -12.325 9.061 5.970 1.00 78.00 619 SER A C 1
ATOM 4896 O O . SER A 1 619 ? -11.711 8.727 6.985 1.00 78.00 619 SER A O 1
ATOM 4898 N N . ASN A 1 620 ? -13.174 10.084 5.980 1.00 81.25 620 ASN A N 1
ATOM 4899 C CA . ASN A 1 620 ? -13.631 10.721 7.214 1.00 81.25 620 ASN A CA 1
ATOM 4900 C C . ASN A 1 620 ? -14.478 9.773 8.087 1.00 81.25 620 ASN A C 1
ATOM 4902 O O . ASN A 1 620 ? -14.725 10.071 9.258 1.00 81.25 620 ASN A O 1
ATOM 4906 N N . LEU A 1 621 ? -14.910 8.633 7.542 1.00 84.19 621 LEU A N 1
ATOM 4907 C CA . LEU A 1 621 ? -15.594 7.588 8.280 1.00 84.19 621 LEU A CA 1
ATOM 4908 C C . LEU A 1 621 ? -14.588 6.804 9.139 1.00 84.19 621 LEU A C 1
ATOM 4910 O O . LEU A 1 621 ? -13.589 6.302 8.614 1.00 84.19 621 LEU A O 1
ATOM 4914 N N . PRO A 1 622 ? -14.835 6.673 10.456 1.00 88.75 622 PRO A N 1
ATOM 4915 C CA . PRO A 1 622 ? -13.998 5.849 11.311 1.00 88.75 622 PRO A CA 1
ATOM 4916 C C . PRO A 1 622 ? -14.211 4.367 11.001 1.00 88.75 622 PRO A C 1
ATOM 4918 O O . PRO A 1 622 ? -15.315 3.971 10.599 1.00 88.75 622 PRO A O 1
ATOM 4921 N N . SER A 1 623 ? -13.181 3.566 11.273 1.00 90.00 623 SER A N 1
ATOM 4922 C CA . SER A 1 623 ? -13.287 2.112 11.370 1.00 90.00 623 SER A CA 1
ATOM 4923 C C . SER A 1 623 ? -14.447 1.702 12.257 1.00 90.00 623 SER A C 1
ATOM 4925 O O . SER A 1 623 ? -14.681 2.291 13.321 1.00 90.00 623 SER A O 1
ATOM 4927 N N . ARG A 1 624 ? -15.175 0.674 11.833 1.00 91.50 624 ARG A N 1
ATOM 4928 C CA . ARG A 1 624 ? -16.202 0.036 12.663 1.00 91.50 624 ARG A CA 1
ATOM 4929 C C . ARG A 1 624 ? -15.964 -1.448 12.862 1.00 91.50 624 ARG A C 1
ATOM 4931 O O . ARG A 1 624 ? -16.638 -2.035 13.710 1.00 91.50 624 ARG A O 1
ATOM 4938 N N . TYR A 1 625 ? -15.038 -2.032 12.116 1.00 93.19 625 TYR A N 1
ATOM 4939 C CA . TYR A 1 625 ? -14.809 -3.464 12.098 1.00 93.19 625 TYR A CA 1
ATOM 4940 C C . TYR A 1 625 ? -13.359 -3.777 12.468 1.00 93.19 625 TYR A C 1
ATOM 4942 O O . TYR A 1 625 ? -12.427 -3.112 12.033 1.00 93.19 625 TYR A O 1
ATOM 4950 N N . GLN A 1 626 ? -13.180 -4.813 13.275 1.00 93.88 626 GLN A N 1
ATOM 4951 C CA . GLN A 1 626 ? -11.903 -5.452 13.531 1.00 93.88 626 GLN A CA 1
ATOM 4952 C C . GLN A 1 626 ? -11.781 -6.658 12.601 1.00 93.88 626 GLN A C 1
ATOM 4954 O O . GLN A 1 626 ? -12.690 -7.492 12.536 1.00 93.88 626 GLN A O 1
ATOM 4959 N N . LEU A 1 627 ? -10.663 -6.716 11.884 1.00 95.38 627 LEU A N 1
ATOM 4960 C CA . LEU A 1 627 ? -10.320 -7.782 10.951 1.00 95.38 627 LEU A CA 1
ATOM 4961 C C . LEU A 1 627 ? -9.276 -8.688 11.610 1.00 95.38 627 LEU A C 1
ATOM 4963 O O . LEU A 1 627 ? -8.403 -8.190 12.317 1.00 95.38 627 LEU A O 1
ATOM 4967 N N . GLU A 1 628 ? -9.400 -9.995 11.416 1.00 96.50 628 GLU A N 1
ATOM 4968 C CA . GLU A 1 628 ? -8.479 -11.009 11.939 1.00 96.50 628 GLU A CA 1
ATOM 4969 C C . GLU A 1 628 ? -8.478 -12.202 10.972 1.00 96.50 628 GLU A C 1
ATOM 4971 O O . GLU A 1 628 ? -9.469 -12.922 10.862 1.00 96.50 628 GLU A O 1
ATOM 4976 N N . PHE A 1 629 ? -7.401 -12.412 10.223 1.00 96.94 629 PHE A N 1
ATOM 4977 C CA . PHE A 1 629 ? -7.169 -13.673 9.532 1.00 96.94 629 PHE A CA 1
ATOM 4978 C C . PHE A 1 629 ? -7.040 -14.788 10.566 1.00 96.94 629 PHE A C 1
ATOM 4980 O O . PHE A 1 629 ? -6.488 -14.580 11.641 1.00 96.94 629 PHE A O 1
ATOM 4987 N N . LEU A 1 630 ? -7.520 -15.981 10.225 1.00 95.50 630 LEU A N 1
ATOM 4988 C CA . LEU A 1 630 ? -7.380 -17.184 11.043 1.00 95.50 630 LEU A CA 1
ATOM 4989 C C . LEU A 1 630 ? -6.263 -18.054 10.444 1.00 95.50 630 LEU A C 1
ATOM 4991 O O . LEU A 1 630 ? -6.532 -18.822 9.511 1.00 95.50 630 LEU A O 1
ATOM 4995 N N . PRO A 1 631 ? -4.998 -17.931 10.897 1.00 94.31 631 PRO A N 1
ATOM 4996 C CA . PRO A 1 631 ? -3.842 -18.536 10.230 1.00 94.31 631 PRO A CA 1
ATOM 4997 C C . PRO A 1 631 ? -3.937 -20.059 10.101 1.00 94.31 631 PRO A C 1
ATOM 4999 O O . PRO A 1 631 ? -3.486 -20.636 9.115 1.00 94.31 631 PRO A O 1
ATOM 5002 N N . GLU A 1 632 ? -4.562 -20.724 11.073 1.00 93.56 632 GLU A N 1
ATOM 5003 C CA . GLU A 1 632 ? -4.777 -22.172 11.109 1.00 93.56 632 GLU A CA 1
ATOM 5004 C C . GLU A 1 632 ? -5.698 -22.692 9.999 1.00 93.56 632 GLU A C 1
ATOM 5006 O O . GLU A 1 632 ? -5.749 -23.896 9.743 1.00 93.56 632 GLU A O 1
ATOM 5011 N N . THR A 1 633 ? -6.430 -21.792 9.346 1.00 93.06 633 THR A N 1
ATOM 5012 C CA . THR A 1 633 ? -7.370 -22.115 8.270 1.00 93.06 633 THR A CA 1
ATOM 5013 C C . THR A 1 633 ? -6.726 -21.996 6.893 1.00 93.06 633 THR A C 1
ATOM 5015 O O . THR A 1 633 ? -7.328 -22.440 5.913 1.00 93.06 633 THR A O 1
ATOM 5018 N N . TYR A 1 634 ? -5.515 -21.429 6.806 1.00 95.50 634 TYR A N 1
ATOM 5019 C CA . TYR A 1 634 ? -4.831 -21.224 5.538 1.00 95.50 634 TYR A CA 1
ATOM 5020 C C . TYR A 1 634 ? -4.515 -22.555 4.853 1.00 95.50 634 TYR A C 1
ATOM 5022 O O . TYR A 1 634 ? -3.906 -23.456 5.436 1.00 95.50 634 TYR A O 1
ATOM 5030 N N . ARG A 1 635 ? -4.889 -22.658 3.578 1.00 91.88 635 ARG A N 1
ATOM 5031 C CA . ARG A 1 635 ? -4.475 -23.733 2.678 1.00 91.88 635 ARG A CA 1
ATOM 5032 C C . ARG A 1 635 ? -3.816 -23.114 1.458 1.00 91.88 635 ARG A C 1
ATOM 5034 O O . ARG A 1 635 ? -4.426 -22.316 0.746 1.00 91.88 635 ARG A O 1
ATOM 5041 N N . ALA A 1 636 ? -2.566 -23.503 1.243 1.00 91.44 636 ALA A N 1
ATOM 5042 C CA . ALA A 1 636 ? -1.822 -23.203 0.032 1.00 91.44 636 ALA A CA 1
ATOM 5043 C C . ALA A 1 636 ? -2.578 -23.707 -1.214 1.00 91.44 636 ALA A C 1
ATOM 5045 O O . ALA A 1 636 ? -3.191 -24.777 -1.140 1.00 91.44 636 ALA A O 1
ATOM 5046 N N . PRO A 1 637 ? -2.518 -22.991 -2.351 1.00 91.69 637 PRO A N 1
ATOM 5047 C CA . PRO A 1 637 ? -3.036 -23.504 -3.606 1.00 91.69 637 PRO A CA 1
ATOM 5048 C C . PRO A 1 637 ? -2.314 -24.800 -3.980 1.00 91.69 637 PRO A C 1
ATOM 5050 O O . PRO A 1 637 ? -1.088 -24.904 -3.881 1.00 91.69 637 PRO A O 1
ATOM 5053 N N . ILE A 1 638 ? -3.078 -25.782 -4.446 1.00 86.00 638 ILE A N 1
ATOM 5054 C CA . ILE A 1 638 ? -2.535 -27.011 -5.012 1.00 86.00 638 ILE A CA 1
ATOM 5055 C C . ILE A 1 638 ? -2.605 -26.868 -6.526 1.00 86.00 638 ILE A C 1
ATOM 5057 O O . ILE A 1 638 ? -3.681 -26.879 -7.122 1.00 86.00 638 ILE A O 1
ATOM 5061 N N . LEU A 1 639 ? -1.443 -26.696 -7.153 1.00 85.25 639 LEU A N 1
ATOM 5062 C CA . LEU A 1 639 ? -1.347 -26.660 -8.607 1.00 85.25 639 LEU A CA 1
ATOM 5063 C C . LEU A 1 639 ? -1.565 -28.059 -9.188 1.00 85.25 639 LEU A C 1
ATOM 5065 O O . LEU A 1 639 ? -1.188 -29.066 -8.582 1.00 85.25 639 LEU A O 1
ATOM 5069 N N . VAL A 1 640 ? -2.140 -28.108 -10.391 1.00 82.38 640 VAL A N 1
ATOM 5070 C CA . VAL A 1 640 ? -2.256 -29.353 -11.153 1.00 82.38 640 VAL A CA 1
ATOM 5071 C C . VAL A 1 640 ? -0.853 -29.881 -11.433 1.00 82.38 640 VAL A C 1
ATOM 5073 O O . VAL A 1 640 ? -0.058 -29.229 -12.106 1.00 82.38 640 VAL A O 1
ATOM 5076 N N . GLN A 1 641 ? -0.565 -31.079 -10.941 1.00 83.38 641 GLN A N 1
ATOM 5077 C CA . GLN A 1 641 ? 0.605 -31.845 -11.331 1.00 83.38 641 GLN A CA 1
ATOM 5078 C C . GLN A 1 641 ? 0.192 -32.760 -12.475 1.00 83.38 641 GLN A C 1
ATOM 5080 O O . GLN A 1 641 ? -0.686 -33.603 -12.317 1.00 83.38 641 GLN A O 1
ATOM 5085 N N . GLU A 1 642 ? 0.833 -32.627 -13.631 1.00 81.69 642 GLU A N 1
ATOM 5086 C CA . GLU A 1 642 ? 0.456 -33.380 -14.834 1.00 81.69 642 GLU A CA 1
ATOM 5087 C C . GLU A 1 642 ? 0.515 -34.910 -14.621 1.00 81.69 642 GLU A C 1
ATOM 5089 O O . GLU A 1 642 ? -0.286 -35.677 -15.157 1.00 81.69 642 GLU A O 1
ATOM 5094 N N . SER A 1 643 ? 1.432 -35.379 -13.766 1.00 85.19 643 SER A N 1
ATOM 5095 C CA . SER A 1 643 ? 1.522 -36.784 -13.350 1.00 85.19 643 SER A CA 1
ATOM 5096 C C . SER A 1 643 ? 0.285 -37.261 -12.586 1.00 85.19 643 SER A C 1
ATOM 5098 O O . SER A 1 643 ? -0.094 -38.427 -12.736 1.00 85.19 643 SER A O 1
ATOM 5100 N N . GLU A 1 644 ? -0.328 -36.362 -11.819 1.00 89.00 644 GLU A N 1
ATOM 5101 C CA . GLU A 1 644 ? -1.458 -36.600 -10.924 1.00 89.00 644 GLU A CA 1
ATOM 5102 C C . GLU A 1 644 ? -2.802 -36.191 -11.505 1.00 89.00 644 GLU A C 1
ATOM 5104 O O . GLU A 1 644 ? -3.842 -36.491 -10.910 1.00 89.00 644 GLU A O 1
ATOM 5109 N N . TRP A 1 645 ? -2.792 -35.539 -12.667 1.00 91.56 645 TRP A N 1
ATOM 5110 C CA . TRP A 1 645 ? -3.997 -35.092 -13.338 1.00 91.56 645 TRP A CA 1
ATOM 5111 C C . TRP A 1 645 ? -5.000 -36.238 -13.445 1.00 91.56 645 TRP A C 1
ATOM 5113 O O . TRP A 1 645 ? -4.700 -37.350 -13.896 1.00 91.56 645 TRP A O 1
ATOM 5123 N N . GLY A 1 646 ? -6.207 -35.959 -12.971 1.00 89.75 646 GLY A N 1
ATOM 5124 C CA . GLY A 1 646 ? -7.319 -36.885 -13.029 1.00 89.75 646 GLY A CA 1
ATOM 5125 C C . GLY A 1 646 ? -7.351 -38.003 -11.982 1.00 89.75 646 GLY A C 1
ATOM 5126 O O . GLY A 1 646 ? -8.293 -38.799 -11.987 1.00 89.75 646 GLY A O 1
ATOM 5127 N N . CYS A 1 647 ? -6.366 -38.091 -11.083 1.00 92.62 647 CYS A N 1
ATOM 5128 C CA . CYS A 1 647 ? -6.344 -39.102 -10.028 1.00 92.62 647 CYS A CA 1
ATOM 5129 C C . CYS A 1 647 ? -7.394 -38.848 -8.930 1.00 92.62 647 CYS A C 1
ATOM 5131 O O . CYS A 1 647 ? -7.598 -37.721 -8.488 1.00 92.62 647 CYS A O 1
ATOM 5133 N N . ILE A 1 648 ? -7.990 -39.916 -8.398 1.00 92.44 648 ILE A N 1
ATOM 5134 C CA . ILE A 1 648 ? -8.883 -39.878 -7.227 1.00 92.44 648 ILE A CA 1
ATOM 5135 C C . ILE A 1 648 ? -8.355 -40.769 -6.105 1.00 92.44 648 ILE A C 1
ATOM 5137 O O . ILE A 1 648 ? -7.625 -41.729 -6.355 1.00 92.44 648 ILE A O 1
ATOM 5141 N N . VAL A 1 649 ? -8.769 -40.490 -4.873 1.00 90.38 649 VAL A N 1
ATOM 5142 C CA . VAL A 1 649 ? -8.514 -41.302 -3.683 1.00 90.38 649 VAL A CA 1
ATOM 5143 C C . VAL A 1 649 ? -9.857 -41.735 -3.100 1.00 90.38 649 VAL A C 1
ATOM 5145 O O . VAL A 1 649 ? -10.734 -40.915 -2.850 1.00 90.38 649 VAL A O 1
ATOM 5148 N N . TYR A 1 650 ? -10.043 -43.039 -2.897 1.00 87.81 650 TYR A N 1
ATOM 5149 C CA . TYR A 1 650 ? -11.275 -43.557 -2.295 1.00 87.81 650 TYR A CA 1
ATOM 5150 C C . TYR A 1 650 ? -11.298 -43.330 -0.782 1.00 87.81 650 TYR A C 1
ATOM 5152 O O . TYR A 1 650 ? -10.358 -43.721 -0.092 1.00 87.81 650 TYR A O 1
ATOM 5160 N N . ASP A 1 651 ? -12.400 -42.807 -0.241 1.00 84.56 651 ASP A N 1
ATOM 5161 C CA . ASP A 1 651 ? -12.538 -42.586 1.210 1.00 84.56 651 ASP A CA 1
ATOM 5162 C C . ASP A 1 651 ? -12.910 -43.859 1.967 1.00 84.56 651 ASP A C 1
ATOM 5164 O O . ASP A 1 651 ? -12.665 -43.997 3.166 1.00 84.56 651 ASP A O 1
ATOM 5168 N N . GLN A 1 652 ? -13.498 -44.822 1.266 1.00 87.19 652 GLN A N 1
ATOM 5169 C CA . GLN A 1 652 ? -14.012 -46.058 1.837 1.00 87.19 652 GLN A CA 1
ATOM 5170 C C . GLN A 1 652 ? -13.574 -47.280 1.032 1.00 87.19 652 GLN A C 1
ATOM 5172 O O . GLN A 1 652 ? -13.153 -47.183 -0.117 1.00 87.19 652 GLN A O 1
ATOM 5177 N N . ASN A 1 653 ? -13.665 -48.461 1.646 1.00 83.56 653 ASN A N 1
ATOM 5178 C CA . ASN A 1 653 ? -13.335 -49.711 0.968 1.00 83.56 653 ASN A CA 1
ATOM 5179 C C . ASN A 1 653 ? -14.401 -50.038 -0.089 1.00 83.56 653 ASN A C 1
ATOM 5181 O O . ASN A 1 653 ? -15.560 -50.273 0.259 1.00 83.56 653 ASN A O 1
ATOM 5185 N N . VAL A 1 654 ? -14.004 -50.132 -1.357 1.00 80.62 654 VAL A N 1
ATOM 5186 C CA . VAL A 1 654 ? -14.908 -50.384 -2.486 1.00 80.62 654 VAL A CA 1
ATOM 5187 C C . VAL A 1 654 ? -14.699 -51.793 -3.028 1.00 80.62 654 VAL A C 1
ATOM 5189 O O . VAL A 1 654 ? -13.572 -52.217 -3.290 1.00 80.62 654 VAL A O 1
ATOM 5192 N N . TYR A 1 655 ? -15.800 -52.525 -3.215 1.00 78.50 655 TYR A N 1
ATOM 5193 C CA . TYR A 1 655 ? -15.803 -53.896 -3.724 1.00 78.50 655 TYR A CA 1
ATOM 5194 C C . TYR A 1 655 ? -16.514 -53.948 -5.078 1.00 78.50 655 TYR A C 1
ATOM 5196 O O . TYR A 1 655 ? -17.741 -54.040 -5.142 1.00 78.50 655 TYR A O 1
ATOM 5204 N N . PHE A 1 656 ? -15.753 -53.944 -6.172 1.00 72.38 656 PHE A N 1
ATOM 5205 C CA . PHE A 1 656 ? -16.334 -54.093 -7.505 1.00 72.38 656 PHE A CA 1
ATOM 5206 C C . PHE A 1 656 ? -16.583 -55.573 -7.806 1.00 72.38 656 PHE A C 1
ATOM 5208 O O . PHE A 1 656 ? -15.659 -56.385 -7.875 1.00 72.38 656 PHE A O 1
ATOM 5215 N N . THR A 1 657 ? -17.855 -55.943 -7.973 1.00 54.97 657 THR A N 1
ATOM 5216 C CA . THR A 1 657 ? -18.267 -57.333 -8.240 1.00 54.97 657 THR A CA 1
ATOM 5217 C C . THR A 1 657 ? -18.504 -57.633 -9.723 1.00 54.97 657 THR A C 1
ATOM 5219 O O . THR A 1 657 ? -18.708 -58.798 -10.061 1.00 54.97 657 THR A O 1
ATOM 5222 N N . HIS A 1 658 ? -18.444 -56.635 -10.620 1.00 53.34 658 HIS A N 1
ATOM 5223 C CA . HIS A 1 658 ? -18.799 -56.807 -12.034 1.00 53.34 658 HIS A CA 1
ATOM 5224 C C . HIS A 1 658 ? -17.744 -56.238 -13.014 1.00 53.34 658 HIS A C 1
ATOM 5226 O O . HIS A 1 658 ? -17.479 -55.038 -12.982 1.00 53.34 658 HIS A O 1
ATOM 5232 N N . PRO A 1 659 ? -17.195 -57.047 -13.948 1.00 50.19 659 PRO A N 1
ATOM 5233 C CA . PRO A 1 659 ? -16.155 -56.616 -14.898 1.00 50.19 659 PRO A CA 1
ATOM 5234 C C . PRO A 1 659 ? -16.636 -55.654 -16.004 1.00 50.19 659 PRO A C 1
ATOM 5236 O O . PRO A 1 659 ? -15.814 -55.054 -16.687 1.00 50.19 659 PRO A O 1
ATOM 5239 N N . LEU A 1 660 ? -17.951 -55.452 -16.162 1.00 48.94 660 LEU A N 1
ATOM 5240 C CA . LEU A 1 660 ? -18.520 -54.516 -17.151 1.00 48.94 660 LEU A CA 1
ATOM 5241 C C . LEU A 1 660 ? -18.247 -53.035 -16.828 1.00 48.94 660 LEU A C 1
ATOM 5243 O O . LEU A 1 660 ? -18.392 -52.196 -17.707 1.00 48.94 660 LEU A O 1
ATOM 5247 N N . PHE A 1 661 ? -17.806 -52.721 -15.607 1.00 50.94 661 PHE A N 1
ATOM 5248 C CA . PHE A 1 661 ? -17.396 -51.368 -15.215 1.00 50.94 661 PHE A CA 1
ATOM 5249 C C . PHE A 1 661 ? -15.967 -51.003 -15.660 1.00 50.94 661 PHE A C 1
ATOM 5251 O O . PHE A 1 661 ? -15.596 -49.840 -15.573 1.00 50.94 661 PHE A O 1
ATOM 5258 N N . MET A 1 662 ? -15.167 -51.957 -16.162 1.00 48.53 662 MET A N 1
ATOM 5259 C CA . MET A 1 662 ? -13.753 -51.715 -16.505 1.00 48.53 662 MET A CA 1
ATOM 5260 C C . MET A 1 662 ? -13.498 -51.310 -17.964 1.00 48.53 662 MET A C 1
ATOM 5262 O O . MET A 1 662 ? -12.402 -50.857 -18.281 1.00 48.53 662 MET A O 1
ATOM 5266 N N . ALA A 1 663 ? -14.497 -51.401 -18.848 1.00 46.41 663 ALA A N 1
ATOM 5267 C CA . ALA A 1 663 ? -14.345 -50.989 -20.248 1.00 46.41 663 ALA A CA 1
ATOM 5268 C C . ALA A 1 663 ? -14.187 -49.463 -20.420 1.00 46.41 663 ALA A C 1
ATOM 5270 O O . ALA A 1 663 ? -13.649 -49.025 -21.429 1.00 46.41 663 ALA A O 1
ATOM 5271 N N . GLY A 1 664 ? -14.607 -48.664 -19.431 1.00 47.38 664 GLY A N 1
ATOM 5272 C CA . GLY A 1 664 ? -14.409 -47.208 -19.413 1.00 47.38 664 GLY A CA 1
ATOM 5273 C C . GLY A 1 664 ? -13.056 -46.747 -18.855 1.00 47.38 664 GLY A C 1
ATOM 5274 O O . GLY A 1 664 ? -12.799 -45.556 -18.851 1.00 47.38 664 GLY A O 1
ATOM 5275 N N . ALA A 1 665 ? -12.201 -47.661 -18.378 1.00 45.88 665 ALA A N 1
ATOM 5276 C CA . ALA A 1 665 ? -10.894 -47.339 -17.790 1.00 45.88 665 ALA A CA 1
ATOM 5277 C C . ALA A 1 665 ? -9.706 -47.705 -18.707 1.00 45.88 665 ALA A C 1
ATOM 5279 O O . ALA A 1 665 ? -8.581 -47.842 -18.236 1.00 45.88 665 ALA A O 1
ATOM 5280 N N . GLY A 1 666 ? -9.944 -47.947 -20.002 1.00 48.47 666 GLY A N 1
ATOM 5281 C CA . GLY A 1 666 ? -8.881 -48.206 -20.986 1.00 48.47 666 GLY A CA 1
ATOM 5282 C C . GLY A 1 666 ? -8.092 -49.514 -20.808 1.00 48.47 666 GLY A C 1
ATOM 5283 O O . GLY A 1 666 ? -7.109 -49.727 -21.513 1.00 48.47 666 GLY A O 1
ATOM 5284 N N . ILE A 1 667 ? -8.497 -50.420 -19.908 1.00 47.59 667 ILE A N 1
ATOM 5285 C CA . ILE A 1 667 ? -7.836 -51.725 -19.750 1.00 47.59 667 ILE A CA 1
ATOM 5286 C C . ILE A 1 667 ? -8.230 -52.611 -20.936 1.00 47.59 667 ILE A C 1
ATOM 5288 O O . ILE A 1 667 ? -9.375 -53.063 -21.035 1.00 47.59 667 ILE A O 1
ATOM 5292 N N . LYS A 1 668 ? -7.289 -52.870 -21.850 1.00 44.69 668 LYS A N 1
ATOM 5293 C CA . LYS A 1 668 ? -7.538 -53.716 -23.020 1.00 44.69 668 LYS A CA 1
ATOM 5294 C C . LYS A 1 668 ? -7.819 -55.153 -22.571 1.00 44.69 668 LYS A C 1
ATOM 5296 O O . LYS A 1 668 ? -7.098 -55.731 -21.762 1.00 44.69 668 LYS A O 1
ATOM 5301 N N . GLU A 1 669 ? -8.859 -55.773 -23.134 1.00 44.19 669 GLU A N 1
ATOM 5302 C CA . GLU A 1 669 ? -9.253 -57.167 -22.846 1.00 44.19 669 GLU A CA 1
ATOM 5303 C C . GLU A 1 669 ? -8.112 -58.180 -23.112 1.00 44.19 669 GLU A C 1
ATOM 5305 O O . GLU A 1 669 ? -8.105 -59.295 -22.588 1.00 44.19 669 GLU A O 1
ATOM 5310 N N . GLU A 1 670 ? -7.131 -57.792 -23.925 1.00 50.75 670 GLU A N 1
ATOM 5311 C CA . GLU A 1 670 ? -5.927 -58.554 -24.261 1.00 50.75 670 GLU A CA 1
ATOM 5312 C C . GLU A 1 670 ? -4.875 -58.593 -23.137 1.00 50.75 670 GLU A C 1
ATOM 5314 O O . GLU A 1 670 ? -4.229 -59.629 -22.988 1.00 50.75 670 GLU A O 1
ATOM 5319 N N . ASP A 1 671 ? -4.809 -57.595 -22.247 1.00 47.31 671 ASP A N 1
ATOM 5320 C CA . ASP A 1 671 ? -3.931 -57.625 -21.059 1.00 47.31 671 ASP A CA 1
ATOM 5321 C C . ASP A 1 671 ? -4.459 -58.570 -19.960 1.00 47.31 671 ASP A C 1
ATOM 5323 O O . ASP A 1 671 ? -3.724 -59.016 -19.077 1.00 47.31 671 ASP A O 1
ATOM 5327 N N . ILE A 1 672 ? -5.739 -58.950 -20.042 1.00 48.28 672 ILE A N 1
ATOM 5328 C CA . ILE A 1 672 ? -6.369 -59.968 -19.185 1.00 48.28 672 ILE A CA 1
ATOM 5329 C C . ILE A 1 672 ? -6.204 -61.377 -19.789 1.00 48.28 672 ILE A C 1
ATOM 5331 O O . ILE A 1 672 ? -6.338 -62.385 -19.087 1.00 48.28 672 ILE A O 1
ATOM 5335 N N . LYS A 1 673 ? -5.842 -61.488 -21.074 1.00 41.03 673 LYS A N 1
ATOM 5336 C CA . LYS A 1 673 ? -5.550 -62.764 -21.743 1.00 41.03 673 LYS A CA 1
ATOM 5337 C C . LYS A 1 673 ? -4.078 -63.136 -21.570 1.00 41.03 673 LYS A C 1
ATOM 5339 O O . LYS A 1 673 ? -3.345 -63.319 -22.536 1.00 41.03 673 LYS A O 1
ATOM 5344 N N . ALA A 1 674 ? -3.664 -63.338 -20.319 1.00 41.44 674 ALA A N 1
ATOM 5345 C CA . ALA A 1 674 ? -2.496 -64.167 -20.055 1.00 41.44 674 ALA A CA 1
ATOM 5346 C C . ALA A 1 674 ? -2.755 -65.578 -20.620 1.00 41.44 674 ALA A C 1
ATOM 5348 O O . ALA A 1 674 ? -3.783 -66.199 -20.337 1.00 41.44 674 ALA A O 1
ATOM 5349 N N . ASP A 1 675 ? -1.822 -66.038 -21.452 1.00 42.78 675 ASP A N 1
ATOM 5350 C CA . ASP A 1 675 ? -1.783 -67.337 -22.124 1.00 42.78 675 ASP A CA 1
ATOM 5351 C C . ASP A 1 675 ? -2.293 -68.493 -21.226 1.00 42.78 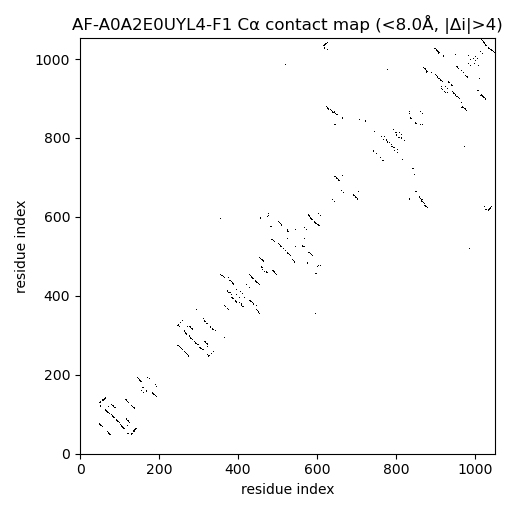675 ASP A C 1
ATOM 5353 O O . ASP A 1 675 ? -1.660 -68.816 -20.213 1.00 42.78 675 ASP A O 1
ATOM 5357 N N . PRO A 1 676 ? -3.411 -69.163 -21.581 1.00 45.41 676 PRO A N 1
ATOM 5358 C CA . PRO A 1 676 ? -3.965 -70.266 -20.798 1.00 45.41 676 PRO A CA 1
ATOM 5359 C C . PRO A 1 676 ? -3.056 -71.500 -20.689 1.00 45.41 676 PRO A C 1
ATOM 5361 O O . PRO A 1 676 ? -3.411 -72.440 -19.975 1.00 45.41 676 PRO A O 1
ATOM 5364 N N . GLN A 1 677 ? -1.929 -71.568 -21.408 1.00 45.91 677 GLN A N 1
ATOM 5365 C CA . GLN A 1 677 ? -1.170 -72.814 -21.540 1.00 45.91 677 GLN A CA 1
ATOM 5366 C C . GLN A 1 677 ? 0.014 -72.996 -20.580 1.00 45.91 677 GLN A C 1
ATOM 5368 O O . GLN A 1 677 ? 0.625 -74.064 -20.618 1.00 45.91 677 GLN A O 1
ATOM 5373 N N . ASN A 1 678 ? 0.314 -72.061 -19.665 1.00 46.81 678 ASN A N 1
ATOM 5374 C CA . ASN A 1 678 ? 1.499 -72.194 -18.794 1.00 46.81 678 ASN A CA 1
ATOM 5375 C C . ASN A 1 678 ? 1.257 -72.098 -17.267 1.00 46.81 678 ASN A C 1
ATOM 5377 O O . ASN A 1 678 ? 2.093 -71.596 -16.517 1.00 46.81 678 ASN A O 1
ATOM 5381 N N . CYS A 1 679 ? 0.148 -72.665 -16.772 1.00 44.59 679 CYS A N 1
ATOM 5382 C CA . CYS A 1 679 ? -0.193 -72.773 -15.335 1.00 44.59 679 CYS A CA 1
ATOM 5383 C C . CYS A 1 679 ? 0.585 -73.870 -14.550 1.00 44.59 679 CYS A C 1
ATOM 5385 O O . CYS A 1 679 ? -0.000 -74.526 -13.691 1.00 44.59 679 CYS A O 1
ATOM 5387 N N . ASN A 1 680 ? 1.882 -74.107 -14.801 1.00 46.53 680 ASN A N 1
ATOM 5388 C CA . ASN A 1 680 ? 2.654 -75.159 -14.097 1.00 46.53 680 ASN A CA 1
ATOM 5389 C C . ASN A 1 680 ? 3.825 -74.654 -13.225 1.00 46.53 680 ASN A C 1
ATOM 5391 O O . ASN A 1 680 ? 4.613 -75.464 -12.737 1.00 46.53 680 ASN A O 1
ATOM 5395 N N . SER A 1 681 ? 3.940 -73.345 -12.973 1.00 43.25 681 SER A N 1
ATOM 5396 C CA . SER A 1 681 ? 4.917 -72.810 -12.011 1.00 43.25 681 SER A CA 1
ATOM 5397 C C . SER A 1 681 ? 4.270 -72.553 -10.636 1.00 43.25 681 SER A C 1
ATOM 5399 O O . SER A 1 681 ? 3.275 -71.827 -10.581 1.00 43.25 681 SER A O 1
ATOM 5401 N N . PRO A 1 682 ? 4.818 -73.067 -9.512 1.00 41.81 682 PRO A N 1
ATOM 5402 C CA . PRO A 1 682 ? 4.261 -72.894 -8.160 1.00 41.81 682 PRO A CA 1
ATOM 5403 C C . PRO A 1 682 ? 4.277 -71.464 -7.584 1.00 41.81 682 PRO A C 1
ATOM 5405 O O . PRO A 1 682 ? 4.039 -71.301 -6.391 1.00 41.81 682 PRO A O 1
ATOM 5408 N N . ALA A 1 683 ? 4.572 -70.435 -8.383 1.00 45.28 683 ALA A N 1
ATOM 5409 C CA . ALA A 1 683 ? 4.724 -69.056 -7.911 1.00 45.28 683 ALA A CA 1
ATOM 5410 C C . ALA A 1 683 ? 3.757 -68.040 -8.556 1.00 45.28 683 ALA A C 1
ATOM 5412 O O . ALA A 1 683 ? 3.935 -66.843 -8.352 1.00 45.28 683 ALA A O 1
ATOM 5413 N N . SER A 1 684 ? 2.734 -68.474 -9.305 1.00 40.06 684 SER A N 1
ATOM 5414 C CA . SER A 1 684 ? 1.757 -67.554 -9.918 1.00 40.06 684 SER A CA 1
ATOM 5415 C C . SER A 1 684 ? 0.390 -67.594 -9.201 1.00 40.06 684 SER A C 1
ATOM 5417 O O . SER A 1 684 ? -0.185 -68.681 -9.093 1.00 40.06 684 SER A O 1
ATOM 5419 N N . PRO A 1 685 ? -0.170 -66.466 -8.702 1.00 43.62 685 PRO A N 1
ATOM 5420 C CA . PRO A 1 685 ? -1.370 -66.469 -7.851 1.00 43.62 685 PRO A CA 1
ATOM 5421 C C . PRO A 1 685 ? -2.722 -66.706 -8.550 1.00 43.62 685 PRO A C 1
ATOM 5423 O O . PRO A 1 685 ? -3.755 -66.580 -7.891 1.00 43.62 685 PRO A O 1
ATOM 5426 N N . THR A 1 686 ? -2.787 -67.017 -9.846 1.00 51.47 686 THR A N 1
ATOM 5427 C CA . THR A 1 686 ? -4.064 -66.967 -10.587 1.00 51.47 686 THR A CA 1
ATOM 5428 C C . THR A 1 686 ? -4.251 -68.097 -11.603 1.00 51.47 686 THR A C 1
ATOM 5430 O O . THR A 1 686 ? -4.123 -67.888 -12.799 1.00 51.47 686 THR A O 1
ATOM 5433 N N . CYS A 1 687 ? -4.690 -69.280 -11.156 1.00 45.94 687 CYS A N 1
ATOM 5434 C CA . CYS A 1 687 ? -5.355 -70.256 -12.040 1.00 45.94 687 CYS A CA 1
ATOM 5435 C C . CYS A 1 687 ? -6.511 -70.952 -11.292 1.00 45.94 687 CYS A C 1
ATOM 5437 O O . CYS A 1 687 ? -6.327 -72.033 -10.744 1.00 45.94 687 CYS A O 1
ATOM 5439 N N . ASN A 1 688 ? -7.691 -70.311 -11.207 1.00 46.38 688 ASN A N 1
ATOM 5440 C CA . ASN A 1 688 ? -8.954 -70.962 -10.799 1.00 46.38 688 ASN A CA 1
ATOM 5441 C C . ASN A 1 688 ? -10.203 -70.085 -11.034 1.00 46.38 688 ASN A C 1
ATOM 5443 O O . ASN A 1 688 ? -10.921 -69.799 -10.086 1.00 46.38 688 ASN A O 1
ATOM 5447 N N . GLY A 1 689 ? -10.471 -69.637 -12.270 1.00 50.59 689 GLY A N 1
ATOM 5448 C CA . GLY A 1 689 ? -11.817 -69.262 -12.778 1.00 50.59 689 GLY A CA 1
ATOM 5449 C C . GLY A 1 689 ? -12.729 -68.326 -11.956 1.00 50.59 689 GLY A C 1
ATOM 5450 O O . GLY A 1 689 ? -13.904 -68.189 -12.277 1.00 50.59 689 GLY A O 1
ATOM 5451 N N . LYS A 1 690 ? -12.230 -67.695 -10.897 1.00 46.19 690 LYS A N 1
ATOM 5452 C CA . LYS A 1 690 ? -12.927 -66.773 -10.010 1.00 46.19 690 LYS A CA 1
ATOM 5453 C C . LYS A 1 690 ? -12.061 -65.531 -9.969 1.00 46.19 690 LYS A C 1
ATOM 5455 O O . LYS A 1 690 ? -11.051 -65.508 -9.269 1.00 46.19 690 LYS A O 1
ATOM 5460 N N . GLN A 1 691 ? -12.422 -64.537 -10.776 1.00 47.53 691 GLN A N 1
ATOM 5461 C CA . GLN A 1 691 ? -11.846 -63.205 -10.647 1.00 47.53 691 GLN A CA 1
ATOM 5462 C C . GLN A 1 691 ? -12.057 -62.762 -9.198 1.00 47.53 691 GLN A C 1
ATOM 5464 O O . GLN A 1 691 ? -13.184 -62.744 -8.698 1.00 47.53 691 GLN A O 1
ATOM 5469 N N . LYS A 1 692 ? -10.955 -62.508 -8.490 1.00 49.03 692 LYS A N 1
ATOM 5470 C CA . LYS A 1 692 ? -11.006 -61.901 -7.164 1.00 49.03 692 LYS A CA 1
ATOM 5471 C C . LYS A 1 692 ? -11.603 -60.501 -7.373 1.00 49.03 692 LYS A C 1
ATOM 5473 O O . LYS A 1 692 ? -11.116 -59.815 -8.271 1.00 49.03 692 LYS A O 1
ATOM 5478 N N . PRO A 1 693 ? -12.644 -60.091 -6.628 1.00 59.19 693 PRO A N 1
ATOM 5479 C CA . PRO A 1 693 ? -13.137 -58.721 -6.717 1.00 59.19 693 PRO A CA 1
ATOM 5480 C C . PRO A 1 693 ? -11.958 -57.774 -6.488 1.00 59.19 693 PRO A C 1
ATOM 5482 O O . PRO A 1 693 ? -11.186 -57.980 -5.546 1.00 59.19 693 PRO A O 1
ATOM 5485 N N . LEU A 1 694 ? -11.792 -56.793 -7.376 1.00 63.03 694 LEU A N 1
ATOM 5486 C CA . LEU A 1 694 ? -10.870 -55.687 -7.145 1.00 63.03 694 LEU A CA 1
ATOM 5487 C C . LEU A 1 694 ? -11.380 -54.952 -5.906 1.00 63.03 694 LEU A C 1
ATOM 5489 O O . LEU A 1 694 ? -12.515 -54.471 -5.875 1.00 63.03 694 LEU A O 1
ATOM 5493 N N . GLN A 1 695 ? -10.564 -54.989 -4.859 1.00 76.69 695 GLN A N 1
ATOM 5494 C CA . GLN A 1 695 ? -10.806 -54.300 -3.603 1.00 76.69 695 GLN A CA 1
ATOM 5495 C C . GLN A 1 695 ? -9.896 -53.084 -3.594 1.00 76.69 695 GLN A C 1
ATOM 5497 O O . GLN A 1 695 ? -8.678 -53.240 -3.530 1.00 76.69 695 GLN A O 1
ATOM 5502 N N . TYR A 1 696 ? -10.491 -51.900 -3.671 1.00 82.81 696 TYR A N 1
ATOM 5503 C CA . TYR A 1 696 ? -9.788 -50.662 -3.361 1.00 82.81 696 TYR A CA 1
ATOM 5504 C C . TYR A 1 696 ? -10.020 -50.396 -1.883 1.00 82.81 696 TYR A C 1
ATOM 5506 O O . TYR A 1 696 ? -11.167 -50.368 -1.435 1.00 82.81 696 TYR A O 1
ATOM 5514 N N . THR A 1 697 ? -8.950 -50.277 -1.105 1.00 86.25 697 THR A N 1
ATOM 5515 C CA . THR A 1 697 ? -9.077 -49.870 0.294 1.00 86.25 697 THR A CA 1
ATOM 5516 C C . THR A 1 697 ? -9.211 -48.354 0.389 1.00 86.25 697 THR A C 1
ATOM 5518 O O . THR A 1 697 ? -8.739 -47.646 -0.501 1.00 86.25 697 THR A O 1
ATOM 5521 N N . SER A 1 698 ? -9.810 -47.849 1.467 1.00 88.69 698 SER A N 1
ATOM 5522 C CA . SER A 1 698 ? -9.739 -46.424 1.820 1.00 88.69 698 SER A CA 1
ATOM 5523 C C . SER A 1 698 ? -8.285 -45.927 1.723 1.00 88.69 698 SER A C 1
ATOM 5525 O O . SER A 1 698 ? -7.361 -46.640 2.128 1.00 88.69 698 SER A O 1
ATOM 5527 N N . GLY A 1 699 ? -8.079 -44.765 1.103 1.00 85.44 699 GLY A N 1
ATOM 5528 C CA . GLY A 1 699 ? -6.768 -44.198 0.780 1.00 85.44 699 GLY A CA 1
ATOM 5529 C C . GLY A 1 699 ? -6.130 -44.718 -0.515 1.00 85.44 699 GLY A C 1
ATOM 5530 O O . GLY A 1 699 ? -5.032 -44.286 -0.863 1.00 85.44 699 GLY A O 1
ATOM 5531 N N . THR A 1 700 ? -6.769 -45.638 -1.254 1.00 92.19 700 THR A N 1
ATOM 5532 C CA . THR A 1 700 ? -6.211 -46.102 -2.536 1.00 92.19 700 THR A CA 1
ATOM 5533 C C . THR A 1 700 ? -6.383 -45.033 -3.600 1.00 92.19 700 THR A C 1
ATOM 5535 O O . THR A 1 700 ? -7.507 -44.690 -3.967 1.00 92.19 700 THR A O 1
ATOM 5538 N N . LYS A 1 701 ? -5.252 -44.569 -4.125 1.00 93.12 701 LYS A N 1
ATOM 5539 C CA . LYS A 1 701 ? -5.173 -43.654 -5.254 1.00 93.12 701 LYS A CA 1
ATOM 5540 C C . LYS A 1 701 ? -5.311 -44.400 -6.578 1.00 93.12 701 LYS A C 1
ATOM 5542 O O . LYS A 1 701 ? -4.644 -45.413 -6.793 1.00 93.12 701 LYS A O 1
ATOM 5547 N N . VAL A 1 702 ? -6.169 -43.901 -7.460 1.00 91.81 702 VAL A N 1
ATOM 5548 C CA . VAL A 1 702 ? -6.388 -44.433 -8.809 1.00 91.81 702 VAL A CA 1
ATOM 5549 C C . VAL A 1 702 ? -6.277 -43.293 -9.803 1.00 91.81 702 VAL A C 1
ATOM 5551 O O . VAL A 1 702 ? -6.954 -42.282 -9.654 1.00 91.81 702 VAL A O 1
ATOM 5554 N N . CYS A 1 703 ? -5.426 -43.476 -10.806 1.00 92.62 703 CYS A N 1
ATOM 5555 C CA . CYS A 1 703 ? -5.101 -42.468 -11.804 1.00 92.62 703 CYS A CA 1
ATOM 5556 C C . CYS A 1 703 ? -5.544 -42.902 -13.204 1.00 92.62 703 CYS A C 1
ATOM 5558 O O . CYS A 1 703 ? -5.602 -44.111 -13.463 1.00 92.62 703 CYS A O 1
ATOM 5560 N N . PRO A 1 704 ? -5.801 -41.949 -14.116 1.00 92.94 704 PRO A N 1
ATOM 5561 C CA . PRO A 1 704 ? -5.976 -42.256 -15.524 1.00 92.94 704 PRO A CA 1
ATOM 5562 C C . PRO A 1 704 ? -4.714 -42.902 -16.104 1.00 92.94 704 PRO A C 1
ATOM 5564 O O . PRO A 1 704 ? -3.591 -42.592 -15.692 1.00 92.94 704 PRO A O 1
ATOM 5567 N N . ASN A 1 705 ? -4.887 -43.794 -17.080 1.00 89.69 705 ASN A N 1
ATOM 5568 C CA . ASN A 1 705 ? -3.750 -44.341 -17.816 1.00 89.69 705 ASN A CA 1
ATOM 5569 C C . ASN A 1 705 ? -3.076 -43.228 -18.624 1.00 89.69 705 ASN A C 1
ATOM 5571 O O . ASN A 1 705 ? -3.744 -42.304 -19.079 1.00 89.69 705 ASN A O 1
ATOM 5575 N N . ASN A 1 706 ? -1.766 -43.328 -18.841 1.00 89.88 706 ASN A N 1
ATOM 5576 C CA . ASN A 1 706 ? -1.099 -42.431 -19.781 1.00 89.88 706 ASN A CA 1
ATOM 5577 C C . ASN A 1 706 ? -1.609 -42.721 -21.198 1.00 89.88 706 ASN A C 1
ATOM 5579 O O . ASN A 1 706 ? -1.672 -43.884 -21.608 1.00 89.88 706 ASN A O 1
ATOM 5583 N N . TYR A 1 707 ? -1.942 -41.669 -21.936 1.00 88.62 707 TYR A N 1
ATOM 5584 C CA . TYR A 1 707 ? -2.291 -41.765 -23.344 1.00 88.62 707 TYR A CA 1
ATOM 5585 C C . TYR A 1 707 ? -1.027 -42.073 -24.151 1.00 88.62 707 TYR A C 1
ATOM 5587 O O . TYR A 1 707 ? -0.004 -41.401 -24.026 1.00 88.62 707 TYR A O 1
ATOM 5595 N N . SER A 1 708 ? -1.079 -43.124 -24.966 1.00 81.19 708 SER A N 1
ATOM 5596 C CA . SER A 1 708 ? -0.032 -43.423 -25.940 1.00 81.19 708 SER A CA 1
ATOM 5597 C C . SER A 1 708 ? -0.570 -43.111 -27.328 1.00 81.19 708 SER A C 1
ATOM 5599 O O . SER A 1 708 ? -1.401 -43.868 -27.840 1.00 81.19 708 SER A O 1
ATOM 5601 N N . GLU A 1 709 ? -0.100 -42.024 -27.938 1.00 73.94 709 GLU A N 1
ATOM 5602 C CA . GLU A 1 709 ? -0.527 -41.654 -29.284 1.00 73.94 709 GLU A CA 1
ATOM 5603 C C . GLU A 1 709 ? -0.302 -42.807 -30.278 1.00 73.94 709 GLU A C 1
ATOM 5605 O O . GLU A 1 709 ? 0.808 -43.351 -30.378 1.00 73.94 709 GLU A O 1
ATOM 5610 N N . PRO A 1 710 ? -1.320 -43.198 -31.064 1.00 63.62 710 PRO A N 1
ATOM 5611 C CA . PRO A 1 710 ? -1.100 -44.054 -32.213 1.00 63.62 710 PRO A CA 1
ATOM 5612 C C . PRO A 1 710 ? -0.305 -43.253 -33.251 1.00 63.62 710 PRO A C 1
ATOM 5614 O O . PRO A 1 710 ? -0.845 -42.360 -33.896 1.00 63.62 710 PRO A O 1
ATOM 5617 N N . SER A 1 711 ? 0.983 -43.577 -33.403 1.00 44.59 711 SER A N 1
ATOM 5618 C CA . SER A 1 711 ? 1.944 -42.874 -34.266 1.00 44.59 711 SER A CA 1
ATOM 5619 C C . SER A 1 711 ? 1.368 -42.562 -35.660 1.00 44.59 711 SER A C 1
ATOM 5621 O O . SER A 1 711 ? 1.304 -43.445 -36.524 1.00 44.59 711 SER A O 1
ATOM 5623 N N . GLY A 1 712 ? 0.948 -41.315 -35.888 1.00 47.09 712 GLY A N 1
ATOM 5624 C CA . GLY A 1 712 ? 0.290 -40.902 -37.125 1.00 47.09 712 GLY A CA 1
ATOM 5625 C C . GLY A 1 712 ? 0.144 -39.384 -37.253 1.00 47.09 712 GLY A C 1
ATOM 5626 O O . GLY A 1 712 ? -0.797 -38.807 -36.728 1.00 47.09 712 GLY A O 1
ATOM 5627 N N . PHE A 1 713 ? 1.018 -38.783 -38.068 1.00 40.22 713 PHE A N 1
ATOM 5628 C CA . PHE A 1 713 ? 1.164 -37.351 -38.415 1.00 40.22 713 PHE A CA 1
ATOM 5629 C C . PHE A 1 713 ? -0.125 -36.541 -38.708 1.00 40.22 713 PHE A C 1
ATOM 5631 O O . PHE A 1 713 ? -0.087 -35.317 -38.739 1.00 40.22 713 PHE A O 1
ATOM 5638 N N . TRP A 1 714 ? -1.268 -37.185 -38.962 1.00 37.56 714 TRP A N 1
ATOM 5639 C CA . TRP A 1 714 ? -2.528 -36.497 -39.279 1.00 37.56 714 TRP A CA 1
ATOM 5640 C C . TRP A 1 714 ? -3.413 -36.197 -38.059 1.00 37.56 714 TRP A C 1
ATOM 5642 O O . TRP A 1 714 ? -4.399 -35.476 -38.215 1.00 37.56 714 TRP A O 1
ATOM 5652 N N . ASN A 1 715 ? -3.078 -36.713 -36.872 1.00 48.50 715 ASN A N 1
ATOM 5653 C CA . ASN A 1 715 ? -3.837 -36.449 -35.648 1.00 48.50 715 ASN A CA 1
ATOM 5654 C C . ASN A 1 715 ? -3.392 -35.154 -34.938 1.00 48.50 715 ASN A C 1
ATOM 5656 O O . ASN A 1 715 ? -4.266 -34.423 -34.483 1.00 48.50 715 ASN A O 1
ATOM 5660 N N . ASP A 1 716 ? -2.106 -34.784 -34.992 1.00 45.44 716 ASP A N 1
ATOM 5661 C CA . ASP A 1 716 ? -1.539 -33.584 -34.334 1.00 45.44 716 ASP A CA 1
ATOM 5662 C C . ASP A 1 716 ? -2.202 -32.264 -34.758 1.00 45.44 716 ASP A C 1
ATOM 5664 O O . ASP A 1 716 ? -2.307 -31.321 -33.983 1.00 45.44 716 ASP A O 1
ATOM 5668 N N . VAL A 1 717 ? -2.708 -32.187 -35.991 1.00 37.69 717 VAL A N 1
ATOM 5669 C CA . VAL A 1 717 ? -3.341 -30.965 -36.522 1.00 37.69 717 VAL A CA 1
ATOM 5670 C C . VAL A 1 717 ? -4.798 -30.821 -36.059 1.00 37.69 717 VAL A C 1
ATOM 5672 O O . VAL A 1 717 ? -5.362 -29.729 -36.107 1.00 37.69 717 VAL A O 1
ATOM 5675 N N . LYS A 1 718 ? -5.434 -31.912 -35.614 1.00 39.16 718 LYS A N 1
ATOM 5676 C CA . LYS A 1 718 ? -6.853 -31.918 -35.233 1.00 39.16 718 LYS A CA 1
ATOM 5677 C C . LYS A 1 718 ? -7.064 -31.658 -33.739 1.00 39.16 718 LYS A C 1
ATOM 5679 O O . LYS A 1 718 ? -8.068 -31.047 -33.396 1.00 39.16 718 LYS A O 1
ATOM 5684 N N . THR A 1 719 ? -6.123 -32.055 -32.883 1.00 45.84 719 THR A N 1
ATOM 5685 C CA . THR A 1 719 ? -6.173 -31.853 -31.421 1.00 45.84 719 THR A CA 1
ATOM 5686 C C . THR A 1 719 ? -5.936 -30.392 -31.021 1.00 45.84 719 THR A C 1
ATOM 5688 O O . THR A 1 719 ? -6.569 -29.901 -30.092 1.00 45.84 719 THR A O 1
ATOM 5691 N N . ILE A 1 720 ? -5.107 -29.662 -31.778 1.00 36.78 720 ILE A N 1
ATOM 5692 C CA . ILE A 1 720 ? -4.730 -28.266 -31.483 1.00 36.78 720 ILE A CA 1
ATOM 5693 C C . ILE A 1 720 ? -5.893 -27.277 -31.698 1.00 36.78 720 ILE A C 1
ATOM 5695 O O . ILE A 1 720 ? -5.948 -26.237 -31.054 1.00 36.78 720 ILE A O 1
ATOM 5699 N N . ILE A 1 721 ? -6.856 -27.587 -32.574 1.00 31.38 721 ILE A N 1
ATOM 5700 C CA . ILE A 1 721 ? -7.896 -26.620 -32.980 1.00 31.38 721 ILE A CA 1
ATOM 5701 C C . ILE A 1 721 ? -9.191 -26.744 -32.151 1.00 31.38 721 ILE A C 1
ATOM 5703 O O . ILE A 1 721 ? -9.994 -25.815 -32.147 1.00 31.38 721 ILE A O 1
ATOM 5707 N N . THR A 1 722 ? -9.416 -27.850 -31.430 1.00 34.72 722 THR A N 1
ATOM 5708 C CA . THR A 1 722 ? -10.691 -28.087 -30.715 1.00 34.72 722 THR A CA 1
ATOM 5709 C C . THR A 1 722 ? -10.583 -28.305 -29.204 1.00 34.72 722 THR A C 1
ATOM 5711 O O . THR A 1 722 ? -11.622 -28.356 -28.564 1.00 34.72 722 THR A O 1
ATOM 5714 N N . GLY A 1 723 ? -9.386 -28.438 -28.618 1.00 39.03 723 GLY A N 1
ATOM 5715 C CA . GLY A 1 723 ? -9.235 -28.920 -27.232 1.00 39.03 723 GLY A CA 1
ATOM 5716 C C . GLY A 1 723 ? -9.019 -27.879 -26.127 1.00 39.03 723 GLY A C 1
ATOM 5717 O O . GLY A 1 723 ? -8.893 -28.271 -24.972 1.00 39.03 723 GLY A O 1
ATOM 5718 N N . VAL A 1 724 ? -8.915 -26.582 -26.434 1.00 39.59 724 VAL A N 1
ATOM 5719 C CA . VAL A 1 724 ? -8.251 -25.649 -25.493 1.00 39.59 724 VAL A CA 1
ATOM 5720 C C . VAL A 1 724 ? -9.162 -24.559 -24.924 1.00 39.59 724 VAL A C 1
ATOM 5722 O O . VAL A 1 724 ? -8.945 -24.127 -23.796 1.00 39.59 724 VAL A O 1
ATOM 5725 N N . TRP A 1 725 ? -10.242 -24.172 -25.610 1.00 27.56 725 TRP A N 1
ATOM 5726 C CA . TRP A 1 725 ? -11.136 -23.125 -25.086 1.00 27.56 725 TRP A CA 1
ATOM 5727 C C . TRP A 1 725 ? -12.094 -23.613 -23.981 1.00 27.56 725 TRP A C 1
ATOM 5729 O O . TRP A 1 725 ? -12.611 -22.800 -23.226 1.00 27.56 725 TRP A O 1
ATOM 5739 N N . ASP A 1 726 ? -12.271 -24.930 -23.828 1.00 35.16 726 ASP A N 1
ATOM 5740 C CA . ASP A 1 726 ? -13.216 -25.519 -22.865 1.00 35.16 726 ASP A CA 1
ATOM 5741 C C . ASP A 1 726 ? -12.549 -25.961 -21.539 1.00 35.16 726 ASP A C 1
ATOM 5743 O O . ASP A 1 726 ? -13.230 -26.301 -20.574 1.00 35.16 726 ASP A O 1
ATOM 5747 N N . GLY A 1 727 ? -11.211 -25.947 -21.449 1.00 37.81 727 GLY A N 1
ATOM 5748 C CA . GLY A 1 727 ? -10.479 -26.657 -20.389 1.00 37.81 727 GLY A CA 1
ATOM 5749 C C . GLY A 1 727 ? -10.132 -25.875 -19.116 1.00 37.81 727 GLY A C 1
ATOM 5750 O O . GLY A 1 727 ? -9.840 -26.500 -18.098 1.00 37.81 727 GLY A O 1
ATOM 5751 N N . VAL A 1 728 ? -10.152 -24.540 -19.147 1.00 34.44 728 VAL A N 1
ATOM 5752 C CA . VAL A 1 728 ? -9.821 -23.689 -17.978 1.00 34.44 728 VAL A CA 1
ATOM 5753 C C . VAL A 1 728 ? -11.040 -22.896 -17.500 1.00 34.44 728 VAL A C 1
ATOM 5755 O O . VAL A 1 728 ? -11.215 -22.685 -16.305 1.00 34.44 728 VAL A O 1
ATOM 5758 N N . THR A 1 729 ? -11.944 -22.551 -18.412 1.00 32.56 729 THR A N 1
ATOM 5759 C CA . THR A 1 729 ? -13.229 -21.903 -18.124 1.00 32.56 729 THR A CA 1
ATOM 5760 C C . THR A 1 729 ? -14.343 -22.920 -17.875 1.00 32.56 729 THR A C 1
ATOM 5762 O O . THR A 1 729 ? -15.179 -22.698 -17.009 1.00 32.56 729 THR A O 1
ATOM 5765 N N . GLY A 1 730 ? -14.321 -24.089 -18.527 1.00 36.94 730 GLY A N 1
ATOM 5766 C CA . GLY A 1 730 ? -15.433 -25.044 -18.499 1.00 36.94 730 GLY A CA 1
ATOM 5767 C C . GLY A 1 730 ? -15.768 -25.623 -17.125 1.00 36.94 730 GLY A C 1
ATOM 5768 O O . GLY A 1 730 ? -16.935 -25.863 -16.852 1.00 36.94 730 GLY A O 1
ATOM 5769 N N . GLY A 1 731 ? -14.799 -25.799 -16.222 1.00 38.16 731 GLY A N 1
ATOM 5770 C CA . GLY A 1 731 ? -15.078 -26.281 -14.862 1.00 38.16 731 GLY A CA 1
ATOM 5771 C C . GLY A 1 731 ? -15.788 -25.239 -13.993 1.00 38.16 731 GLY A C 1
ATOM 5772 O O . GLY A 1 731 ? -16.716 -25.575 -13.260 1.00 38.16 731 GLY A O 1
ATOM 5773 N N . TRP A 1 732 ? -15.378 -23.973 -14.104 1.00 38.00 732 TRP A N 1
ATOM 5774 C CA . TRP A 1 732 ? -15.911 -22.871 -13.304 1.00 38.00 732 TRP A CA 1
ATOM 5775 C C . TRP A 1 732 ? -17.164 -22.254 -13.922 1.00 38.00 732 TRP A C 1
ATOM 5777 O O . TRP A 1 732 ? -18.112 -22.001 -13.192 1.00 38.00 732 TRP A O 1
ATOM 5787 N N . ASP A 1 733 ? -17.231 -22.108 -15.246 1.00 40.16 733 ASP A N 1
ATOM 5788 C CA . ASP A 1 733 ? -18.427 -21.657 -15.963 1.00 40.16 733 ASP A CA 1
ATOM 5789 C C . ASP A 1 733 ? -19.545 -22.694 -15.860 1.00 40.16 733 ASP A C 1
ATOM 5791 O O . ASP A 1 733 ? -20.688 -22.322 -15.625 1.00 40.16 733 ASP A O 1
ATOM 5795 N N . TYR A 1 734 ? -19.234 -23.997 -15.903 1.00 42.53 734 TYR A N 1
ATOM 5796 C CA . TYR A 1 734 ? -20.215 -25.040 -15.592 1.00 42.53 734 TYR A CA 1
ATOM 5797 C C . TYR A 1 734 ? -20.691 -24.946 -14.140 1.00 42.53 734 TYR A C 1
ATOM 5799 O O . TYR A 1 734 ? -21.880 -25.114 -13.875 1.00 42.53 734 TYR A O 1
ATOM 5807 N N . LEU A 1 735 ? -19.804 -24.665 -13.178 1.00 41.66 735 LEU A N 1
ATOM 5808 C CA . LEU A 1 735 ? -20.192 -24.522 -11.773 1.00 41.66 735 LEU A CA 1
ATOM 5809 C C . LEU A 1 735 ? -21.007 -23.242 -11.539 1.00 41.66 735 LEU A C 1
ATOM 5811 O O . LEU A 1 735 ? -22.011 -23.295 -10.839 1.00 41.66 735 LEU A O 1
ATOM 5815 N N . ALA A 1 736 ? -20.630 -22.124 -12.160 1.00 42.69 736 ALA A N 1
ATOM 5816 C CA . ALA A 1 736 ? -21.294 -20.829 -12.071 1.00 42.69 736 ALA A CA 1
ATOM 5817 C C . ALA A 1 736 ? -22.648 -20.829 -12.797 1.00 42.69 736 ALA A C 1
ATOM 5819 O O . ALA A 1 736 ? -23.635 -20.357 -12.237 1.00 42.69 736 ALA A O 1
ATOM 5820 N N . GLU A 1 737 ? -22.734 -21.421 -13.991 1.00 49.25 737 GLU A N 1
ATOM 5821 C CA . GLU A 1 737 ? -23.981 -21.587 -14.745 1.00 49.25 737 GLU A CA 1
ATOM 5822 C C . GLU A 1 737 ? -24.933 -22.549 -14.023 1.00 49.25 737 GLU A C 1
ATOM 5824 O O . GLU A 1 737 ? -26.121 -22.254 -13.886 1.00 49.25 737 GLU A O 1
ATOM 5829 N N . ASN A 1 738 ? -24.435 -23.668 -13.480 1.00 49.69 738 ASN A N 1
ATOM 5830 C CA . ASN A 1 738 ? -25.266 -24.568 -12.676 1.00 49.69 738 ASN A CA 1
ATOM 5831 C C . ASN A 1 738 ? -25.670 -23.957 -11.335 1.00 49.69 738 ASN A C 1
ATOM 5833 O O . ASN A 1 738 ? -26.785 -24.206 -10.885 1.00 49.69 738 ASN A O 1
ATOM 5837 N N . LEU A 1 739 ? -24.818 -23.141 -10.711 1.00 50.47 739 LEU A N 1
ATOM 5838 C CA . LEU A 1 739 ? -25.156 -22.420 -9.488 1.00 50.47 739 LEU A CA 1
ATOM 5839 C C . LEU A 1 739 ? -26.238 -21.374 -9.764 1.00 50.47 739 LEU A C 1
ATOM 5841 O O . LEU A 1 739 ? -27.196 -21.277 -9.005 1.00 50.47 739 LEU A O 1
ATOM 5845 N N . GLU A 1 740 ? -26.144 -20.637 -10.868 1.00 57.06 740 GLU A N 1
ATOM 5846 C CA . GLU A 1 740 ? -27.151 -19.651 -11.261 1.00 57.06 740 GLU A CA 1
ATOM 5847 C C . GLU A 1 740 ? -28.479 -20.319 -11.654 1.00 57.06 740 GLU A C 1
ATOM 5849 O O . GLU A 1 740 ? -29.552 -19.896 -11.219 1.00 57.06 740 GLU A O 1
ATOM 5854 N N . ASN A 1 741 ? -28.427 -21.437 -12.383 1.00 64.62 741 ASN A N 1
ATOM 5855 C CA . ASN A 1 741 ? -29.601 -22.261 -12.672 1.00 64.62 741 ASN A CA 1
ATOM 5856 C C . ASN A 1 741 ? -30.210 -22.867 -11.396 1.00 64.62 741 ASN A C 1
ATOM 5858 O O . ASN A 1 741 ? -31.436 -22.907 -11.267 1.00 64.62 741 ASN A O 1
ATOM 5862 N N . ALA A 1 742 ? -29.386 -23.268 -10.425 1.00 57.66 742 ALA A N 1
ATOM 5863 C CA . ALA A 1 742 ? -29.837 -23.753 -9.125 1.00 57.66 742 ALA A CA 1
ATOM 5864 C C . ALA A 1 742 ? -30.482 -22.639 -8.288 1.00 57.66 742 ALA A C 1
ATOM 5866 O O . ALA A 1 742 ? -31.541 -22.873 -7.710 1.00 57.66 742 ALA A O 1
ATOM 5867 N N . LYS A 1 743 ? -29.920 -21.420 -8.269 1.00 67.75 743 LYS A N 1
ATOM 5868 C CA . LYS A 1 743 ? -30.533 -20.241 -7.626 1.00 67.75 743 LYS A CA 1
ATOM 5869 C C . LYS A 1 743 ? -31.888 -19.912 -8.245 1.00 67.75 743 LYS A C 1
ATOM 5871 O O . LYS A 1 743 ? -32.850 -19.677 -7.518 1.00 67.75 743 LYS A O 1
ATOM 5876 N N . ASN A 1 744 ? -31.980 -19.928 -9.578 1.00 73.94 744 ASN A N 1
ATOM 5877 C CA . ASN A 1 744 ? -33.225 -19.693 -10.312 1.00 73.94 744 ASN A CA 1
ATOM 5878 C C . ASN A 1 744 ? -34.286 -20.736 -9.947 1.00 73.94 744 ASN A C 1
ATOM 5880 O O . ASN A 1 744 ? -35.410 -20.381 -9.596 1.00 73.94 744 ASN A O 1
ATOM 5884 N N . TYR A 1 745 ? -33.901 -22.012 -9.962 1.00 71.62 745 TYR A N 1
ATOM 5885 C CA . TYR A 1 745 ? -34.768 -23.121 -9.585 1.00 71.62 745 TYR A CA 1
ATOM 5886 C C . TYR A 1 745 ? -35.229 -23.023 -8.123 1.00 71.62 745 TYR A C 1
ATOM 5888 O O . TYR A 1 745 ? -36.420 -23.137 -7.844 1.00 71.62 745 TYR A O 1
ATOM 5896 N N . LEU A 1 746 ? -34.317 -22.742 -7.188 1.00 62.69 746 LEU A N 1
ATOM 5897 C CA . LEU A 1 746 ? -34.623 -22.538 -5.769 1.00 62.69 746 LEU A CA 1
ATOM 5898 C C . LEU A 1 746 ? -35.583 -21.370 -5.552 1.00 62.69 746 LEU A C 1
ATOM 5900 O O . LEU A 1 746 ? -36.559 -21.512 -4.816 1.00 62.69 746 LEU A O 1
ATOM 5904 N N . ALA A 1 747 ? -35.348 -20.238 -6.217 1.00 74.12 747 ALA A N 1
ATOM 5905 C CA . ALA A 1 747 ? -36.217 -19.073 -6.113 1.00 74.12 747 ALA A CA 1
ATOM 5906 C C . ALA A 1 747 ? -37.640 -19.379 -6.594 1.00 74.12 747 ALA A C 1
ATOM 5908 O O . ALA A 1 747 ? -38.609 -18.958 -5.962 1.00 74.12 747 ALA A O 1
ATOM 5909 N N . GLU A 1 748 ? -37.778 -20.151 -7.675 1.00 79.50 748 GLU A N 1
ATOM 5910 C CA . GLU A 1 748 ? -39.073 -20.613 -8.180 1.00 79.50 748 GLU A CA 1
ATOM 5911 C C . GLU A 1 748 ? -39.752 -21.606 -7.223 1.00 79.50 748 GLU A C 1
ATOM 5913 O O . GLU A 1 748 ? -40.954 -21.486 -6.969 1.00 79.50 748 GLU A O 1
ATOM 5918 N N . GLN A 1 749 ? -38.999 -22.545 -6.639 1.00 73.25 749 GLN A N 1
ATOM 5919 C CA . GLN A 1 749 ? -39.530 -23.499 -5.661 1.00 73.25 749 GLN A CA 1
ATOM 5920 C C . GLN A 1 749 ? -40.012 -22.792 -4.391 1.00 73.25 749 GLN A C 1
ATOM 5922 O O . GLN A 1 749 ? -41.148 -23.012 -3.975 1.00 73.25 749 GLN A O 1
ATOM 5927 N N . ILE A 1 750 ? -39.216 -21.886 -3.817 1.00 70.44 750 ILE A N 1
ATOM 5928 C CA . ILE A 1 750 ? -39.583 -21.119 -2.615 1.00 70.44 750 ILE A CA 1
ATOM 5929 C C . ILE A 1 750 ? -40.764 -20.183 -2.909 1.00 70.44 750 ILE A C 1
ATOM 5931 O O . ILE A 1 750 ? -41.703 -20.091 -2.116 1.00 70.44 750 ILE A O 1
ATOM 5935 N N . ALA A 1 751 ? -40.788 -19.543 -4.081 1.00 78.94 751 ALA A N 1
ATOM 5936 C CA . ALA A 1 751 ? -41.929 -18.729 -4.486 1.00 78.94 751 ALA A CA 1
ATOM 5937 C C . ALA A 1 751 ? -43.223 -19.556 -4.587 1.00 78.94 751 ALA A C 1
ATOM 5939 O O . ALA A 1 751 ? -44.300 -19.060 -4.258 1.00 78.94 751 ALA A O 1
ATOM 5940 N N . SER A 1 752 ? -43.136 -20.830 -4.986 1.00 74.12 752 SER A N 1
ATOM 5941 C CA . SER A 1 752 ? -44.308 -21.703 -5.124 1.00 74.12 752 SER A CA 1
ATOM 5942 C C . SER A 1 752 ? -44.969 -22.090 -3.792 1.00 74.12 752 SER A C 1
ATOM 5944 O O . SER A 1 752 ? -46.176 -22.348 -3.767 1.00 74.12 752 SER A O 1
ATOM 5946 N N . VAL A 1 753 ? -44.215 -22.097 -2.683 1.00 69.50 753 VAL A N 1
ATOM 5947 C CA . VAL A 1 753 ? -44.735 -22.419 -1.340 1.00 69.50 753 VAL A CA 1
ATOM 5948 C C . VAL A 1 753 ? -45.290 -21.203 -0.596 1.00 69.50 753 VAL A C 1
ATOM 5950 O O . VAL A 1 753 ? -46.056 -21.384 0.351 1.00 69.50 753 VAL A O 1
ATOM 5953 N N . ILE A 1 754 ? -44.984 -19.978 -1.039 1.00 75.25 754 ILE A N 1
ATOM 5954 C CA . ILE A 1 754 ? -45.466 -18.730 -0.428 1.00 75.25 754 ILE A CA 1
ATOM 5955 C C . ILE A 1 754 ? -46.766 -18.272 -1.128 1.00 75.25 754 ILE A C 1
ATOM 5957 O O . ILE A 1 754 ? -46.733 -17.825 -2.281 1.00 75.25 754 ILE A O 1
ATOM 5961 N N . PRO A 1 755 ? -47.944 -18.332 -0.467 1.00 70.88 755 PRO A N 1
ATOM 5962 C CA . PRO A 1 755 ? -49.212 -17.974 -1.100 1.00 70.88 755 PRO A CA 1
ATOM 5963 C C . PRO A 1 755 ? -49.245 -16.497 -1.522 1.00 70.88 755 PRO A C 1
ATOM 5965 O O . PRO A 1 755 ? -49.245 -15.602 -0.681 1.00 70.88 755 PRO A O 1
ATOM 5968 N N . GLY A 1 756 ? -49.332 -16.242 -2.831 1.00 84.00 756 GLY A N 1
ATOM 5969 C CA . GLY A 1 756 ? -49.372 -14.885 -3.395 1.00 84.00 756 GLY A CA 1
ATOM 5970 C C . GLY A 1 756 ? -48.016 -14.326 -3.838 1.00 84.00 756 GLY A C 1
ATOM 5971 O O . GLY A 1 756 ? -47.952 -13.157 -4.213 1.00 84.00 756 GLY A O 1
ATOM 5972 N N . CYS A 1 757 ? -46.955 -15.138 -3.839 1.00 82.88 757 CYS A N 1
ATOM 5973 C CA . CYS A 1 757 ? -45.640 -14.732 -4.324 1.00 82.88 757 CYS A CA 1
ATOM 5974 C C . CYS A 1 757 ? -45.634 -14.578 -5.859 1.00 82.88 757 CYS A C 1
ATOM 5976 O O . CYS A 1 757 ? -45.610 -15.555 -6.605 1.00 82.88 757 CYS A O 1
ATOM 5978 N N . GLY A 1 758 ? -45.732 -13.332 -6.337 1.00 85.25 758 GLY A N 1
ATOM 5979 C CA . GLY A 1 758 ? -45.571 -12.967 -7.751 1.00 85.25 758 GLY A CA 1
ATOM 5980 C C . GLY A 1 758 ? -44.112 -12.670 -8.122 1.00 85.25 758 GLY A C 1
ATOM 5981 O O . GLY A 1 758 ? -43.222 -12.800 -7.291 1.00 85.25 758 GLY A O 1
ATOM 5982 N N . ALA A 1 759 ? -43.870 -12.196 -9.350 1.00 81.44 759 ALA A N 1
ATOM 5983 C CA . ALA A 1 759 ? -42.518 -11.954 -9.879 1.00 81.44 759 ALA A CA 1
ATOM 5984 C C . ALA A 1 759 ? -41.640 -11.038 -9.001 1.00 81.44 759 ALA A C 1
ATOM 5986 O O . ALA A 1 759 ? -40.434 -11.237 -8.921 1.00 81.44 759 ALA A O 1
ATOM 5987 N N . GLU A 1 760 ? -42.243 -10.063 -8.318 1.00 71.94 760 GLU A N 1
ATOM 5988 C CA . GLU A 1 760 ? -41.542 -9.162 -7.394 1.00 71.94 760 GLU A CA 1
ATOM 5989 C C . GLU A 1 760 ? -41.056 -9.904 -6.135 1.00 71.94 760 GLU A C 1
ATOM 5991 O O . GLU A 1 760 ? -39.908 -9.764 -5.730 1.00 71.94 760 GLU A O 1
ATOM 5996 N N . CYS A 1 761 ? -41.888 -10.793 -5.583 1.00 83.62 761 CYS A N 1
ATOM 5997 C CA . CYS A 1 761 ? -41.526 -11.675 -4.471 1.00 83.62 761 CYS A CA 1
ATOM 5998 C C . CYS A 1 761 ? -40.461 -12.708 -4.885 1.00 83.62 761 CYS A C 1
ATOM 6000 O O . CYS A 1 761 ? -39.487 -12.895 -4.162 1.00 83.62 761 CYS A O 1
ATOM 6002 N N . THR A 1 762 ? -40.568 -13.302 -6.080 1.00 80.38 762 THR A N 1
ATOM 6003 C CA . THR A 1 762 ? -39.513 -14.164 -6.648 1.00 80.38 762 THR A CA 1
ATOM 6004 C C . THR A 1 762 ? -38.192 -13.408 -6.830 1.00 80.38 762 THR A C 1
ATOM 6006 O O . THR A 1 762 ? -37.131 -13.985 -6.613 1.00 80.38 762 THR A O 1
ATOM 6009 N N . GLY A 1 763 ? -38.246 -12.117 -7.178 1.00 69.81 763 GLY A N 1
ATOM 6010 C CA . GLY A 1 763 ? -37.079 -11.234 -7.239 1.00 69.81 763 GLY A CA 1
ATOM 6011 C C . GLY A 1 763 ? -36.397 -11.062 -5.880 1.00 69.81 763 GLY A C 1
ATOM 6012 O O . GLY A 1 763 ? -35.191 -11.257 -5.785 1.00 69.81 763 GLY A O 1
ATOM 6013 N N . TYR A 1 764 ? -37.164 -10.798 -4.817 1.00 65.69 764 TYR A N 1
ATOM 6014 C CA . TYR A 1 764 ? -36.620 -10.711 -3.455 1.00 65.69 764 TYR A CA 1
ATOM 6015 C C . TYR A 1 764 ? -36.038 -12.036 -2.958 1.00 65.69 764 TYR A C 1
ATOM 6017 O O . TYR A 1 764 ? -34.986 -12.041 -2.329 1.00 65.69 764 TYR A O 1
ATOM 6025 N N . ILE A 1 765 ? -36.676 -13.165 -3.282 1.00 70.62 765 ILE A N 1
ATOM 6026 C CA . ILE A 1 765 ? -36.146 -14.495 -2.955 1.00 70.62 765 ILE A CA 1
ATOM 6027 C C . ILE A 1 765 ? -34.832 -14.746 -3.701 1.00 70.62 765 ILE A C 1
ATOM 6029 O O . ILE A 1 765 ? -33.892 -15.255 -3.103 1.00 70.62 765 ILE A O 1
ATOM 6033 N N . LYS A 1 766 ? -34.736 -14.361 -4.980 1.00 73.62 766 LYS A N 1
ATOM 6034 C CA . LYS A 1 766 ? -33.487 -14.434 -5.751 1.00 73.62 766 LYS A CA 1
ATOM 6035 C C . LYS A 1 766 ? -32.366 -13.638 -5.098 1.00 73.62 766 LYS A C 1
ATOM 6037 O O . LYS A 1 766 ? -31.299 -14.192 -4.877 1.00 73.62 766 LYS A O 1
ATOM 6042 N N . THR A 1 767 ? -32.621 -12.379 -4.754 1.00 62.59 767 THR A N 1
ATOM 6043 C CA . THR A 1 767 ? -31.630 -11.523 -4.088 1.00 62.59 767 THR A CA 1
ATOM 6044 C C . THR A 1 767 ? -31.245 -12.080 -2.716 1.00 62.59 767 THR A C 1
ATOM 6046 O O . THR A 1 767 ? -30.064 -12.146 -2.393 1.00 62.59 767 THR A O 1
ATOM 6049 N N . GLY A 1 768 ? -32.212 -12.572 -1.933 1.00 59.81 768 GLY A N 1
ATOM 6050 C CA . GLY A 1 768 ? -31.944 -13.232 -0.654 1.00 59.81 768 GLY A CA 1
ATOM 6051 C C . GLY A 1 768 ? -31.134 -14.525 -0.800 1.00 59.81 768 GLY A C 1
ATOM 6052 O O . GLY A 1 768 ? -30.256 -14.788 0.016 1.00 59.81 768 GLY A O 1
ATOM 6053 N N . LEU A 1 769 ? -31.365 -15.307 -1.859 1.00 62.22 769 LEU A N 1
ATOM 6054 C CA . LEU A 1 769 ? -30.561 -16.485 -2.197 1.00 62.22 769 LEU A CA 1
ATOM 6055 C C . LEU A 1 769 ? -29.169 -16.107 -2.706 1.00 62.22 769 LEU A C 1
ATOM 6057 O O . LEU A 1 769 ? -28.225 -16.809 -2.386 1.00 62.22 769 LEU A O 1
ATOM 6061 N N . GLU A 1 770 ? -29.001 -15.027 -3.466 1.00 57.75 770 GLU A N 1
ATOM 6062 C CA . GLU A 1 770 ? -27.679 -14.534 -3.883 1.00 57.75 770 GLU A CA 1
ATOM 6063 C C . GLU A 1 770 ? -26.841 -14.111 -2.676 1.00 57.75 770 GLU A C 1
ATOM 6065 O O . GLU A 1 770 ? -25.690 -14.533 -2.551 1.00 57.75 770 GLU A O 1
ATOM 6070 N N . VAL A 1 771 ? -27.435 -13.346 -1.756 1.00 50.84 771 VAL A N 1
ATOM 6071 C CA . VAL A 1 771 ? -26.810 -12.970 -0.482 1.00 50.84 771 VAL A CA 1
ATOM 6072 C C . VAL A 1 771 ? -26.521 -14.220 0.349 1.00 50.84 771 VAL A C 1
ATOM 6074 O O . VAL A 1 771 ? -25.392 -14.399 0.793 1.00 50.84 771 VAL A O 1
ATOM 6077 N N . GLY A 1 772 ? -27.494 -15.126 0.485 1.00 53.09 772 GLY A N 1
ATOM 6078 C CA . GLY A 1 772 ? -27.367 -16.379 1.228 1.00 53.09 772 GLY A CA 1
ATOM 6079 C C . GLY A 1 772 ? -26.296 -17.316 0.668 1.00 53.09 772 GLY A C 1
ATOM 6080 O O . GLY A 1 772 ? -25.469 -17.793 1.428 1.00 53.09 772 GLY A O 1
ATOM 6081 N N . PHE A 1 773 ? -26.227 -17.542 -0.646 1.00 56.50 773 PHE A N 1
ATOM 6082 C CA . PHE A 1 773 ? -25.194 -18.377 -1.277 1.00 56.50 773 PHE A CA 1
ATOM 6083 C C . PHE A 1 773 ? -23.796 -17.768 -1.151 1.00 56.50 773 PHE A C 1
ATOM 6085 O O . PHE A 1 773 ? -22.839 -18.502 -0.916 1.00 56.50 773 PHE A O 1
ATOM 6092 N N . THR A 1 774 ? -23.685 -16.441 -1.251 1.00 49.84 774 THR A N 1
ATOM 6093 C CA . THR A 1 774 ? -22.433 -15.715 -0.973 1.00 49.84 774 THR A CA 1
ATOM 6094 C C . THR A 1 774 ? -22.025 -15.869 0.498 1.00 49.84 774 THR A C 1
ATOM 6096 O O . THR A 1 774 ? -20.841 -15.917 0.823 1.00 49.84 774 THR A O 1
ATOM 6099 N N . ALA A 1 775 ? -23.006 -16.011 1.392 1.00 43.56 775 ALA A N 1
ATOM 6100 C CA . ALA A 1 775 ? -22.798 -16.293 2.806 1.00 43.56 775 ALA A CA 1
ATOM 6101 C C . ALA A 1 775 ? -22.418 -17.773 3.069 1.00 43.56 775 ALA A C 1
ATOM 6103 O O . ALA A 1 775 ? -21.545 -18.024 3.889 1.00 43.56 775 ALA A O 1
ATOM 6104 N N . VAL A 1 776 ? -22.996 -18.746 2.346 1.00 45.59 776 VAL A N 1
ATOM 6105 C CA . VAL A 1 776 ? -22.757 -20.211 2.475 1.00 45.59 776 VAL A CA 1
ATOM 6106 C C . VAL A 1 776 ? -21.413 -20.668 1.969 1.00 45.59 776 VAL A C 1
ATOM 6108 O O . VAL A 1 776 ? -20.883 -21.668 2.453 1.00 45.59 776 VAL A O 1
ATOM 6111 N N . THR A 1 777 ? -20.815 -19.940 1.028 1.00 52.09 777 THR A N 1
ATOM 6112 C CA . THR A 1 777 ? -19.398 -20.164 0.762 1.00 52.09 777 THR A CA 1
ATOM 6113 C C . THR A 1 777 ? -18.559 -19.961 2.030 1.00 52.09 777 THR A C 1
ATOM 6115 O O . THR A 1 777 ? -17.441 -20.455 2.028 1.00 52.09 777 THR A O 1
ATOM 6118 N N . GLY A 1 778 ? -19.122 -19.355 3.102 1.00 40.56 778 GLY A N 1
ATOM 6119 C CA . GLY A 1 778 ? -18.649 -19.274 4.488 1.00 40.56 778 GLY A CA 1
ATOM 6120 C C . GLY A 1 778 ? -19.222 -20.229 5.533 1.00 40.56 778 GLY A C 1
ATOM 6121 O O . GLY A 1 778 ? -20.424 -20.297 5.755 1.00 40.56 778 GLY A O 1
ATOM 6122 N N . ILE A 1 779 ? -18.303 -20.945 6.196 1.00 39.12 779 ILE A N 1
ATOM 6123 C CA . ILE A 1 779 ? -18.504 -22.046 7.156 1.00 39.12 779 ILE A CA 1
ATOM 6124 C C . ILE A 1 779 ? -18.183 -21.577 8.605 1.00 39.12 779 ILE A C 1
ATOM 6126 O O . ILE A 1 779 ? -17.317 -20.714 8.748 1.00 39.12 779 ILE A O 1
ATOM 6130 N N . PRO A 1 780 ? -18.812 -22.139 9.669 1.00 30.38 780 PRO A N 1
ATOM 6131 C CA . PRO A 1 780 ? -18.842 -21.604 11.047 1.00 30.38 780 PRO A CA 1
ATOM 6132 C C . PRO A 1 780 ? -17.667 -22.005 11.990 1.00 30.38 780 PRO A C 1
ATOM 6134 O O . PRO A 1 780 ? -16.828 -22.829 11.623 1.00 30.38 780 PRO A O 1
ATOM 6137 N N . PRO A 1 781 ? -17.628 -21.460 13.237 1.00 32.97 781 PRO A N 1
ATOM 6138 C CA . PRO A 1 781 ? -16.407 -21.150 14.008 1.00 32.97 781 PRO A CA 1
ATOM 6139 C C . PRO A 1 781 ? -15.787 -22.261 14.882 1.00 32.97 781 PRO A C 1
ATOM 6141 O O . PRO A 1 781 ? -14.930 -21.992 15.724 1.00 32.97 781 PRO A O 1
ATOM 6144 N N . THR A 1 782 ? -16.164 -23.527 14.717 1.00 32.84 782 THR A N 1
ATOM 6145 C CA . THR A 1 782 ? -15.371 -24.664 15.233 1.00 32.84 782 THR A CA 1
ATOM 6146 C C . THR A 1 782 ? -15.532 -25.823 14.272 1.00 32.84 782 THR A C 1
ATOM 6148 O O . THR A 1 782 ? -16.662 -26.062 13.891 1.00 32.84 782 THR A O 1
ATOM 6151 N N . MET A 1 783 ? -14.461 -26.535 13.888 1.00 26.25 783 MET A N 1
ATOM 6152 C CA . MET A 1 783 ? -14.521 -27.603 12.872 1.00 26.25 783 MET A CA 1
ATOM 6153 C C . MET A 1 783 ? -15.049 -28.950 13.410 1.00 26.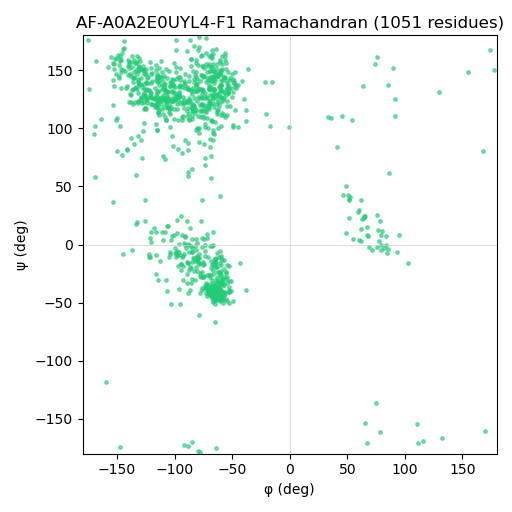25 783 MET A C 1
ATOM 6155 O O . MET A 1 783 ? -14.320 -29.655 14.119 1.00 26.25 783 MET A O 1
ATOM 6159 N N . PRO A 1 784 ? -16.257 -29.371 13.002 1.00 35.66 784 PRO A N 1
ATOM 6160 C CA . PRO A 1 784 ? -16.676 -30.760 12.979 1.00 35.66 784 PRO A CA 1
ATOM 6161 C C . PRO A 1 784 ? -16.389 -31.442 11.622 1.00 35.66 784 PRO A C 1
ATOM 6163 O O . PRO A 1 784 ? -15.716 -30.897 10.750 1.00 35.66 784 PRO A O 1
ATOM 6166 N N . SER A 1 785 ? -16.871 -32.677 11.442 1.00 41.16 785 SER A N 1
ATOM 6167 C CA . SER A 1 785 ? -16.765 -33.423 10.176 1.00 41.16 785 SER A CA 1
ATOM 6168 C C . SER A 1 785 ? -17.362 -32.660 8.978 1.00 41.16 785 SER A C 1
ATOM 6170 O O . SER A 1 785 ? -18.250 -31.830 9.143 1.00 41.16 785 SER A O 1
ATOM 6172 N N . TYR A 1 786 ? -16.917 -32.961 7.754 1.00 45.62 786 TYR A N 1
ATOM 6173 C CA . TYR A 1 786 ? -17.399 -32.324 6.514 1.00 45.62 786 TYR A CA 1
ATOM 6174 C C . TYR A 1 786 ? -18.930 -32.382 6.314 1.00 45.62 786 TYR A C 1
ATOM 6176 O O . TYR A 1 786 ? -19.509 -31.496 5.689 1.00 45.62 786 TYR A O 1
ATOM 6184 N N . GLU A 1 787 ? -19.617 -33.391 6.855 1.00 49.44 787 GLU A N 1
ATOM 6185 C CA . GLU A 1 787 ? -21.086 -33.442 6.834 1.00 49.44 787 GLU A CA 1
ATOM 6186 C C . GLU A 1 787 ? -21.725 -32.431 7.790 1.00 49.44 787 GLU A C 1
ATOM 6188 O O . GLU A 1 787 ? -22.701 -31.779 7.433 1.00 49.44 787 GLU A O 1
ATOM 6193 N N . GLU A 1 788 ? -21.131 -32.245 8.963 1.00 49.91 788 GLU A N 1
ATOM 6194 C CA . GLU A 1 788 ? -21.579 -31.279 9.968 1.00 49.91 788 GLU A CA 1
ATOM 6195 C C . GLU A 1 788 ? -21.260 -29.840 9.508 1.00 49.91 788 GLU A C 1
ATOM 6197 O O . GLU A 1 788 ? -22.095 -28.953 9.631 1.00 49.91 788 GLU A O 1
ATOM 6202 N N . MET A 1 789 ? -20.133 -29.647 8.811 1.00 53.31 789 MET A N 1
ATOM 6203 C CA . MET A 1 789 ? -19.762 -28.412 8.105 1.00 53.31 789 MET A CA 1
ATOM 6204 C C . MET A 1 789 ? -20.808 -27.978 7.063 1.00 53.31 789 MET A C 1
ATOM 6206 O O . MET A 1 789 ? -21.145 -26.799 6.959 1.00 53.31 789 MET A O 1
ATOM 6210 N N . VAL A 1 790 ? -21.328 -28.932 6.285 1.00 60.91 790 VAL A N 1
ATOM 6211 C CA . VAL A 1 790 ? -22.374 -28.660 5.293 1.00 60.91 790 VAL A CA 1
ATOM 6212 C C . VAL A 1 790 ? -23.710 -28.353 5.956 1.00 60.91 790 VAL A C 1
ATOM 6214 O O . VAL A 1 790 ? -24.399 -27.437 5.515 1.00 60.91 790 VAL A O 1
ATOM 6217 N N . ASP A 1 791 ? -24.066 -29.061 7.024 1.00 68.38 791 ASP A N 1
ATOM 6218 C CA . ASP A 1 791 ? -25.325 -28.818 7.726 1.00 68.38 791 ASP A CA 1
ATOM 6219 C C . ASP A 1 791 ? -25.345 -27.447 8.431 1.00 68.38 791 ASP A C 1
ATOM 6221 O O . ASP A 1 791 ? -26.360 -26.748 8.372 1.00 68.38 791 ASP A O 1
ATOM 6225 N N . GLU A 1 792 ? -24.232 -27.006 9.026 1.00 62.31 792 GLU A N 1
ATOM 6226 C CA . GLU A 1 792 ? -24.166 -25.674 9.634 1.00 62.31 792 GLU A CA 1
ATOM 6227 C C . GLU A 1 792 ? -24.086 -24.541 8.590 1.00 62.31 792 GLU A C 1
ATOM 6229 O O . GLU A 1 792 ? -24.716 -23.495 8.769 1.00 62.31 792 GLU A O 1
ATOM 6234 N N . GLY A 1 793 ? -23.393 -24.754 7.463 1.00 62.97 793 GLY A N 1
ATOM 6235 C CA . GLY A 1 793 ? -23.401 -23.816 6.333 1.00 62.97 793 GLY A CA 1
ATOM 6236 C C . GLY A 1 793 ? -24.806 -23.622 5.748 1.00 62.97 793 GLY A C 1
ATOM 6237 O O . GLY A 1 793 ? -25.223 -22.492 5.496 1.00 62.97 793 GLY A O 1
ATOM 6238 N N . ILE A 1 794 ? -25.589 -24.703 5.614 1.00 76.00 794 ILE A N 1
ATOM 6239 C CA . ILE A 1 794 ? -27.000 -24.633 5.196 1.00 76.00 794 ILE A CA 1
ATOM 6240 C C . ILE A 1 794 ? -27.822 -23.801 6.187 1.00 76.00 794 ILE A C 1
ATOM 6242 O O . ILE A 1 794 ? -28.620 -22.969 5.760 1.00 76.00 794 ILE A O 1
ATOM 6246 N N . ALA A 1 795 ? -27.633 -23.988 7.496 1.00 71.69 795 ALA A N 1
ATOM 6247 C CA . ALA A 1 795 ? -28.363 -23.221 8.505 1.00 71.69 795 ALA A CA 1
ATOM 6248 C C . ALA A 1 795 ? -28.077 -21.710 8.402 1.00 71.69 795 ALA A C 1
ATOM 6250 O O . ALA A 1 795 ? -29.007 -20.903 8.435 1.00 71.69 795 ALA A O 1
ATOM 6251 N N . TYR A 1 796 ? -26.816 -21.327 8.184 1.00 65.88 796 TYR A N 1
ATOM 6252 C CA . TYR A 1 796 ? -26.431 -19.929 7.983 1.00 65.88 796 TYR A CA 1
ATOM 6253 C C . TYR A 1 796 ? -27.024 -19.328 6.695 1.00 65.88 796 TYR A C 1
ATOM 6255 O O . TYR A 1 796 ? -27.567 -18.220 6.725 1.00 65.88 796 TYR A O 1
ATOM 6263 N N . ALA A 1 797 ? -27.014 -20.086 5.587 1.00 65.31 797 ALA A N 1
ATOM 6264 C CA . ALA A 1 797 ? -27.701 -19.726 4.337 1.00 65.31 797 ALA A CA 1
ATOM 6265 C C . ALA A 1 797 ? -29.144 -19.306 4.575 1.00 65.31 797 ALA A C 1
ATOM 6267 O O . ALA A 1 797 ? -29.635 -18.319 4.029 1.00 65.31 797 ALA A O 1
ATOM 6268 N N . VAL A 1 798 ? -29.823 -20.146 5.353 1.00 78.06 798 VAL A N 1
ATOM 6269 C CA . VAL A 1 798 ? -31.253 -20.096 5.589 1.00 78.06 798 VAL A CA 1
ATOM 6270 C C . VAL A 1 798 ? -31.584 -18.873 6.421 1.00 78.06 798 VAL A C 1
ATOM 6272 O O . VAL A 1 798 ? -32.538 -18.171 6.096 1.00 78.06 798 VAL A O 1
ATOM 6275 N N . ASP A 1 799 ? -30.780 -18.577 7.441 1.00 72.75 799 ASP A N 1
ATOM 6276 C CA . ASP A 1 799 ? -30.969 -17.391 8.270 1.00 72.75 799 ASP A CA 1
ATOM 6277 C C . ASP A 1 799 ? -30.694 -16.092 7.500 1.00 72.75 799 ASP A C 1
ATOM 6279 O O . ASP A 1 799 ? -31.513 -15.174 7.573 1.00 72.75 799 ASP A O 1
ATOM 6283 N N . MET A 1 800 ? -29.630 -16.030 6.692 1.00 66.06 800 MET A N 1
ATOM 6284 C CA . MET A 1 800 ? -29.339 -14.864 5.845 1.00 66.06 800 MET A CA 1
ATOM 6285 C C . MET A 1 800 ? -30.420 -14.634 4.783 1.00 66.06 800 MET A C 1
ATOM 6287 O O . MET A 1 800 ? -30.928 -13.521 4.637 1.00 66.06 800 MET A O 1
ATOM 6291 N N . ALA A 1 801 ? -30.825 -15.692 4.074 1.00 68.06 801 ALA A N 1
ATOM 6292 C CA . ALA A 1 801 ? -31.894 -15.610 3.085 1.00 68.06 801 ALA A CA 1
ATOM 6293 C C . ALA A 1 801 ? -33.225 -15.201 3.736 1.00 68.06 801 ALA A C 1
ATOM 6295 O O . ALA A 1 801 ? -33.941 -14.358 3.198 1.00 68.06 801 ALA A O 1
ATOM 6296 N N . ALA A 1 802 ? -33.547 -15.736 4.918 1.00 75.81 802 ALA A N 1
ATOM 6297 C CA . ALA A 1 802 ? -34.745 -15.351 5.658 1.00 75.81 802 ALA A CA 1
ATOM 6298 C C . ALA A 1 802 ? -34.710 -13.883 6.113 1.00 75.81 802 ALA A C 1
ATOM 6300 O O . ALA A 1 802 ? -35.743 -13.214 6.079 1.00 75.81 802 ALA A O 1
ATOM 6301 N N . GLN A 1 803 ? -33.542 -13.367 6.510 1.00 71.62 803 GLN A N 1
ATOM 6302 C CA . GLN A 1 803 ? -33.373 -11.975 6.926 1.00 71.62 803 GLN A CA 1
ATOM 6303 C C . GLN A 1 803 ? -33.607 -10.994 5.767 1.00 71.62 803 GLN A C 1
ATOM 6305 O O . GLN A 1 803 ? -34.298 -9.993 5.956 1.00 71.62 803 GLN A O 1
ATOM 6310 N N . GLU A 1 804 ? -33.114 -11.315 4.568 1.00 67.44 804 GLU A N 1
ATOM 6311 C CA . GLU A 1 804 ? -33.324 -10.519 3.347 1.00 67.44 804 GLU A CA 1
ATOM 6312 C C . GLU A 1 804 ? -34.764 -10.613 2.813 1.00 67.44 804 GLU A C 1
ATOM 6314 O O . GLU A 1 804 ? -35.346 -9.612 2.392 1.00 67.44 804 GLU A O 1
ATOM 6319 N N . ILE A 1 805 ? -35.392 -11.794 2.885 1.00 75.19 805 ILE A N 1
ATOM 6320 C CA . ILE A 1 805 ? -36.819 -11.975 2.546 1.00 75.19 805 ILE A CA 1
ATOM 6321 C C . ILE A 1 805 ? -37.722 -11.225 3.553 1.00 75.19 805 ILE A C 1
ATOM 6323 O O . ILE A 1 805 ? -38.866 -10.864 3.248 1.00 75.19 805 ILE A O 1
ATOM 6327 N N . GLY A 1 806 ? -37.207 -10.943 4.751 1.00 77.50 806 GLY A N 1
ATOM 6328 C CA . GLY A 1 806 ? -37.876 -10.172 5.788 1.00 77.50 806 GLY A CA 1
ATOM 6329 C C . GLY A 1 806 ? -38.926 -10.984 6.563 1.00 77.50 806 GLY A C 1
ATOM 6330 O O . GLY A 1 806 ? -38.929 -12.215 6.540 1.00 77.50 806 GLY A O 1
ATOM 6331 N N . PRO A 1 807 ? -39.872 -10.324 7.261 1.00 77.94 807 PRO A N 1
ATOM 6332 C CA . PRO A 1 807 ? -40.779 -10.975 8.218 1.00 77.94 807 PRO A CA 1
ATOM 6333 C C . PRO A 1 807 ? -41.780 -11.965 7.592 1.00 77.94 807 PRO A C 1
ATOM 6335 O O . PRO A 1 807 ? -42.601 -12.532 8.310 1.00 77.94 807 PRO A O 1
ATOM 6338 N N . MET A 1 808 ? -41.750 -12.151 6.269 1.00 70.44 808 MET A N 1
ATOM 6339 C CA . MET A 1 808 ? -42.578 -13.125 5.557 1.00 70.44 808 MET A CA 1
ATOM 6340 C C . MET A 1 808 ? -41.971 -14.536 5.535 1.00 70.44 808 MET A C 1
ATOM 6342 O O . MET A 1 808 ? -42.700 -15.477 5.231 1.00 70.44 808 MET A O 1
ATOM 6346 N N . CYS A 1 809 ? -40.681 -14.699 5.857 1.00 83.31 809 CYS A N 1
ATOM 6347 C CA . CYS A 1 809 ? -40.043 -16.013 5.921 1.00 83.31 809 CYS A CA 1
ATOM 6348 C C . CYS A 1 809 ? -40.151 -16.601 7.338 1.00 83.31 809 CYS A C 1
ATOM 6350 O O . CYS A 1 809 ? -39.313 -16.350 8.203 1.00 83.31 809 CYS A O 1
ATOM 6352 N N . ASP A 1 810 ? -41.230 -17.345 7.591 1.00 85.44 810 ASP A N 1
ATOM 6353 C CA . ASP A 1 810 ? -41.424 -18.106 8.829 1.00 85.44 810 ASP A CA 1
ATOM 6354 C C . ASP A 1 810 ? -40.606 -19.417 8.840 1.00 85.44 810 ASP A C 1
ATOM 6356 O O . ASP A 1 810 ? -39.870 -19.716 7.902 1.00 85.44 810 ASP A O 1
ATOM 6360 N N . GLU A 1 811 ? -40.721 -20.222 9.903 1.00 87.81 811 GLU A N 1
ATOM 6361 C CA . GLU A 1 811 ? -40.005 -21.510 10.012 1.00 87.81 811 GLU A CA 1
ATOM 6362 C C . GLU A 1 811 ? -40.271 -22.450 8.825 1.00 87.81 811 GLU A C 1
ATOM 6364 O O . GLU A 1 811 ? -39.400 -23.221 8.436 1.00 87.81 811 GLU A O 1
ATOM 6369 N N . LEU A 1 812 ? -41.448 -22.357 8.199 1.00 79.31 812 LEU A N 1
ATOM 6370 C CA . LEU A 1 812 ? -41.802 -23.190 7.054 1.00 79.31 812 LEU A CA 1
ATOM 6371 C C . LEU A 1 812 ? -41.060 -22.742 5.786 1.00 79.31 812 LEU A C 1
ATOM 6373 O O . LEU A 1 812 ? -40.615 -23.572 4.994 1.00 79.31 812 LEU A O 1
ATOM 6377 N N . CYS A 1 813 ? -40.888 -21.429 5.616 1.00 87.25 813 CYS A N 1
ATOM 6378 C CA . CYS A 1 813 ? -40.012 -20.855 4.597 1.00 87.25 813 CYS A CA 1
ATOM 6379 C C . CYS A 1 813 ? -38.540 -21.239 4.835 1.00 87.25 813 CYS A C 1
ATOM 6381 O O . CYS A 1 813 ? -37.872 -21.683 3.899 1.00 87.25 813 CYS A O 1
ATOM 6383 N N . LYS A 1 814 ? -38.053 -21.160 6.081 1.00 85.62 814 LYS A N 1
ATOM 6384 C CA . LYS A 1 814 ? -36.687 -21.570 6.448 1.00 85.62 814 LYS A CA 1
ATOM 6385 C C . LYS A 1 814 ? -36.413 -23.048 6.155 1.00 85.62 814 LYS A C 1
ATOM 6387 O O . LYS A 1 814 ? -35.405 -23.369 5.530 1.00 85.62 814 LYS A O 1
ATOM 6392 N N . GLU A 1 815 ? -37.327 -23.944 6.532 1.00 84.31 815 GLU A N 1
ATOM 6393 C CA . GLU A 1 815 ? -37.227 -25.379 6.225 1.00 84.31 815 GLU A CA 1
ATOM 6394 C C . GLU A 1 815 ? -37.197 -25.648 4.712 1.00 84.31 815 GLU A C 1
ATOM 6396 O O . GLU A 1 815 ? -36.440 -26.505 4.255 1.00 84.31 815 GLU A O 1
ATOM 6401 N N . ALA A 1 816 ? -37.979 -24.904 3.920 1.00 74.31 816 ALA A N 1
ATOM 6402 C CA . ALA A 1 816 ? -37.991 -25.040 2.464 1.00 74.31 816 ALA A CA 1
ATOM 6403 C C . ALA A 1 816 ? -36.661 -24.602 1.824 1.00 74.31 816 ALA A C 1
ATOM 6405 O O . ALA A 1 816 ? -36.156 -25.293 0.937 1.00 74.31 816 ALA A O 1
ATOM 6406 N N . ILE A 1 817 ? -36.068 -23.499 2.301 1.00 76.44 817 ILE A N 1
ATOM 6407 C CA . ILE A 1 817 ? -34.736 -23.044 1.871 1.00 76.44 817 ILE A CA 1
ATOM 6408 C C . ILE A 1 817 ? -33.682 -24.096 2.245 1.00 76.44 817 ILE A C 1
ATOM 6410 O O . ILE A 1 817 ? -32.880 -24.486 1.397 1.00 76.44 817 ILE A O 1
ATOM 6414 N N . ALA A 1 818 ? -33.723 -24.611 3.479 1.00 80.44 818 ALA A N 1
ATOM 6415 C CA . ALA A 1 818 ? -32.765 -25.595 3.980 1.00 80.44 818 ALA A CA 1
ATOM 6416 C C . ALA A 1 818 ? -32.805 -26.899 3.171 1.00 80.44 818 ALA A C 1
ATOM 6418 O O . ALA A 1 818 ? -31.767 -27.419 2.759 1.00 80.44 818 ALA A O 1
ATOM 6419 N N . ALA A 1 819 ? -34.010 -27.414 2.911 1.00 75.75 819 ALA A N 1
ATOM 6420 C CA . ALA A 1 819 ? -34.211 -28.624 2.123 1.00 75.75 819 ALA A CA 1
ATOM 6421 C C . ALA A 1 819 ? -33.718 -28.451 0.681 1.00 75.75 819 ALA A C 1
ATOM 6423 O O . ALA A 1 819 ? -33.041 -29.335 0.158 1.00 75.75 819 ALA A O 1
ATOM 6424 N N . GLY A 1 820 ? -34.003 -27.301 0.065 1.00 71.31 820 GLY A N 1
ATOM 6425 C CA . GLY A 1 820 ? -33.556 -27.009 -1.291 1.00 71.31 820 GLY A CA 1
ATOM 6426 C C . GLY A 1 820 ? -32.033 -26.858 -1.403 1.00 71.31 820 GLY A C 1
ATOM 6427 O O . GLY A 1 820 ? -31.438 -27.404 -2.328 1.00 71.31 820 GLY A O 1
ATOM 6428 N N . LEU A 1 821 ? -31.378 -26.181 -0.451 1.00 72.88 821 LEU A N 1
ATOM 6429 C CA . LEU A 1 821 ? -29.911 -26.097 -0.408 1.00 72.88 821 LEU A CA 1
ATOM 6430 C C . LEU A 1 821 ? -29.270 -27.476 -0.215 1.00 72.88 821 LEU A C 1
ATOM 6432 O O . LEU A 1 821 ? -28.308 -27.800 -0.910 1.00 72.88 821 LEU A O 1
ATOM 6436 N N . LYS A 1 822 ? -29.824 -28.307 0.679 1.00 75.81 822 LYS A N 1
ATOM 6437 C CA . LYS A 1 822 ? -29.339 -29.676 0.899 1.00 75.81 822 LYS A CA 1
ATOM 6438 C C . LYS A 1 822 ? -29.442 -30.518 -0.374 1.00 75.81 822 LYS A C 1
ATOM 6440 O O . LYS A 1 822 ? -28.481 -31.189 -0.733 1.00 75.81 822 LYS A O 1
ATOM 6445 N N . GLU A 1 823 ? -30.563 -30.429 -1.092 1.00 69.75 823 GLU A N 1
ATOM 6446 C CA . GLU A 1 823 ? -30.764 -31.134 -2.363 1.00 69.75 823 GLU A CA 1
ATOM 6447 C C . GLU A 1 823 ? -29.775 -30.672 -3.444 1.00 69.75 823 GLU A C 1
ATOM 6449 O O . GLU A 1 823 ? -29.210 -31.509 -4.143 1.00 69.75 823 GLU A O 1
ATOM 6454 N N . VAL A 1 824 ? -29.496 -29.367 -3.550 1.00 63.31 824 VAL A N 1
ATOM 6455 C CA . VAL A 1 824 ? -28.504 -28.829 -4.500 1.00 63.31 824 VAL A CA 1
ATOM 6456 C C . VAL A 1 824 ? -27.083 -29.278 -4.154 1.00 63.31 824 VAL A C 1
ATOM 6458 O O . VAL A 1 824 ? -26.323 -29.633 -5.054 1.00 63.31 824 VAL A O 1
ATOM 6461 N N . ILE A 1 825 ? -26.717 -29.302 -2.870 1.00 66.12 825 ILE A N 1
ATOM 6462 C CA . ILE A 1 825 ? -25.394 -29.759 -2.420 1.00 66.12 825 ILE A CA 1
ATOM 6463 C C . ILE A 1 825 ? -25.226 -31.260 -2.672 1.00 66.12 825 ILE A C 1
ATOM 6465 O O . ILE A 1 825 ? -24.211 -31.679 -3.231 1.00 66.12 825 ILE A O 1
ATOM 6469 N N . ASP A 1 826 ? -26.227 -32.067 -2.323 1.00 65.25 826 ASP A N 1
ATOM 6470 C CA . ASP A 1 826 ? -26.207 -33.510 -2.571 1.00 65.25 826 ASP A CA 1
ATOM 6471 C C . ASP A 1 826 ? -26.209 -33.819 -4.079 1.00 65.25 826 ASP A C 1
ATOM 6473 O O . ASP A 1 826 ? -25.479 -34.705 -4.536 1.00 65.25 826 ASP A O 1
ATOM 6477 N N . TYR A 1 827 ? -26.948 -33.042 -4.879 1.00 61.25 827 TYR A N 1
ATOM 6478 C CA . TYR A 1 827 ? -26.933 -33.131 -6.338 1.00 61.25 827 TYR A CA 1
ATOM 6479 C C . TYR A 1 827 ? -25.561 -32.763 -6.917 1.00 61.25 827 TYR A C 1
ATOM 6481 O O . TYR A 1 827 ? -25.013 -33.537 -7.702 1.00 61.25 827 TYR A O 1
ATOM 6489 N N . SER A 1 828 ? -24.960 -31.648 -6.490 1.00 58.50 828 SER A N 1
ATOM 6490 C CA . SER A 1 828 ? -23.620 -31.210 -6.913 1.00 58.50 828 SER A CA 1
ATOM 6491 C C . SER A 1 828 ? -22.557 -32.265 -6.590 1.00 58.50 828 SER A C 1
ATOM 6493 O O . SER A 1 828 ? -21.812 -32.684 -7.472 1.00 58.50 828 SER A O 1
ATOM 6495 N N . ARG A 1 829 ? -22.566 -32.826 -5.373 1.00 59.81 829 ARG A N 1
ATOM 6496 C CA . ARG A 1 829 ? -21.674 -33.936 -4.982 1.00 59.81 829 ARG A CA 1
ATOM 6497 C C . ARG A 1 829 ? -21.842 -35.170 -5.865 1.00 59.81 829 ARG A C 1
ATOM 6499 O O . ARG A 1 829 ? -20.863 -35.822 -6.209 1.00 59.81 829 ARG A O 1
ATOM 6506 N N . SER A 1 830 ? -23.080 -35.503 -6.226 1.00 55.09 830 SER A N 1
ATOM 6507 C CA . SER A 1 830 ? -23.367 -36.659 -7.082 1.00 55.09 830 SER A CA 1
ATOM 6508 C C . SER A 1 830 ? -23.040 -36.432 -8.563 1.00 55.09 830 SER A C 1
ATOM 6510 O O . SER A 1 830 ? -22.975 -37.399 -9.323 1.00 55.09 830 SER A O 1
ATOM 6512 N N . THR A 1 831 ? -22.844 -35.175 -8.974 1.00 54.94 831 THR A N 1
ATOM 6513 C CA . THR A 1 831 ? -22.651 -34.778 -10.374 1.00 54.94 831 THR A CA 1
ATOM 6514 C C . THR A 1 831 ? -21.285 -34.179 -10.668 1.00 54.94 831 THR A C 1
ATOM 6516 O O . THR A 1 831 ? -20.980 -34.022 -11.848 1.00 54.94 831 THR A O 1
ATOM 6519 N N . GLN A 1 832 ? -20.452 -33.893 -9.658 1.00 61.19 832 GLN A N 1
ATOM 6520 C CA . GLN A 1 832 ? -19.071 -33.483 -9.886 1.00 61.19 832 GLN A CA 1
ATOM 6521 C C . GLN A 1 832 ? -18.338 -34.602 -10.639 1.00 61.19 832 GLN A C 1
ATOM 6523 O O . GLN A 1 832 ? -18.153 -35.698 -10.091 1.00 61.19 832 GLN A O 1
ATOM 6528 N N . PRO A 1 833 ? -17.960 -34.370 -11.910 1.00 72.00 833 PRO A N 1
ATOM 6529 C CA . PRO A 1 833 ? -17.180 -35.339 -12.652 1.00 72.00 833 PRO A CA 1
ATOM 6530 C C . PRO A 1 833 ? -15.869 -35.562 -11.893 1.00 72.00 833 PRO A C 1
ATOM 6532 O O . PRO A 1 833 ? -15.304 -34.626 -11.324 1.00 72.00 833 PRO A O 1
ATOM 6535 N N . ALA A 1 834 ? -15.391 -36.809 -11.847 1.00 79.19 834 ALA A N 1
ATOM 6536 C CA . ALA A 1 834 ? -14.054 -37.073 -11.326 1.00 79.19 834 ALA A CA 1
ATOM 6537 C C . ALA A 1 834 ? -13.046 -36.128 -12.008 1.00 79.19 834 ALA A C 1
ATOM 6539 O O . ALA A 1 834 ? -13.232 -35.837 -13.185 1.00 79.19 834 ALA A O 1
ATOM 6540 N N . PRO A 1 835 ? -11.976 -35.683 -11.332 1.00 83.00 835 PRO A N 1
ATOM 6541 C CA . PRO A 1 835 ? -10.891 -34.892 -11.909 1.00 83.00 835 PRO A CA 1
ATOM 6542 C C . PRO A 1 835 ? -10.473 -35.286 -13.330 1.00 83.00 835 PRO A C 1
ATOM 6544 O O . PRO A 1 835 ? -10.159 -34.433 -14.149 1.00 83.00 835 PRO A O 1
ATOM 6547 N N . GLY A 1 836 ? -10.452 -36.594 -13.617 1.00 84.62 836 GLY A N 1
ATOM 6548 C CA . GLY A 1 836 ? -10.025 -37.137 -14.908 1.00 84.62 836 GLY A CA 1
ATOM 6549 C C . GLY A 1 836 ? -11.159 -37.299 -15.911 1.00 84.62 836 GLY A C 1
ATOM 6550 O O . GLY A 1 836 ? -10.932 -37.773 -17.021 1.00 84.62 836 GLY A O 1
ATOM 6551 N N . CYS A 1 837 ? -12.383 -36.947 -15.534 1.00 87.25 837 CYS A N 1
ATOM 6552 C CA . CYS A 1 837 ? -13.571 -37.078 -16.354 1.00 87.25 837 CYS A CA 1
ATOM 6553 C C . CYS A 1 837 ? -13.712 -35.861 -17.270 1.00 87.25 837 CYS A C 1
ATOM 6555 O O . CYS A 1 837 ? -14.631 -35.053 -17.158 1.00 87.25 837 CYS A O 1
ATOM 6557 N N . ALA A 1 838 ? -12.738 -35.761 -18.162 1.00 84.88 838 ALA A N 1
ATOM 6558 C CA . ALA A 1 838 ? -12.699 -34.854 -19.290 1.00 84.88 838 ALA A CA 1
ATOM 6559 C C . ALA A 1 838 ? -13.139 -35.590 -20.564 1.00 84.88 838 ALA A C 1
ATOM 6561 O O . ALA A 1 838 ? -13.214 -36.826 -20.588 1.00 84.88 838 ALA A O 1
ATOM 6562 N N . ASP A 1 839 ? -13.411 -34.853 -21.640 1.00 87.69 839 ASP A N 1
ATOM 6563 C CA . ASP A 1 839 ? -13.535 -35.483 -22.950 1.00 87.69 839 ASP A CA 1
ATOM 6564 C C . ASP A 1 839 ? -12.185 -36.056 -23.419 1.00 87.69 839 ASP A C 1
ATOM 6566 O O . ASP A 1 839 ? -11.115 -35.745 -22.891 1.00 87.69 839 ASP A O 1
ATOM 6570 N N . GLU A 1 840 ? -12.246 -36.931 -24.421 1.00 86.06 840 GLU A N 1
ATOM 6571 C CA . GLU A 1 840 ? -11.076 -37.612 -24.976 1.00 86.06 840 GLU A CA 1
ATOM 6572 C C . GLU A 1 840 ? -9.999 -36.629 -25.454 1.00 86.06 840 GLU A C 1
ATOM 6574 O O . GLU A 1 840 ? -8.825 -36.838 -25.169 1.00 86.06 840 GLU A O 1
ATOM 6579 N N . GLY A 1 841 ? -10.380 -35.524 -26.102 1.00 83.38 841 GLY A N 1
ATOM 6580 C CA . GLY A 1 841 ? -9.430 -34.534 -26.602 1.00 83.38 841 GLY A CA 1
ATOM 6581 C C . GLY A 1 841 ? -8.717 -33.795 -25.474 1.00 83.38 841 GLY A C 1
ATOM 6582 O O . GLY A 1 841 ? -7.494 -33.662 -25.511 1.00 83.38 841 GLY A O 1
ATOM 6583 N N . GLN A 1 842 ? -9.459 -33.365 -24.453 1.00 80.38 842 GLN A N 1
ATOM 6584 C CA . GLN A 1 842 ? -8.888 -32.686 -23.290 1.00 80.38 842 GLN A CA 1
ATOM 6585 C C . GLN A 1 842 ? -7.980 -33.616 -22.470 1.00 80.38 842 GLN A C 1
ATOM 6587 O O . GLN A 1 842 ? -6.891 -33.206 -22.068 1.00 80.38 842 GLN A O 1
ATOM 6592 N N . ALA A 1 843 ? -8.383 -34.870 -22.245 1.00 85.81 843 ALA A N 1
ATOM 6593 C CA . ALA A 1 843 ? -7.545 -35.840 -21.543 1.00 85.81 843 ALA A CA 1
ATOM 6594 C C . ALA A 1 843 ? -6.268 -36.163 -22.338 1.00 85.81 843 ALA A C 1
ATOM 6596 O O . ALA A 1 843 ? -5.165 -36.147 -21.787 1.00 85.81 843 ALA A O 1
ATOM 6597 N N . HIS A 1 844 ? -6.390 -36.385 -23.652 1.00 88.62 844 HIS A N 1
ATOM 6598 C CA . HIS A 1 844 ? -5.248 -36.684 -24.522 1.00 88.62 844 HIS A CA 1
ATOM 6599 C C . HIS A 1 844 ? -4.275 -35.511 -24.621 1.00 88.62 844 HIS A C 1
ATOM 6601 O O . HIS A 1 844 ? -3.067 -35.741 -24.614 1.00 88.62 844 HIS A O 1
ATOM 6607 N N . ALA A 1 845 ? -4.772 -34.270 -24.630 1.00 79.19 845 ALA A N 1
ATOM 6608 C CA . ALA A 1 845 ? -3.939 -33.067 -24.559 1.00 79.19 845 ALA A CA 1
ATOM 6609 C C . ALA A 1 845 ? -3.104 -33.000 -23.266 1.00 79.19 845 ALA A C 1
ATOM 6611 O O . ALA A 1 845 ? -2.034 -32.400 -23.259 1.00 79.19 845 ALA A O 1
ATOM 6612 N N . ARG A 1 846 ? -3.562 -33.668 -22.199 1.00 82.81 846 ARG A N 1
ATOM 6613 C CA . ARG A 1 846 ? -2.849 -33.845 -20.924 1.00 82.81 846 ARG A CA 1
ATOM 6614 C C . ARG A 1 846 ? -1.984 -35.114 -20.875 1.00 82.81 846 ARG A C 1
ATOM 6616 O O . ARG A 1 846 ? -1.476 -35.513 -19.831 1.00 82.81 846 ARG A O 1
ATOM 6623 N N . GLY A 1 847 ? -1.860 -35.837 -21.991 1.00 87.81 847 GLY A N 1
ATOM 6624 C CA . GLY A 1 847 ? -1.142 -37.114 -22.051 1.00 87.81 847 GLY A CA 1
ATOM 6625 C C . GLY A 1 847 ? -1.797 -38.231 -21.229 1.00 87.81 847 GLY A C 1
ATOM 6626 O O . GLY A 1 847 ? -1.121 -39.180 -20.817 1.00 87.81 847 GLY A O 1
ATOM 6627 N N . LYS A 1 848 ? -3.108 -38.147 -20.979 1.00 91.12 848 LYS A N 1
ATOM 6628 C CA . LYS A 1 848 ? -3.880 -39.075 -20.142 1.00 91.12 848 LYS A CA 1
ATOM 6629 C C . LYS A 1 848 ? -5.103 -39.593 -20.897 1.00 91.12 848 LYS A C 1
ATOM 6631 O O . LYS A 1 848 ? -5.647 -38.919 -21.753 1.00 91.12 848 LYS A O 1
ATOM 6636 N N . GLU A 1 849 ? -5.551 -40.805 -20.606 1.00 92.12 849 GLU A N 1
ATOM 6637 C CA . GLU A 1 849 ? -6.851 -41.288 -21.089 1.00 92.12 849 GLU A CA 1
ATOM 6638 C C . GLU A 1 849 ? -7.979 -40.670 -20.245 1.00 92.12 849 GLU A C 1
ATOM 6640 O O . GLU A 1 849 ? -7.786 -40.487 -19.042 1.00 92.12 849 GLU A O 1
ATOM 6645 N N . PRO A 1 850 ? -9.165 -40.369 -20.805 1.00 89.56 850 PRO A N 1
ATOM 6646 C CA . PRO A 1 850 ? -10.280 -39.878 -20.002 1.00 89.56 850 PRO A CA 1
ATOM 6647 C C . PRO A 1 850 ? -10.706 -40.922 -18.956 1.00 89.56 850 PRO A C 1
ATOM 6649 O O . PRO A 1 850 ? -10.823 -42.119 -19.231 1.00 89.56 850 PRO A O 1
ATOM 6652 N N . PHE A 1 851 ? -10.943 -40.463 -17.729 1.00 90.44 851 PHE A N 1
ATOM 6653 C CA . PHE A 1 851 ? -11.248 -41.287 -16.563 1.00 90.44 851 PHE A CA 1
ATOM 6654 C C . PHE A 1 851 ? -12.509 -40.785 -15.855 1.00 90.44 851 PHE A C 1
ATOM 6656 O O . PHE A 1 851 ? -12.465 -39.978 -14.930 1.00 90.44 851 PHE A O 1
ATOM 6663 N N . CYS A 1 852 ? -13.651 -41.326 -16.280 1.00 87.69 852 CYS A N 1
ATOM 6664 C CA . CYS A 1 852 ? -14.968 -41.092 -15.686 1.00 87.69 852 CYS A CA 1
ATOM 6665 C C . CYS A 1 852 ? -15.457 -42.337 -14.926 1.00 87.69 852 CYS A C 1
ATOM 6667 O O . CYS A 1 852 ? -16.328 -43.058 -15.432 1.00 87.69 852 CYS A O 1
ATOM 6669 N N . PRO A 1 853 ? -14.910 -42.666 -13.739 1.00 82.12 853 PRO A N 1
ATOM 6670 C CA . PRO A 1 853 ? -15.430 -43.784 -12.972 1.00 82.12 853 PRO A CA 1
ATOM 6671 C C . PRO A 1 853 ? -16.902 -43.526 -12.623 1.00 82.12 853 PRO A C 1
ATOM 6673 O O . PRO A 1 853 ? -17.295 -42.434 -12.221 1.00 82.12 853 PRO A O 1
ATOM 6676 N N . ASN A 1 854 ? -17.743 -44.544 -12.792 1.00 78.06 854 ASN A N 1
ATOM 6677 C CA . ASN A 1 854 ? -19.130 -44.488 -12.344 1.00 78.06 854 ASN A CA 1
ATOM 6678 C C . ASN A 1 854 ? -19.151 -44.730 -10.830 1.00 78.06 854 ASN A C 1
ATOM 6680 O O . ASN A 1 854 ? -19.021 -45.867 -10.375 1.00 78.06 854 ASN A O 1
ATOM 6684 N N . LEU A 1 855 ? -19.272 -43.645 -10.068 1.00 74.88 855 LEU A N 1
ATOM 6685 C CA . LEU A 1 855 ? -19.045 -43.609 -8.619 1.00 74.88 855 LEU A CA 1
ATOM 6686 C C . LEU A 1 855 ? -20.343 -43.702 -7.809 1.00 74.88 855 LEU A C 1
ATOM 6688 O O . LEU A 1 855 ? -20.381 -43.320 -6.644 1.00 74.88 855 LEU A O 1
ATOM 6692 N N . ASN A 1 856 ? -21.421 -44.223 -8.402 1.00 77.50 856 ASN A N 1
ATOM 6693 C CA . ASN A 1 856 ? -22.707 -44.347 -7.718 1.00 77.50 856 ASN A CA 1
ATOM 6694 C C . ASN A 1 856 ? -22.570 -45.110 -6.384 1.00 77.50 856 ASN A C 1
ATOM 6696 O O . ASN A 1 856 ? -22.335 -46.319 -6.366 1.00 77.50 856 ASN A O 1
ATOM 6700 N N . GLY A 1 857 ? -22.753 -44.393 -5.270 1.00 78.62 857 GLY A N 1
ATOM 6701 C CA . GLY A 1 857 ? -22.676 -44.932 -3.907 1.00 78.62 857 GLY A CA 1
ATOM 6702 C C . GLY A 1 857 ? -21.260 -45.100 -3.342 1.00 78.62 857 GLY A C 1
ATOM 6703 O O . GLY A 1 857 ? -21.107 -45.746 -2.307 1.00 78.62 857 GLY A O 1
ATOM 6704 N N . VAL A 1 858 ? -20.239 -44.548 -4.000 1.00 80.06 858 VAL A N 1
ATOM 6705 C CA . VAL A 1 858 ? -18.841 -44.587 -3.563 1.00 80.06 858 VAL A CA 1
ATOM 6706 C C . VAL A 1 858 ? -18.352 -43.165 -3.317 1.00 80.06 858 VAL A C 1
ATOM 6708 O O . VAL A 1 858 ? -18.423 -42.326 -4.206 1.00 80.06 858 VAL A O 1
ATOM 6711 N N . THR A 1 859 ? -17.832 -42.910 -2.119 1.00 80.75 859 THR A N 1
ATOM 6712 C CA . THR A 1 859 ? -17.213 -41.624 -1.761 1.00 80.75 859 THR A CA 1
ATOM 6713 C C . THR A 1 859 ? -15.724 -41.638 -2.101 1.00 80.75 859 THR A C 1
ATOM 6715 O O . THR A 1 859 ? -15.022 -42.634 -1.877 1.00 80.75 859 THR A O 1
ATOM 6718 N N . TRP A 1 860 ? -15.268 -40.548 -2.699 1.00 88.56 860 TRP A N 1
ATOM 6719 C CA . TRP A 1 860 ? -13.903 -40.318 -3.148 1.00 88.56 860 TRP A CA 1
ATOM 6720 C C . TRP A 1 860 ? -13.625 -38.814 -3.094 1.00 88.56 860 TRP A C 1
ATOM 6722 O O . TRP A 1 860 ? -14.555 -38.007 -3.141 1.00 88.56 860 TRP A O 1
ATOM 6732 N N . HIS A 1 861 ? -12.347 -38.452 -3.069 1.00 84.81 861 HIS A N 1
ATOM 6733 C CA . HIS A 1 861 ? -11.878 -37.082 -3.261 1.00 84.81 861 HIS A CA 1
ATOM 6734 C C . HIS A 1 861 ? -10.755 -37.040 -4.313 1.00 84.81 861 HIS A C 1
ATOM 6736 O O . HIS A 1 861 ? -10.124 -38.070 -4.580 1.00 84.81 861 HIS A O 1
ATOM 6742 N N . PRO A 1 862 ? -10.507 -35.888 -4.957 1.00 86.44 862 PRO A N 1
ATOM 6743 C CA . PRO A 1 862 ? -9.348 -35.693 -5.827 1.00 86.44 862 PRO A CA 1
ATOM 6744 C C . PRO A 1 862 ? -8.043 -36.019 -5.089 1.00 86.44 862 PRO A C 1
ATOM 6746 O O . PRO A 1 862 ? -7.879 -35.663 -3.925 1.00 86.44 862 PRO A O 1
ATOM 6749 N N . SER A 1 863 ? -7.092 -36.693 -5.742 1.00 87.56 863 SER A N 1
ATOM 6750 C CA . SER A 1 863 ? -5.735 -36.768 -5.179 1.00 87.56 863 SER A CA 1
ATOM 6751 C C . SER A 1 863 ? -5.139 -35.355 -5.126 1.00 87.56 863 SER A C 1
ATOM 6753 O O . SER A 1 863 ? -5.347 -34.606 -6.082 1.00 87.56 863 SER A O 1
ATOM 6755 N N . PRO A 1 864 ? -4.323 -34.998 -4.117 1.00 80.94 864 PRO A N 1
ATOM 6756 C CA . PRO A 1 864 ? -3.530 -33.772 -4.173 1.00 80.94 864 PRO A CA 1
ATOM 6757 C C . PRO A 1 864 ? -2.770 -33.685 -5.505 1.00 80.94 864 PRO A C 1
ATOM 6759 O O . PRO A 1 864 ? -2.187 -34.684 -5.939 1.00 80.94 864 PRO A O 1
ATOM 6762 N N . GLY A 1 865 ? -2.861 -32.534 -6.175 1.00 82.38 865 GLY A N 1
ATOM 6763 C CA . GLY A 1 865 ? -2.277 -32.268 -7.493 1.00 82.38 865 GLY A CA 1
ATOM 6764 C C . GLY A 1 865 ? -3.124 -32.723 -8.686 1.00 82.38 865 GLY A C 1
ATOM 6765 O O . GLY A 1 865 ? -2.778 -32.412 -9.820 1.00 82.38 865 GLY A O 1
ATOM 6766 N N . SER A 1 866 ? -4.230 -33.445 -8.477 1.00 87.12 866 SER A N 1
ATOM 6767 C CA . SER A 1 866 ? -5.053 -33.958 -9.589 1.00 87.12 866 SER A CA 1
ATOM 6768 C C . SER A 1 866 ? -5.966 -32.927 -10.238 1.00 87.12 866 SER A C 1
ATOM 6770 O O . SER A 1 866 ? -6.326 -33.081 -11.406 1.00 87.12 866 SER A O 1
ATOM 6772 N N . ILE A 1 867 ? -6.318 -31.890 -9.482 1.00 85.75 867 ILE A N 1
ATOM 6773 C CA . ILE A 1 867 ? -7.041 -30.701 -9.920 1.00 85.75 867 ILE A CA 1
ATOM 6774 C C . ILE A 1 867 ? -6.383 -29.478 -9.299 1.00 85.75 867 ILE A C 1
ATOM 6776 O O . ILE A 1 867 ? -5.642 -29.589 -8.322 1.00 85.75 867 ILE A O 1
ATOM 6780 N N . TYR A 1 868 ? -6.676 -28.319 -9.874 1.00 83.69 868 TYR A N 1
ATOM 6781 C CA . TYR A 1 868 ? -6.328 -27.053 -9.263 1.00 83.69 868 TYR A CA 1
ATOM 6782 C C . TYR A 1 868 ? -7.211 -26.836 -8.031 1.00 83.69 868 TYR A C 1
ATOM 6784 O O . TYR A 1 868 ? -8.437 -26.805 -8.153 1.00 83.69 868 TYR A O 1
ATOM 6792 N N . GLU A 1 869 ? -6.591 -26.680 -6.864 1.00 86.12 869 GLU A N 1
ATOM 6793 C CA . GLU A 1 869 ? -7.264 -26.172 -5.670 1.00 86.12 869 GLU A CA 1
ATOM 6794 C C . GLU A 1 869 ? -6.763 -24.745 -5.406 1.00 86.12 869 GLU A C 1
ATOM 6796 O O . GLU A 1 869 ? -5.553 -24.548 -5.251 1.00 86.12 869 GLU A O 1
ATOM 6801 N N . PRO A 1 870 ? -7.649 -23.736 -5.383 1.00 89.88 870 PRO A N 1
ATOM 6802 C CA . PRO A 1 870 ? -7.259 -22.356 -5.117 1.00 89.88 870 PRO A CA 1
ATOM 6803 C C . PRO A 1 870 ? -6.780 -22.169 -3.674 1.00 89.88 870 PRO A C 1
ATOM 6805 O O . PRO A 1 870 ? -7.099 -22.962 -2.785 1.00 89.88 870 PRO A O 1
ATOM 6808 N N . ALA A 1 871 ? -6.040 -21.085 -3.424 1.00 93.12 871 ALA A N 1
ATOM 6809 C CA . ALA A 1 871 ? -5.634 -20.746 -2.064 1.00 93.12 871 ALA A CA 1
ATOM 6810 C C . ALA A 1 871 ? -6.863 -20.379 -1.226 1.00 93.12 871 ALA A C 1
ATOM 6812 O O . ALA A 1 871 ? -7.799 -19.746 -1.726 1.00 93.12 871 ALA A O 1
ATOM 6813 N N . PHE A 1 872 ? -6.846 -20.740 0.054 1.00 95.12 872 PHE A N 1
ATOM 6814 C CA . PHE A 1 872 ? -7.972 -20.540 0.962 1.00 95.12 872 PHE A CA 1
ATOM 6815 C C . PHE A 1 872 ? -7.505 -19.999 2.314 1.00 95.12 872 PHE A C 1
ATOM 6817 O O . PHE A 1 872 ? -6.504 -20.473 2.840 1.00 95.12 872 PHE A O 1
ATOM 6824 N N . ILE A 1 873 ? -8.240 -19.054 2.906 1.00 95.94 873 ILE A N 1
ATOM 6825 C CA . ILE A 1 873 ? -8.093 -18.640 4.316 1.00 95.94 873 ILE A CA 1
ATOM 6826 C C . ILE A 1 873 ? -9.425 -18.102 4.845 1.00 95.94 873 ILE A C 1
ATOM 6828 O O . ILE A 1 873 ? -10.201 -17.547 4.074 1.00 95.94 873 ILE A O 1
ATOM 6832 N N . GLN A 1 874 ? -9.700 -18.215 6.141 1.00 95.25 874 GLN A N 1
ATOM 6833 C CA . GLN A 1 874 ? -10.817 -17.522 6.785 1.00 95.25 874 GLN A CA 1
ATOM 6834 C C . GLN A 1 874 ? -10.379 -16.166 7.346 1.00 95.25 874 GLN A C 1
ATOM 6836 O O . GLN A 1 874 ? -9.309 -16.026 7.937 1.00 95.25 874 GLN A O 1
ATOM 6841 N N . LEU A 1 875 ? -11.236 -15.166 7.156 1.00 95.69 875 LEU A N 1
ATOM 6842 C CA . LEU A 1 875 ? -11.142 -13.829 7.720 1.00 95.69 875 LEU A CA 1
ATOM 6843 C C . LEU A 1 875 ? -12.304 -13.625 8.689 1.00 95.69 875 LEU A C 1
ATOM 6845 O O . LEU A 1 875 ? -13.469 -13.592 8.292 1.00 95.69 875 LEU A O 1
ATOM 6849 N N . LYS A 1 876 ? -11.987 -13.450 9.962 1.00 95.69 876 LYS A N 1
ATOM 6850 C CA . LYS A 1 876 ? -12.934 -13.060 10.991 1.00 95.69 876 LYS A CA 1
ATOM 6851 C C . LYS A 1 876 ? -13.116 -11.549 10.982 1.00 95.69 876 LYS A C 1
ATOM 6853 O O . LYS A 1 876 ? -12.168 -10.774 11.071 1.00 95.69 876 LYS A O 1
ATOM 6858 N N . ILE A 1 877 ? -14.368 -11.134 10.884 1.00 95.19 877 ILE A N 1
ATOM 6859 C CA . ILE A 1 877 ? -14.801 -9.745 10.896 1.00 95.19 877 ILE A CA 1
ATOM 6860 C C . ILE A 1 877 ? -15.676 -9.569 12.124 1.00 95.19 877 ILE A C 1
ATOM 6862 O O . ILE A 1 877 ? -16.721 -10.205 12.245 1.00 95.19 877 ILE A O 1
ATOM 6866 N N . SER A 1 878 ? -15.265 -8.707 13.044 1.00 94.75 878 SER A N 1
ATOM 6867 C CA . SER A 1 878 ? -16.021 -8.436 14.265 1.00 94.75 878 SER A CA 1
ATOM 6868 C C . SER A 1 878 ? -16.265 -6.952 14.451 1.00 94.75 878 SER A C 1
ATOM 6870 O O . SER A 1 878 ? -15.481 -6.119 14.010 1.00 94.75 878 SER A O 1
ATOM 6872 N N . ARG A 1 879 ? -17.373 -6.594 15.092 1.00 92.88 879 ARG A N 1
ATOM 6873 C CA . ARG A 1 879 ? -17.656 -5.215 15.478 1.00 92.88 879 ARG A CA 1
ATOM 6874 C C . ARG A 1 879 ? -17.379 -5.072 16.973 1.00 92.88 879 ARG A C 1
ATOM 6876 O O . ARG A 1 879 ? -18.059 -5.729 17.761 1.00 92.88 879 ARG A O 1
ATOM 6883 N N . PRO A 1 880 ? -16.435 -4.220 17.403 1.00 89.25 880 PRO A N 1
ATOM 6884 C CA . PRO A 1 880 ? -16.148 -4.044 18.822 1.00 89.25 880 PRO A CA 1
ATOM 6885 C C . PRO A 1 880 ? -17.404 -3.627 19.610 1.00 89.25 880 PRO A C 1
ATOM 6887 O O . PRO A 1 880 ? -18.222 -2.852 19.098 1.00 89.25 880 PRO A O 1
ATOM 6890 N N . PRO A 1 881 ? -17.591 -4.107 20.854 1.00 85.31 881 PRO A N 1
ATOM 6891 C CA . PRO A 1 881 ? -18.666 -3.619 21.706 1.00 85.31 881 PRO A CA 1
ATOM 6892 C C . PRO A 1 881 ? -18.466 -2.126 21.994 1.00 85.31 881 PRO A C 1
ATOM 6894 O O . PRO A 1 881 ? -17.339 -1.639 22.105 1.00 85.31 881 PRO A O 1
ATOM 6897 N N . ALA A 1 882 ? -19.567 -1.385 22.129 1.00 78.56 882 ALA A N 1
ATOM 6898 C CA . ALA A 1 882 ? -19.496 0.026 22.483 1.00 78.56 882 ALA A CA 1
ATOM 6899 C C . ALA A 1 882 ? -18.774 0.211 23.831 1.00 78.56 882 ALA A C 1
ATOM 6901 O O . ALA A 1 882 ? -19.004 -0.573 24.757 1.00 78.56 882 ALA A O 1
ATOM 6902 N N . PRO A 1 883 ? -17.933 1.246 23.987 1.00 75.25 883 PRO A N 1
ATOM 6903 C CA . PRO A 1 883 ? -17.390 1.590 25.291 1.00 75.25 883 PRO A CA 1
ATOM 6904 C C . PRO A 1 883 ? -18.534 2.002 26.234 1.00 75.25 883 PRO A C 1
ATOM 6906 O O . PRO A 1 883 ? -19.206 3.009 26.020 1.00 75.25 883 PRO A O 1
ATOM 6909 N N . GLY A 1 884 ? -18.752 1.197 27.279 1.00 72.00 884 GLY A N 1
ATOM 6910 C CA . GLY A 1 884 ? -19.911 1.287 28.175 1.00 72.00 884 GLY A CA 1
ATOM 6911 C C . GLY A 1 884 ? -21.109 0.524 27.606 1.00 72.00 884 GLY A C 1
ATOM 6912 O O . GLY A 1 884 ? -21.366 0.619 26.417 1.00 72.00 884 GLY A O 1
ATOM 6913 N N . ASN A 1 885 ? -21.828 -0.234 28.448 1.00 68.06 885 ASN A N 1
ATOM 6914 C CA . ASN A 1 885 ? -22.925 -1.174 28.121 1.00 68.06 885 ASN A CA 1
ATOM 6915 C C . ASN A 1 885 ? -24.169 -0.551 27.428 1.00 68.06 885 ASN A C 1
ATOM 6917 O O . ASN A 1 885 ? -25.308 -0.861 27.778 1.00 68.06 885 ASN A O 1
ATOM 6921 N N . ILE A 1 886 ? -23.988 0.353 26.474 1.00 64.88 886 ILE A N 1
ATOM 6922 C CA . ILE A 1 886 ? -25.029 0.940 25.649 1.00 64.88 886 ILE A CA 1
ATOM 6923 C C . ILE A 1 886 ? -25.255 -0.029 24.483 1.00 64.88 886 ILE A C 1
ATOM 6925 O O . ILE A 1 886 ? -24.318 -0.280 23.720 1.00 64.88 886 ILE A O 1
ATOM 6929 N N . PRO A 1 887 ? -26.470 -0.582 24.319 1.00 63.34 887 PRO A N 1
ATOM 6930 C CA . PRO A 1 887 ? -26.802 -1.402 23.163 1.00 63.34 887 PRO A CA 1
ATOM 6931 C C . PRO A 1 887 ? -26.569 -0.590 21.886 1.00 63.34 887 PRO A C 1
ATOM 6933 O O . PRO A 1 887 ? -27.264 0.396 21.631 1.00 63.34 887 PRO A O 1
ATOM 6936 N N . GLN A 1 888 ? -25.567 -0.967 21.094 1.00 65.75 888 GLN A N 1
ATOM 6937 C CA . GLN A 1 888 ? -25.350 -0.345 19.795 1.00 65.75 888 GLN A CA 1
ATOM 6938 C C . GLN A 1 888 ? -26.378 -0.892 18.815 1.00 65.75 888 GLN A C 1
ATOM 6940 O O . GLN A 1 888 ? -26.423 -2.093 18.558 1.00 65.75 888 GLN A O 1
ATOM 6945 N N . MET A 1 889 ? -27.180 0.003 18.242 1.00 69.69 889 MET A N 1
ATOM 6946 C CA . MET A 1 889 ? -28.038 -0.355 17.121 1.00 69.69 889 MET A CA 1
ATOM 6947 C C . MET A 1 889 ? -27.188 -0.812 15.922 1.00 69.69 889 MET A C 1
ATOM 6949 O O . MET A 1 889 ? -26.042 -0.370 15.725 1.00 69.69 889 MET A O 1
ATOM 6953 N N . ALA A 1 890 ? -27.763 -1.716 15.128 1.00 74.75 890 ALA A N 1
ATOM 6954 C CA . ALA A 1 890 ? -27.226 -2.105 13.831 1.00 74.75 890 ALA A CA 1
ATOM 6955 C C . ALA A 1 890 ? -26.963 -0.853 12.975 1.00 74.75 890 ALA A C 1
ATOM 6957 O O . ALA A 1 890 ? -27.691 0.142 13.065 1.00 74.75 890 ALA A O 1
ATOM 6958 N N . ILE A 1 891 ? -25.886 -0.876 12.189 1.00 77.56 891 ILE A N 1
ATOM 6959 C CA . ILE A 1 891 ? -25.555 0.237 11.293 1.00 77.56 891 ILE A CA 1
ATOM 6960 C C . ILE A 1 891 ? -26.670 0.313 10.239 1.00 77.56 891 ILE A C 1
ATOM 6962 O O . ILE A 1 891 ? -26.994 -0.719 9.649 1.00 77.56 891 ILE A O 1
ATOM 6966 N N . PRO A 1 892 ? -27.272 1.492 9.984 1.00 85.31 892 PRO A N 1
ATOM 6967 C CA . PRO A 1 892 ? -28.245 1.629 8.908 1.00 85.31 892 PRO A CA 1
ATOM 6968 C C . PRO A 1 892 ? -27.657 1.127 7.587 1.00 85.31 892 PRO A C 1
ATOM 6970 O O . PRO A 1 892 ? -26.514 1.454 7.267 1.00 85.31 892 PRO A O 1
ATOM 6973 N N . LEU A 1 893 ? -28.437 0.381 6.802 1.00 78.25 893 LEU A N 1
ATOM 6974 C CA . LEU A 1 893 ? -27.972 -0.260 5.564 1.00 78.25 893 LEU A CA 1
ATOM 6975 C C . LEU A 1 893 ? -27.284 0.727 4.597 1.00 78.25 893 LEU A C 1
ATOM 6977 O O . LEU A 1 893 ? -26.276 0.405 3.978 1.00 78.25 893 LEU A O 1
ATOM 6981 N N . GLU A 1 894 ? -27.774 1.966 4.516 1.00 85.75 894 GLU A N 1
ATOM 6982 C CA . GLU A 1 894 ? -27.170 3.024 3.689 1.00 85.75 894 GLU A CA 1
ATOM 6983 C C . GLU A 1 894 ? -25.794 3.484 4.187 1.00 85.75 894 GLU A C 1
ATOM 6985 O O . GLU A 1 894 ? -24.939 3.876 3.398 1.00 85.75 894 GLU A O 1
ATOM 6990 N N . THR A 1 895 ? -25.552 3.429 5.497 1.00 85.75 895 THR A N 1
ATOM 6991 C CA . THR A 1 895 ? -24.224 3.673 6.066 1.00 85.75 895 THR A CA 1
ATOM 6992 C C . THR A 1 895 ? -23.319 2.467 5.848 1.00 85.75 895 THR A C 1
ATOM 6994 O O . THR A 1 895 ? -22.159 2.653 5.511 1.00 85.75 895 THR A O 1
ATOM 6997 N N . GLN A 1 896 ? -23.844 1.248 5.974 1.00 87.12 896 GLN A N 1
ATOM 6998 C CA . GLN A 1 896 ? -23.100 0.003 5.765 1.00 87.12 896 GLN A CA 1
ATOM 6999 C C . GLN A 1 896 ? -22.561 -0.122 4.333 1.00 87.12 896 GLN A C 1
ATOM 7001 O O . GLN A 1 896 ? -21.414 -0.510 4.154 1.00 87.12 896 GLN A O 1
ATOM 7006 N N . LYS A 1 897 ? -23.323 0.314 3.319 1.00 90.38 897 LYS A N 1
ATOM 7007 C CA . LYS A 1 897 ? -22.869 0.388 1.913 1.00 90.38 897 LYS A CA 1
ATOM 7008 C C . LYS A 1 897 ? -21.640 1.278 1.691 1.00 90.38 897 LYS A C 1
ATOM 7010 O O . LYS A 1 897 ? -21.054 1.234 0.615 1.00 90.38 897 LYS A O 1
ATOM 7015 N N . LYS A 1 898 ? -21.261 2.098 2.677 1.00 94.56 898 LYS A N 1
ATOM 7016 C CA . LYS A 1 898 ? -20.048 2.921 2.636 1.00 94.56 898 LYS A CA 1
ATOM 7017 C C . LYS A 1 898 ? -18.808 2.210 3.162 1.00 94.56 898 LYS A C 1
ATOM 7019 O O . LYS A 1 898 ? -17.763 2.844 3.177 1.00 94.56 898 LYS A O 1
ATOM 7024 N N . TYR A 1 899 ? -18.926 0.956 3.593 1.00 94.50 899 TYR A N 1
ATOM 7025 C CA . TYR A 1 899 ? -17.842 0.140 4.124 1.00 94.50 899 TYR A CA 1
ATOM 7026 C C . TYR A 1 899 ? -17.663 -1.112 3.260 1.00 94.50 899 TYR A C 1
ATOM 7028 O O . TYR A 1 899 ? -18.638 -1.740 2.841 1.00 94.50 899 TYR A O 1
ATOM 7036 N N . ARG A 1 900 ? -16.413 -1.504 3.027 1.00 95.06 900 ARG A N 1
ATOM 7037 C CA . ARG A 1 900 ? -16.040 -2.791 2.433 1.00 95.06 900 ARG A CA 1
ATOM 7038 C C . ARG A 1 900 ? -14.733 -3.280 3.041 1.00 95.06 900 ARG A C 1
ATOM 7040 O O . ARG A 1 900 ? -13.999 -2.500 3.638 1.00 95.06 900 ARG A O 1
ATOM 7047 N N . VAL A 1 901 ? -14.417 -4.552 2.852 1.00 95.38 901 VAL A N 1
ATOM 7048 C CA . VAL A 1 901 ? -13.063 -5.061 3.102 1.00 95.38 901 VAL A CA 1
ATOM 7049 C C . VAL A 1 901 ? -12.422 -5.392 1.771 1.00 95.38 901 VAL A C 1
ATOM 7051 O O . VAL A 1 901 ? -13.060 -6.000 0.911 1.00 95.38 901 VAL A O 1
ATOM 7054 N N . VAL A 1 902 ? -11.170 -4.988 1.594 1.00 93.06 902 VAL A N 1
ATOM 7055 C CA . VAL A 1 902 ? -10.357 -5.389 0.448 1.00 93.06 902 VAL A CA 1
ATOM 7056 C C . VAL A 1 902 ? -9.187 -6.214 0.938 1.00 93.06 902 VAL A C 1
ATOM 7058 O O . VAL A 1 902 ? -8.517 -5.842 1.897 1.00 93.06 902 VAL A O 1
ATOM 7061 N N . ILE A 1 903 ? -8.971 -7.350 0.286 1.00 94.31 903 ILE A N 1
ATOM 7062 C CA . ILE A 1 903 ? -7.852 -8.233 0.565 1.00 94.31 903 ILE A CA 1
ATOM 7063 C C . ILE A 1 903 ? -6.880 -8.151 -0.596 1.00 94.31 903 ILE A C 1
ATOM 7065 O O . ILE A 1 903 ? -7.222 -8.489 -1.731 1.00 94.31 903 ILE A O 1
ATOM 7069 N N . TYR A 1 904 ? -5.672 -7.710 -0.279 1.00 90.19 904 TYR A N 1
ATOM 7070 C CA . TYR A 1 904 ? -4.532 -7.668 -1.176 1.00 90.19 904 TYR A CA 1
ATOM 7071 C C . TYR A 1 904 ? -3.635 -8.872 -0.911 1.00 90.19 904 TYR A C 1
ATOM 7073 O O . TYR A 1 904 ? -3.586 -9.393 0.204 1.00 90.19 904 TYR A O 1
ATOM 7081 N N . SER A 1 905 ? -2.908 -9.296 -1.938 1.00 93.88 905 SER A N 1
ATOM 7082 C CA . SER A 1 905 ? -1.872 -10.309 -1.801 1.00 93.88 905 SER A CA 1
ATOM 7083 C C . SER A 1 905 ? -0.552 -9.782 -2.341 1.00 93.88 905 SER A C 1
ATOM 7085 O O . SER A 1 905 ? -0.521 -9.010 -3.300 1.00 93.88 905 SER A O 1
ATOM 7087 N N . TYR A 1 906 ? 0.531 -10.224 -1.724 1.00 90.19 906 TYR A N 1
ATOM 7088 C CA . TYR A 1 906 ? 1.891 -9.926 -2.119 1.00 90.19 906 TYR A CA 1
ATOM 7089 C C . TYR A 1 906 ? 2.730 -11.194 -1.991 1.00 90.19 906 TYR A C 1
ATOM 7091 O O . TYR A 1 906 ? 2.686 -11.886 -0.975 1.00 90.19 906 TYR A O 1
ATOM 7099 N N . GLY A 1 907 ? 3.452 -11.515 -3.051 1.00 92.38 907 GLY A N 1
ATOM 7100 C CA . GLY A 1 907 ? 4.432 -12.578 -3.134 1.00 92.38 907 GLY A CA 1
ATOM 7101 C C . GLY A 1 907 ? 5.824 -11.993 -3.194 1.00 92.38 907 GLY A C 1
ATOM 7102 O O . GLY A 1 907 ? 6.060 -11.034 -3.928 1.00 92.38 907 GLY A O 1
ATOM 7103 N N . TYR A 1 908 ? 6.734 -12.614 -2.459 1.00 92.12 908 TYR A N 1
ATOM 7104 C CA . TYR A 1 908 ? 8.153 -12.297 -2.478 1.00 92.12 908 TYR A CA 1
ATOM 7105 C C . TYR A 1 908 ? 8.966 -13.585 -2.513 1.00 92.12 908 TYR A C 1
ATOM 7107 O O . TYR A 1 908 ? 8.684 -14.502 -1.745 1.00 92.12 908 TYR A O 1
ATOM 7115 N N . ASN A 1 909 ? 9.972 -13.671 -3.379 1.00 95.06 909 ASN A N 1
ATOM 7116 C CA . ASN A 1 909 ? 10.833 -14.842 -3.466 1.00 95.06 909 ASN A CA 1
ATOM 7117 C C . ASN A 1 909 ? 12.271 -14.484 -3.852 1.00 95.06 909 ASN A C 1
ATOM 7119 O O . ASN A 1 909 ? 12.588 -14.264 -5.022 1.00 95.06 909 ASN A O 1
ATOM 7123 N N . ASP A 1 910 ? 13.152 -14.470 -2.861 1.00 93.06 910 ASP A N 1
ATOM 7124 C CA . ASP A 1 910 ? 14.597 -14.306 -3.014 1.00 93.06 910 ASP A CA 1
ATOM 7125 C C . ASP A 1 910 ? 15.356 -15.640 -3.070 1.00 93.06 910 ASP A C 1
ATOM 7127 O O . ASP A 1 910 ? 16.483 -15.683 -3.562 1.00 93.06 910 ASP A O 1
ATOM 7131 N N . SER A 1 911 ? 14.738 -16.748 -2.646 1.00 92.25 911 SER A N 1
ATOM 7132 C CA . SER A 1 911 ? 15.359 -18.081 -2.651 1.00 92.25 911 SER A CA 1
ATOM 7133 C C . SER A 1 911 ? 15.783 -18.545 -4.050 1.00 92.25 911 SER A C 1
ATOM 7135 O O . SER A 1 911 ? 16.679 -19.375 -4.192 1.00 92.25 911 SER A O 1
ATOM 7137 N N . ARG A 1 912 ? 15.155 -17.973 -5.085 1.00 86.69 912 ARG A N 1
ATOM 7138 C CA . ARG A 1 912 ? 15.404 -18.258 -6.501 1.00 86.69 912 ARG A CA 1
ATOM 7139 C C . ARG A 1 912 ? 16.479 -17.369 -7.124 1.00 86.69 912 ARG A C 1
ATOM 7141 O O . ARG A 1 912 ? 16.804 -17.558 -8.295 1.00 86.69 912 ARG A O 1
ATOM 7148 N N . VAL A 1 913 ? 17.042 -16.401 -6.394 1.00 86.75 913 VAL A N 1
ATOM 7149 C CA . VAL A 1 913 ? 18.145 -15.583 -6.917 1.00 86.75 913 VAL A CA 1
ATOM 7150 C C . VAL A 1 913 ? 19.358 -16.476 -7.185 1.00 86.75 913 VAL A C 1
ATOM 7152 O O . VAL A 1 913 ? 19.899 -17.126 -6.296 1.00 86.75 913 VAL A O 1
ATOM 7155 N N . GLY A 1 914 ? 19.803 -16.485 -8.438 1.00 84.75 914 GLY A N 1
ATOM 7156 C CA . GLY A 1 914 ? 20.873 -17.335 -8.943 1.00 84.75 914 GLY A CA 1
ATOM 7157 C C . GLY A 1 914 ? 20.388 -18.535 -9.761 1.00 84.75 914 GLY A C 1
ATOM 7158 O O . GLY A 1 914 ? 21.196 -19.076 -10.523 1.00 84.75 914 GLY A O 1
ATOM 7159 N N . ASP A 1 915 ? 19.106 -18.904 -9.682 1.00 84.12 915 ASP A N 1
ATOM 7160 C CA . ASP A 1 915 ? 18.538 -20.008 -10.459 1.00 84.12 915 ASP A CA 1
ATOM 7161 C C . ASP A 1 915 ? 18.468 -19.657 -11.948 1.00 84.12 915 ASP A C 1
ATOM 7163 O O . ASP A 1 915 ? 18.181 -18.520 -12.344 1.00 84.12 915 ASP A O 1
ATOM 7167 N N . TRP A 1 916 ? 18.700 -20.664 -12.791 1.00 80.56 916 TRP A N 1
ATOM 7168 C CA . TRP A 1 916 ? 18.480 -20.565 -14.229 1.00 80.56 916 TRP A CA 1
ATOM 7169 C C . TRP A 1 916 ? 17.108 -21.109 -14.597 1.00 80.56 916 TRP A C 1
ATOM 7171 O O . TRP A 1 916 ? 16.693 -22.153 -14.108 1.00 80.56 916 TRP A O 1
ATOM 7181 N N . PHE A 1 917 ? 16.437 -20.458 -15.540 1.00 76.00 917 PHE A N 1
ATOM 7182 C CA . PHE A 1 917 ? 15.151 -20.920 -16.050 1.00 76.00 917 PHE A CA 1
ATOM 7183 C C . PHE A 1 917 ? 15.148 -21.039 -17.574 1.00 76.00 917 PHE A C 1
ATOM 7185 O O . PHE A 1 917 ? 15.832 -20.262 -18.255 1.00 76.00 917 PHE A O 1
ATOM 7192 N N . PRO A 1 918 ? 14.404 -22.008 -18.132 1.00 76.06 918 PRO A N 1
ATOM 7193 C CA . PRO A 1 918 ? 14.104 -22.032 -19.555 1.00 76.06 918 PRO A CA 1
ATOM 7194 C C . PRO A 1 918 ? 13.045 -20.975 -19.874 1.00 76.06 918 PRO A C 1
ATOM 7196 O O . PRO A 1 918 ? 12.224 -20.653 -19.023 1.00 76.06 918 PRO A O 1
ATOM 7199 N N . ILE A 1 919 ? 13.031 -20.469 -21.110 1.00 72.31 919 ILE A N 1
ATOM 7200 C CA . ILE A 1 919 ? 11.918 -19.624 -21.570 1.00 72.31 919 ILE A CA 1
ATOM 7201 C C . ILE A 1 919 ? 10.601 -20.394 -21.375 1.00 72.31 919 ILE A C 1
ATOM 7203 O O . ILE A 1 919 ? 9.678 -19.885 -20.773 1.00 72.31 919 ILE A O 1
ATOM 7207 N N . CYS A 1 920 ? 10.517 -21.661 -21.776 1.00 70.38 920 CYS A N 1
ATOM 7208 C CA . CYS A 1 920 ? 9.282 -22.421 -21.594 1.00 70.38 920 CYS A CA 1
ATOM 7209 C C . CYS A 1 920 ? 9.256 -23.269 -20.324 1.00 70.38 920 CYS A C 1
ATOM 7211 O O . CYS A 1 920 ? 10.063 -24.189 -20.200 1.00 70.38 920 CYS A O 1
ATOM 7213 N N . GLY A 1 921 ? 8.261 -23.018 -19.468 1.00 63.81 921 GLY A N 1
ATOM 7214 C CA . GLY A 1 921 ? 7.858 -23.902 -18.378 1.00 63.81 921 GLY A CA 1
ATOM 7215 C C . GLY A 1 921 ? 8.579 -23.664 -17.054 1.00 63.81 921 GLY A C 1
ATOM 7216 O O . GLY A 1 921 ? 9.737 -23.245 -17.000 1.00 63.81 921 GLY A O 1
ATOM 7217 N N . PHE A 1 922 ? 7.887 -23.991 -15.963 1.00 62.22 922 PHE A N 1
ATOM 7218 C CA . PHE A 1 922 ? 8.512 -24.156 -14.657 1.00 62.22 922 PHE A CA 1
ATOM 7219 C C . PHE A 1 922 ? 9.318 -25.459 -14.643 1.00 62.22 922 PHE A C 1
ATOM 7221 O O . PHE A 1 922 ? 8.767 -26.548 -14.797 1.00 62.22 922 PHE A O 1
ATOM 7228 N N . HIS A 1 923 ? 10.633 -25.341 -14.469 1.00 66.56 923 HIS A N 1
ATOM 7229 C CA . HIS A 1 923 ? 11.540 -26.475 -14.322 1.00 66.56 923 HIS A CA 1
ATOM 7230 C C . HIS A 1 923 ? 12.458 -26.257 -13.120 1.00 66.56 923 HIS A C 1
ATOM 7232 O O . HIS A 1 923 ? 13.181 -25.259 -13.062 1.00 66.56 923 HIS A O 1
ATOM 7238 N N . GLU A 1 924 ? 12.448 -27.207 -12.188 1.00 62.81 924 GLU A N 1
ATOM 7239 C CA . GLU A 1 924 ? 13.346 -27.226 -11.034 1.00 62.81 924 GLU A CA 1
ATOM 7240 C C . GLU A 1 924 ? 14.734 -27.793 -11.352 1.00 62.81 924 GLU A C 1
ATOM 7242 O O . GLU A 1 924 ? 14.918 -28.561 -12.298 1.00 62.81 924 GLU A O 1
ATOM 7247 N N . GLY A 1 925 ? 15.714 -27.443 -10.510 1.00 56.06 925 GLY A N 1
ATOM 7248 C CA . GLY A 1 925 ? 17.018 -28.113 -10.469 1.00 56.06 925 GLY A CA 1
ATOM 7249 C C . GLY A 1 925 ? 17.976 -27.753 -11.605 1.00 56.06 925 GLY A C 1
ATOM 7250 O O . GLY A 1 925 ? 18.841 -28.552 -11.958 1.00 56.06 925 GLY A O 1
ATOM 7251 N N . LEU A 1 926 ? 17.832 -26.572 -12.209 1.00 56.66 926 LEU A N 1
ATOM 7252 C CA . LEU A 1 926 ? 18.802 -26.055 -13.173 1.00 56.66 926 LEU A CA 1
ATOM 7253 C C . LEU A 1 926 ? 19.907 -25.268 -12.449 1.00 56.66 926 LEU A C 1
ATOM 7255 O O . LEU A 1 926 ? 19.886 -24.039 -12.416 1.00 56.66 926 LEU A O 1
ATOM 7259 N N . ASP A 1 927 ? 20.889 -25.980 -11.898 1.00 51.53 927 ASP A N 1
ATOM 7260 C CA . ASP A 1 927 ? 22.056 -25.415 -11.218 1.00 51.53 927 ASP A CA 1
ATOM 7261 C C . ASP A 1 927 ? 23.376 -25.582 -12.019 1.00 51.53 927 ASP A C 1
ATOM 7263 O O . ASP A 1 927 ? 23.617 -26.561 -12.732 1.00 51.53 927 ASP A O 1
ATOM 7267 N N . GLY A 1 928 ? 24.269 -24.586 -11.918 1.00 56.66 928 GLY A N 1
ATOM 7268 C CA . GLY A 1 928 ? 25.670 -24.664 -12.377 1.00 56.66 928 GLY A CA 1
ATOM 7269 C C . GLY A 1 928 ? 25.931 -24.807 -13.893 1.00 56.66 928 GLY A C 1
ATOM 7270 O O . GLY A 1 928 ? 25.146 -24.379 -14.738 1.00 56.66 928 GLY A O 1
ATOM 7271 N N . ASP A 1 929 ? 27.080 -25.414 -14.243 1.00 47.53 929 ASP A N 1
ATOM 7272 C CA . ASP A 1 929 ? 27.592 -25.625 -15.620 1.00 47.53 929 ASP A CA 1
ATOM 7273 C C . ASP A 1 929 ? 26.651 -26.456 -16.530 1.00 47.53 929 ASP A C 1
ATOM 7275 O O . ASP A 1 929 ? 26.841 -26.510 -17.746 1.00 47.53 929 ASP A O 1
ATOM 7279 N N . ASN A 1 930 ? 25.593 -27.065 -15.979 1.00 46.66 930 ASN A N 1
ATOM 7280 C CA . ASN A 1 930 ? 24.514 -27.710 -16.742 1.00 46.66 930 ASN A CA 1
ATOM 7281 C C . ASN A 1 930 ? 23.560 -26.691 -17.412 1.00 46.66 930 ASN A C 1
ATOM 7283 O O . ASN A 1 930 ? 22.671 -27.059 -18.189 1.00 46.66 930 ASN A O 1
ATOM 7287 N N . ALA A 1 931 ? 23.740 -25.392 -17.146 1.00 46.62 931 ALA A N 1
ATOM 7288 C CA . ALA A 1 931 ? 23.025 -24.296 -17.796 1.00 46.62 931 ALA A CA 1
ATOM 7289 C C . ALA A 1 931 ? 23.579 -23.932 -19.190 1.00 46.62 931 ALA A C 1
ATOM 7291 O O . ALA A 1 931 ? 22.915 -23.211 -19.939 1.00 46.62 931 ALA A O 1
ATOM 7292 N N . ILE A 1 932 ? 24.751 -24.448 -19.581 1.00 44.25 932 ILE A N 1
ATOM 7293 C CA . ILE A 1 932 ? 25.372 -24.146 -20.876 1.00 44.25 932 ILE A CA 1
ATOM 7294 C C . ILE A 1 932 ? 24.690 -24.976 -21.974 1.00 44.25 932 ILE A C 1
ATOM 7296 O O . ILE A 1 932 ? 25.113 -26.087 -22.273 1.00 44.25 932 ILE A O 1
ATOM 7300 N N . GLY A 1 933 ? 23.616 -24.430 -22.552 1.00 48.25 933 GLY A N 1
ATOM 7301 C CA . GLY A 1 933 ? 23.034 -24.826 -23.840 1.00 48.25 933 GLY A CA 1
ATOM 7302 C C . GLY A 1 933 ? 22.973 -26.332 -24.105 1.00 48.25 933 GLY A C 1
ATOM 7303 O O . GLY A 1 933 ? 23.816 -26.874 -24.820 1.00 48.25 933 GLY A O 1
ATOM 7304 N N . TYR A 1 934 ? 21.937 -27.007 -23.602 1.00 42.88 934 TYR A N 1
ATOM 7305 C CA . TYR A 1 934 ? 21.571 -28.292 -24.188 1.00 42.88 934 TYR A CA 1
ATOM 7306 C C . TYR A 1 934 ? 21.031 -27.996 -25.588 1.00 42.88 934 TYR A C 1
ATOM 7308 O O . TYR A 1 934 ? 19.941 -27.445 -25.730 1.00 42.88 934 TYR A O 1
ATOM 7316 N N . ASN A 1 935 ? 21.809 -28.329 -26.618 1.00 48.56 935 ASN A N 1
ATOM 7317 C CA . ASN A 1 935 ? 21.217 -28.607 -27.915 1.00 48.56 935 ASN A CA 1
ATOM 7318 C C . ASN A 1 935 ? 20.337 -29.832 -27.684 1.00 48.56 935 ASN A C 1
ATOM 7320 O O . ASN A 1 935 ? 20.851 -30.917 -27.391 1.00 48.56 935 ASN A O 1
ATOM 7324 N N . ASP A 1 936 ? 19.024 -29.670 -27.784 1.00 48.66 936 ASP A N 1
ATOM 7325 C CA . ASP A 1 936 ? 18.177 -30.830 -27.997 1.00 48.66 936 ASP A CA 1
ATOM 7326 C C . ASP A 1 936 ? 18.653 -31.567 -29.270 1.00 48.66 936 ASP A C 1
ATOM 7328 O O . ASP A 1 936 ? 19.429 -31.049 -30.084 1.00 48.66 936 ASP A O 1
ATOM 7332 N N . ALA A 1 937 ? 18.220 -32.810 -29.471 1.00 47.88 937 ALA A N 1
ATOM 7333 C CA . ALA A 1 937 ? 18.593 -33.566 -30.670 1.00 47.88 937 ALA A CA 1
ATOM 7334 C C . ALA A 1 937 ? 18.128 -32.889 -31.990 1.00 47.88 937 ALA A C 1
ATOM 7336 O O . ALA A 1 937 ? 18.487 -33.366 -33.069 1.00 47.88 937 ALA A O 1
ATOM 7337 N N . GLY A 1 938 ? 17.360 -31.791 -31.904 1.00 51.97 938 GLY A N 1
ATOM 7338 C CA . GLY A 1 938 ? 16.901 -30.941 -33.001 1.00 51.97 938 GLY A CA 1
ATOM 7339 C C . GLY A 1 938 ? 17.762 -29.699 -33.286 1.00 51.97 938 GLY A C 1
ATOM 7340 O O . GLY A 1 938 ? 17.565 -29.074 -34.326 1.00 51.97 938 GLY A O 1
ATOM 7341 N N . GLY A 1 939 ? 18.741 -29.357 -32.440 1.00 47.00 939 GLY A N 1
ATOM 7342 C CA . GLY A 1 939 ? 19.608 -28.187 -32.630 1.00 47.00 939 GLY A CA 1
ATOM 7343 C C . GLY A 1 939 ? 18.975 -26.844 -32.242 1.00 47.00 939 GLY A C 1
ATOM 7344 O O . GLY A 1 939 ? 19.448 -25.802 -32.704 1.00 47.00 939 GLY A O 1
ATOM 7345 N N . GLY A 1 940 ? 17.925 -26.849 -31.417 1.00 52.00 940 GLY A N 1
ATOM 7346 C CA . GLY A 1 940 ? 17.320 -25.643 -30.860 1.00 52.00 940 GLY A CA 1
ATOM 7347 C C . GLY A 1 940 ? 18.162 -25.064 -29.721 1.00 52.00 940 GLY A C 1
ATOM 7348 O O . GLY A 1 940 ? 18.396 -25.719 -28.708 1.00 52.00 940 GLY A O 1
ATOM 7349 N N . TYR A 1 941 ? 18.621 -23.819 -29.869 1.00 50.81 941 TYR A N 1
ATOM 7350 C CA . TYR A 1 941 ? 19.250 -23.071 -28.779 1.00 50.81 941 TYR A CA 1
ATOM 7351 C C . TYR A 1 941 ? 18.163 -22.628 -27.791 1.00 50.81 941 TYR A C 1
ATOM 7353 O O . TYR A 1 941 ? 17.453 -21.653 -28.035 1.00 50.81 941 TYR A O 1
ATOM 7361 N N . HIS A 1 942 ? 18.024 -23.324 -26.664 1.00 58.56 942 HIS A N 1
ATOM 7362 C CA . HIS A 1 942 ? 17.185 -22.837 -25.572 1.00 58.56 942 HIS A CA 1
ATOM 7363 C C . HIS A 1 942 ? 17.933 -21.732 -24.827 1.00 58.56 942 HIS A C 1
ATOM 7365 O O . HIS A 1 942 ? 18.927 -21.983 -24.140 1.00 58.56 942 HIS A O 1
ATOM 7371 N N . HIS A 1 943 ? 17.470 -20.493 -24.976 1.00 63.50 943 HIS A N 1
ATOM 7372 C CA . HIS A 1 943 ? 17.953 -19.393 -24.156 1.00 63.50 943 HIS A CA 1
ATOM 7373 C C . HIS A 1 943 ? 17.497 -19.632 -22.714 1.00 63.50 943 HIS A C 1
ATOM 7375 O O . HIS A 1 943 ? 16.326 -19.907 -22.461 1.00 63.50 943 HIS A O 1
ATOM 7381 N N . LYS A 1 944 ? 18.442 -19.570 -21.777 1.00 68.88 944 LYS A N 1
ATOM 7382 C CA . LYS A 1 944 ? 18.160 -19.566 -20.343 1.00 68.88 944 LYS A CA 1
ATOM 7383 C C . LYS A 1 944 ? 18.509 -18.197 -19.784 1.00 68.88 944 LYS A C 1
ATOM 7385 O O . LYS A 1 944 ? 19.433 -17.538 -20.272 1.00 68.88 944 LYS A O 1
ATOM 7390 N N . ARG A 1 945 ? 17.778 -17.774 -18.765 1.00 72.88 945 ARG A N 1
ATOM 7391 C CA . ARG A 1 945 ? 18.037 -16.542 -18.017 1.00 72.88 945 ARG A CA 1
ATOM 7392 C C . ARG A 1 945 ? 18.293 -16.911 -16.565 1.00 72.88 945 ARG A C 1
ATOM 7394 O O . ARG A 1 945 ? 17.744 -17.897 -16.082 1.00 72.88 945 ARG A O 1
ATOM 7401 N N . GLN A 1 946 ? 19.141 -16.132 -15.909 1.00 81.06 946 GLN A N 1
ATOM 7402 C CA . GLN A 1 946 ? 19.363 -16.233 -14.475 1.00 81.06 946 GLN A CA 1
ATOM 7403 C C . GLN A 1 946 ? 18.469 -15.216 -13.767 1.00 81.06 946 GLN A C 1
ATOM 7405 O O . GLN A 1 946 ? 18.345 -14.078 -14.231 1.00 81.06 946 GLN A O 1
ATOM 7410 N N . ILE A 1 947 ? 17.841 -15.621 -12.668 1.00 82.62 947 ILE A N 1
ATOM 7411 C CA . ILE A 1 947 ? 17.114 -14.708 -11.783 1.00 82.62 947 ILE A CA 1
ATOM 7412 C C . ILE A 1 947 ? 18.162 -13.943 -10.973 1.00 82.62 947 ILE A C 1
ATOM 7414 O O . ILE A 1 947 ? 18.865 -14.530 -10.160 1.00 82.62 947 ILE A O 1
ATOM 7418 N N . ASN A 1 948 ? 18.311 -12.644 -11.226 1.00 81.56 948 ASN A N 1
ATOM 7419 C CA . ASN A 1 948 ? 19.371 -11.829 -10.611 1.00 81.56 948 ASN A CA 1
ATOM 7420 C C . ASN A 1 948 ? 18.871 -10.918 -9.486 1.00 81.56 948 ASN A C 1
ATOM 7422 O O . ASN A 1 948 ? 19.677 -10.277 -8.819 1.00 81.56 948 ASN A O 1
ATOM 7426 N N . VAL A 1 949 ? 17.555 -10.843 -9.305 1.00 78.56 949 VAL A N 1
ATOM 7427 C CA . VAL A 1 949 ? 16.887 -10.036 -8.286 1.00 78.56 949 VAL A CA 1
ATOM 7428 C C . VAL A 1 949 ? 15.771 -10.868 -7.657 1.00 78.56 949 VAL A C 1
ATOM 7430 O O . VAL A 1 949 ? 15.261 -11.770 -8.334 1.00 78.56 949 VAL A O 1
ATOM 7433 N N . PRO A 1 950 ? 15.395 -10.596 -6.397 1.00 85.25 950 PRO A N 1
ATOM 7434 C CA . PRO A 1 950 ? 14.212 -11.196 -5.800 1.00 85.25 950 PRO A CA 1
ATOM 7435 C C . PRO A 1 950 ? 12.985 -11.007 -6.694 1.00 85.25 950 PRO A C 1
ATOM 7437 O O . PRO A 1 950 ? 12.822 -9.974 -7.347 1.00 85.25 950 PRO A O 1
ATOM 7440 N N . LEU A 1 951 ? 12.138 -12.028 -6.755 1.00 87.81 951 LEU A N 1
ATOM 7441 C CA . LEU A 1 951 ? 10.876 -11.961 -7.476 1.00 87.81 951 LEU A CA 1
ATOM 7442 C C . LEU A 1 951 ? 9.817 -11.357 -6.561 1.00 87.81 951 LEU A C 1
ATOM 7444 O O . LEU A 1 951 ? 9.652 -11.808 -5.431 1.00 87.81 951 LEU A O 1
ATOM 7448 N N . GLU A 1 952 ? 9.068 -10.381 -7.060 1.00 85.81 952 GLU A N 1
ATOM 7449 C CA . GLU A 1 952 ? 7.992 -9.736 -6.309 1.00 85.81 952 GLU A CA 1
ATOM 7450 C C . GLU A 1 952 ? 6.795 -9.409 -7.205 1.00 85.81 952 GLU A C 1
ATOM 7452 O O . GLU A 1 952 ? 6.951 -8.942 -8.337 1.00 85.81 952 GLU A O 1
ATOM 7457 N N . SER A 1 953 ? 5.585 -9.709 -6.726 1.00 87.19 953 SER A N 1
ATOM 7458 C CA . SER A 1 953 ? 4.312 -9.330 -7.361 1.00 87.19 953 SER A CA 1
ATOM 7459 C C . SER A 1 953 ? 3.122 -9.732 -6.495 1.00 87.19 953 SER A C 1
ATOM 7461 O O . SER A 1 953 ? 3.290 -10.420 -5.499 1.00 87.19 953 SER A O 1
ATOM 7463 N N . ALA A 1 954 ? 1.897 -9.387 -6.887 1.00 85.62 954 ALA A N 1
ATOM 7464 C CA . ALA A 1 954 ? 0.718 -10.007 -6.285 1.00 85.62 954 ALA A CA 1
ATOM 7465 C C . ALA A 1 954 ? 0.624 -11.490 -6.696 1.00 85.62 954 ALA A C 1
ATOM 7467 O O . ALA A 1 954 ? 0.753 -11.817 -7.874 1.00 85.62 954 ALA A O 1
ATOM 7468 N N . LEU A 1 955 ? 0.383 -12.387 -5.733 1.00 91.50 955 LEU A N 1
ATOM 7469 C CA . LEU A 1 955 ? 0.178 -13.820 -6.004 1.00 91.50 955 LEU A CA 1
ATOM 7470 C C . LEU A 1 955 ? -1.257 -14.126 -6.429 1.00 91.50 955 LEU A C 1
ATOM 7472 O O . LEU A 1 955 ? -1.505 -15.057 -7.190 1.00 91.50 955 LEU A O 1
ATOM 7476 N N . TYR A 1 956 ? -2.204 -13.342 -5.940 1.00 94.88 956 TYR A N 1
ATOM 7477 C CA . TYR A 1 956 ? -3.629 -13.563 -6.094 1.00 94.88 956 TYR A CA 1
ATOM 7478 C C . TYR A 1 956 ? -4.357 -12.286 -6.497 1.00 94.88 956 TYR A C 1
ATOM 7480 O O . TYR A 1 956 ? -3.971 -11.184 -6.090 1.00 94.88 956 TYR A O 1
ATOM 7488 N N . LEU A 1 957 ? -5.452 -12.448 -7.242 1.00 85.94 957 LEU A N 1
ATOM 7489 C CA . LEU A 1 957 ? -6.357 -11.347 -7.557 1.00 85.94 957 LEU A CA 1
ATOM 7490 C C . LEU A 1 957 ? -6.951 -10.760 -6.261 1.00 85.94 957 LEU A C 1
ATOM 7492 O O . LEU A 1 957 ? -7.358 -11.529 -5.380 1.00 85.94 957 LEU A O 1
ATOM 7496 N N . PRO A 1 958 ? -7.041 -9.420 -6.130 1.00 87.31 958 PRO A N 1
ATOM 7497 C CA . PRO A 1 958 ? -7.661 -8.794 -4.969 1.00 87.31 958 PRO A CA 1
ATOM 7498 C C . PRO A 1 958 ? -9.107 -9.257 -4.763 1.00 87.31 958 PRO A C 1
ATOM 7500 O O . PRO A 1 958 ? -9.858 -9.444 -5.724 1.00 87.31 958 PRO A O 1
ATOM 7503 N N . LYS A 1 959 ? -9.524 -9.404 -3.502 1.00 92.12 959 LYS A N 1
ATOM 7504 C CA . LYS A 1 959 ? -10.908 -9.757 -3.145 1.00 92.12 959 LYS A CA 1
ATOM 7505 C C . LYS A 1 959 ? -11.590 -8.573 -2.478 1.00 92.12 959 LYS A C 1
ATOM 7507 O O . LYS A 1 959 ? -11.031 -7.964 -1.573 1.00 92.12 959 LYS A O 1
ATOM 7512 N N . HIS A 1 960 ? -12.811 -8.271 -2.909 1.00 91.94 960 HIS A N 1
ATOM 7513 C CA . HIS A 1 960 ? -13.643 -7.218 -2.329 1.00 91.94 960 HIS A CA 1
ATOM 7514 C C . HIS A 1 960 ? -14.844 -7.853 -1.630 1.00 91.94 960 HIS A C 1
ATOM 7516 O O . HIS A 1 960 ? -15.636 -8.547 -2.265 1.00 91.94 960 HIS A O 1
ATOM 7522 N N . LEU A 1 961 ? -14.989 -7.602 -0.333 1.00 92.12 961 LEU A N 1
ATOM 7523 C CA . LEU A 1 961 ? -16.085 -8.109 0.483 1.00 92.12 961 LEU A CA 1
ATOM 7524 C C . LEU A 1 961 ? -17.010 -6.965 0.875 1.00 92.12 961 LEU A C 1
ATOM 7526 O O . LEU A 1 961 ? -16.572 -5.955 1.432 1.00 92.12 961 LEU A O 1
ATOM 7530 N N . THR A 1 962 ? -18.304 -7.151 0.632 1.00 88.88 962 THR A N 1
ATOM 7531 C CA . THR A 1 962 ? -19.320 -6.274 1.219 1.00 88.88 962 THR A CA 1
ATOM 7532 C C . THR A 1 962 ? -19.516 -6.683 2.671 1.00 88.88 962 THR A C 1
ATOM 7534 O O . THR A 1 962 ? -19.756 -7.853 2.962 1.00 88.88 962 THR A O 1
ATOM 7537 N N . LEU A 1 963 ? -19.393 -5.724 3.585 1.00 86.75 963 LEU A N 1
ATOM 7538 C CA . LEU A 1 963 ? -19.512 -5.991 5.013 1.00 86.75 963 LEU A CA 1
ATOM 7539 C C . LEU A 1 963 ? -20.981 -6.203 5.401 1.00 86.75 963 LEU A C 1
ATOM 7541 O O . LEU A 1 963 ? -21.812 -5.389 4.999 1.00 86.75 963 LEU A O 1
ATOM 7545 N N . PRO A 1 964 ? -21.323 -7.241 6.182 1.00 81.75 964 PRO A N 1
ATOM 7546 C CA . PRO A 1 964 ? -22.674 -7.470 6.689 1.00 81.75 964 PRO A CA 1
ATOM 7547 C C . PRO A 1 964 ? -22.998 -6.591 7.909 1.00 81.75 964 PRO A C 1
ATOM 7549 O O . PRO A 1 964 ? -22.132 -5.931 8.500 1.00 81.75 964 PRO A O 1
ATOM 7552 N N . SER A 1 965 ? -24.283 -6.552 8.272 1.00 84.00 965 SER A N 1
ATOM 7553 C CA . SER A 1 965 ? -24.756 -5.744 9.395 1.00 84.00 965 SER A CA 1
ATOM 7554 C C . SER A 1 965 ? -24.483 -6.501 10.690 1.00 84.00 965 SER A C 1
ATOM 7556 O O . SER A 1 965 ? -25.210 -7.426 11.031 1.00 84.00 965 SER A O 1
ATOM 7558 N N . LEU A 1 966 ? -23.412 -6.122 11.389 1.00 87.12 966 LEU A N 1
ATOM 7559 C CA . LEU A 1 966 ? -23.045 -6.685 12.689 1.00 87.12 966 LEU A CA 1
ATOM 7560 C C . LEU A 1 966 ? -23.449 -5.720 13.807 1.00 87.12 966 LEU A C 1
ATOM 7562 O O . LEU A 1 966 ? -23.233 -4.504 13.709 1.00 87.12 966 LEU A O 1
ATOM 7566 N N . SER A 1 967 ? -24.017 -6.241 14.889 1.00 88.50 967 SER A N 1
ATOM 7567 C CA . SER A 1 967 ? -24.246 -5.505 16.137 1.00 88.50 967 SER A CA 1
ATOM 7568 C C . SER A 1 967 ? -22.942 -5.368 16.931 1.00 88.50 967 SER A C 1
ATOM 7570 O O . SER A 1 967 ? -21.968 -6.075 16.686 1.00 88.50 967 SER A O 1
ATOM 7572 N N . GLY A 1 968 ? -22.879 -4.435 17.887 1.00 88.75 968 GLY A N 1
ATOM 7573 C CA . GLY A 1 968 ? -21.686 -4.290 18.732 1.00 88.75 968 GLY A CA 1
ATOM 7574 C C . GLY A 1 968 ? -21.423 -5.554 19.560 1.00 88.75 968 GLY A C 1
ATOM 7575 O O . GLY A 1 968 ? -22.280 -5.957 20.342 1.00 88.75 968 GLY A O 1
ATOM 7576 N N . GLY A 1 969 ? -20.241 -6.150 19.408 1.00 88.50 969 GLY A N 1
ATOM 7577 C CA . GLY A 1 969 ? -19.836 -7.416 20.023 1.00 88.50 969 GLY A CA 1
ATOM 7578 C C . GLY A 1 969 ? -20.087 -8.659 19.161 1.00 88.50 969 GLY A C 1
ATOM 7579 O O . GLY A 1 969 ? -19.650 -9.741 19.546 1.00 88.50 969 GLY A O 1
ATOM 7580 N N . GLU A 1 970 ? -20.759 -8.530 18.015 1.00 92.62 970 GLU A N 1
ATOM 7581 C CA . GLU A 1 970 ? -20.932 -9.633 17.066 1.00 92.62 970 GLU A CA 1
ATOM 7582 C C . GLU A 1 970 ? -19.719 -9.751 16.140 1.00 92.62 970 GLU A C 1
ATOM 7584 O O . GLU A 1 970 ? -19.059 -8.765 15.804 1.00 92.62 970 GLU A O 1
ATOM 7589 N N . GLY A 1 971 ? -19.433 -10.974 15.707 1.00 92.25 971 GLY A N 1
ATOM 7590 C CA . GLY A 1 971 ? -18.436 -11.251 14.687 1.00 92.25 971 GLY A CA 1
ATOM 7591 C C . GLY A 1 971 ? -18.830 -12.455 13.854 1.00 92.25 971 GLY A C 1
ATOM 7592 O O . GLY A 1 971 ? -19.686 -13.242 14.255 1.00 92.25 971 GLY A O 1
ATOM 7593 N N . MET A 1 972 ? -18.213 -12.574 12.688 1.00 92.44 972 MET A N 1
ATOM 7594 C CA . MET A 1 972 ? -18.423 -13.678 11.765 1.00 92.44 972 MET A CA 1
ATOM 7595 C C . MET A 1 972 ? -17.150 -14.004 11.002 1.00 92.44 972 MET A C 1
ATOM 7597 O O . MET A 1 972 ? -16.275 -13.156 10.857 1.00 92.44 972 MET A O 1
ATOM 7601 N N . GLU A 1 973 ? -17.072 -15.223 10.489 1.00 93.06 973 GLU A N 1
ATOM 7602 C CA . GLU A 1 973 ? -15.920 -15.733 9.755 1.00 93.06 973 GLU A CA 1
ATOM 7603 C C . GLU A 1 973 ? -16.296 -15.906 8.285 1.00 93.06 973 GLU A C 1
ATOM 7605 O O . GLU A 1 973 ? -17.286 -16.556 7.952 1.00 93.06 973 GLU A O 1
ATOM 7610 N N . ILE A 1 974 ? -15.520 -15.284 7.401 1.00 88.31 974 ILE A N 1
ATOM 7611 C CA . ILE A 1 974 ? -15.713 -15.311 5.953 1.00 88.31 974 ILE A CA 1
ATOM 7612 C C . ILE A 1 974 ? -14.518 -16.027 5.335 1.00 88.31 974 ILE A C 1
ATOM 7614 O O . ILE A 1 974 ? -13.398 -15.535 5.445 1.00 88.31 974 ILE A O 1
ATOM 7618 N N . PRO A 1 975 ? -14.698 -17.163 4.658 1.00 90.62 975 PRO A N 1
ATOM 7619 C CA . PRO A 1 975 ? -13.637 -17.754 3.880 1.00 90.62 975 PRO A CA 1
ATOM 7620 C C . PRO A 1 975 ? -13.417 -16.993 2.590 1.00 90.62 975 PRO A C 1
ATOM 7622 O O . PRO A 1 975 ? -14.335 -16.531 1.912 1.00 90.62 975 PRO A O 1
ATOM 7625 N N . LEU A 1 976 ? -12.150 -16.938 2.240 1.00 92.19 976 LEU A N 1
ATOM 7626 C CA . LEU A 1 976 ? -11.623 -16.271 1.081 1.00 92.19 976 LEU A CA 1
ATOM 7627 C C . LEU A 1 976 ? -10.983 -17.339 0.220 1.00 92.19 976 LEU A C 1
ATOM 7629 O O . LEU A 1 976 ? -10.072 -18.036 0.661 1.00 92.19 976 LEU A O 1
ATOM 7633 N N . VAL A 1 977 ? -11.489 -17.458 -1.001 1.00 91.19 977 VAL A N 1
ATOM 7634 C CA . VAL A 1 977 ? -10.912 -18.292 -2.049 1.00 91.19 977 VAL A CA 1
ATOM 7635 C C . VAL A 1 977 ? -10.232 -17.367 -3.044 1.00 91.19 977 VAL A C 1
ATOM 7637 O O . VAL A 1 977 ? -10.866 -16.441 -3.564 1.00 91.19 977 VAL A O 1
ATOM 7640 N N . PHE A 1 978 ? -8.951 -17.603 -3.290 1.00 91.69 978 PHE A N 1
ATOM 7641 C CA . PHE A 1 978 ? -8.116 -16.740 -4.111 1.00 91.69 978 PHE A CA 1
ATOM 7642 C C . PHE A 1 978 ? -7.811 -17.358 -5.466 1.00 91.69 978 PHE A C 1
ATOM 7644 O O . PHE A 1 978 ? -7.334 -18.487 -5.561 1.00 91.69 978 PHE A O 1
ATOM 7651 N N . ASP A 1 979 ? -8.020 -16.552 -6.499 1.00 88.38 979 ASP A N 1
ATOM 7652 C CA . ASP A 1 979 ? -7.617 -16.865 -7.860 1.00 88.38 979 ASP A CA 1
ATOM 7653 C C . ASP A 1 979 ? -6.180 -16.391 -8.069 1.00 88.38 979 ASP A C 1
ATOM 7655 O O . ASP A 1 979 ? -5.801 -15.320 -7.584 1.00 88.38 979 ASP A O 1
ATOM 7659 N N . ILE A 1 980 ? -5.385 -17.175 -8.793 1.00 90.31 980 ILE A N 1
ATOM 7660 C CA . ILE A 1 980 ? -4.003 -16.814 -9.121 1.00 90.31 980 ILE A CA 1
ATOM 7661 C C . ILE A 1 980 ? -3.981 -15.530 -9.957 1.00 90.31 980 ILE A C 1
ATOM 7663 O O . ILE A 1 980 ? -4.663 -15.416 -10.974 1.00 90.31 980 ILE A O 1
ATOM 7667 N N . GLN A 1 981 ? -3.159 -14.571 -9.536 1.00 89.06 981 GLN A N 1
ATOM 7668 C CA . GLN A 1 981 ? -2.786 -13.425 -10.355 1.00 89.06 981 GLN A CA 1
ATOM 7669 C C . GLN A 1 981 ? -1.682 -13.869 -11.307 1.00 89.06 981 GLN A C 1
ATOM 7671 O O . GLN A 1 981 ? -0.632 -14.332 -10.869 1.00 89.06 981 GLN A O 1
ATOM 7676 N N . GLU A 1 982 ? -1.891 -13.709 -12.612 1.00 86.75 982 GLU A N 1
ATOM 7677 C CA . GLU A 1 982 ? -0.839 -14.010 -13.579 1.00 86.75 982 GLU A CA 1
ATOM 7678 C C . GLU A 1 982 ? 0.417 -13.191 -13.289 1.00 86.75 982 GLU A C 1
ATOM 7680 O O . GLU A 1 982 ? 0.362 -11.964 -13.154 1.00 86.75 982 GLU A O 1
ATOM 7685 N N . TYR A 1 983 ? 1.549 -13.888 -13.239 1.00 87.25 983 TYR A N 1
ATOM 7686 C CA . TYR A 1 983 ? 2.852 -13.294 -13.006 1.00 87.25 983 TYR A CA 1
ATOM 7687 C C . TYR A 1 983 ? 3.799 -13.615 -14.156 1.00 87.25 983 TYR A C 1
ATOM 7689 O O . TYR A 1 983 ? 3.934 -14.763 -14.579 1.00 87.25 983 TYR A O 1
ATOM 7697 N N . TRP A 1 984 ? 4.481 -12.578 -14.629 1.00 82.50 984 TRP A N 1
ATOM 7698 C CA . TRP A 1 984 ? 5.502 -12.663 -15.658 1.00 82.50 984 TRP A CA 1
ATOM 7699 C C . TRP A 1 984 ? 6.741 -11.947 -15.158 1.00 82.50 984 TRP A C 1
ATOM 7701 O O . TRP A 1 984 ? 6.684 -10.765 -14.812 1.00 82.50 984 TRP A O 1
ATOM 7711 N N . ARG A 1 985 ? 7.871 -12.645 -15.150 1.00 82.00 985 ARG A N 1
ATOM 7712 C CA . ARG A 1 985 ? 9.153 -12.046 -14.797 1.00 82.00 985 ARG A CA 1
ATOM 7713 C C . ARG A 1 985 ? 9.517 -10.974 -15.809 1.00 82.00 985 ARG A C 1
ATOM 7715 O O . ARG A 1 985 ? 9.169 -11.045 -16.996 1.00 82.00 985 ARG A O 1
ATOM 7722 N N . ALA A 1 986 ? 10.288 -9.999 -15.345 1.00 68.56 986 ALA A N 1
ATOM 7723 C CA . ALA A 1 986 ? 10.831 -8.976 -16.214 1.00 68.56 986 ALA A CA 1
ATOM 7724 C C . ALA A 1 986 ? 11.564 -9.614 -17.408 1.00 68.56 986 ALA A C 1
ATOM 7726 O O . ALA A 1 986 ? 12.356 -10.544 -17.258 1.00 68.56 986 ALA A O 1
ATOM 7727 N N . ASN A 1 987 ? 11.296 -9.095 -18.608 1.00 67.44 987 ASN A N 1
ATOM 7728 C CA . ASN A 1 987 ? 11.840 -9.552 -19.894 1.00 67.44 987 ASN A CA 1
ATOM 7729 C C . ASN A 1 987 ? 11.330 -10.900 -20.431 1.00 67.44 987 ASN A C 1
ATOM 7731 O O . ASN A 1 987 ? 11.650 -11.215 -21.577 1.00 67.44 987 ASN A O 1
ATOM 7735 N N . HIS A 1 988 ? 10.499 -11.658 -19.708 1.00 75.56 988 HIS A N 1
ATOM 7736 C CA . HIS A 1 988 ? 10.035 -12.946 -20.226 1.00 75.56 988 HIS A CA 1
ATOM 7737 C C . HIS A 1 988 ? 9.125 -12.782 -21.457 1.00 75.56 988 HIS A C 1
ATOM 7739 O O . HIS A 1 988 ? 9.401 -13.341 -22.515 1.00 75.56 988 HIS A O 1
ATOM 7745 N N . ILE A 1 989 ? 8.125 -11.897 -21.382 1.00 67.75 989 ILE A N 1
ATOM 7746 C CA . ILE A 1 989 ? 7.255 -11.548 -22.524 1.00 67.75 989 ILE A CA 1
ATOM 7747 C C . ILE A 1 989 ? 8.077 -11.032 -23.718 1.00 67.75 989 ILE A C 1
ATOM 7749 O O . ILE A 1 989 ? 7.755 -11.287 -24.878 1.00 67.75 989 ILE A O 1
ATOM 7753 N N . TYR A 1 990 ? 9.169 -10.310 -23.450 1.00 65.06 990 TYR A N 1
ATOM 7754 C CA . TYR A 1 990 ? 10.074 -9.858 -24.503 1.00 65.06 990 TYR A CA 1
ATOM 7755 C C . TYR A 1 990 ? 10.772 -11.028 -25.193 1.00 65.06 990 TYR A C 1
ATOM 7757 O O . TYR A 1 990 ? 10.840 -11.035 -26.420 1.00 65.06 990 TYR A O 1
ATOM 7765 N N . ASP A 1 991 ? 11.278 -11.995 -24.425 1.00 70.06 991 ASP A N 1
ATOM 7766 C CA . ASP A 1 991 ? 11.929 -13.175 -24.981 1.00 70.06 991 ASP A CA 1
ATOM 7767 C C . ASP A 1 991 ? 10.930 -13.927 -25.885 1.00 70.06 991 ASP A C 1
ATOM 7769 O O . ASP A 1 991 ? 11.244 -14.150 -27.052 1.00 70.06 991 ASP A O 1
ATOM 7773 N N . VAL A 1 992 ? 9.686 -14.158 -25.442 1.00 70.31 992 VAL A N 1
ATOM 7774 C CA . VAL A 1 992 ? 8.613 -14.760 -26.272 1.00 70.31 992 VAL A CA 1
ATOM 7775 C C . VAL A 1 992 ? 8.430 -14.022 -27.604 1.00 70.31 992 VAL A C 1
ATOM 7777 O O . VAL A 1 992 ? 8.480 -14.632 -28.677 1.00 70.31 992 VAL A O 1
ATOM 7780 N N . ASN A 1 993 ? 8.303 -12.693 -27.545 1.00 69.94 993 ASN A N 1
ATOM 7781 C CA . ASN A 1 993 ? 8.111 -11.854 -28.728 1.00 69.94 993 ASN A CA 1
ATOM 7782 C C . ASN A 1 993 ? 9.331 -11.853 -29.668 1.00 69.94 993 ASN A C 1
ATOM 7784 O O . ASN A 1 993 ? 9.167 -11.802 -30.887 1.00 69.94 993 ASN A O 1
ATOM 7788 N N . GLN A 1 994 ? 10.558 -11.922 -29.141 1.00 70.50 994 GLN A N 1
ATOM 7789 C CA . GLN A 1 994 ? 11.780 -11.980 -29.958 1.00 70.50 994 GLN A CA 1
ATOM 7790 C C . GLN A 1 994 ? 11.892 -13.272 -30.765 1.00 70.50 994 GLN A C 1
ATOM 7792 O O . GLN A 1 994 ? 12.415 -13.246 -31.880 1.00 70.50 994 GLN A O 1
ATOM 7797 N N . PHE A 1 995 ? 11.389 -14.389 -30.240 1.00 69.50 995 PHE A N 1
ATOM 7798 C CA . PHE A 1 995 ? 11.403 -15.665 -30.958 1.00 69.50 995 PHE A CA 1
ATOM 7799 C C . PHE A 1 995 ? 10.278 -15.787 -31.990 1.00 69.50 995 PHE A C 1
ATOM 7801 O O . PHE A 1 995 ? 10.184 -16.811 -32.666 1.00 69.50 995 PHE A O 1
ATOM 7808 N N . GLY A 1 996 ? 9.445 -14.750 -32.148 1.00 75.75 996 GLY A N 1
ATOM 7809 C CA . GLY A 1 996 ? 8.299 -14.773 -33.054 1.00 75.75 996 GLY A CA 1
ATOM 7810 C C . GLY A 1 996 ? 7.266 -15.830 -32.664 1.00 75.75 996 GLY A C 1
ATOM 7811 O O . GLY A 1 996 ? 6.500 -16.272 -33.519 1.00 75.75 996 GLY A O 1
ATOM 7812 N N . VAL A 1 997 ? 7.272 -16.261 -31.400 1.00 74.31 997 VAL A N 1
ATOM 7813 C CA . VAL A 1 997 ? 6.276 -17.188 -30.871 1.00 74.31 997 VAL A CA 1
ATOM 7814 C C . VAL A 1 997 ? 5.035 -16.368 -30.549 1.00 74.31 997 VAL A C 1
ATOM 7816 O O . VAL A 1 997 ? 5.124 -15.300 -29.944 1.00 74.31 997 VAL A O 1
ATOM 7819 N N . ASN A 1 998 ? 3.874 -16.843 -30.992 1.00 79.69 998 ASN A N 1
ATOM 7820 C CA . ASN A 1 998 ? 2.606 -16.250 -30.596 1.00 79.69 998 ASN A CA 1
ATOM 7821 C C . ASN A 1 998 ? 2.478 -16.355 -29.069 1.00 79.69 998 ASN A C 1
ATOM 7823 O O . ASN A 1 998 ? 2.630 -17.441 -28.518 1.00 79.69 998 ASN A O 1
ATOM 7827 N N . PHE A 1 999 ? 2.224 -15.231 -28.398 1.00 72.50 999 PHE A N 1
ATOM 7828 C CA . PHE A 1 999 ? 2.112 -15.187 -26.942 1.00 72.50 999 PHE A CA 1
ATOM 7829 C C . PHE A 1 999 ? 1.018 -16.117 -26.407 1.00 72.50 999 PHE A C 1
ATOM 7831 O O . PHE A 1 999 ? 1.211 -16.731 -25.367 1.00 72.50 999 PHE A O 1
ATOM 7838 N N . GLU A 1 1000 ? -0.086 -16.274 -27.138 1.00 75.38 1000 GLU A N 1
ATOM 7839 C CA . GLU A 1 1000 ? -1.172 -17.179 -26.758 1.00 75.38 1000 GLU A CA 1
ATOM 7840 C C . GLU A 1 1000 ? -0.711 -18.641 -26.811 1.00 75.38 1000 GLU A C 1
ATOM 7842 O O . GLU A 1 1000 ? -0.824 -19.367 -25.827 1.00 75.38 1000 GLU A O 1
ATOM 7847 N N . ASP A 1 1001 ? -0.087 -19.053 -27.921 1.00 73.56 1001 ASP A N 1
ATOM 7848 C CA . ASP A 1 1001 ? 0.478 -20.401 -28.059 1.00 73.56 1001 ASP A CA 1
ATOM 7849 C C . ASP A 1 1001 ? 1.555 -20.644 -26.993 1.00 73.56 1001 ASP A C 1
ATOM 7851 O O . ASP A 1 1001 ? 1.675 -21.733 -26.437 1.00 73.56 1001 ASP A O 1
ATOM 7855 N N . PHE A 1 1002 ? 2.355 -19.623 -26.691 1.00 75.88 1002 PHE A N 1
ATOM 7856 C CA . PHE A 1 1002 ? 3.375 -19.694 -25.660 1.00 75.88 1002 PHE A CA 1
ATOM 7857 C C . PHE A 1 1002 ? 2.765 -19.891 -24.273 1.00 75.88 1002 PHE A C 1
ATOM 7859 O O . PHE A 1 1002 ? 3.158 -20.810 -23.561 1.00 75.88 1002 PHE A O 1
ATOM 7866 N N . TYR A 1 1003 ? 1.794 -19.058 -23.901 1.00 75.19 1003 TYR A N 1
ATOM 7867 C CA . TYR A 1 1003 ? 1.101 -19.143 -22.622 1.00 75.19 1003 TYR A CA 1
ATOM 7868 C C . TYR A 1 1003 ? 0.449 -20.513 -22.437 1.00 75.19 1003 TYR A C 1
ATOM 7870 O O . TYR A 1 1003 ? 0.609 -21.140 -21.392 1.00 75.19 1003 TYR A O 1
ATOM 7878 N N . GLN A 1 1004 ? -0.196 -21.022 -23.487 1.00 72.88 1004 GLN A N 1
ATOM 7879 C CA . GLN A 1 1004 ? -0.832 -22.336 -23.476 1.00 72.88 1004 GLN A CA 1
ATOM 7880 C C . GLN A 1 1004 ? 0.169 -23.482 -23.294 1.00 72.88 1004 GLN A C 1
ATOM 7882 O O . GLN A 1 1004 ? -0.115 -24.430 -22.566 1.00 72.88 1004 GLN A O 1
ATOM 7887 N N . ASN A 1 1005 ? 1.341 -23.404 -23.929 1.00 71.25 1005 ASN A N 1
ATOM 7888 C CA . ASN A 1 1005 ? 2.339 -24.475 -23.870 1.00 71.25 1005 ASN A CA 1
ATOM 7889 C C . ASN A 1 1005 ? 3.252 -24.395 -22.639 1.00 71.25 1005 ASN A C 1
ATOM 7891 O O . ASN A 1 1005 ? 3.782 -25.414 -22.199 1.00 71.25 1005 ASN A O 1
ATOM 7895 N N . CYS A 1 1006 ? 3.492 -23.191 -22.124 1.00 75.06 1006 CYS A N 1
ATOM 7896 C CA . CYS A 1 1006 ? 4.589 -22.923 -21.198 1.00 75.06 1006 CYS A CA 1
ATOM 7897 C C . CYS A 1 1006 ? 4.121 -22.358 -19.851 1.00 75.06 1006 CYS A C 1
ATOM 7899 O O . CYS A 1 1006 ? 4.909 -22.338 -18.905 1.00 75.06 1006 CYS A O 1
ATOM 7901 N N . GLY A 1 1007 ? 2.849 -21.964 -19.738 1.00 82.56 1007 GLY A N 1
ATOM 7902 C CA . GLY A 1 1007 ? 2.294 -21.334 -18.545 1.00 82.56 1007 GLY A CA 1
ATOM 7903 C C . GLY A 1 1007 ? 2.874 -19.941 -18.288 1.00 82.56 1007 GLY A C 1
ATOM 7904 O O . GLY A 1 1007 ? 3.586 -19.372 -19.118 1.00 82.56 1007 GLY A O 1
ATOM 7905 N N . ASN A 1 1008 ? 2.551 -19.385 -17.122 1.00 86.25 1008 ASN A N 1
ATOM 7906 C CA . ASN A 1 1008 ? 3.149 -18.149 -16.619 1.00 86.25 1008 ASN A CA 1
ATOM 7907 C C . ASN A 1 1008 ? 4.272 -18.448 -15.606 1.00 86.25 1008 ASN A C 1
ATOM 7909 O O . ASN A 1 1008 ? 4.517 -19.595 -15.233 1.00 86.25 1008 ASN A O 1
ATOM 7913 N N . ASP A 1 1009 ? 4.957 -17.405 -15.137 1.00 88.88 1009 ASP A N 1
ATOM 7914 C CA . ASP A 1 1009 ? 6.076 -17.538 -14.198 1.00 88.88 1009 ASP A CA 1
ATOM 7915 C C . ASP A 1 1009 ? 5.643 -17.623 -12.733 1.00 88.88 1009 ASP A C 1
ATOM 7917 O O . ASP A 1 1009 ? 6.490 -17.630 -11.838 1.00 88.88 1009 ASP A O 1
ATOM 7921 N N . TRP A 1 1010 ? 4.339 -17.660 -12.464 1.00 92.62 1010 TRP A N 1
ATOM 7922 C CA . TRP A 1 1010 ? 3.800 -17.640 -11.110 1.00 92.62 1010 TRP A CA 1
ATOM 7923 C C . TRP A 1 1010 ? 4.401 -18.704 -10.180 1.00 92.62 1010 TRP A C 1
ATOM 7925 O O . TRP A 1 1010 ? 4.740 -18.350 -9.050 1.00 92.62 1010 TRP A O 1
ATOM 7935 N N . PRO A 1 1011 ? 4.651 -19.959 -10.617 1.00 91.25 1011 PRO A N 1
ATOM 7936 C CA . PRO A 1 1011 ? 5.288 -20.961 -9.762 1.00 91.25 1011 PRO A CA 1
ATOM 7937 C C . PRO A 1 1011 ? 6.669 -20.546 -9.231 1.00 91.25 1011 PRO A C 1
ATOM 7939 O O . PRO A 1 1011 ? 7.002 -20.886 -8.099 1.00 91.25 1011 PRO A O 1
ATOM 7942 N N . TYR A 1 1012 ? 7.450 -19.771 -9.999 1.00 90.88 1012 TYR A N 1
ATOM 7943 C CA . TYR A 1 1012 ? 8.739 -19.242 -9.539 1.00 90.88 1012 TYR A CA 1
ATOM 7944 C C . TYR A 1 1012 ? 8.572 -18.192 -8.441 1.00 90.88 1012 TYR A C 1
ATOM 7946 O O . TYR A 1 1012 ? 9.402 -18.123 -7.544 1.00 90.88 1012 TYR A O 1
ATOM 7954 N N . LEU A 1 1013 ? 7.522 -17.371 -8.502 1.00 93.19 1013 LEU A N 1
ATOM 7955 C CA . LEU A 1 1013 ? 7.216 -16.411 -7.441 1.00 93.19 1013 LEU A CA 1
ATOM 7956 C C . LEU A 1 1013 ? 6.667 -17.116 -6.194 1.00 93.19 1013 LEU A C 1
ATOM 7958 O O . LEU A 1 1013 ? 6.961 -16.712 -5.075 1.00 93.19 1013 LEU A O 1
ATOM 7962 N N . TYR A 1 1014 ? 5.873 -18.168 -6.385 1.00 95.38 1014 TYR A N 1
ATOM 7963 C CA . TYR A 1 1014 ? 5.179 -18.844 -5.301 1.00 95.38 1014 TYR A CA 1
ATOM 7964 C C . TYR A 1 1014 ? 6.076 -19.801 -4.511 1.00 95.38 1014 TYR A C 1
ATOM 7966 O O . TYR A 1 1014 ? 6.242 -19.608 -3.308 1.00 95.38 1014 TYR A O 1
ATOM 7974 N N . TYR A 1 1015 ? 6.642 -20.831 -5.143 1.00 93.50 1015 TYR A N 1
ATOM 7975 C CA . TYR A 1 1015 ? 7.305 -21.913 -4.413 1.00 93.50 1015 TYR A CA 1
ATOM 7976 C C . TYR A 1 1015 ? 8.604 -21.472 -3.744 1.00 93.50 1015 TYR A C 1
ATOM 7978 O O . TYR A 1 1015 ? 9.428 -20.802 -4.366 1.00 93.50 1015 TYR A O 1
ATOM 7986 N N . ASP A 1 1016 ? 8.783 -21.871 -2.483 1.00 94.00 1016 ASP A N 1
ATOM 7987 C CA . ASP A 1 1016 ? 9.857 -21.406 -1.587 1.00 94.00 1016 ASP A CA 1
ATOM 7988 C C . ASP A 1 1016 ? 9.832 -19.890 -1.291 1.00 94.00 1016 ASP A C 1
ATOM 7990 O O . ASP A 1 1016 ? 10.701 -19.377 -0.588 1.00 94.00 1016 ASP A O 1
ATOM 7994 N N . GLY A 1 1017 ? 8.828 -19.168 -1.799 1.00 95.00 1017 GLY A N 1
ATOM 7995 C CA . GLY A 1 1017 ? 8.606 -17.756 -1.521 1.00 95.00 1017 GLY A CA 1
ATOM 7996 C C . GLY A 1 1017 ? 7.805 -17.511 -0.241 1.00 95.00 1017 GLY A C 1
ATOM 7997 O O . GLY A 1 1017 ? 7.513 -18.407 0.552 1.00 95.00 1017 GLY A O 1
ATOM 7998 N N . ILE A 1 1018 ? 7.401 -16.262 -0.060 1.00 95.50 1018 ILE A N 1
ATOM 7999 C CA . ILE A 1 1018 ? 6.564 -15.780 1.033 1.00 95.50 1018 ILE A CA 1
ATOM 8000 C C . ILE A 1 1018 ? 5.259 -15.268 0.431 1.00 95.50 1018 ILE A C 1
ATOM 8002 O O . ILE A 1 1018 ? 5.273 -14.450 -0.489 1.00 95.50 1018 ILE A O 1
ATOM 8006 N N . THR A 1 1019 ? 4.130 -15.733 0.963 1.00 96.31 1019 THR A N 1
ATOM 8007 C CA . THR A 1 1019 ? 2.813 -15.135 0.723 1.00 96.31 1019 THR A CA 1
ATOM 8008 C C . THR A 1 1019 ? 2.484 -14.200 1.876 1.00 96.31 1019 THR A C 1
ATOM 8010 O O . THR A 1 1019 ? 2.427 -14.636 3.024 1.00 96.31 1019 THR A O 1
ATOM 8013 N N . ARG A 1 1020 ? 2.184 -12.939 1.564 1.00 93.38 1020 ARG A N 1
ATOM 8014 C CA . ARG A 1 1020 ? 1.591 -11.965 2.481 1.00 93.38 1020 ARG A CA 1
ATOM 8015 C C . ARG A 1 1020 ? 0.193 -11.587 1.994 1.00 93.38 1020 ARG A C 1
ATOM 8017 O O . ARG A 1 1020 ? 0.026 -11.152 0.857 1.00 93.38 1020 ARG A O 1
ATOM 8024 N N . LEU A 1 1021 ? -0.812 -11.745 2.846 1.00 94.31 1021 LEU A N 1
ATOM 8025 C CA . LEU A 1 1021 ? -2.183 -11.287 2.632 1.00 94.31 1021 LEU A CA 1
ATOM 8026 C C . LEU A 1 1021 ? -2.461 -10.108 3.562 1.00 94.31 1021 LEU A C 1
ATOM 8028 O O . LEU A 1 1021 ? -2.177 -10.188 4.754 1.00 94.31 1021 LEU A O 1
ATOM 8032 N N . THR A 1 1022 ? -3.058 -9.045 3.035 1.00 90.50 1022 THR A N 1
ATOM 8033 C CA . THR A 1 1022 ? -3.419 -7.854 3.814 1.00 90.50 1022 THR A CA 1
ATOM 8034 C C . THR A 1 1022 ? -4.903 -7.582 3.643 1.00 90.50 1022 THR A C 1
ATOM 8036 O O . THR A 1 1022 ? -5.343 -7.290 2.532 1.00 90.50 1022 THR A O 1
ATOM 8039 N N . ALA A 1 1023 ? -5.673 -7.660 4.726 1.00 94.38 1023 ALA A N 1
ATOM 8040 C CA . ALA A 1 1023 ? -7.073 -7.255 4.749 1.00 94.38 1023 ALA A CA 1
ATOM 8041 C C . ALA A 1 1023 ? -7.171 -5.816 5.257 1.00 94.38 1023 ALA A C 1
ATOM 8043 O O . ALA A 1 1023 ? -6.640 -5.496 6.318 1.00 94.38 1023 ALA A O 1
ATOM 8044 N N . VAL A 1 1024 ? -7.852 -4.954 4.506 1.00 90.12 1024 VAL A N 1
ATOM 8045 C CA . VAL A 1 1024 ? -8.022 -3.534 4.829 1.00 90.12 1024 VAL A CA 1
ATOM 8046 C C . VAL A 1 1024 ? -9.499 -3.180 4.797 1.00 90.12 1024 VAL A C 1
ATOM 8048 O O . VAL A 1 1024 ? -10.186 -3.423 3.803 1.00 90.12 1024 VAL A O 1
ATOM 8051 N N . GLU A 1 1025 ? -9.994 -2.584 5.876 1.00 94.44 1025 GLU A N 1
ATOM 8052 C CA . GLU A 1 1025 ? -11.305 -1.946 5.900 1.00 94.44 1025 GLU A CA 1
ATOM 8053 C C . GLU A 1 1025 ? -11.243 -0.635 5.102 1.00 94.44 1025 GLU A C 1
ATOM 8055 O O . GLU A 1 1025 ? -10.554 0.318 5.477 1.00 94.44 1025 GLU A O 1
ATOM 8060 N N . GLU A 1 1026 ? -11.971 -0.584 3.992 1.00 92.81 1026 GLU A N 1
ATOM 8061 C CA . GLU A 1 1026 ? -12.095 0.597 3.149 1.00 92.81 1026 GLU A CA 1
ATOM 8062 C C . GLU A 1 1026 ? -13.474 1.238 3.303 1.00 92.81 1026 GLU A C 1
ATOM 8064 O O . GLU A 1 1026 ? -14.507 0.573 3.402 1.00 92.81 1026 GLU A O 1
ATOM 8069 N N . CYS A 1 1027 ? -13.481 2.562 3.266 1.00 93.50 1027 CYS A N 1
ATOM 8070 C CA . CYS A 1 1027 ? -14.640 3.410 3.407 1.00 93.50 1027 CYS A CA 1
ATOM 8071 C C . CYS A 1 1027 ? -14.747 4.359 2.211 1.00 93.50 1027 CYS A C 1
ATOM 8073 O O . CYS A 1 1027 ? -13.737 4.840 1.694 1.00 93.50 1027 CYS A O 1
ATOM 8075 N N . LEU A 1 1028 ? -15.972 4.701 1.812 1.00 92.12 1028 LEU A N 1
ATOM 8076 C CA . LEU A 1 1028 ? -16.187 5.808 0.879 1.00 92.12 1028 LEU A CA 1
ATOM 8077 C C . LEU A 1 1028 ? -15.796 7.127 1.557 1.00 92.12 1028 LEU A C 1
ATOM 8079 O O . LEU A 1 1028 ? -16.274 7.427 2.654 1.00 92.12 1028 LEU A O 1
ATOM 8083 N N . ASN A 1 1029 ? -14.919 7.906 0.930 1.00 84.81 1029 ASN A N 1
ATOM 8084 C CA . ASN A 1 1029 ? -14.657 9.291 1.328 1.00 84.81 1029 ASN A CA 1
ATOM 8085 C C . ASN A 1 1029 ? -15.753 10.243 0.802 1.00 84.81 1029 ASN A C 1
ATOM 8087 O O . ASN A 1 1029 ? -16.719 9.820 0.159 1.00 84.81 1029 ASN A O 1
ATOM 8091 N N . ASP A 1 1030 ? -15.605 11.544 1.065 1.00 83.50 1030 ASP A N 1
ATOM 8092 C CA . ASP A 1 1030 ? -16.559 12.575 0.628 1.00 83.50 1030 ASP A CA 1
ATOM 8093 C C . ASP A 1 1030 ? -16.645 12.703 -0.906 1.00 83.50 1030 ASP A C 1
ATOM 8095 O O . ASP A 1 1030 ? -17.643 13.186 -1.441 1.00 83.50 1030 ASP A O 1
ATOM 8099 N N . GLN A 1 1031 ? -15.628 12.217 -1.620 1.00 80.88 1031 GLN A N 1
ATOM 8100 C CA . GLN A 1 1031 ? -15.537 12.143 -3.076 1.00 80.88 1031 GLN A CA 1
ATOM 8101 C C . GLN A 1 1031 ? -16.075 10.819 -3.641 1.00 80.88 1031 GLN A C 1
ATOM 8103 O O . GLN A 1 1031 ? -15.955 10.569 -4.839 1.00 80.88 1031 GLN A O 1
ATOM 8108 N N . ASN A 1 1032 ? -16.682 9.972 -2.804 1.00 84.81 1032 ASN A N 1
ATOM 8109 C CA . ASN A 1 1032 ? -17.218 8.669 -3.192 1.00 84.81 1032 ASN A CA 1
ATOM 8110 C C . ASN A 1 1032 ? -16.150 7.714 -3.770 1.00 84.81 1032 ASN A C 1
ATOM 8112 O O . ASN A 1 1032 ? -16.449 6.862 -4.607 1.00 84.81 1032 ASN A O 1
ATOM 8116 N N . GLN A 1 1033 ? -14.904 7.858 -3.317 1.00 82.94 1033 GLN A N 1
ATOM 8117 C CA . GLN A 1 1033 ? -13.792 6.962 -3.616 1.00 82.94 1033 GLN A CA 1
ATOM 8118 C C . GLN A 1 1033 ? -13.546 6.038 -2.427 1.00 82.94 1033 GLN A C 1
ATOM 8120 O O . GLN A 1 1033 ? -13.640 6.452 -1.270 1.00 82.94 1033 GLN A O 1
ATOM 8125 N N . TRP A 1 1034 ? -13.219 4.783 -2.718 1.00 86.19 1034 TRP A N 1
ATOM 8126 C CA . TRP A 1 1034 ? -12.832 3.815 -1.701 1.00 86.19 1034 TRP A CA 1
ATOM 8127 C C . TRP A 1 1034 ? -11.397 4.069 -1.260 1.00 86.19 1034 TRP A C 1
ATOM 8129 O O . TRP A 1 1034 ? -10.477 4.036 -2.074 1.00 86.19 1034 TRP A O 1
ATOM 8139 N N . VAL A 1 1035 ? -11.229 4.331 0.027 1.00 84.56 1035 VAL A N 1
ATOM 8140 C CA . VAL A 1 1035 ? -9.942 4.573 0.684 1.00 84.56 1035 VAL A CA 1
ATOM 8141 C C . VAL A 1 1035 ? -9.964 3.879 2.048 1.00 84.56 1035 VAL A C 1
ATOM 8143 O O . VAL A 1 1035 ? -11.056 3.625 2.555 1.00 84.56 1035 VAL A O 1
ATOM 8146 N N . PRO A 1 1036 ? -8.824 3.571 2.685 1.00 85.75 1036 PRO A N 1
ATOM 8147 C CA . PRO A 1 1036 ? -8.821 3.024 4.043 1.00 85.75 1036 PRO A CA 1
ATOM 8148 C C . PRO A 1 1036 ? -9.713 3.828 5.009 1.00 85.75 1036 PRO A C 1
ATOM 8150 O O . PRO A 1 1036 ? -9.788 5.054 4.940 1.00 85.75 1036 PRO A O 1
ATOM 8153 N N . CYS A 1 1037 ? -10.443 3.177 5.911 1.00 87.31 1037 CYS A N 1
ATOM 8154 C CA . CYS A 1 1037 ? -11.220 3.899 6.925 1.00 87.31 1037 CYS A CA 1
ATOM 8155 C C . CYS A 1 1037 ? -10.287 4.625 7.919 1.00 87.31 1037 CYS A C 1
ATOM 8157 O O . CYS A 1 1037 ? -9.162 4.189 8.169 1.00 87.31 1037 CYS A O 1
ATOM 8159 N N . SER A 1 1038 ? -10.733 5.728 8.532 1.00 80.88 1038 SER A N 1
ATOM 8160 C CA . SER A 1 1038 ? -9.938 6.416 9.563 1.00 80.88 1038 SER A CA 1
ATOM 8161 C C . SER A 1 1038 ? -9.802 5.545 10.816 1.00 80.88 1038 SER A C 1
ATOM 8163 O O . SER A 1 1038 ? -10.802 5.137 11.407 1.00 80.88 1038 SER A O 1
ATOM 8165 N N . GLY A 1 1039 ? -8.564 5.228 11.209 1.00 75.50 1039 GLY A N 1
ATOM 8166 C CA . GLY A 1 1039 ? -8.300 4.221 12.246 1.00 75.50 1039 GLY A CA 1
ATOM 8167 C C . GLY A 1 1039 ? -8.746 2.809 11.842 1.00 75.50 1039 GLY A C 1
ATOM 8168 O O . GLY A 1 1039 ? -9.083 2.031 12.728 1.00 75.50 1039 GLY A O 1
ATOM 8169 N N . GLY A 1 1040 ? -8.819 2.548 10.526 1.00 73.69 1040 GLY A N 1
ATOM 8170 C CA . GLY A 1 1040 ? -9.292 1.327 9.859 1.00 73.69 1040 GLY A CA 1
ATOM 8171 C C . GLY A 1 1040 ? -8.835 0.027 10.503 1.00 73.69 1040 GLY A C 1
ATOM 8172 O O . GLY A 1 1040 ? -7.673 -0.094 10.890 1.00 73.69 1040 GLY A O 1
ATOM 8173 N N . GLY A 1 1041 ? -9.729 -0.962 10.539 1.00 80.75 1041 GLY A N 1
ATOM 8174 C CA . GLY A 1 1041 ? -9.347 -2.338 10.809 1.00 80.75 1041 GLY A CA 1
ATOM 8175 C C . GLY A 1 1041 ? -8.420 -2.824 9.700 1.00 80.75 1041 GLY A C 1
ATOM 8176 O O . GLY A 1 1041 ? -8.757 -2.742 8.517 1.00 80.75 1041 GLY A O 1
ATOM 8177 N N . MET A 1 1042 ? -7.248 -3.313 10.080 1.00 90.12 1042 MET A N 1
ATOM 8178 C CA . MET A 1 1042 ? -6.300 -3.951 9.179 1.00 90.12 1042 MET A CA 1
ATOM 8179 C C . MET A 1 1042 ? -5.773 -5.202 9.859 1.00 90.12 1042 MET A C 1
ATOM 8181 O O . MET A 1 1042 ? -5.544 -5.190 11.068 1.00 90.12 1042 MET A O 1
ATOM 8185 N N . ASP A 1 1043 ? -5.562 -6.246 9.071 1.00 93.31 1043 ASP A N 1
ATOM 8186 C CA . ASP A 1 1043 ? -4.790 -7.397 9.511 1.00 93.31 1043 ASP A CA 1
ATOM 8187 C C . ASP A 1 1043 ? -3.876 -7.904 8.397 1.00 93.31 1043 ASP A C 1
ATOM 8189 O O . ASP A 1 1043 ? -4.162 -7.728 7.206 1.00 93.31 1043 ASP A O 1
ATOM 8193 N N . VAL A 1 1044 ? -2.760 -8.509 8.796 1.00 90.50 1044 VAL A N 1
ATOM 8194 C CA . VAL A 1 1044 ? -1.729 -9.028 7.898 1.00 90.50 1044 VAL A CA 1
ATOM 8195 C C . VAL A 1 1044 ? -1.434 -10.474 8.267 1.00 90.50 1044 VAL A C 1
ATOM 8197 O O . VAL A 1 1044 ? -0.993 -10.773 9.373 1.00 90.50 1044 VAL A O 1
ATOM 8200 N N . PHE A 1 1045 ? -1.620 -11.369 7.304 1.00 95.19 1045 PHE A N 1
ATOM 8201 C CA . PHE A 1 1045 ? -1.205 -12.761 7.397 1.00 95.19 1045 PHE A CA 1
ATOM 8202 C C . PHE A 1 1045 ? 0.017 -12.986 6.510 1.00 95.19 1045 PHE A C 1
ATOM 8204 O O . PHE A 1 1045 ? 0.017 -12.607 5.342 1.00 95.19 1045 PHE A O 1
ATOM 8211 N N . GLU A 1 1046 ? 1.049 -13.629 7.044 1.00 95.62 1046 GLU A N 1
ATOM 8212 C CA . GLU A 1 1046 ? 2.254 -13.977 6.295 1.00 95.62 1046 GLU A CA 1
ATOM 8213 C C . GLU A 1 1046 ? 2.613 -15.444 6.518 1.00 95.62 1046 GLU A C 1
ATOM 8215 O O . GLU A 1 1046 ? 2.522 -15.963 7.633 1.00 95.62 1046 GLU A O 1
ATOM 8220 N N . THR A 1 1047 ? 3.015 -16.129 5.451 1.00 96.19 1047 THR A N 1
ATOM 8221 C CA . THR A 1 1047 ? 3.424 -17.530 5.515 1.00 96.19 1047 THR A CA 1
ATOM 8222 C C . THR A 1 1047 ? 4.457 -17.859 4.446 1.00 96.19 1047 THR A C 1
ATOM 8224 O O . THR A 1 1047 ? 4.433 -17.309 3.343 1.00 96.19 1047 THR A O 1
ATOM 8227 N N . THR A 1 1048 ? 5.368 -18.774 4.770 1.00 95.88 1048 THR A N 1
ATOM 8228 C CA . THR A 1 1048 ? 6.289 -19.355 3.793 1.00 95.88 1048 THR A CA 1
ATOM 8229 C C . THR A 1 1048 ? 5.535 -20.371 2.947 1.00 95.88 1048 THR A C 1
ATOM 8231 O O . THR A 1 1048 ? 4.853 -21.258 3.466 1.00 95.88 1048 THR A O 1
ATOM 8234 N N . ASN A 1 1049 ? 5.657 -20.237 1.634 1.00 94.69 1049 ASN A N 1
ATOM 8235 C CA . ASN A 1 1049 ? 5.043 -21.139 0.678 1.00 94.69 1049 ASN A CA 1
ATOM 8236 C C . ASN A 1 1049 ? 5.728 -22.512 0.707 1.00 94.69 1049 ASN A C 1
ATOM 8238 O O . ASN A 1 1049 ? 6.884 -22.625 1.126 1.00 94.69 1049 ASN A O 1
ATOM 8242 N N . PRO A 1 1050 ? 5.024 -23.581 0.296 1.00 91.12 1050 PRO A N 1
ATOM 8243 C CA . PRO A 1 1050 ? 5.620 -24.901 0.224 1.00 91.12 1050 PRO A CA 1
ATOM 8244 C C . PRO A 1 1050 ? 6.823 -24.893 -0.719 1.00 91.12 1050 PRO A C 1
ATOM 8246 O O . PRO A 1 1050 ? 6.909 -24.082 -1.649 1.00 91.12 1050 PRO A O 1
ATOM 8249 N N . ALA A 1 1051 ? 7.723 -25.843 -0.483 1.00 88.94 1051 ALA A N 1
ATOM 8250 C CA . ALA A 1 1051 ? 8.752 -26.157 -1.453 1.00 88.94 1051 ALA A CA 1
ATOM 8251 C C . ALA A 1 1051 ? 8.114 -26.586 -2.773 1.00 88.94 1051 ALA A C 1
ATOM 8253 O O . ALA A 1 1051 ? 6.996 -27.119 -2.803 1.00 88.94 1051 ALA A O 1
ATOM 8254 N N . ALA A 1 1052 ? 8.837 -26.327 -3.850 1.00 83.06 1052 ALA A N 1
ATOM 8255 C CA . ALA A 1 1052 ? 8.411 -26.739 -5.168 1.00 83.06 1052 ALA A CA 1
ATOM 8256 C C . ALA A 1 1052 ? 8.334 -28.294 -5.283 1.00 83.06 1052 ALA A C 1
ATOM 8258 O O . ALA A 1 1052 ? 9.044 -28.989 -4.542 1.00 83.06 1052 ALA A O 1
ATOM 8259 N N . PRO A 1 1053 ? 7.364 -28.835 -6.053 1.00 73.56 1053 PRO A N 1
ATOM 8260 C CA . PRO A 1 1053 ? 6.944 -30.243 -6.007 1.00 73.56 1053 PRO A CA 1
ATOM 8261 C C . PRO A 1 1053 ? 7.857 -31.274 -6.688 1.00 73.56 1053 PRO A C 1
ATOM 8263 O O . PRO A 1 1053 ? 8.416 -31.002 -7.772 1.00 73.56 1053 PRO A O 1
#

Solvent-accessible surface area (backbone atoms only — not comparable to full-atom values): 60394 Å² total; per-residue (Å²): 136,84,81,54,72,70,56,58,53,53,51,52,54,51,50,53,54,49,51,53,50,50,52,54,51,50,51,51,50,52,52,56,51,63,72,66,54,76,55,72,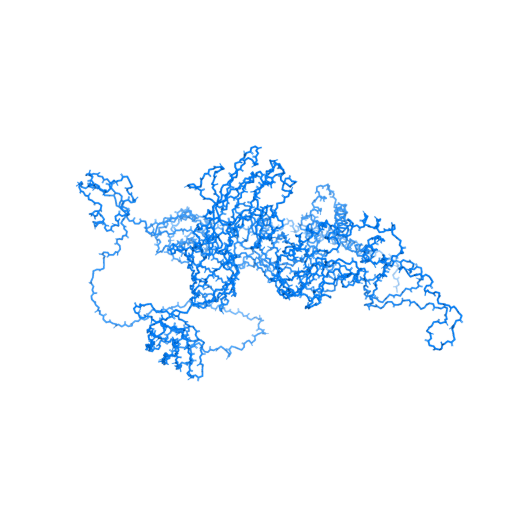76,70,75,50,72,76,71,73,69,56,49,41,41,64,72,27,60,54,70,70,38,75,44,35,28,74,42,73,45,60,34,30,36,41,51,50,62,86,65,61,55,42,32,42,35,37,27,50,74,86,40,82,76,48,75,46,75,50,85,79,78,85,59,73,45,75,47,78,44,63,54,91,59,64,47,81,44,38,37,35,42,37,41,28,26,70,87,73,50,75,38,65,26,66,78,32,40,33,36,25,39,70,57,73,46,58,75,44,79,41,69,36,86,40,67,52,40,48,69,58,50,19,66,73,60,69,29,60,54,67,57,44,42,67,63,34,73,91,58,70,63,94,46,63,35,60,57,70,43,78,42,53,37,61,36,81,75,83,85,81,80,78,83,79,86,82,83,94,77,80,89,80,89,80,87,81,84,81,79,75,80,85,79,82,80,81,82,84,82,90,85,89,87,90,86,79,84,75,73,75,89,72,65,75,77,78,69,90,58,60,22,43,44,26,52,59,44,62,44,60,53,96,39,20,42,40,36,40,33,33,50,68,41,90,53,38,65,19,32,39,34,33,41,28,49,80,95,52,92,57,78,40,74,77,47,81,46,74,53,60,88,76,56,52,77,46,74,49,78,43,75,72,38,64,53,45,37,36,33,34,40,22,22,25,34,101,74,38,75,19,64,23,64,73,41,75,34,68,46,62,78,81,45,59,69,89,77,84,80,84,87,82,90,80,72,72,61,59,49,68,76,43,74,45,62,65,54,46,77,54,95,62,26,41,33,42,82,60,57,24,76,37,24,32,33,36,39,19,58,67,83,45,80,73,43,55,42,47,59,83,90,43,78,46,42,82,66,37,33,53,42,39,65,42,60,85,56,46,52,60,59,54,70,72,45,83,66,28,62,39,44,36,42,34,41,38,37,30,28,42,95,91,38,83,42,81,42,37,38,38,39,34,41,40,47,31,22,37,39,30,32,28,76,44,74,75,45,79,63,86,85,46,72,32,48,62,46,75,48,74,92,54,100,51,63,52,78,41,31,36,39,34,44,44,48,48,56,80,64,82,60,52,25,32,35,33,40,37,35,17,64,46,78,81,78,55,92,55,100,62,50,42,100,38,58,37,39,34,44,76,47,72,78,38,88,64,53,58,51,77,52,51,46,22,67,52,36,89,88,27,74,87,75,82,73,83,87,80,92,78,86,70,71,48,76,52,85,53,46,38,80,77,48,41,93,93,52,64,45,52,38,32,31,38,42,40,38,20,36,77,85,68,47,77,47,46,55,26,45,66,27,41,40,27,36,81,44,83,78,72,69,82,62,71,73,61,70,40,9,88,46,63,44,68,46,45,47,40,68,42,74,91,54,53,40,78,55,34,61,61,35,73,92,32,41,19,14,33,24,27,69,47,71,42,76,50,86,60,78,82,72,44,70,62,62,74,63,57,75,66,80,73,57,67,74,89,86,69,93,83,60,102,83,66,99,78,88,72,102,64,84,72,60,59,68,43,48,50,71,42,73,51,65,44,52,73,47,74,81,78,91,52,90,75,52,69,72,58,56,74,77,73,38,66,84,56,68,77,49,42,70,54,51,50,49,51,51,50,47,51,51,47,47,52,50,47,19,53,55,56,28,71,74,41,93,85,50,47,74,68,49,31,47,43,40,38,53,11,45,52,55,9,53,67,47,35,71,22,55,76,101,67,92,66,58,75,68,53,46,49,54,52,15,38,52,53,20,25,52,47,21,30,60,63,52,32,96,79,47,47,73,70,49,37,52,52,47,35,53,49,51,50,51,50,52,54,47,47,66,75,62,60,64,48,65,16,42,46,54,63,58,48,18,44,76,60,44,21,41,38,26,61,78,88,51,87,96,56,61,64,46,68,31,87,23,12,46,76,40,62,26,34,34,34,37,34,44,27,19,68,56,54,94,60,99,56,85,51,71,60,60,55,69,79,61,39,72,39,40,30,36,39,36,45,39,38,22,38,16,56,82,51,46,70,38,41,39,53,80,68,37,92,64,83,88,51,60,71,84,78,66,69,58,65,60,48,101,82,66,52,83,60,63,65,50,64,35,87,56,63,39,73,47,47,50,30,53,70,45,80,42,81,58,78,85,51,37,49,62,36,66,52,53,40,54,44,78,39,51,77,29,90,32,75,57,80,59,49,71,53,53,42,55,73,72,70,46,55,65,65,64,44,40,73,76,22,54,66,44,39,64,69,33,44,39,55,9,35,45,36,38,38,40,36,31,27,14,43,28,98,82,72,44,82,25,39,16,32,84,34,22,57,31,77,48,74,46,75,38,59,69,73,133